Protein AF-0000000073192841 (afdb_homodimer)

InterPro domains:
  IPR003347 JmjC domain [PF08007] (230-333)
  IPR003347 JmjC domain [PS51184] (197-349)
  IPR003347 JmjC domain [SM00558] (204-342)
  IPR039994 Histone lysine demethylase/ribosomal histidine hydroxylase NO66-like [PTHR13096] (235-542)
  IPR049043 RIOX1/NO66-like, C-terminal winged helix domain [PF21233] (424-544)

Radius of gyration: 38.67 Å; Cα contacts (8 Å, |Δi|>4): 1884; chains: 2; bounding box: 78×130×109 Å

Sequence (1148 aa):
MTSDSSDMTTLDSEDWKSEDLEKEKKRKAIAMLKEPKDFKPEDYRVVLKCDKQMAKGQLKGGTVVNFDELPFSKHADSVQNAIDAWQWIIAPMKVDEFFELVVCNLVNLDFVSYGLGVSVSCTEGRLCISLILRMNLLSENKCHRCVPISLVISNIFENKTLVVHRKNPQYYGNLYSTKKFVKILQEHYLEYGTHVNAAVYIDGERYTPNGIGKVYPNEIRAHLNVAIRVVHRYIYLTPAGTAGFAPHWDEIDAFLMQVEGRKHWKVFAPVGEGDALPRDSSGNFSDSDLAGRTPVFDGWIEQGDLIYIPRGFIHQGYTDASTHSLHLTVSVCRRDAFVDLLEKFLPVAISSLADETLSMRRSMPTRYMDMCGVLPLKYALEKKAKPKILSVLEKQLDALKQGVSDAYESAIDMMAREYLKTAIPPLLTKEERELSVTGGEGFDILNKKETKFTTKTKVKFIRRHAQRLIFESEDRCYVVHRMTNSRIYEGRPEVTFGLDADLSDGFASLLETYPDWCSVGSIECETDEQRIQLAKVLYGNGIMLLVLKVILSANAVVLWKCRNLLVLFGEGLKMTSDSSDMTTLDSEDWKSEDLEKEKKRKAIAMLKEPKDFKPEDYRVVLKCDKQMAKGQLKGGTVVNFDELPFSKHADSVQNAIDAWQWIIAPMKVDEFFELVVCNLVNLDFVSYGLGVSVSCTEGRLCISLILRMNLLSENKCHRCVPISLVISNIFENKTLVVHRKNPQYYGNLYSTKKFVKILQEHYLEYGTHVNAAVYIDGERYTPNGIGKVYPNEIRAHLNVAIRVVHRYIYLTPAGTAGFAPHWDEIDAFLMQVEGRKHWKVFAPVGEGDALPRDSSGNFSDSDLAGRTPVFDGWIEQGDLIYIPRGFIHQGYTDASTHSLHLTVSVCRRDAFVDLLEKFLPVAISSLADETLSMRRSMPTRYMDMCGVLPLKYALEKKAKPKILSVLEKQLDALKQGVSDAYESAIDMMAREYLKTAIPPLLTKEERELSVTGGEGFDILNKKETKFTTKTKVKFIRRHAQRLIFESEDRCYVVHRMTNSRIYEGRPEVTFGLDADLSDGFASLLETYPDWCSVGSIECETDEQRIQLAKVLYGNGIMLLVLKVILSANAVVLWKCRNLLVLFGEGLK

Secondary structure (DSSP, 8-state):
------------HHHHHHHHHHHHHHHHHHHT----TT--GGGGEEEEE--TTGGGTSSTTS----GGG-TT--SS-HHHHHHHHHHHHHTTS-HHHHHS--B---------SS--------SS---------------S-----------B----TTT-EEEEE---TTTTTTS--HHHHHHHHHHS--BBTTTEEEEEEETTEEE----SSB--HHHHHHHHHTT-EEEETTEEEE-TTSEEEEEE--SSEEEEEEEEEEEEEEEE--SSTTTSS-SS------TGGGTT---SEEEEEETT-EEEE-TT-EEEEEE-SS--EEEEEEEE-TT-BHHHHHHHHHHHHHHHHHHH-HHHHSBPPTTGGGT--SS----TTHHHHIIIIIHHHHHHHHHHHHHHHHTHHHHHHHHHHHHHHHSPPPPPPHHHHHHSTT--TT--TT--------TT-EEEES-TTSEEEEESSSSEEEEEE-TT--SSTT-S---EEEEEGGGHHHHHHHHHHTTS-EEGGGS--SSHHHHHHHHHHHHHTT-EEEE-S----SHHHHHHHHHHHHHHHGGG--/------------HHHHHHHHHHHHHHHHHHHT----TT--GGGGEEEEE--TTGGGTSSTTS----GGG-TT--SS-HHHHHHHHHHHHHTTS-HHHHHS--EE--------SSS-------SSS-------------S--S--------EE----TTTSEEEEE---TTTTTTS--HHHHHHHHHHS--BBTTTEEEEEEETTEEE----SSB--HHHHHHHHHTT-EEEETTEEEE-TTSEEEEEE--SSEEEEEEEEEEEEEEEE--SSTTTSS-SS------TGGGTT---SEEEEEETT-EEEE-TT-EEEEEE-SS--EEEEEEEE-TT-BHHHHHHHHHHHHHHHHHHH-HHHHSBPPTTGGGT--SS----TTHHHHIIIIIHHHHHHHHHHHHHHHHTHHHHHHHHHHHHHHHSPPPPPPHHHHHHSTT--TT--TT--------TT-EEEES-TTSEEEEESSSSEEEEEE-TT--SSTT-S---EEEEEGGGHHHHHHHHHHTTS-EEGGGS--SSHHHHHHHHHHHHHTT-EEEE-S----SHHHHHHHHHHHHHHHT----

Nearest PDB structures (foldseek):
  4ccm-assembly1_B-2  TM=8.471E-01  e=1.277E-36  Homo sapiens
  4cck-assembly1_B  TM=8.377E-01  e=1.020E-36  Homo sapiens
  4diq-assembly1_B  TM=8.396E-01  e=1.020E-36  Homo sapiens
  4cco-assembly1_A-2  TM=8.386E-01  e=3.925E-36  Homo sapiens
  4diq-assembly1_A  TM=8.370E-01  e=3.508E-36  Homo sapiens

Organism: Anisakis simplex (NCBI:txid6269)

Foldseek 3Di:
DDPPPPPPPPPDCVVVVVVVVVLLVVLLVQLQDFADPPDDLQQFADEAEQPPVRLQDDPDPSDQDDCVVVVLPPDLANVSSVLVVVVLLQPPDHPCLQADFDFDFDDDDDDDPDPDPPPPPPVPDPDDDDDDPPPDDDDPDDDPDDPGDGPGDRHNALRHKYKYHSVDLSSNPVVDDPVVVLVCLVPDFDFEPFFKWKWAADPQDIDTPGDGGGDHPVVVVVCQVVQIWMDGPFKIKTHAPGFGDAKWFALWKKKKAWNAAKKWKFKFDRNDPVQGNDLHINPGDHPVSNVNTDTSDTGMAGNGMMMIHHGRIIMTMHHHRHTITMIGMDTDCRCPDPVSLCVVCLVVLLVVVVVVDVLSVDDQDPPLVLQDDPPDDNRPNVVVCCVRPVVSVVVVVVVSVVSCVVCVVLSVLVSLLVCQFFDAADDDDQVLCCQAPNHHDPDDPPPPDDDDADQQKKKAFSHLSQKDWHDPDQFWIKMWGNNPPDPGGNPDGTDMGTDTNQCVQQVVQRSVCPSDIDGLNPRPHDDSVSSRVVRCVCRVVGGMGIDGDPPPPVPPVCVVVVVVVVVVPPPPDD/DDPPPPPPPPPDCVVVVVVVVVLLVVLLVQLQDFADPPDDLQQFADEAEQPPVRLQDDPDPSDQDDCVVVVLPPDLANVSSVLVVVVLLQPPDHPCLQADFPFDFDDDPPPDPDPDDPPVCPVPPPPDPDDDPPPPPDDDDDDDDDDGDGDRPRHNALRHKYKYHSVDLSSNPVVDDPVVVLVCLVPDFDAEPFFKWKWAADPQDIDTPGDGGGDHPVVVVVCQVVQIWMDGPFKIKTHAPGFGDAKWFALWKKKKAWNAAKKWKFKFDRNDPVQGNDLHINPGDHPVSNVNTDTSDTGMAGNGIMMIHHGRIIMTMHHHRHTITMIGMDTDCRCPDPVSLCVVCLVVLLVVVVVVDVLSVDDQDPPLVLQDDPPDDNRPNVVVCCVRPVVSVVVVVVVSVVSCVVCVVLSVLVSLLVCQFFDAADDDDQVLCCQAPNHHDPDDPPPPDDDDADQQKKKAFSHLSQKDWHDPDQFWIKMWGNNPPDPGGNPDGTDMDTDTNQCVQQVVQRSVCPSDIDGLNPRPHDDSVSSRVVRCVCRVVGGMGIDGDPPPPVPPVCVVVVVVVVVVPPPDDD

pLDDT: mean 77.89, std 24.48, range [16.86, 98.06]

Solvent-accessible surface area (backbone atoms only — not comparable to full-atom values): 64522 Å² total; per-residue (Å²): 136,81,81,76,76,75,77,76,76,75,70,73,61,61,60,61,44,44,55,52,46,51,51,48,52,52,44,51,51,59,51,53,48,62,62,60,92,84,65,55,43,70,79,37,37,46,79,45,74,47,52,82,71,56,55,50,49,78,60,92,75,68,63,66,50,50,59,92,67,43,75,56,63,79,52,71,38,48,65,56,18,49,50,51,46,50,31,62,68,49,48,91,49,51,57,64,47,38,69,39,73,58,78,60,83,80,79,88,80,81,84,73,85,70,86,68,72,76,72,72,76,58,68,79,78,82,55,86,89,77,89,73,83,76,77,78,79,84,89,85,87,86,89,82,83,80,75,83,77,71,65,74,73,42,58,30,64,73,59,26,29,40,36,36,43,35,90,32,59,54,57,56,42,65,70,63,49,74,68,55,49,49,48,47,39,70,75,41,93,38,30,40,78,80,41,31,39,34,41,34,62,57,96,74,37,82,42,66,76,52,69,76,54,71,49,47,63,67,58,54,52,54,36,34,73,69,47,24,24,41,33,42,86,49,32,42,39,32,32,40,56,23,72,58,43,67,33,28,27,42,33,31,31,36,37,37,36,24,58,36,47,31,38,34,37,37,32,28,68,55,76,46,64,68,52,41,40,37,83,57,56,60,56,74,43,46,72,76,46,39,69,75,51,70,59,40,40,79,48,75,42,40,27,32,14,36,40,34,43,28,28,26,32,31,34,29,35,33,33,36,72,82,37,36,24,32,33,39,48,52,74,44,64,62,82,38,18,44,46,45,47,45,68,63,34,45,62,54,49,49,53,54,48,38,55,73,30,50,76,32,42,36,60,55,60,85,66,50,78,35,16,52,41,72,63,79,60,88,42,88,38,39,85,50,30,51,71,67,42,52,51,51,48,50,53,51,45,51,51,47,48,50,51,44,66,74,41,44,34,52,39,46,45,50,50,50,49,54,48,34,50,55,35,66,37,80,84,72,50,71,65,52,26,48,31,24,68,78,38,32,92,80,64,60,84,80,55,79,77,69,90,77,81,49,54,75,29,32,34,32,61,70,46,78,81,44,51,48,73,43,70,81,47,93,72,37,29,31,35,39,40,15,70,80,41,35,88,43,80,71,64,44,76,76,52,69,48,81,42,62,47,79,47,47,54,22,54,33,44,49,60,66,47,47,67,44,77,40,37,35,60,70,39,50,43,94,44,72,65,52,24,48,46,50,52,50,53,40,26,73,69,54,50,23,33,51,47,66,79,75,70,79,58,75,65,70,63,44,52,68,56,45,60,64,55,59,72,64,67,63,84,62,80,128,136,80,79,76,74,76,76,75,78,74,71,73,61,63,60,62,45,44,55,52,46,51,50,48,51,52,43,52,53,59,52,53,48,62,62,60,92,84,64,53,44,69,81,37,37,46,79,45,73,46,51,82,72,57,56,51,49,76,61,92,74,69,64,65,50,49,57,92,68,44,74,55,64,77,51,71,38,48,64,57,19,49,52,50,46,50,30,61,69,50,48,89,50,53,58,65,47,39,68,38,74,54,74,54,80,61,78,85,80,78,83,70,88,70,90,68,74,78,72,71,77,45,69,76,92,53,81,74,84,79,83,82,83,86,78,82,84,77,90,87,86,85,86,81,79,82,74,75,69,68,59,73,74,37,60,31,66,73,57,26,30,38,36,35,44,34,90,33,60,53,59,57,42,66,68,62,49,73,67,55,50,48,49,45,38,71,74,42,94,38,31,40,78,79,40,31,38,34,41,34,62,56,95,76,38,82,42,65,76,53,68,77,54,70,50,49,62,67,56,52,51,54,37,33,72,69,48,24,24,41,33,44,85,50,30,44,38,33,32,40,56,22,72,57,42,64,34,29,27,42,33,32,30,37,38,37,37,25,56,36,47,31,38,35,38,38,31,29,69,56,76,47,63,69,52,41,41,37,82,57,58,57,58,74,41,46,73,72,46,43,68,68,53,70,58,41,40,77,47,76,42,40,27,31,14,36,40,33,43,29,27,26,30,31,35,30,36,34,33,36,73,84,36,38,24,31,34,38,48,52,73,43,65,64,82,38,18,46,46,47,47,48,68,63,33,45,62,55,49,49,52,56,48,38,55,72,30,49,76,34,44,35,61,54,62,85,67,50,79,36,16,52,41,72,64,77,60,85,42,88,39,39,86,48,29,50,71,67,42,51,50,51,50,50,54,51,43,52,51,48,48,51,49,44,66,74,43,45,34,54,38,46,45,50,52,50,48,55,47,35,50,54,35,67,37,81,84,71,52,72,65,50,24,49,31,24,68,79,39,33,94,80,63,59,84,79,55,81,76,68,93,77,82,49,54,75,28,31,34,32,61,68,47,79,83,43,53,47,73,45,69,81,47,94,72,36,29,31,35,41,39,13,72,79,42,36,87,44,80,70,63,44,79,75,51,69,49,80,42,63,46,79,48,46,54,23,53,34,44,48,60,64,46,46,65,45,78,40,37,35,61,70,38,48,43,95,44,70,66,54,26,48,47,51,53,48,53,42,26,72,69,54,49,24,34,50,46,67,79,76,70,80,58,76,65,71,62,45,54,66,56,43,60,65,54,57,68,63,69,70,79,72,80,132

Structure (mmCIF, N/CA/C/O backbone):
data_AF-0000000073192841-model_v1
#
loop_
_entity.id
_entity.type
_entity.pdbx_description
1 polymer 'Bifunctional lysine-specific demethylase and histidyl-hydroxylase'
#
loop_
_atom_site.group_PDB
_atom_site.id
_atom_site.type_symbol
_atom_site.label_atom_id
_atom_site.label_alt_id
_atom_site.label_comp_id
_atom_site.label_asym_id
_atom_site.label_entity_id
_atom_site.label_seq_id
_atom_site.pdbx_PDB_ins_code
_atom_site.Cartn_x
_atom_site.Cartn_y
_atom_site.Cartn_z
_atom_site.occupancy
_atom_site.B_iso_or_equiv
_atom_site.auth_seq_id
_atom_site.auth_comp_id
_atom_site.auth_asym_id
_atom_site.auth_atom_id
_atom_site.pdbx_PDB_model_num
ATOM 1 N N . MET A 1 1 ? -6.777 13.75 -41.719 1 21.44 1 MET A N 1
ATOM 2 C CA . MET A 1 1 ? -6.062 13.93 -40.469 1 21.44 1 MET A CA 1
ATOM 3 C C . MET A 1 1 ? -6.887 13.406 -39.281 1 21.44 1 MET A C 1
ATOM 5 O O . MET A 1 1 ? -7.727 14.125 -38.75 1 21.44 1 MET A O 1
ATOM 9 N N . THR A 1 2 ? -7.438 12.219 -39.25 1 23.03 2 THR A N 1
ATOM 10 C CA . THR A 1 2 ? -8.57 11.523 -38.656 1 23.03 2 THR A CA 1
ATOM 11 C C . THR A 1 2 ? -8.32 11.273 -37.156 1 23.03 2 THR A C 1
ATOM 13 O O . THR A 1 2 ? -7.262 10.766 -36.781 1 23.03 2 THR A O 1
ATOM 16 N N . SER A 1 3 ? -8.867 12.211 -36.281 1 23.06 3 SER A N 1
ATOM 17 C CA . SER A 1 3 ? -8.812 12.5 -34.844 1 23.06 3 SER A CA 1
ATOM 18 C C . SER A 1 3 ? -9.078 11.242 -34.031 1 23.06 3 SER A C 1
ATOM 20 O O . SER A 1 3 ? -10.172 10.68 -34.094 1 23.06 3 SER A O 1
ATOM 22 N N . ASP A 1 4 ? -8.141 10.312 -34.031 1 24.2 4 ASP A N 1
ATOM 23 C CA . ASP A 1 4 ? -8.25 8.977 -33.469 1 24.2 4 ASP A CA 1
ATOM 24 C C . ASP A 1 4 ? -8.602 9.039 -31.984 1 24.2 4 ASP A C 1
ATOM 26 O O . ASP A 1 4 ? -7.852 9.617 -31.188 1 24.2 4 ASP A O 1
ATOM 30 N N . SER A 1 5 ? -9.914 9.164 -31.688 1 25.34 5 SER A N 1
ATOM 31 C CA . SER A 1 5 ? -10.695 9.258 -30.453 1 25.34 5 SER A CA 1
ATOM 32 C C . SER A 1 5 ? -10.281 8.18 -29.453 1 25.34 5 SER A C 1
ATOM 34 O O . SER A 1 5 ? -10.477 6.988 -29.703 1 25.34 5 SER A O 1
ATOM 36 N N . SER A 1 6 ? -9.055 8.305 -28.938 1 26.42 6 SER A N 1
ATOM 37 C CA . SER A 1 6 ? -8.453 7.41 -27.953 1 26.42 6 SER A CA 1
ATOM 38 C C . SER A 1 6 ? -9.461 7.012 -26.875 1 26.42 6 SER A C 1
ATOM 40 O O . SER A 1 6 ? -10.133 7.867 -26.297 1 26.42 6 SER A O 1
ATOM 42 N N . ASP A 1 7 ? -10.078 5.836 -27.016 1 24.22 7 ASP A N 1
ATOM 43 C CA . ASP A 1 7 ? -11.062 5.078 -26.25 1 24.22 7 ASP A CA 1
ATOM 44 C C . ASP A 1 7 ? -10.664 5.012 -24.766 1 24.22 7 ASP A C 1
ATOM 46 O O . ASP A 1 7 ? -9.672 4.375 -24.422 1 24.22 7 ASP A O 1
ATOM 50 N N . MET A 1 8 ? -10.727 6.168 -24.047 1 27.17 8 MET A N 1
ATOM 51 C CA . MET A 1 8 ? -10.727 6.277 -22.578 1 27.17 8 MET A CA 1
ATOM 52 C C . MET A 1 8 ? -11.508 5.133 -21.953 1 27.17 8 MET A C 1
ATOM 54 O O . MET A 1 8 ? -12.734 5.066 -22.078 1 27.17 8 MET A O 1
ATOM 58 N N . THR A 1 9 ? -11.023 3.936 -21.953 1 28.72 9 THR A N 1
ATOM 59 C CA . THR A 1 9 ? -11.609 2.756 -21.328 1 28.72 9 THR A CA 1
ATOM 60 C C . THR A 1 9 ? -12.211 3.109 -19.969 1 28.72 9 THR A C 1
ATOM 62 O O . THR A 1 9 ? -11.562 3.742 -19.141 1 28.72 9 THR A O 1
ATOM 65 N N . THR A 1 10 ? -13.547 3.328 -19.891 1 28.11 10 THR A N 1
ATOM 66 C CA . THR A 1 10 ? -14.555 3.41 -18.844 1 28.11 10 THR A CA 1
ATOM 67 C C . THR A 1 10 ? -14.25 2.418 -17.719 1 28.11 10 THR A C 1
ATOM 69 O O . THR A 1 10 ? -14.492 1.218 -17.875 1 28.11 10 THR A O 1
ATOM 72 N N . LEU A 1 11 ? -13.148 2.289 -17.188 1 31.53 11 LEU A N 1
ATOM 73 C CA . LEU A 1 11 ? -13.062 1.689 -15.859 1 31.53 11 LEU A CA 1
ATOM 74 C C . LEU A 1 11 ? -14.383 1.837 -15.109 1 31.53 11 LEU A C 1
ATOM 76 O O . LEU A 1 11 ? -14.906 2.945 -14.977 1 31.53 11 LEU A O 1
ATOM 80 N N . ASP A 1 12 ? -15.227 0.849 -15.039 1 33.84 12 ASP A N 1
ATOM 81 C CA . ASP A 1 12 ? -16.641 0.79 -14.68 1 33.84 12 ASP A CA 1
ATOM 82 C C . ASP A 1 12 ? -16.906 1.597 -13.406 1 33.84 12 ASP A C 1
ATOM 84 O O . ASP A 1 12 ? -16.297 1.349 -12.367 1 33.84 12 ASP A O 1
ATOM 88 N N . SER A 1 13 ? -17.422 2.82 -13.289 1 38.41 13 SER A N 1
ATOM 89 C CA . SER A 1 13 ? -18.125 3.904 -12.609 1 38.41 13 SER A CA 1
ATOM 90 C C . SER A 1 13 ? -19.031 3.369 -11.5 1 38.41 13 SER A C 1
ATOM 92 O O . SER A 1 13 ? -19.219 4.035 -10.484 1 38.41 13 SER A O 1
ATOM 94 N N . GLU A 1 14 ? -19.531 2.17 -11.656 1 38.25 14 GLU A N 1
ATOM 95 C CA . GLU A 1 14 ? -20.547 1.723 -10.719 1 38.25 14 GLU A CA 1
ATOM 96 C C . GLU A 1 14 ? -19.938 1.281 -9.398 1 38.25 14 GLU A C 1
ATOM 98 O O . GLU A 1 14 ? -20.484 1.551 -8.32 1 38.25 14 GLU A O 1
ATOM 103 N N . ASP A 1 15 ? -18.828 0.526 -9.414 1 40.59 15 ASP A N 1
ATOM 104 C CA . ASP A 1 15 ? -18.234 0.021 -8.18 1 40.59 15 ASP A CA 1
ATOM 105 C C . ASP A 1 15 ? -17.578 1.148 -7.383 1 40.59 15 ASP A C 1
ATOM 107 O O . ASP A 1 15 ? -17.672 1.187 -6.156 1 40.59 15 ASP A O 1
ATOM 111 N N . TRP A 1 16 ? -16.766 1.945 -8.07 1 45.91 16 TRP A N 1
ATOM 112 C CA . TRP A 1 16 ? -16.266 3.148 -7.418 1 45.91 16 TRP A CA 1
ATOM 113 C C . TRP A 1 16 ? -17.422 4.008 -6.906 1 45.91 16 TRP A C 1
ATOM 115 O O . TRP A 1 16 ? -17.328 4.602 -5.828 1 45.91 16 TRP A O 1
ATOM 125 N N . LYS A 1 17 ? -18.375 3.879 -7.699 1 48.75 17 LYS A N 1
ATOM 126 C CA . LYS A 1 17 ? -19.609 4.594 -7.352 1 48.75 17 LYS A CA 1
ATOM 127 C C . LYS A 1 17 ? -20.266 3.988 -6.117 1 48.75 17 LYS A C 1
ATOM 129 O O . LYS A 1 17 ? -20.75 4.711 -5.25 1 48.75 17 LYS A O 1
ATOM 134 N N . SER A 1 18 ? -19.938 2.625 -6.027 1 58.5 18 SER A N 1
ATOM 135 C CA . SER A 1 18 ? -20.641 1.987 -4.918 1 58.5 18 SER A CA 1
ATOM 136 C C . SER A 1 18 ? -19.906 2.236 -3.596 1 58.5 18 SER A C 1
ATOM 138 O O . SER A 1 18 ? -20.547 2.555 -2.588 1 58.5 18 SER A O 1
ATOM 140 N N . GLU A 1 19 ? -18.484 2.221 -3.654 1 60.75 19 GLU A N 1
ATOM 141 C CA . GLU A 1 19 ? -17.766 2.473 -2.412 1 60.75 19 GLU A CA 1
ATOM 142 C C . GLU A 1 19 ? -17.938 3.918 -1.955 1 60.75 19 GLU A C 1
ATOM 144 O O . GLU A 1 19 ? -18.109 4.18 -0.764 1 60.75 19 GLU A O 1
ATOM 149 N N . ASP A 1 20 ? -17.969 4.738 -2.912 1 66.94 20 ASP A N 1
ATOM 150 C CA . ASP A 1 20 ? -18.125 6.152 -2.598 1 66.94 20 ASP A CA 1
ATOM 151 C C . ASP A 1 20 ? -19.531 6.438 -2.08 1 66.94 20 ASP A C 1
ATOM 153 O O . ASP A 1 20 ? -19.719 7.25 -1.167 1 66.94 20 ASP A O 1
ATOM 157 N N . LEU A 1 21 ? -20.375 5.625 -2.633 1 68.81 21 LEU A N 1
ATOM 158 C CA . LEU A 1 21 ? -21.766 5.812 -2.203 1 68.81 21 LEU A CA 1
ATOM 159 C C . LEU A 1 21 ? -21.969 5.289 -0.784 1 68.81 21 LEU A C 1
ATOM 161 O O . LEU A 1 21 ? -22.672 5.902 0.013 1 68.81 21 LEU A O 1
ATOM 165 N N . GLU A 1 22 ? -21.328 4.223 -0.544 1 71.69 22 GLU A N 1
ATOM 166 C CA . GLU A 1 22 ? -21.453 3.668 0.801 1 71.69 22 GLU A CA 1
ATOM 167 C C . GLU A 1 22 ? -20.797 4.582 1.836 1 71.69 22 GLU A C 1
ATOM 169 O O . GLU A 1 22 ? -21.328 4.762 2.934 1 71.69 22 GLU A O 1
ATOM 174 N N . LYS A 1 23 ? -19.812 5.152 1.464 1 76.38 23 LYS A N 1
ATOM 175 C CA . LYS A 1 23 ? -19.125 6.086 2.355 1 76.38 23 LYS A CA 1
ATOM 176 C C . LYS A 1 23 ? -19.984 7.336 2.596 1 76.38 23 LYS A C 1
ATOM 178 O O . LYS A 1 23 ? -20.047 7.844 3.717 1 76.38 23 LYS A O 1
ATOM 183 N N . GLU A 1 24 ? -20.547 7.68 1.595 1 77.81 24 GLU A N 1
ATOM 184 C CA . GLU A 1 24 ? -21.422 8.844 1.712 1 77.81 24 GLU A CA 1
ATOM 185 C C . GLU A 1 24 ? -22.609 8.562 2.631 1 77.81 24 GLU A C 1
ATOM 187 O O . GLU A 1 24 ? -22.969 9.398 3.457 1 77.81 24 GLU A O 1
ATOM 192 N N . LYS A 1 25 ? -23.125 7.391 2.506 1 77.5 25 LYS A N 1
ATOM 193 C CA . LYS A 1 25 ? -24.25 6.996 3.355 1 77.5 25 LYS A CA 1
ATOM 194 C C . LYS A 1 25 ? -23.828 6.93 4.82 1 77.5 25 LYS A C 1
ATOM 196 O O . LYS A 1 25 ? -24.562 7.359 5.707 1 77.5 25 LYS A O 1
ATOM 201 N N . LYS A 1 26 ? -22.75 6.508 5 1 80.38 26 LYS A N 1
ATOM 202 C CA . LYS A 1 26 ? -22.25 6.402 6.363 1 80.38 26 LYS A CA 1
ATOM 203 C C . LYS A 1 26 ? -22.031 7.781 6.98 1 80.38 26 LYS A C 1
ATOM 205 O O . LYS A 1 26 ? -22.375 8.008 8.148 1 80.38 26 LYS A O 1
ATOM 210 N N . ARG A 1 27 ? -21.578 8.648 6.219 1 83.94 27 ARG A N 1
ATOM 211 C CA . ARG A 1 27 ? -21.344 10 6.703 1 83.94 27 ARG A CA 1
ATOM 212 C C . ARG A 1 27 ? -22.641 10.711 7.031 1 83.94 27 ARG A C 1
ATOM 214 O O . ARG A 1 27 ? -22.75 11.398 8.047 1 83.94 27 ARG A O 1
ATOM 221 N N . LYS A 1 28 ? -23.547 10.445 6.203 1 82.81 28 LYS A N 1
ATOM 222 C CA . LYS A 1 28 ? -24.859 11.047 6.457 1 82.81 28 LYS A CA 1
ATOM 223 C C . LYS A 1 28 ? -25.484 10.469 7.719 1 82.81 28 LYS A C 1
ATOM 225 O O . LYS A 1 28 ? -26.109 11.195 8.5 1 82.81 28 LYS A O 1
ATOM 230 N N . ALA A 1 29 ? -25.266 9.227 7.871 1 83.38 29 ALA A N 1
ATOM 231 C CA . ALA A 1 29 ? -25.781 8.57 9.07 1 83.38 29 ALA A CA 1
ATOM 232 C C . ALA A 1 29 ? -25.156 9.164 10.328 1 83.38 29 ALA A C 1
ATOM 234 O O . ALA A 1 29 ? -25.828 9.344 11.344 1 83.38 29 ALA A O 1
ATOM 235 N N . ILE A 1 30 ? -23.969 9.5 10.234 1 82.56 30 ILE A N 1
ATOM 236 C CA . ILE A 1 30 ? -23.266 10.086 11.359 1 82.56 30 ILE A CA 1
ATOM 237 C C . ILE A 1 30 ? -23.828 11.477 11.664 1 82.56 30 ILE A C 1
ATOM 239 O O . ILE A 1 30 ? -24.031 11.828 12.828 1 82.56 30 ILE A O 1
ATOM 243 N N . ALA A 1 31 ? -24.109 12.164 10.617 1 85.81 31 ALA A N 1
ATOM 244 C CA . ALA A 1 31 ? -24.625 13.523 10.773 1 85.81 31 ALA A CA 1
ATOM 245 C C . ALA A 1 31 ? -26 13.508 11.438 1 85.81 31 ALA A C 1
ATOM 247 O O . ALA A 1 31 ? -26.375 14.445 12.148 1 85.81 31 ALA A O 1
ATOM 248 N N . MET A 1 32 ? -26.672 12.414 11.258 1 85.88 32 MET A N 1
ATOM 249 C CA . MET A 1 32 ? -28.047 12.344 11.727 1 85.88 32 MET A CA 1
ATOM 250 C C . MET A 1 32 ? -28.109 11.766 13.141 1 85.88 32 MET A C 1
ATOM 252 O O . MET A 1 32 ? -29.188 11.688 13.734 1 85.88 32 MET A O 1
ATOM 256 N N . LEU A 1 33 ? -27.016 11.438 13.617 1 85.44 33 LEU A N 1
ATOM 257 C CA . LEU A 1 33 ? -26.984 10.883 14.961 1 85.44 33 LEU A CA 1
ATOM 258 C C . LEU A 1 33 ? -27.453 11.922 15.984 1 85.44 33 LEU A C 1
ATOM 260 O O . LEU A 1 33 ? -27.141 13.102 15.859 1 85.44 33 LEU A O 1
ATOM 264 N N . LYS A 1 34 ? -28.141 11.359 16.906 1 86.44 34 LYS A N 1
ATOM 265 C CA . LYS A 1 34 ? -28.625 12.25 17.969 1 86.44 34 LYS A CA 1
ATOM 266 C C . LYS A 1 34 ? -27.797 12.07 19.234 1 86.44 34 LYS A C 1
ATOM 268 O O . LYS A 1 34 ? -27.406 10.953 19.578 1 86.44 34 LYS A O 1
ATOM 273 N N . GLU A 1 35 ? -27.562 13.227 19.875 1 89.94 35 GLU A N 1
ATOM 274 C CA . GLU A 1 35 ? -26.797 13.203 21.125 1 89.94 35 GLU A CA 1
ATOM 275 C C . GLU A 1 35 ? -27.594 12.492 22.234 1 89.94 35 GLU A C 1
ATOM 277 O O . GLU A 1 35 ? -28.812 12.469 22.203 1 89.94 35 GLU A O 1
ATOM 282 N N . PRO A 1 36 ? -26.828 11.914 23.156 1 86.56 36 PRO A N 1
ATOM 283 C CA . PRO A 1 36 ? -27.516 11.297 24.297 1 86.56 36 PRO A CA 1
ATOM 284 C C . PRO A 1 36 ? -28.25 12.312 25.172 1 86.56 36 PRO A C 1
ATOM 286 O O . PRO A 1 36 ? -28 13.516 25.062 1 86.56 36 PRO A O 1
ATOM 289 N N . LYS A 1 37 ? -29.125 11.828 26.016 1 87 37 LYS A N 1
ATOM 290 C CA . LYS A 1 37 ? -29.984 12.672 26.844 1 87 37 LYS A CA 1
ATOM 291 C C . LYS A 1 37 ? -29.156 13.508 27.812 1 87 37 LYS A C 1
ATOM 293 O O . LYS A 1 37 ? -29.516 14.641 28.141 1 87 37 LYS A O 1
ATOM 298 N N . ASP A 1 38 ? -27.984 13.016 28.188 1 88.75 38 ASP A N 1
ATOM 299 C CA . ASP A 1 38 ? -27.172 13.711 29.188 1 88.75 38 ASP A CA 1
ATOM 300 C C . ASP A 1 38 ? -26.109 14.578 28.5 1 88.75 38 ASP A C 1
ATOM 302 O O . ASP A 1 38 ? -25.172 15.039 29.156 1 88.75 38 ASP A O 1
ATOM 306 N N . PHE A 1 39 ? -26.344 14.859 27.234 1 90.81 39 PHE A N 1
ATOM 307 C CA . PHE A 1 39 ? -25.375 15.648 26.469 1 90.81 39 PHE A CA 1
ATOM 308 C C . PHE A 1 39 ? -25.406 17.109 26.922 1 90.81 39 PHE A C 1
ATOM 310 O O . PHE A 1 39 ? -26.469 17.719 26.984 1 90.81 39 PHE A O 1
ATOM 317 N N . LYS A 1 40 ? -24.234 17.609 27.281 1 90.69 40 LYS A N 1
ATOM 318 C CA . LYS A 1 40 ? -24.078 19.016 27.625 1 90.69 40 LYS A CA 1
ATOM 319 C C . LYS A 1 40 ? -23.094 19.703 26.672 1 90.69 40 LYS A C 1
ATOM 321 O O . LYS A 1 40 ? -21.906 19.406 26.688 1 90.69 40 LYS A O 1
ATOM 326 N N . PRO A 1 41 ? -23.562 20.672 25.906 1 92.38 41 PRO A N 1
ATOM 327 C CA . PRO A 1 41 ? -22.688 21.375 24.969 1 92.38 41 PRO A CA 1
ATOM 328 C C . PRO A 1 41 ? -21.453 21.953 25.641 1 92.38 41 PRO A C 1
ATOM 330 O O . PRO A 1 41 ? -20.391 22.031 25.031 1 92.38 41 PRO A O 1
ATOM 333 N N . GLU A 1 42 ? -21.5 22.328 26.891 1 90.06 42 GLU A N 1
ATOM 334 C CA . GLU A 1 42 ? -20.422 22.969 27.625 1 90.06 42 GLU A CA 1
ATOM 335 C C . GLU A 1 42 ? -19.234 22.031 27.812 1 90.06 42 GLU A C 1
ATOM 337 O O . GLU A 1 42 ? -18.109 22.469 28.016 1 90.06 42 GLU A O 1
ATOM 342 N N . ASP A 1 43 ? -19.516 20.797 27.734 1 88.31 43 ASP A N 1
ATOM 343 C CA . ASP A 1 43 ? -18.469 19.797 27.891 1 88.31 43 ASP A CA 1
ATOM 344 C C . ASP A 1 43 ? -17.562 19.75 26.656 1 88.31 43 ASP A C 1
ATOM 346 O O . ASP A 1 43 ? -16.469 19.188 26.703 1 88.31 43 ASP A O 1
ATOM 350 N N . TYR A 1 44 ? -18.016 20.391 25.562 1 92.88 44 TYR A N 1
ATOM 351 C CA . TYR A 1 44 ? -17.312 20.25 24.297 1 92.88 44 TYR A CA 1
ATOM 352 C C . TYR A 1 44 ? -16.859 21.609 23.781 1 92.88 44 TYR A C 1
ATOM 354 O O . TYR A 1 44 ? -16.5 21.75 22.609 1 92.88 44 TYR A O 1
ATOM 362 N N . ARG A 1 45 ? -16.906 22.594 24.656 1 93.44 45 ARG A N 1
ATOM 363 C CA . ARG A 1 45 ? -16.469 23.922 24.234 1 93.44 45 ARG A CA 1
ATOM 364 C C . ARG A 1 45 ? -15.828 24.688 25.375 1 93.44 45 ARG A C 1
ATOM 366 O O . ARG A 1 45 ? -16.109 24.422 26.547 1 93.44 45 ARG A O 1
ATOM 373 N N . VAL A 1 46 ? -14.93 25.484 25.094 1 91.25 46 VAL A N 1
ATOM 374 C CA . VAL A 1 46 ? -14.344 26.484 26 1 91.25 46 VAL A CA 1
ATOM 375 C C . VAL A 1 46 ? -14.477 27.859 25.375 1 91.25 46 VAL A C 1
ATOM 377 O O . VAL A 1 46 ? -14.07 28.078 24.219 1 91.25 46 VAL A O 1
ATOM 380 N N . VAL A 1 47 ? -15.156 28.781 26 1 93.12 47 VAL A N 1
ATOM 381 C CA . VAL A 1 47 ? -15.312 30.156 25.516 1 93.12 47 VAL A CA 1
ATOM 382 C C . VAL A 1 47 ? -14.57 31.125 26.438 1 93.12 47 VAL A C 1
ATOM 384 O O . VAL A 1 47 ? -14.844 31.172 27.641 1 93.12 47 VAL A O 1
ATOM 387 N N . LEU A 1 48 ? -13.617 31.781 25.906 1 90.75 48 LEU A N 1
ATOM 388 C CA . LEU A 1 48 ? -12.852 32.781 26.656 1 90.75 48 LEU A CA 1
ATOM 389 C C . LEU A 1 48 ? -13.242 34.188 26.219 1 90.75 48 LEU A C 1
ATOM 391 O O . LEU A 1 48 ? -13.195 34.5 25.031 1 90.75 48 LEU A O 1
ATOM 395 N N . LYS A 1 49 ? -13.695 35.031 27.109 1 88 49 LYS A N 1
ATOM 396 C CA . LYS A 1 49 ? -14.023 36.438 26.844 1 88 49 LYS A CA 1
ATOM 397 C C . LYS A 1 49 ? -13.023 37.344 27.516 1 88 49 LYS A C 1
ATOM 399 O O . LYS A 1 49 ? -12.828 37.312 28.734 1 88 49 LYS A O 1
ATOM 404 N N . CYS A 1 50 ? -12.266 38.031 26.766 1 80.12 50 CYS A N 1
ATOM 405 C CA . CYS A 1 50 ? -11.266 38.969 27.297 1 80.12 50 CYS A CA 1
ATOM 406 C C . CYS A 1 50 ? -11.891 40.312 27.672 1 80.12 50 CYS A C 1
ATOM 408 O O . CYS A 1 50 ? -12.812 40.781 27 1 80.12 50 CYS A O 1
ATOM 410 N N . ASP A 1 51 ? -11.898 40.75 28.984 1 61.53 51 ASP A N 1
ATOM 411 C CA . ASP A 1 51 ? -12.383 42.062 29.406 1 61.53 51 ASP A CA 1
ATOM 412 C C . ASP A 1 51 ? -11.555 43.156 28.781 1 61.53 51 ASP A C 1
ATOM 414 O O . ASP A 1 51 ? -10.422 42.938 28.344 1 61.53 51 ASP A O 1
ATOM 418 N N . LYS A 1 52 ? -12.148 44.406 28.547 1 53.44 52 LYS A N 1
ATOM 419 C CA . LYS A 1 52 ? -11.523 45.562 27.922 1 53.44 52 LYS A CA 1
ATOM 420 C C . LYS A 1 52 ? -10.094 45.75 28.422 1 53.44 52 LYS A C 1
ATOM 422 O O . LYS A 1 52 ? -9.219 46.188 27.672 1 53.44 52 LYS A O 1
ATOM 427 N N . GLN A 1 53 ? -9.852 45.469 29.578 1 46.47 53 GLN A N 1
ATOM 428 C CA . GLN A 1 53 ? -8.539 45.719 30.188 1 46.47 53 GLN A CA 1
ATOM 429 C C . GLN A 1 53 ? -7.539 44.625 29.766 1 46.47 53 GLN A C 1
ATOM 431 O O . GLN A 1 53 ? -6.352 44.906 29.594 1 46.47 53 GLN A O 1
ATOM 436 N N . MET A 1 54 ? -7.961 43.406 29.625 1 47.56 54 MET A N 1
ATOM 437 C CA . MET A 1 54 ? -7.102 42.281 29.25 1 47.56 54 MET A CA 1
ATOM 438 C C . MET A 1 54 ? -6.723 42.375 27.766 1 47.56 54 MET A C 1
ATOM 440 O O . MET A 1 54 ? -5.727 41.781 27.344 1 47.56 54 MET A O 1
ATOM 444 N N . ALA A 1 55 ? -7.555 42.844 27.047 1 47.31 55 ALA A N 1
ATOM 445 C CA . ALA A 1 55 ? -7.332 43.031 25.609 1 47.31 55 ALA A CA 1
ATOM 446 C C . ALA A 1 55 ? -6.102 43.875 25.359 1 47.31 55 ALA A C 1
ATOM 448 O O . ALA A 1 55 ? -5.57 43.906 24.234 1 47.31 55 ALA A O 1
ATOM 449 N N . LYS A 1 56 ? -5.789 44.75 26.297 1 43.09 56 LYS A N 1
ATOM 450 C CA . LYS A 1 56 ? -4.621 45.625 26.156 1 43.09 56 LYS A CA 1
ATOM 451 C C . LYS A 1 56 ? -3.328 44.812 26.297 1 43.09 56 LYS A C 1
ATOM 453 O O . LYS A 1 56 ? -2.238 45.344 26.078 1 43.09 56 LYS A O 1
ATOM 458 N N . GLY A 1 57 ? -3.223 43.781 27.203 1 39.12 57 GLY A N 1
ATOM 459 C CA . GLY A 1 57 ? -2.035 43.219 27.828 1 39.12 57 GLY A CA 1
ATOM 460 C C . GLY A 1 57 ? -1.208 42.344 26.875 1 39.12 57 GLY A C 1
ATOM 461 O O . GLY A 1 57 ? -0.041 42.062 27.156 1 39.12 57 GLY A O 1
ATOM 462 N N . GLN A 1 58 ? -1.751 41.281 26.219 1 43.19 58 GLN A N 1
ATOM 463 C CA . GLN A 1 58 ? -0.803 40.156 26.172 1 43.19 58 GLN A CA 1
ATOM 464 C C . GLN A 1 58 ? 0.487 40.562 25.469 1 43.19 58 GLN A C 1
ATOM 466 O O . GLN A 1 58 ? 1.439 39.781 25.391 1 43.19 58 GLN A O 1
ATOM 471 N N . LEU A 1 59 ? 0.651 41.031 24.172 1 44.91 59 LEU A N 1
ATOM 472 C CA . LEU A 1 59 ? 2.053 41.281 23.844 1 44.91 59 LEU A CA 1
ATOM 473 C C . LEU A 1 59 ? 2.627 42.406 24.703 1 44.91 59 LEU A C 1
ATOM 475 O O . LEU A 1 59 ? 1.922 43.344 25.031 1 44.91 59 LEU A O 1
ATOM 479 N N . LYS A 1 60 ? 3.475 42.188 25.516 1 40.44 60 LYS A N 1
ATOM 480 C CA . LYS A 1 60 ? 4.348 43.156 26.156 1 40.44 60 LYS A CA 1
ATOM 481 C C . LYS A 1 60 ? 4.594 44.344 25.234 1 40.44 60 LYS A C 1
ATOM 483 O O . LYS A 1 60 ? 5.156 44.219 24.156 1 40.44 60 LYS A O 1
ATOM 488 N N . GLY A 1 61 ? 3.746 45.562 25.469 1 43.03 61 GLY A N 1
ATOM 489 C CA . GLY A 1 61 ? 3.861 46.938 25.031 1 43.03 61 GLY A CA 1
ATOM 490 C C . GLY A 1 61 ? 2.762 47.375 24.078 1 43.03 61 GLY A C 1
ATOM 491 O O . GLY A 1 61 ? 2.881 48.375 23.391 1 43.03 61 GLY A O 1
ATOM 492 N N . GLY A 1 62 ? 1.403 46.875 24.281 1 49.69 62 GLY A N 1
ATOM 493 C CA . GLY A 1 62 ? 0.245 47.469 23.641 1 49.69 62 GLY A CA 1
ATOM 494 C C . GLY A 1 62 ? 0.34 47.469 22.125 1 49.69 62 GLY A C 1
ATOM 495 O O . GLY A 1 62 ? -0.464 48.094 21.438 1 49.69 62 GLY A O 1
ATOM 496 N N . THR A 1 63 ? 1.39 47.062 21.531 1 61.59 63 THR A N 1
ATOM 497 C CA . THR A 1 63 ? 1.683 47.375 20.141 1 61.59 63 THR A CA 1
ATOM 498 C C . THR A 1 63 ? 1.079 46.312 19.219 1 61.59 63 THR A C 1
ATOM 500 O O . THR A 1 63 ? 1.134 45.125 19.5 1 61.59 63 THR A O 1
ATOM 503 N N . VAL A 1 64 ? 0.181 46.688 18.281 1 78.94 64 VAL A N 1
ATOM 504 C CA . VAL A 1 64 ? -0.358 45.938 17.156 1 78.94 64 VAL A CA 1
ATOM 505 C C . VAL A 1 64 ? 0.769 45.188 16.453 1 78.94 64 VAL A C 1
ATOM 507 O O . VAL A 1 64 ? 1.84 45.75 16.203 1 78.94 64 VAL A O 1
ATOM 510 N N . VAL A 1 65 ? 0.552 43.844 16.406 1 85.81 65 VAL A N 1
ATOM 511 C CA . VAL A 1 65 ? 1.553 43 15.766 1 85.81 65 VAL A CA 1
ATOM 512 C C . VAL A 1 65 ? 1.805 43.469 14.336 1 85.81 65 VAL A C 1
ATOM 514 O O . VAL A 1 65 ? 0.865 43.812 13.617 1 85.81 65 VAL A O 1
ATOM 517 N N . ASN A 1 66 ? 3.041 43.688 14.023 1 89.25 66 ASN A N 1
ATOM 518 C CA . ASN A 1 66 ? 3.479 44.031 12.68 1 89.25 66 ASN A CA 1
ATOM 519 C C . ASN A 1 66 ? 4.25 42.875 12.023 1 89.25 66 ASN A C 1
ATOM 521 O O . ASN A 1 66 ? 5.414 42.656 12.344 1 89.25 66 ASN A O 1
ATOM 525 N N . PHE A 1 67 ? 3.684 42.281 11.039 1 90.62 67 PHE A N 1
ATOM 526 C CA . PHE A 1 67 ? 4.242 41.062 10.453 1 90.62 67 PHE A CA 1
ATOM 527 C C . PHE A 1 67 ? 5.391 41.406 9.508 1 90.62 67 PHE A C 1
ATOM 529 O O . PHE A 1 67 ? 6.18 40.531 9.141 1 90.62 67 PHE A O 1
ATOM 536 N N . ASP A 1 68 ? 5.473 42.594 9.094 1 86.94 68 ASP A N 1
ATOM 537 C CA . ASP A 1 68 ? 6.621 43 8.289 1 86.94 68 ASP A CA 1
ATOM 538 C C . ASP A 1 68 ? 7.914 42.938 9.102 1 86.94 68 ASP A C 1
ATOM 540 O O . ASP A 1 68 ? 9 42.844 8.531 1 86.94 68 ASP A O 1
ATOM 544 N N . GLU A 1 69 ? 7.73 42.906 10.375 1 88.5 69 GLU A N 1
ATOM 545 C CA . GLU A 1 69 ? 8.891 42.875 11.266 1 88.5 69 GLU A CA 1
ATOM 546 C C . GLU A 1 69 ? 9.18 41.438 11.703 1 88.5 69 GLU A C 1
ATOM 548 O O . GLU A 1 69 ? 10.047 41.188 12.547 1 88.5 69 GLU A O 1
ATOM 553 N N . LEU A 1 70 ? 8.508 40.562 11.289 1 89.88 70 LEU A N 1
ATOM 554 C CA . LEU A 1 70 ? 8.688 39.156 11.602 1 89.88 70 LEU A CA 1
ATOM 555 C C . LEU A 1 70 ? 8.672 38.938 13.109 1 89.88 70 LEU A C 1
ATOM 557 O O . LEU A 1 70 ? 9.656 38.438 13.672 1 89.88 70 LEU A O 1
ATOM 561 N N . PRO A 1 71 ? 7.621 39.188 13.695 1 89.19 71 PRO A N 1
ATOM 562 C CA . PRO A 1 71 ? 7.527 39.219 15.156 1 89.19 71 PRO A CA 1
ATOM 563 C C . PRO A 1 71 ? 7.828 37.844 15.781 1 89.19 71 PRO A C 1
ATOM 565 O O . PRO A 1 71 ? 8.141 37.781 16.969 1 89.19 71 PRO A O 1
ATOM 568 N N . PHE A 1 72 ? 7.797 36.844 15.062 1 90.69 72 PHE A N 1
ATOM 569 C CA . PHE A 1 72 ? 8.023 35.531 15.617 1 90.69 72 PHE A CA 1
ATOM 570 C C . PHE A 1 72 ? 9.336 34.938 15.109 1 90.69 72 PHE A C 1
ATOM 572 O O . PHE A 1 72 ? 9.406 33.75 14.789 1 90.69 72 PHE A O 1
ATOM 579 N N . SER A 1 73 ? 10.234 35.75 14.891 1 90.69 73 SER A N 1
ATOM 580 C CA . SER A 1 73 ? 11.594 35.344 14.539 1 90.69 73 SER A CA 1
ATOM 581 C C . SER A 1 73 ? 12.609 36.031 15.461 1 90.69 73 SER A C 1
ATOM 583 O O . SER A 1 73 ? 13.695 36.406 15.023 1 90.69 73 SER A O 1
ATOM 585 N N . LYS A 1 74 ? 12.266 36.094 16.672 1 88.62 74 LYS A N 1
ATOM 586 C CA . LYS A 1 74 ? 13.078 36.875 17.609 1 88.62 74 LYS A CA 1
ATOM 587 C C . LYS A 1 74 ? 14.047 35.969 18.359 1 88.62 74 LYS A C 1
ATOM 589 O O . LYS A 1 74 ? 15.055 36.438 18.891 1 88.62 74 LYS A O 1
ATOM 594 N N . HIS A 1 75 ? 13.766 34.75 18.453 1 90.12 75 HIS A N 1
ATOM 595 C CA . HIS A 1 75 ? 14.625 33.812 19.156 1 90.12 75 HIS A CA 1
ATOM 596 C C . HIS A 1 75 ? 15.5 33.031 18.172 1 90.12 75 HIS A C 1
ATOM 598 O O . HIS A 1 75 ? 15.141 32.844 17.016 1 90.12 75 HIS A O 1
ATOM 604 N N . ALA A 1 76 ? 16.594 32.594 18.734 1 91.19 76 ALA A N 1
ATOM 605 C CA . ALA A 1 76 ? 17.484 31.766 17.938 1 91.19 76 ALA A CA 1
ATOM 606 C C . ALA A 1 76 ? 16.859 30.391 17.688 1 91.19 76 ALA A C 1
ATOM 608 O O . ALA A 1 76 ? 17.031 29.812 16.609 1 91.19 76 ALA A O 1
ATOM 609 N N . ASP A 1 77 ? 16.156 29.953 18.641 1 92.88 77 ASP A N 1
ATOM 610 C CA . ASP A 1 77 ? 15.516 28.641 18.547 1 92.88 77 ASP A CA 1
ATOM 611 C C . ASP A 1 77 ? 14.195 28.719 17.781 1 92.88 77 ASP A C 1
ATOM 613 O O . ASP A 1 77 ? 13.258 29.375 18.234 1 92.88 77 ASP A O 1
ATOM 617 N N . SER A 1 78 ? 14.188 28.062 16.688 1 93.19 78 SER A N 1
ATOM 618 C CA . SER A 1 78 ? 13.008 28.094 15.828 1 93.19 78 SER A CA 1
ATOM 619 C C . SER A 1 78 ? 11.797 27.484 16.531 1 93.19 78 SER A C 1
ATOM 621 O O . SER A 1 78 ? 10.656 27.859 16.25 1 93.19 78 SER A O 1
ATOM 623 N N . VAL A 1 79 ? 11.984 26.531 17.406 1 91.88 79 VAL A N 1
ATOM 624 C CA . VAL A 1 79 ? 10.891 25.906 18.156 1 91.88 79 VAL A CA 1
ATOM 625 C C . VAL A 1 79 ? 10.266 26.922 19.109 1 91.88 79 VAL A C 1
ATOM 627 O O . VAL A 1 79 ? 9.039 27 19.234 1 91.88 79 VAL A O 1
ATOM 630 N N . GLN A 1 80 ? 11.133 27.688 19.734 1 91.69 80 GLN A N 1
ATOM 631 C CA . GLN A 1 80 ? 10.617 28.734 20.609 1 91.69 80 GLN A CA 1
ATOM 632 C C . GLN A 1 80 ? 9.812 29.766 19.828 1 91.69 80 GLN A C 1
ATOM 634 O O . GLN A 1 80 ? 8.766 30.234 20.281 1 91.69 80 GLN A O 1
ATOM 639 N N . ASN A 1 81 ? 10.305 30.141 18.672 1 92.62 81 ASN A N 1
ATOM 640 C CA . ASN A 1 81 ? 9.562 31.047 17.812 1 92.62 81 ASN A CA 1
ATOM 641 C C . ASN A 1 81 ? 8.18 30.5 17.484 1 92.62 81 ASN A C 1
ATOM 643 O O . ASN A 1 81 ? 7.188 31.234 17.516 1 92.62 81 ASN A O 1
ATOM 647 N N . ALA A 1 82 ? 8.141 29.234 17.203 1 91.88 82 ALA A N 1
ATOM 648 C CA . ALA A 1 82 ? 6.871 28.578 16.891 1 91.88 82 ALA A CA 1
ATOM 649 C C . ALA A 1 82 ? 5.941 28.578 18.094 1 91.88 82 ALA A C 1
ATOM 651 O O . ALA A 1 82 ? 4.738 28.828 17.969 1 91.88 82 ALA A O 1
ATOM 652 N N . ILE A 1 83 ? 6.48 28.234 19.25 1 90.31 83 ILE A N 1
ATOM 653 C CA . ILE A 1 83 ? 5.695 28.234 20.484 1 90.31 83 ILE A CA 1
ATOM 654 C C . ILE A 1 83 ? 5.117 29.625 20.734 1 90.31 83 ILE A C 1
ATOM 656 O O . ILE A 1 83 ? 3.939 29.75 21.078 1 90.31 83 ILE A O 1
ATOM 660 N N . ASP A 1 84 ? 5.918 30.625 20.484 1 91 84 ASP A N 1
ATOM 661 C CA . ASP A 1 84 ? 5.461 32 20.656 1 91 84 ASP A CA 1
ATOM 662 C C . ASP A 1 84 ? 4.336 32.344 19.688 1 91 84 ASP A C 1
ATOM 664 O O . ASP A 1 84 ? 3.377 33.031 20.047 1 91 84 ASP A O 1
ATOM 668 N N . ALA A 1 85 ? 4.492 31.906 18.484 1 92.5 85 ALA A N 1
ATOM 669 C CA . ALA A 1 85 ? 3.457 32.156 17.484 1 92.5 85 ALA A CA 1
ATOM 670 C C . ALA A 1 85 ? 2.148 31.469 17.875 1 92.5 85 ALA A C 1
ATOM 672 O O . ALA A 1 85 ? 1.077 32.062 17.781 1 92.5 85 ALA A O 1
ATOM 673 N N . TRP A 1 86 ? 2.268 30.25 18.344 1 91.62 86 TRP A N 1
ATOM 674 C CA . TRP A 1 86 ? 1.079 29.516 18.766 1 91.62 86 TRP A CA 1
ATOM 675 C C . TRP A 1 86 ? 0.429 30.188 19.969 1 91.62 86 TRP A C 1
ATOM 677 O O . TRP A 1 86 ? -0.797 30.297 20.047 1 91.62 86 TRP A O 1
ATOM 687 N N . GLN A 1 87 ? 1.289 30.562 20.891 1 90.19 87 GLN A N 1
ATOM 688 C CA . GLN A 1 87 ? 0.771 31.281 22.047 1 90.19 87 GLN A CA 1
ATOM 689 C C . GLN A 1 87 ? -0.008 32.531 21.641 1 90.19 87 GLN A C 1
ATOM 691 O O . GLN A 1 87 ? -1.078 32.812 22.172 1 90.19 87 GLN A O 1
ATOM 696 N N . TRP A 1 88 ? 0.551 33.219 20.625 1 91 88 TRP A N 1
ATOM 697 C CA . TRP A 1 88 ? -0.112 34.406 20.125 1 91 88 TRP A CA 1
ATOM 698 C C . TRP A 1 88 ? -1.447 34.062 19.469 1 91 88 TRP A C 1
ATOM 700 O O . TRP A 1 88 ? -2.447 34.75 19.672 1 91 88 TRP A O 1
ATOM 710 N N . ILE A 1 89 ? -1.555 33 18.75 1 92.62 89 ILE A N 1
ATOM 711 C CA . ILE A 1 89 ? -2.748 32.594 18.016 1 92.62 89 ILE A CA 1
ATOM 712 C C . ILE A 1 89 ? -3.873 32.281 18.984 1 92.62 89 ILE A C 1
ATOM 714 O O . ILE A 1 89 ? -5.008 32.719 18.812 1 92.62 89 ILE A O 1
ATOM 718 N N . ILE A 1 90 ? -3.531 31.578 20.094 1 92.06 90 ILE A N 1
ATOM 719 C CA . ILE A 1 90 ? -4.613 31.047 20.906 1 92.06 90 ILE A CA 1
ATOM 720 C C . ILE A 1 90 ? -4.738 31.859 22.188 1 92.06 90 ILE A C 1
ATOM 722 O O . ILE A 1 90 ? -5.574 31.562 23.047 1 92.06 90 ILE A O 1
ATOM 726 N N . ALA A 1 91 ? -3.93 32.875 22.312 1 89.19 91 ALA A N 1
ATOM 727 C CA . ALA A 1 91 ? -4.027 33.719 23.516 1 89.19 91 ALA A CA 1
ATOM 728 C C . ALA A 1 91 ? -5.465 34.156 23.75 1 89.19 91 ALA A C 1
ATOM 730 O O . ALA A 1 91 ? -6.195 34.469 22.812 1 89.19 91 ALA A O 1
ATOM 731 N N . PRO A 1 92 ? -5.992 34.156 25.031 1 90 92 PRO A N 1
ATOM 732 C CA . PRO A 1 92 ? -5.195 34.062 26.25 1 90 92 PRO A CA 1
ATOM 733 C C . PRO A 1 92 ? -5.031 32.594 26.734 1 90 92 PRO A C 1
ATOM 735 O O . PRO A 1 92 ? -4.465 32.375 27.797 1 90 92 PRO A O 1
ATOM 738 N N . MET A 1 93 ? -5.473 31.734 25.984 1 88.12 93 MET A N 1
ATOM 739 C CA . MET A 1 93 ? -5.25 30.328 26.312 1 88.12 93 MET A CA 1
ATOM 740 C C . MET A 1 93 ? -3.764 30 26.281 1 88.12 93 MET A C 1
ATOM 742 O O . MET A 1 93 ? -3.043 30.422 25.391 1 88.12 93 MET A O 1
ATOM 746 N N . LYS A 1 94 ? -3.324 29.266 27.281 1 86.62 94 LYS A N 1
ATOM 747 C CA . LYS A 1 94 ? -1.927 28.844 27.297 1 86.62 94 LYS A CA 1
ATOM 748 C C . LYS A 1 94 ? -1.713 27.625 26.406 1 86.62 94 LYS A C 1
ATOM 750 O O . LYS A 1 94 ? -2.543 26.703 26.391 1 86.62 94 LYS A O 1
ATOM 755 N N . VAL A 1 95 ? -0.613 27.625 25.734 1 88.19 95 VAL A N 1
ATOM 756 C CA . VAL A 1 95 ? -0.3 26.562 24.766 1 88.19 95 VAL A CA 1
ATOM 757 C C . VAL A 1 95 ? -0.226 25.219 25.484 1 88.19 95 VAL A C 1
ATOM 759 O O . VAL A 1 95 ? -0.735 24.219 24.984 1 88.19 95 VAL A O 1
ATOM 762 N N . ASP A 1 96 ? 0.368 25.141 26.641 1 82 96 ASP A N 1
ATOM 763 C CA . ASP A 1 96 ? 0.523 23.891 27.375 1 82 96 ASP A CA 1
ATOM 764 C C . ASP A 1 96 ? -0.829 23.344 27.844 1 82 96 ASP A C 1
ATOM 766 O O . ASP A 1 96 ? -1.036 22.141 27.891 1 82 96 ASP A O 1
ATOM 770 N N . GLU A 1 97 ? -1.715 24.25 28.125 1 80.75 97 GLU A N 1
ATOM 771 C CA . GLU A 1 97 ? -3.059 23.859 28.547 1 80.75 97 GLU A CA 1
ATOM 772 C C . GLU A 1 97 ? -3.889 23.391 27.359 1 80.75 97 GLU A C 1
ATOM 774 O O . GLU A 1 97 ? -4.734 22.5 27.5 1 80.75 97 GLU A O 1
ATOM 779 N N . PHE A 1 98 ? -3.623 23.984 26.312 1 87.81 98 PHE A N 1
ATOM 780 C CA . PHE A 1 98 ? -4.395 23.641 25.125 1 87.81 98 PHE A CA 1
ATOM 781 C C . PHE A 1 98 ? -4.016 22.25 24.625 1 87.81 98 PHE A C 1
ATOM 783 O O . PHE A 1 98 ? -4.887 21.422 24.344 1 87.81 98 PHE A O 1
ATOM 790 N N . PHE A 1 99 ? -2.723 21.875 24.578 1 79.94 99 PHE A N 1
ATOM 791 C CA . PHE A 1 99 ? -2.271 20.641 23.953 1 79.94 99 PHE A CA 1
ATOM 792 C C . PHE A 1 99 ? -2.078 19.547 25 1 79.94 99 PHE A C 1
ATOM 794 O O . PHE A 1 99 ? -2.035 18.359 24.672 1 79.94 99 PHE A O 1
ATOM 801 N N . GLU A 1 100 ? -1.6 19.594 26.234 1 64.75 100 GLU A N 1
ATOM 802 C CA . GLU A 1 100 ? -1.248 18.531 27.172 1 64.75 100 GLU A CA 1
ATOM 803 C C . GLU A 1 100 ? -2.35 18.312 28.203 1 64.75 100 GLU A C 1
ATOM 805 O O . GLU A 1 100 ? -3.043 19.266 28.578 1 64.75 100 GLU A O 1
ATOM 810 N N . LEU A 1 101 ? -2.545 16.922 28.469 1 49.28 101 LEU A N 1
ATOM 811 C CA . LEU A 1 101 ? -3.398 16.5 29.562 1 49.28 101 LEU A CA 1
ATOM 812 C C . LEU A 1 101 ? -2.75 16.828 30.906 1 49.28 101 LEU A C 1
ATOM 814 O O . LEU A 1 101 ? -1.599 16.453 31.156 1 49.28 101 LEU A O 1
ATOM 818 N N . VAL A 1 102 ? -2.863 17.781 31.656 1 37.97 102 VAL A N 1
ATOM 819 C CA . VAL A 1 102 ? -2.301 18.047 33 1 37.97 102 VAL A CA 1
ATOM 820 C C . VAL A 1 102 ? -3.061 17.234 34.031 1 37.97 102 VAL A C 1
ATOM 822 O O . VAL A 1 102 ? -4.281 17.359 34.156 1 37.97 102 VAL A O 1
ATOM 825 N N . VAL A 1 103 ? -2.451 15.938 34.438 1 33.59 103 VAL A N 1
ATOM 826 C CA . VAL A 1 103 ? -2.998 15.156 35.531 1 33.59 103 VAL A CA 1
ATOM 827 C C . VAL A 1 103 ? -2.539 15.75 36.875 1 33.59 103 VAL A C 1
ATOM 829 O O . VAL A 1 103 ? -1.34 15.922 37.094 1 33.59 103 VAL A O 1
ATOM 832 N N . CYS A 1 104 ? -3.156 16.531 37.719 1 29.31 104 CYS A N 1
ATOM 833 C CA . CYS A 1 104 ? -2.805 17.016 39.031 1 29.31 104 CYS A CA 1
ATOM 834 C C . CYS A 1 104 ? -2.979 15.922 40.094 1 29.31 104 CYS A C 1
ATOM 836 O O . CYS A 1 104 ? -4.062 15.359 40.219 1 29.31 104 CYS A O 1
ATOM 838 N N . ASN A 1 105 ? -1.895 15.156 40.531 1 28.55 105 ASN A N 1
ATOM 839 C CA . ASN A 1 105 ? -1.85 14.203 41.625 1 28.55 105 ASN A CA 1
ATOM 840 C C . ASN A 1 105 ? -1.97 14.898 42.969 1 28.55 105 ASN A C 1
ATOM 842 O O . ASN A 1 105 ? -1.181 15.797 43.281 1 28.55 105 ASN A O 1
ATOM 846 N N . LEU A 1 106 ? -3.059 15.055 43.688 1 28.81 106 LEU A N 1
ATOM 847 C CA . LEU A 1 106 ? -3.264 15.586 45.031 1 28.81 106 LEU A CA 1
ATOM 848 C C . LEU A 1 106 ? -2.697 14.633 46.094 1 28.81 106 LEU A C 1
ATOM 850 O O . LEU A 1 106 ? -2.971 13.438 46.062 1 28.81 106 LEU A O 1
ATOM 854 N N . VAL A 1 107 ? -1.478 14.961 46.75 1 26.97 107 VAL A N 1
ATOM 855 C CA . VAL A 1 107 ? -0.77 14.305 47.844 1 26.97 107 VAL A CA 1
ATOM 856 C C . VAL A 1 107 ? -1.696 14.172 49.062 1 26.97 107 VAL A C 1
ATOM 858 O O . VAL A 1 107 ? -2.684 14.898 49.188 1 26.97 107 VAL A O 1
ATOM 861 N N . ASN A 1 108 ? -1.242 13.406 50.062 1 26.72 108 ASN A N 1
ATOM 862 C CA . ASN A 1 108 ? -1.7 12.867 51.344 1 26.72 108 ASN A CA 1
ATOM 863 C C . ASN A 1 108 ? -1.893 13.969 52.375 1 26.72 108 ASN A C 1
ATOM 865 O O . ASN A 1 108 ? -0.977 14.75 52.625 1 26.72 108 ASN A O 1
ATOM 869 N N . LEU A 1 109 ? -3.158 14.523 52.594 1 26.23 109 LEU A N 1
ATOM 870 C CA . LEU A 1 109 ? -3.459 15.469 53.688 1 26.23 109 LEU A CA 1
ATOM 871 C C . LEU A 1 109 ? -3.469 14.773 55.031 1 26.23 109 LEU A C 1
ATOM 873 O O . LEU A 1 109 ? -4.113 13.734 55.188 1 26.23 109 LEU A O 1
ATOM 877 N N . ASP A 1 110 ? -2.414 14.883 55.844 1 26.66 110 ASP A N 1
ATOM 878 C CA . ASP A 1 110 ? -2.355 14.516 57.25 1 26.66 110 ASP A CA 1
ATOM 879 C C . ASP A 1 110 ? -3.404 15.273 58.062 1 26.66 110 ASP A C 1
ATOM 881 O O . ASP A 1 110 ? -3.479 16.5 58 1 26.66 110 ASP A O 1
ATOM 885 N N . PHE A 1 111 ? -4.469 14.625 58.531 1 26.88 111 PHE A N 1
ATOM 886 C CA . PHE A 1 111 ? -5.602 15.086 59.312 1 26.88 111 PHE A CA 1
ATOM 887 C C . PHE A 1 111 ? -5.172 15.398 60.75 1 26.88 111 PHE A C 1
ATOM 889 O O . PHE A 1 111 ? -4.906 14.484 61.531 1 26.88 111 PHE A O 1
ATOM 896 N N . VAL A 1 112 ? -4.352 16.453 61.125 1 24.27 112 VAL A N 1
ATOM 897 C CA . VAL A 1 112 ? -4.215 16.891 62.5 1 24.27 112 VAL A CA 1
ATOM 898 C C . VAL A 1 112 ? -5.57 17.312 63.062 1 24.27 112 VAL A C 1
ATOM 900 O O . VAL A 1 112 ? -6.438 17.766 62.281 1 24.27 112 VAL A O 1
ATOM 903 N N . SER A 1 113 ? -5.965 17.188 64.562 1 24.28 113 SER A N 1
ATOM 904 C CA . SER A 1 113 ? -7.051 17.453 65.5 1 24.28 113 SER A CA 1
ATOM 905 C C . SER A 1 113 ? -7.52 18.906 65.375 1 24.28 113 SER A C 1
ATOM 907 O O . SER A 1 113 ? -8.555 19.266 65.938 1 24.28 113 SER A O 1
ATOM 909 N N . TYR A 1 114 ? -6.602 20 65.562 1 23.78 114 TYR A N 1
ATOM 910 C CA . TYR A 1 114 ? -7.18 21.312 65.812 1 23.78 114 TYR A CA 1
ATOM 911 C C . TYR A 1 114 ? -8.188 21.688 64.75 1 23.78 114 TYR A C 1
ATOM 913 O O . TYR A 1 114 ? -8.141 21.141 63.625 1 23.78 114 TYR A O 1
ATOM 921 N N . GLY A 1 115 ? -9.367 22.5 65.125 1 25.05 115 GLY A N 1
ATOM 922 C CA . GLY A 1 115 ? -10.461 23.047 64.312 1 25.05 115 GLY A CA 1
ATOM 923 C C . GLY A 1 115 ? -10.047 23.5 62.938 1 25.05 115 GLY A C 1
ATOM 924 O O . GLY A 1 115 ? -10.867 24.016 62.156 1 25.05 115 GLY A O 1
ATOM 925 N N . LEU A 1 116 ? -8.836 24.125 62.938 1 23.64 116 LEU A N 1
ATOM 926 C CA . LEU A 1 116 ? -8.484 25.062 61.875 1 23.64 116 LEU A CA 1
ATOM 927 C C . LEU A 1 116 ? -8.648 24.406 60.5 1 23.64 116 LEU A C 1
ATOM 929 O O . LEU A 1 116 ? -8.312 23.234 60.312 1 23.64 116 LEU A O 1
ATOM 933 N N . GLY A 1 117 ? -9.656 25.031 59.75 1 24.36 117 GLY A N 1
ATOM 934 C CA . GLY A 1 117 ? -10.008 24.891 58.344 1 24.36 117 GLY A CA 1
ATOM 935 C C . GLY A 1 117 ? -8.805 24.781 57.438 1 24.36 117 GLY A C 1
ATOM 936 O O . GLY A 1 117 ? -7.859 25.562 57.531 1 24.36 117 GLY A O 1
ATOM 937 N N . VAL A 1 118 ? -8.219 23.672 57.469 1 25.88 118 VAL A N 1
ATOM 938 C CA . VAL A 1 118 ? -6.988 23.578 56.688 1 25.88 118 VAL A CA 1
ATOM 939 C C . VAL A 1 118 ? -7.219 24.156 55.281 1 25.88 118 VAL A C 1
ATOM 941 O O . VAL A 1 118 ? -8.156 23.75 54.594 1 25.88 118 VAL A O 1
ATOM 944 N N . SER A 1 119 ? -6.934 25.422 55.219 1 23.58 119 SER A N 1
ATOM 945 C CA . SER A 1 119 ? -6.879 26.156 53.969 1 23.58 119 SER A CA 1
ATOM 946 C C . SER A 1 119 ? -5.91 25.5 53 1 23.58 119 SER A C 1
ATOM 948 O O . SER A 1 119 ? -4.766 25.203 53.344 1 23.58 119 SER A O 1
ATOM 950 N N . VAL A 1 120 ? -6.395 24.547 52.375 1 25.69 120 VAL A N 1
ATOM 951 C CA . VAL A 1 120 ? -5.582 23.938 51.344 1 25.69 120 VAL A CA 1
ATOM 952 C C . VAL A 1 120 ? -5.223 24.969 50.281 1 25.69 120 VAL A C 1
ATOM 954 O O . VAL A 1 120 ? -6.102 25.625 49.719 1 25.69 120 VAL A O 1
ATOM 957 N N . SER A 1 121 ? -4.301 25.672 50.625 1 21.94 121 SER A N 1
ATOM 958 C CA . SER A 1 121 ? -3.836 26.625 49.625 1 21.94 121 SER A CA 1
ATOM 959 C C . SER A 1 121 ? -3.496 25.906 48.312 1 21.94 121 SER A C 1
ATOM 961 O O . SER A 1 121 ? -2.805 24.891 48.312 1 21.94 121 SER A O 1
ATOM 963 N N . CYS A 1 122 ? -4.488 25.984 47.344 1 22.3 122 CYS A N 1
ATOM 964 C CA . CYS A 1 122 ? -4.348 25.672 45.906 1 22.3 122 CYS A CA 1
ATOM 965 C C . CYS A 1 122 ? -3.113 26.344 45.344 1 22.3 122 CYS A C 1
ATOM 967 O O . CYS A 1 122 ? -2.963 27.562 45.438 1 22.3 122 CYS A O 1
ATOM 969 N N . THR A 1 123 ? -2.053 26.234 45.531 1 21.61 123 THR A N 1
ATOM 970 C CA . THR A 1 123 ? -1.397 27.125 44.594 1 21.61 123 THR A CA 1
ATOM 971 C C . THR A 1 123 ? -2.004 26.953 43.188 1 21.61 123 THR A C 1
ATOM 973 O O . THR A 1 123 ? -2.326 27.938 42.531 1 21.61 123 THR A O 1
ATOM 976 N N . GLU A 1 124 ? -1.764 26.625 41.906 1 21.91 124 GLU A N 1
ATOM 977 C CA . GLU A 1 124 ? -2.633 27.359 41 1 21.91 124 GLU A CA 1
ATOM 978 C C . GLU A 1 124 ? -4.074 26.859 41.094 1 21.91 124 GLU A C 1
ATOM 980 O O . GLU A 1 124 ? -4.316 25.703 41.438 1 21.91 124 GLU A O 1
ATOM 985 N N . GLY A 1 125 ? -5.137 27.516 40.656 1 20.67 125 GLY A N 1
ATOM 986 C CA . GLY A 1 125 ? -6.488 27.797 41.125 1 20.67 125 GLY A CA 1
ATOM 987 C C . GLY A 1 125 ? -7.465 26.672 40.812 1 20.67 125 GLY A C 1
ATOM 988 O O . GLY A 1 125 ? -8.234 26.75 39.875 1 20.67 125 GLY A O 1
ATOM 989 N N . ARG A 1 126 ? -7.008 25.375 40.719 1 23.39 126 ARG A N 1
ATOM 990 C CA . ARG A 1 126 ? -8.156 24.5 40.531 1 23.39 126 ARG A CA 1
ATOM 991 C C . ARG A 1 126 ? -9.195 24.688 41.625 1 23.39 126 ARG A C 1
ATOM 993 O O . ARG A 1 126 ? -9.031 24.156 42.719 1 23.39 126 ARG A O 1
ATOM 1000 N N . LEU A 1 127 ? -9.812 25.844 41.781 1 21.05 127 LEU A N 1
ATOM 1001 C CA . LEU A 1 127 ? -10.984 26.047 42.625 1 21.05 127 LEU A CA 1
ATOM 1002 C C . LEU A 1 127 ? -12.094 25.062 42.281 1 21.05 127 LEU A C 1
ATOM 1004 O O . LEU A 1 127 ? -12.664 24.422 43.156 1 21.05 127 LEU A O 1
ATOM 1008 N N . CYS A 1 128 ? -13.172 24.938 41.5 1 23.75 128 CYS A N 1
ATOM 1009 C CA . CYS A 1 128 ? -14.164 25.578 42.344 1 23.75 128 CYS A CA 1
ATOM 1010 C C . CYS A 1 128 ? -14.734 24.594 43.344 1 23.75 128 CYS A C 1
ATOM 1012 O O . CYS A 1 128 ? -14.906 24.922 44.531 1 23.75 128 CYS A O 1
ATOM 1014 N N . ILE A 1 129 ? -15.18 23.281 42.875 1 23.72 129 ILE A N 1
ATOM 1015 C CA . ILE A 1 129 ? -16.453 22.797 43.406 1 23.72 129 ILE A CA 1
ATOM 1016 C C . ILE A 1 129 ? -16.281 22.328 44.844 1 23.72 129 ILE A C 1
ATOM 1018 O O . ILE A 1 129 ? -15.32 21.625 45.188 1 23.72 129 ILE A O 1
ATOM 1022 N N . SER A 1 130 ? -17.172 22.797 45.812 1 24.14 130 SER A N 1
ATOM 1023 C CA . SER A 1 130 ? -17.562 22.75 47.219 1 24.14 130 SER A CA 1
ATOM 1024 C C . SER A 1 130 ? -18.094 21.375 47.625 1 24.14 130 SER A C 1
ATOM 1026 O O . SER A 1 130 ? -17.828 20.875 48.719 1 24.14 130 SER A O 1
ATOM 1028 N N . LEU A 1 131 ? -19.062 20.625 46.844 1 24.03 131 LEU A N 1
ATOM 1029 C CA . LEU A 1 131 ? -20.188 20.078 47.594 1 24.03 131 LEU A CA 1
ATOM 1030 C C . LEU A 1 131 ? -19.719 19.062 48.625 1 24.03 131 LEU A C 1
ATOM 1032 O O . LEU A 1 131 ? -18.656 18.453 48.469 1 24.03 131 LEU A O 1
ATOM 1036 N N . ILE A 1 132 ? -20.75 18.781 49.625 1 24.06 132 ILE A N 1
ATOM 1037 C CA . ILE A 1 132 ? -21.266 18.578 50.969 1 24.06 132 ILE A CA 1
ATOM 1038 C C . ILE A 1 132 ? -21.453 17.094 51.219 1 24.06 132 ILE A C 1
ATOM 1040 O O . ILE A 1 132 ? -22.453 16.5 50.844 1 24.06 132 ILE A O 1
ATOM 1044 N N . LEU A 1 133 ? -21.047 16.031 50.531 1 23.38 133 LEU A N 1
ATOM 1045 C CA . LEU A 1 133 ? -21.625 14.82 51.094 1 23.38 133 LEU A CA 1
ATOM 1046 C C . LEU A 1 133 ? -21.453 14.797 52.594 1 23.38 133 LEU A C 1
ATOM 1048 O O . LEU A 1 133 ? -20.359 15.008 53.125 1 23.38 133 LEU A O 1
ATOM 1052 N N . ARG A 1 134 ? -22.719 14.969 53.25 1 22.17 134 ARG A N 1
ATOM 1053 C CA . ARG A 1 134 ? -23.125 14.688 54.625 1 22.17 134 ARG A CA 1
ATOM 1054 C C . ARG A 1 134 ? -22.781 13.258 55.031 1 22.17 134 ARG A C 1
ATOM 1056 O O . ARG A 1 134 ? -23.484 12.312 54.625 1 22.17 134 ARG A O 1
ATOM 1063 N N . MET A 1 135 ? -21.578 12.648 54.75 1 22.52 135 MET A N 1
ATOM 1064 C CA . MET A 1 135 ? -21.344 11.555 55.688 1 22.52 135 MET A CA 1
ATOM 1065 C C . MET A 1 135 ? -21.859 11.898 57.062 1 22.52 135 MET A C 1
ATOM 1067 O O . MET A 1 135 ? -21.422 12.891 57.656 1 22.52 135 MET A O 1
ATOM 1071 N N . ASN A 1 136 ? -23.156 11.594 57.188 1 22.47 136 ASN A N 1
ATOM 1072 C CA . ASN A 1 136 ? -23.734 11.336 58.5 1 22.47 136 ASN A CA 1
ATOM 1073 C C . ASN A 1 136 ? -22.703 10.781 59.469 1 22.47 136 ASN A C 1
ATOM 1075 O O . ASN A 1 136 ? -21.672 10.25 59.062 1 22.47 136 ASN A O 1
ATOM 1079 N N . LEU A 1 137 ? -23.125 10.516 60.781 1 23.02 137 LEU A N 1
ATOM 1080 C CA . LEU A 1 137 ? -23.016 10.648 62.219 1 23.02 137 LEU A CA 1
ATOM 1081 C C . LEU A 1 137 ? -22.141 9.539 62.812 1 23.02 137 LEU A C 1
ATOM 1083 O O . LEU A 1 137 ? -21.312 9.797 63.688 1 23.02 137 LEU A O 1
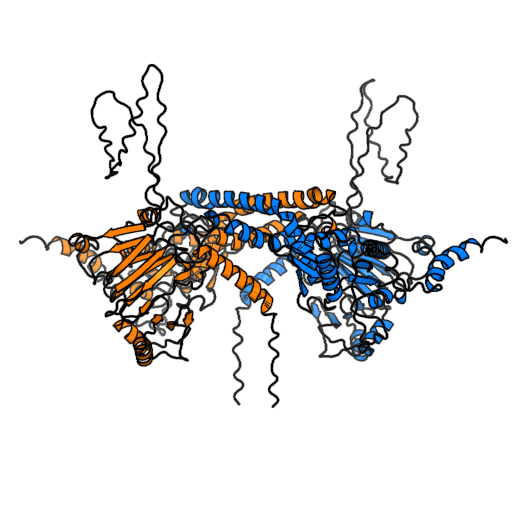ATOM 1087 N N . LEU A 1 138 ? -22.422 8.094 62.781 1 23.31 138 LEU A N 1
ATOM 1088 C CA . LEU A 1 138 ? -22.391 7.363 64.062 1 23.31 138 LEU A CA 1
ATOM 1089 C C . LEU A 1 138 ? -20.984 6.855 64.375 1 23.31 138 LEU A C 1
ATOM 1091 O O . LEU A 1 138 ? -20.234 6.492 63.438 1 23.31 138 LEU A O 1
ATOM 1095 N N . SER A 1 139 ? -20.281 5.984 65.062 1 24.48 139 SER A N 1
ATOM 1096 C CA . SER A 1 139 ? -20.281 6.422 66.5 1 24.48 139 SER A CA 1
ATOM 1097 C C . SER A 1 139 ? -19.562 7.754 66.625 1 24.48 139 SER A C 1
ATOM 1099 O O . SER A 1 139 ? -20.125 8.703 67.188 1 24.48 139 SER A O 1
ATOM 1101 N N . GLU A 1 140 ? -18.562 8.078 67.5 1 26.44 140 GLU A N 1
ATOM 1102 C CA . GLU A 1 140 ? -17.219 8.156 68.062 1 26.44 140 GLU A CA 1
ATOM 1103 C C . GLU A 1 140 ? -16.141 8.18 67 1 26.44 140 GLU A C 1
ATOM 1105 O O . GLU A 1 140 ? -15.391 9.148 66.875 1 26.44 140 GLU A O 1
ATOM 1110 N N . ASN A 1 141 ? -15.117 7.074 66.75 1 25.48 141 ASN A N 1
ATOM 1111 C CA . ASN A 1 141 ? -13.664 7.039 66.688 1 25.48 141 ASN A CA 1
ATOM 1112 C C . ASN A 1 141 ? -13.195 7.16 65.25 1 25.48 141 ASN A C 1
ATOM 1114 O O . ASN A 1 141 ? -12.25 7.891 64.938 1 25.48 141 ASN A O 1
ATOM 1118 N N . LYS A 1 142 ? -13.188 6.012 64.188 1 28.31 142 LYS A N 1
ATOM 1119 C CA . LYS A 1 142 ? -12.055 5.551 63.406 1 28.31 142 LYS A CA 1
ATOM 1120 C C . LYS A 1 142 ? -11.938 6.332 62.125 1 28.31 142 LYS A C 1
ATOM 1122 O O . LYS A 1 142 ? -12.93 6.84 61.594 1 28.31 142 LYS A O 1
ATOM 1127 N N . CYS A 1 143 ? -10.617 6.418 61.406 1 26.58 143 CYS A N 1
ATOM 1128 C CA . CYS A 1 143 ? -9.82 7.188 60.469 1 26.58 143 CYS A CA 1
ATOM 1129 C C . CYS A 1 143 ? -10.328 6.98 59.031 1 26.58 143 CYS A C 1
ATOM 1131 O O . CYS A 1 143 ? -10.383 5.852 58.562 1 26.58 143 CYS A O 1
ATOM 1133 N N . HIS A 1 144 ? -11.289 7.77 58.469 1 27.11 144 HIS A N 1
ATOM 1134 C CA . HIS A 1 144 ? -11.984 7.871 57.188 1 27.11 144 HIS A CA 1
ATOM 1135 C C . HIS A 1 144 ? -10.992 8.023 56.031 1 27.11 144 HIS A C 1
ATOM 1137 O O . HIS A 1 144 ? -10.125 8.898 56.062 1 27.11 144 HIS A O 1
ATOM 1143 N N . ARG A 1 145 ? -10.664 6.848 55.281 1 27.98 145 ARG A N 1
ATOM 1144 C CA . ARG A 1 145 ? -9.758 6.598 54.156 1 27.98 145 ARG A CA 1
ATOM 1145 C C . ARG A 1 145 ? -10.055 7.543 53 1 27.98 145 ARG A C 1
ATOM 1147 O O . ARG A 1 145 ? -11.219 7.727 52.594 1 27.98 145 ARG A O 1
ATOM 1154 N N . CYS A 1 146 ? -9.156 8.539 52.594 1 25.77 146 CYS A N 1
ATOM 1155 C CA . CYS A 1 146 ? -9.031 9.602 51.594 1 25.77 146 CYS A CA 1
ATOM 1156 C C . CYS A 1 146 ? -9.078 9.031 50.188 1 25.77 146 CYS A C 1
ATOM 1158 O O . CYS A 1 146 ? -8.289 8.148 49.844 1 25.77 146 CYS A O 1
ATOM 1160 N N . VAL A 1 147 ? -10.195 8.781 49.594 1 27.59 147 VAL A N 1
ATOM 1161 C CA . VAL A 1 147 ? -10.242 8.297 48.219 1 27.59 147 VAL A CA 1
ATOM 1162 C C . VAL A 1 147 ? -9.742 9.391 47.281 1 27.59 147 VAL A C 1
ATOM 1164 O O . VAL A 1 147 ? -10.258 10.508 47.281 1 27.59 147 VAL A O 1
ATOM 1167 N N . PRO A 1 148 ? -8.508 9.438 46.719 1 29.42 148 PRO A N 1
ATOM 1168 C CA . PRO A 1 148 ? -7.906 10.398 45.781 1 29.42 148 PRO A CA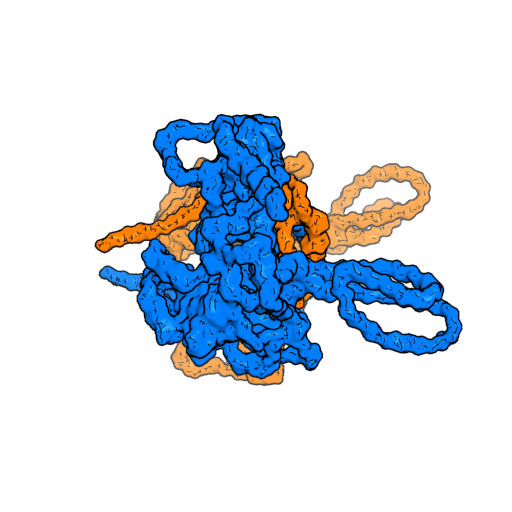 1
ATOM 1169 C C . PRO A 1 148 ? -8.766 10.633 44.531 1 29.42 148 PRO A C 1
ATOM 1171 O O . PRO A 1 148 ? -9.281 9.68 43.938 1 29.42 148 PRO A O 1
ATOM 1174 N N . ILE A 1 149 ? -9.641 11.641 44.5 1 31.41 149 ILE A N 1
ATOM 1175 C CA . ILE A 1 149 ? -10.422 12 43.312 1 31.41 149 ILE A CA 1
ATOM 1176 C C . ILE A 1 149 ? -9.547 12.773 42.344 1 31.41 149 ILE A C 1
ATOM 1178 O O . ILE A 1 149 ? -8.953 13.789 42.688 1 31.41 149 ILE A O 1
ATOM 1182 N N . SER A 1 150 ? -8.82 12.344 41.344 1 31.8 150 SER A N 1
ATOM 1183 C CA . SER A 1 150 ? -8.07 12.93 40.219 1 31.8 150 SER A CA 1
ATOM 1184 C C . SER A 1 150 ? -8.977 13.727 39.312 1 31.8 150 SER A C 1
ATOM 1186 O O . SER A 1 150 ? -9.984 13.211 38.812 1 31.8 150 SER A O 1
ATOM 1188 N N . LEU A 1 151 ? -9.25 15.039 39.562 1 33.66 151 LEU A N 1
ATOM 1189 C CA . LEU A 1 151 ? -9.961 15.906 38.625 1 33.66 151 LEU A CA 1
ATOM 1190 C C . LEU A 1 151 ? -9.172 16.062 37.312 1 33.66 151 LEU A C 1
ATOM 1192 O O . LEU A 1 151 ? -7.973 16.344 37.344 1 33.66 151 LEU A O 1
ATOM 1196 N N . VAL A 1 152 ? -9.414 15.445 36.219 1 37.5 152 VAL A N 1
ATOM 1197 C CA . VAL A 1 152 ? -8.969 15.469 34.844 1 37.5 152 VAL A CA 1
ATOM 1198 C C . VAL A 1 152 ? -9.312 16.812 34.219 1 37.5 152 VAL A C 1
ATOM 1200 O O . VAL A 1 152 ? -10.484 17.172 34.094 1 37.5 152 VAL A O 1
ATOM 1203 N N . ILE A 1 153 ? -8.711 17.906 34.531 1 41.66 153 ILE A N 1
ATOM 1204 C CA . ILE A 1 153 ? -8.906 19.062 33.656 1 41.66 153 ILE A CA 1
ATOM 1205 C C . ILE A 1 153 ? -8.789 18.641 32.188 1 41.66 153 ILE A C 1
ATOM 1207 O O . ILE A 1 153 ? -9.75 18.75 31.422 1 41.66 153 ILE A O 1
ATOM 1211 N N . SER A 1 154 ? -7.648 19.734 31.219 1 52.16 154 SER A N 1
ATOM 1212 C CA . SER A 1 154 ? -7.496 20.594 30.047 1 52.16 154 SER A CA 1
ATOM 1213 C C . SER A 1 154 ? -7.215 19.766 28.797 1 52.16 154 SER A C 1
ATOM 1215 O O . SER A 1 154 ? -6.055 19.531 28.453 1 52.16 154 SER A O 1
ATOM 1217 N N . ASN A 1 155 ? -7.922 18.969 28.312 1 71.31 155 ASN A N 1
ATOM 1218 C CA . ASN A 1 155 ? -7.789 18.203 27.078 1 71.31 155 ASN A CA 1
ATOM 1219 C C . ASN A 1 155 ? -8.586 18.828 25.938 1 71.31 155 ASN A C 1
ATOM 1221 O O . ASN A 1 155 ? -9.633 18.312 25.531 1 71.31 155 ASN A O 1
ATOM 1225 N N . ILE A 1 156 ? -8.18 20.125 25.469 1 87.69 156 ILE A N 1
ATOM 1226 C CA . ILE A 1 156 ? -8.977 20.828 24.469 1 87.69 156 ILE A CA 1
ATOM 1227 C C . ILE A 1 156 ? -8.656 20.281 23.078 1 87.69 156 ILE A C 1
ATOM 1229 O O . ILE A 1 156 ? -9.57 19.984 22.297 1 87.69 156 ILE A O 1
ATOM 1233 N N . PHE A 1 157 ? -7.414 20.156 22.906 1 91 157 PHE A N 1
ATOM 1234 C CA . PHE A 1 157 ? -6.969 19.766 21.578 1 91 157 PHE A CA 1
ATOM 1235 C C . PHE A 1 157 ? -7.629 18.453 21.156 1 91 157 PHE A C 1
ATOM 1237 O O . PHE A 1 157 ? -7.539 17.453 21.875 1 91 157 PHE A O 1
ATOM 1244 N N . GLU A 1 158 ? -8.359 18.469 20.062 1 92.44 158 GLU A N 1
ATOM 1245 C CA . GLU A 1 158 ? -9.055 17.375 19.406 1 92.44 158 GLU A CA 1
ATOM 1246 C C . GLU A 1 158 ? -10.297 16.953 20.188 1 92.44 158 GLU A C 1
ATOM 1248 O O . GLU A 1 158 ? -10.992 16.016 19.797 1 92.44 158 GLU A O 1
ATOM 1253 N N . ASN A 1 159 ? -10.602 17.688 21.297 1 91.12 159 ASN A N 1
ATOM 1254 C CA . ASN A 1 159 ? -11.711 17.25 22.141 1 91.12 159 ASN A CA 1
ATOM 1255 C C . ASN A 1 159 ? -12.789 18.328 22.266 1 91.12 159 ASN A C 1
ATOM 1257 O O . ASN A 1 159 ? -13.977 18.016 22.312 1 91.12 159 ASN A O 1
ATOM 1261 N N . LYS A 1 160 ? -12.297 19.625 22.297 1 93.69 160 LYS A N 1
ATOM 1262 C CA . LYS A 1 160 ? -13.242 20.719 22.531 1 93.69 160 LYS A CA 1
ATOM 1263 C C . LYS A 1 160 ? -12.984 21.875 21.562 1 93.69 160 LYS A C 1
ATOM 1265 O O . LYS A 1 160 ? -11.844 22.156 21.203 1 93.69 160 LYS A O 1
ATOM 1270 N N . THR A 1 161 ? -14.055 22.516 21.188 1 96.5 161 THR A N 1
ATOM 1271 C CA . THR A 1 161 ? -13.938 23.75 20.438 1 96.5 161 THR A CA 1
ATOM 1272 C C . THR A 1 161 ? -13.5 24.891 21.359 1 96.5 161 THR A C 1
ATOM 1274 O O . THR A 1 161 ? -13.969 25 22.5 1 96.5 161 THR A O 1
ATOM 1277 N N . LEU A 1 162 ? -12.602 25.703 20.953 1 95.44 162 LEU A N 1
ATOM 1278 C CA . LEU A 1 162 ? -12.148 26.891 21.688 1 95.44 162 LEU A CA 1
ATOM 1279 C C . LEU A 1 162 ? -12.586 28.172 20.984 1 95.44 162 LEU A C 1
ATOM 1281 O O . LEU A 1 162 ? -12.336 28.344 19.781 1 95.44 162 LEU A O 1
ATOM 1285 N N . VAL A 1 163 ? -13.312 29 21.656 1 96.44 163 VAL A N 1
ATOM 1286 C CA . VAL A 1 163 ? -13.727 30.297 21.141 1 96.44 163 VAL A CA 1
ATOM 1287 C C . VAL A 1 163 ? -13.109 31.406 22 1 96.44 163 VAL A C 1
ATOM 1289 O O . VAL A 1 163 ? -13.281 31.438 23.219 1 96.44 163 VAL A O 1
ATOM 1292 N N . VAL A 1 164 ? -12.398 32.281 21.375 1 94.62 164 VAL A N 1
ATOM 1293 C CA . VAL A 1 164 ? -11.766 33.406 22.078 1 94.62 164 VAL A CA 1
ATOM 1294 C C . VAL A 1 164 ? -12.359 34.719 21.562 1 94.62 164 VAL A C 1
ATOM 1296 O O . VAL A 1 164 ? -12.156 35.094 20.406 1 94.62 164 VAL A O 1
ATOM 1299 N N . HIS A 1 165 ? -13.102 35.375 22.375 1 94.44 165 HIS A N 1
ATOM 1300 C CA . HIS A 1 165 ? -13.578 36.75 22.094 1 94.44 165 HIS A CA 1
ATOM 1301 C C . HIS A 1 165 ? -12.641 37.781 22.703 1 94.44 165 HIS A C 1
ATOM 1303 O O . HIS A 1 165 ? -12.578 37.938 23.922 1 94.44 165 HIS A O 1
ATOM 1309 N N . ARG A 1 166 ? -11.969 38.5 21.781 1 91.06 166 ARG A N 1
ATOM 1310 C CA . ARG A 1 166 ? -10.914 39.375 22.266 1 91.06 166 ARG A CA 1
ATOM 1311 C C . ARG A 1 166 ? -11.391 40.844 22.328 1 91.06 166 ARG A C 1
ATOM 1313 O O . ARG A 1 166 ? -10.766 41.656 22.969 1 91.06 166 ARG A O 1
ATOM 1320 N N . LYS A 1 167 ? -12.414 41.219 21.672 1 89.06 167 LYS A N 1
ATOM 1321 C CA . LYS A 1 167 ? -12.898 42.594 21.547 1 89.06 167 LYS A CA 1
ATOM 1322 C C . LYS A 1 167 ? -11.781 43.531 21.109 1 89.06 167 LYS A C 1
ATOM 1324 O O . LYS A 1 167 ? -11.648 44.625 21.656 1 89.06 167 LYS A O 1
ATOM 1329 N N . ASN A 1 168 ? -10.859 43.062 20.281 1 90.94 168 ASN A N 1
ATOM 1330 C CA . ASN A 1 168 ? -9.75 43.812 19.703 1 90.94 168 ASN A CA 1
ATOM 1331 C C . ASN A 1 168 ? -9.641 43.594 18.203 1 90.94 168 ASN A C 1
ATOM 1333 O O . ASN A 1 168 ? -8.906 42.688 17.766 1 90.94 168 ASN A O 1
ATOM 1337 N N . PRO A 1 169 ? -10.305 44.438 17.484 1 91.81 169 PRO A N 1
ATOM 1338 C CA . PRO A 1 169 ? -10.305 44.25 16.031 1 91.81 169 PRO A CA 1
ATOM 1339 C C . PRO A 1 169 ? -8.906 44.375 15.414 1 91.81 169 PRO A C 1
ATOM 1341 O O . PRO A 1 169 ? -8.688 43.906 14.289 1 91.81 169 PRO A O 1
ATOM 1344 N N . GLN A 1 170 ? -7.949 44.938 16.094 1 90.88 170 GLN A N 1
ATOM 1345 C CA . GLN A 1 170 ? -6.609 45.156 15.562 1 90.88 170 GLN A CA 1
ATOM 1346 C C . GLN A 1 170 ? -5.664 44.031 16.016 1 90.88 170 GLN A C 1
ATOM 1348 O O . GLN A 1 170 ? -4.461 44.094 15.766 1 90.88 170 GLN A O 1
ATOM 1353 N N . TYR A 1 171 ? -6.211 43.031 16.641 1 92.19 171 TYR A N 1
ATOM 1354 C CA . TYR A 1 171 ? -5.383 42 17.234 1 92.19 171 TYR A CA 1
ATOM 1355 C C . TYR A 1 171 ? -4.453 41.375 16.188 1 92.19 171 TYR A C 1
ATOM 1357 O O . TYR A 1 171 ? -3.268 41.188 16.453 1 92.19 171 TYR A O 1
ATOM 1365 N N . TYR A 1 172 ? -4.926 41.156 14.977 1 93.62 172 TYR A N 1
ATOM 1366 C CA . TYR A 1 172 ? -4.148 40.438 13.969 1 93.62 172 TYR A CA 1
ATOM 1367 C C . TYR A 1 172 ? -3.316 41.406 13.141 1 93.62 172 TYR A C 1
ATOM 1369 O O . TYR A 1 172 ? -2.602 41 12.227 1 93.62 172 TYR A O 1
ATOM 1377 N N . GLY A 1 173 ? -3.416 42.625 13.398 1 91.31 173 GLY A N 1
ATOM 1378 C CA . GLY A 1 173 ? -2.588 43.625 12.75 1 91.31 173 GLY A CA 1
ATOM 1379 C C . GLY A 1 173 ? -2.656 43.562 11.234 1 91.31 173 GLY A C 1
ATOM 1380 O O . GLY A 1 173 ? -3.746 43.562 10.656 1 91.31 173 GLY A O 1
ATOM 1381 N N . ASN A 1 174 ? -1.418 43.5 10.672 1 91.38 174 ASN A N 1
ATOM 1382 C CA . ASN A 1 174 ? -1.352 43.5 9.219 1 91.38 174 ASN A CA 1
ATOM 1383 C C . ASN A 1 174 ? -1.108 42.125 8.648 1 91.38 174 ASN A C 1
ATOM 1385 O O . ASN A 1 174 ? -0.475 41.969 7.602 1 91.38 174 ASN A O 1
ATOM 1389 N N . LEU A 1 175 ? -1.521 41.156 9.391 1 90.75 175 LEU A N 1
ATOM 1390 C CA . LEU A 1 175 ? -1.361 39.781 8.938 1 90.75 175 LEU A CA 1
ATOM 1391 C C . LEU A 1 175 ? -1.932 39.594 7.531 1 90.75 175 LEU A C 1
ATOM 1393 O O . LEU A 1 175 ? -1.256 39.062 6.648 1 90.75 175 LEU A O 1
ATOM 1397 N N . TYR A 1 176 ? -3.158 40 7.355 1 90.31 176 TYR A N 1
ATOM 1398 C CA . TYR A 1 176 ? -3.811 39.906 6.055 1 90.31 176 TYR A CA 1
ATOM 1399 C C . TYR A 1 176 ? -5.016 40.812 5.977 1 90.31 176 TYR A C 1
ATOM 1401 O O . TYR A 1 176 ? -5.484 41.312 6.996 1 90.31 176 TYR A O 1
ATOM 1409 N N . SER A 1 177 ? -5.445 41.125 4.789 1 91 177 SER A N 1
ATOM 1410 C CA . SER A 1 177 ? -6.598 41.969 4.543 1 91 177 SER A CA 1
ATOM 1411 C C . SER A 1 177 ? -7.074 41.875 3.098 1 91 177 SER A C 1
ATOM 1413 O O . SER A 1 177 ? -6.367 41.312 2.246 1 91 177 SER A O 1
ATOM 1415 N N . THR A 1 178 ? -8.297 42.312 2.9 1 91.06 178 THR A N 1
ATOM 1416 C CA . THR A 1 178 ? -8.812 42.344 1.535 1 91.06 178 THR A CA 1
ATOM 1417 C C . THR A 1 178 ? -7.938 43.25 0.658 1 91.06 178 THR A C 1
ATOM 1419 O O . THR A 1 178 ? -7.75 42.969 -0.529 1 91.06 178 THR A O 1
ATOM 1422 N N . LYS A 1 179 ? -7.43 44.281 1.241 1 91 179 LYS A N 1
ATOM 1423 C CA . LYS A 1 179 ? -6.527 45.156 0.508 1 91 179 LYS A CA 1
ATOM 1424 C C . LYS A 1 179 ? -5.273 44.406 0.06 1 91 179 LYS A C 1
ATOM 1426 O O . LYS A 1 179 ? -4.832 44.531 -1.082 1 91 179 LYS A O 1
ATOM 1431 N N . LYS A 1 180 ? -4.738 43.719 0.965 1 89.31 180 LYS A N 1
ATOM 1432 C CA . LYS A 1 180 ? -3.562 42.938 0.632 1 89.31 180 LYS A CA 1
ATOM 1433 C C . LYS A 1 180 ? -3.887 41.875 -0.44 1 89.31 180 LYS A C 1
ATOM 1435 O O . LYS A 1 180 ? -3.068 41.625 -1.322 1 89.31 180 LYS A O 1
ATOM 1440 N N . PHE A 1 181 ? -5.051 41.312 -0.362 1 88.88 181 PHE A N 1
ATOM 1441 C CA . PHE A 1 181 ? -5.477 40.312 -1.343 1 88.88 181 PHE A CA 1
ATOM 1442 C C . PHE A 1 181 ? -5.523 40.938 -2.74 1 88.88 181 PHE A C 1
ATOM 1444 O O . PHE A 1 181 ? -5.027 40.312 -3.697 1 88.88 181 PHE A O 1
ATOM 1451 N N . VAL A 1 182 ? -6.043 42.031 -2.807 1 88.5 182 VAL A N 1
ATOM 1452 C CA . VAL A 1 182 ? -6.133 42.719 -4.094 1 88.5 182 VAL A CA 1
ATOM 1453 C C . VAL A 1 182 ? -4.734 43 -4.633 1 88.5 182 VAL A C 1
ATOM 1455 O O . VAL A 1 182 ? -4.469 42.812 -5.82 1 88.5 182 VAL A O 1
ATOM 1458 N N . LYS A 1 183 ? -3.902 43.438 -3.75 1 89.69 183 LYS A N 1
ATOM 1459 C CA . LYS A 1 183 ? -2.527 43.688 -4.156 1 89.69 183 LYS A CA 1
ATOM 1460 C C . LYS A 1 183 ? -1.852 42.438 -4.691 1 89.69 183 LYS A C 1
ATOM 1462 O O . LYS A 1 183 ? -1.129 42.5 -5.688 1 89.69 183 LYS A O 1
ATOM 1467 N N . ILE A 1 184 ? -2.066 41.375 -4.055 1 86.88 184 ILE A N 1
ATOM 1468 C CA . ILE A 1 184 ? -1.487 40.094 -4.465 1 86.88 184 ILE A CA 1
ATOM 1469 C C . ILE A 1 184 ? -2.021 39.719 -5.84 1 86.88 184 ILE A C 1
ATOM 1471 O O . ILE A 1 184 ? -1.264 39.25 -6.703 1 86.88 184 ILE A O 1
ATOM 1475 N N . LEU A 1 185 ? -3.275 39.906 -6.078 1 83.81 185 LEU A N 1
ATOM 1476 C CA . LEU A 1 185 ? -3.889 39.562 -7.363 1 83.81 185 LEU A CA 1
ATOM 1477 C C . LEU A 1 185 ? -3.283 40.406 -8.477 1 83.81 185 LEU A C 1
ATOM 1479 O O . LEU A 1 185 ? -3.152 39.969 -9.617 1 83.81 185 LEU A O 1
ATOM 1483 N N . GLN A 1 186 ? -2.943 41.594 -8.008 1 87.06 186 GLN A N 1
ATOM 1484 C CA . GLN A 1 186 ? -2.432 42.531 -9 1 87.06 186 GLN A CA 1
ATOM 1485 C C . GLN A 1 186 ? -0.96 42.281 -9.297 1 87.06 186 GLN A C 1
ATOM 1487 O O . GLN A 1 186 ? -0.516 42.438 -10.438 1 87.06 186 GLN A O 1
ATOM 1492 N N . GLU A 1 187 ? -0.244 41.844 -8.336 1 85.94 187 GLU A N 1
ATOM 1493 C CA . GLU A 1 187 ? 1.21 41.781 -8.445 1 85.94 187 GLU A CA 1
ATOM 1494 C C . GLU A 1 187 ? 1.682 40.375 -8.797 1 85.94 187 GLU A C 1
ATOM 1496 O O . GLU A 1 187 ? 2.814 40.188 -9.242 1 85.94 187 GLU A O 1
ATOM 1501 N N . HIS A 1 188 ? 0.849 39.438 -8.562 1 84.88 188 HIS A N 1
ATOM 1502 C CA . HIS A 1 188 ? 1.272 38.062 -8.766 1 84.88 188 HIS A CA 1
ATOM 1503 C C . HIS A 1 188 ? 0.319 37.312 -9.703 1 84.88 188 HIS A C 1
ATOM 1505 O O . HIS A 1 188 ? -0.804 37.781 -9.93 1 84.88 188 HIS A O 1
ATOM 1511 N N . TYR A 1 189 ? 0.833 36.281 -10.281 1 82.19 189 TYR A N 1
ATOM 1512 C CA . TYR A 1 189 ? 0.01 35.406 -11.133 1 82.19 189 TYR A CA 1
ATOM 1513 C C . TYR A 1 189 ? -0.711 34.344 -10.312 1 82.19 189 TYR A C 1
ATOM 1515 O O . TYR A 1 189 ? -0.112 33.344 -9.922 1 82.19 189 TYR A O 1
ATOM 1523 N N . LEU A 1 190 ? -1.902 34.594 -10.023 1 85.62 190 LEU A N 1
ATOM 1524 C CA . LEU A 1 190 ? -2.764 33.625 -9.367 1 85.62 190 LEU A CA 1
ATOM 1525 C C . LEU A 1 190 ? -3.766 33.031 -10.352 1 85.62 190 LEU A C 1
ATOM 1527 O O . LEU A 1 190 ? -4.309 33.75 -11.195 1 85.62 190 LEU A O 1
ATOM 1531 N N . GLU A 1 191 ? -3.92 31.766 -10.258 1 86.38 191 GLU A N 1
ATOM 1532 C CA . GLU A 1 191 ? -4.824 31.094 -11.188 1 86.38 191 GLU A CA 1
ATOM 1533 C C . GLU A 1 191 ? -5.965 30.391 -10.453 1 86.38 191 GLU A C 1
ATOM 1535 O O . GLU A 1 191 ? -5.789 29.938 -9.328 1 86.38 191 GLU A O 1
ATOM 1540 N N . TYR A 1 192 ? -7.117 30.344 -11.172 1 86.12 192 TYR A N 1
ATOM 1541 C CA . TYR A 1 192 ? -8.242 29.578 -10.633 1 86.12 192 TYR A CA 1
ATOM 1542 C C . TYR A 1 192 ? -7.883 28.109 -10.461 1 86.12 192 TYR A C 1
ATOM 1544 O O . TYR A 1 192 ? -7.195 27.531 -11.312 1 86.12 192 TYR A O 1
ATOM 1552 N N . GLY A 1 193 ? -8.305 27.5 -9.43 1 82.88 193 GLY A N 1
ATOM 1553 C CA . GLY A 1 193 ? -8.07 26.078 -9.219 1 82.88 193 GLY A CA 1
ATOM 1554 C C . GLY A 1 193 ? -6.855 25.812 -8.352 1 82.88 193 GLY A C 1
ATOM 1555 O O . GLY A 1 193 ? -6.926 25.031 -7.402 1 82.88 193 GLY A O 1
ATOM 1556 N N . THR A 1 194 ? -5.816 26.547 -8.711 1 81.69 194 THR A N 1
ATOM 1557 C CA . THR A 1 194 ? -4.562 26.297 -8 1 81.69 194 THR A CA 1
ATOM 1558 C C . THR A 1 194 ? -4.438 27.219 -6.789 1 81.69 194 THR A C 1
ATOM 1560 O O . THR A 1 194 ? -4.082 26.766 -5.695 1 81.69 194 THR A O 1
ATOM 1563 N N . HIS A 1 195 ? -4.773 28.516 -7.023 1 84.62 195 HIS A N 1
ATOM 1564 C CA . HIS A 1 195 ? -4.535 29.5 -5.969 1 84.62 195 HIS A CA 1
ATOM 1565 C C . HIS A 1 195 ? -5.852 30.016 -5.402 1 84.62 195 HIS A C 1
ATOM 1567 O O . HIS A 1 195 ? -5.934 30.344 -4.215 1 84.62 195 HIS A O 1
ATOM 1573 N N . VAL A 1 196 ? -6.797 30.125 -6.289 1 86.69 196 VAL A N 1
ATOM 1574 C CA . VAL A 1 196 ? -8.062 30.75 -5.906 1 86.69 196 VAL A CA 1
ATOM 1575 C C . VAL A 1 196 ? -9.227 29.891 -6.387 1 86.69 196 VAL A C 1
ATOM 1577 O O . VAL A 1 196 ? -9.195 29.344 -7.488 1 86.69 196 VAL A O 1
ATOM 1580 N N . ASN A 1 197 ? -10.148 29.781 -5.527 1 86.56 197 ASN A N 1
ATOM 1581 C CA . ASN A 1 197 ? -11.383 29.094 -5.902 1 86.56 197 ASN A CA 1
ATOM 1582 C C . ASN A 1 197 ? -12.617 29.922 -5.516 1 86.56 197 ASN A C 1
ATOM 1584 O O . ASN A 1 197 ? -12.641 30.547 -4.457 1 86.56 197 ASN A O 1
ATOM 1588 N N . ALA A 1 198 ? -13.523 29.859 -6.434 1 84.5 198 ALA A N 1
ATOM 1589 C CA . ALA A 1 198 ? -14.844 30.406 -6.121 1 84.5 198 ALA A CA 1
ATOM 1590 C C . ALA A 1 198 ? -15.789 29.312 -5.625 1 84.5 198 ALA A C 1
ATOM 1592 O O . ALA A 1 198 ? -15.695 28.156 -6.062 1 84.5 198 ALA A O 1
ATOM 1593 N N . ALA A 1 199 ? -16.562 29.641 -4.645 1 81.19 199 ALA A N 1
ATOM 1594 C CA . ALA A 1 199 ? -17.5 28.656 -4.109 1 81.19 199 ALA A CA 1
ATOM 1595 C C . ALA A 1 199 ? -18.844 29.297 -3.775 1 81.19 199 ALA A C 1
ATOM 1597 O O . ALA A 1 199 ? -18.891 30.406 -3.24 1 81.19 199 ALA A O 1
ATOM 1598 N N . VAL A 1 200 ? -19.906 28.609 -4.219 1 76.88 200 VAL A N 1
ATOM 1599 C CA . VAL A 1 200 ? -21.25 29.094 -3.91 1 76.88 200 VAL A CA 1
ATOM 1600 C C . VAL A 1 200 ? -22.125 27.938 -3.436 1 76.88 200 VAL A C 1
ATOM 1602 O O . VAL A 1 200 ? -22 26.812 -3.926 1 76.88 200 VAL A O 1
ATOM 1605 N N . TYR A 1 201 ? -22.828 28.219 -2.398 1 71.69 201 TYR A N 1
ATOM 1606 C CA . TYR A 1 201 ? -23.766 27.234 -1.871 1 71.69 201 TYR A CA 1
ATOM 1607 C C . TYR A 1 201 ? -25.203 27.594 -2.219 1 71.69 201 TYR A C 1
ATOM 1609 O O . TYR A 1 201 ? -25.719 28.609 -1.751 1 71.69 201 TYR A O 1
ATOM 1617 N N . ILE A 1 202 ? -25.75 26.844 -3.166 1 65.12 202 ILE A N 1
ATOM 1618 C CA . ILE A 1 202 ? -27.125 27.062 -3.596 1 65.12 202 ILE A CA 1
ATOM 1619 C C . ILE A 1 202 ? -27.953 25.797 -3.346 1 65.12 202 ILE A C 1
ATOM 1621 O O . ILE A 1 202 ? -27.609 24.719 -3.834 1 65.12 202 ILE A O 1
ATOM 1625 N N . ASP A 1 203 ? -29.062 25.953 -2.598 1 63.59 203 ASP A N 1
ATOM 1626 C CA . ASP A 1 203 ? -30.016 24.891 -2.346 1 63.59 203 ASP A CA 1
ATOM 1627 C C . ASP A 1 203 ? -29.312 23.656 -1.767 1 63.59 203 ASP A C 1
ATOM 1629 O O . ASP A 1 203 ? -29.562 22.531 -2.199 1 63.59 203 ASP A O 1
ATOM 1633 N N . GLY A 1 204 ? -28.359 23.891 -0.956 1 62.09 204 GLY A N 1
ATOM 1634 C CA . GLY A 1 204 ? -27.75 22.797 -0.23 1 62.09 204 GLY A CA 1
ATOM 1635 C C . GLY A 1 204 ? -26.578 22.172 -0.966 1 62.09 204 GLY A C 1
ATOM 1636 O O . GLY A 1 204 ? -25.984 21.203 -0.496 1 62.09 204 GLY A O 1
ATOM 1637 N N . GLU A 1 205 ? -26.297 22.641 -2.131 1 67.75 205 GLU A N 1
ATOM 1638 C CA . GLU A 1 205 ? -25.188 22.078 -2.91 1 67.75 205 GLU A CA 1
ATOM 1639 C C . GLU A 1 205 ? -24.094 23.125 -3.141 1 67.75 205 GLU A C 1
ATOM 1641 O O . GLU A 1 205 ? -24.391 24.312 -3.316 1 67.75 205 GLU A O 1
ATOM 1646 N N . ARG A 1 206 ? -22.844 22.578 -3.08 1 72.31 206 ARG A N 1
ATOM 1647 C CA . ARG A 1 206 ? -21.703 23.469 -3.322 1 72.31 206 ARG A CA 1
ATOM 1648 C C . ARG A 1 206 ? -21.344 23.484 -4.805 1 72.31 206 ARG A C 1
ATOM 1650 O O . ARG A 1 206 ? -21.328 22.453 -5.465 1 72.31 206 ARG A O 1
ATOM 1657 N N . TYR A 1 207 ? -21.266 24.656 -5.391 1 74.75 207 TYR A N 1
ATOM 1658 C CA . TYR A 1 207 ? -20.797 24.859 -6.754 1 74.75 207 TYR A CA 1
ATOM 1659 C C . TYR A 1 207 ? -19.5 25.672 -6.777 1 74.75 207 TYR A C 1
ATOM 1661 O O . TYR A 1 207 ? -19.312 26.562 -5.941 1 74.75 207 TYR A O 1
ATOM 1669 N N . THR A 1 208 ? -18.594 25.297 -7.668 1 80.38 208 THR A N 1
ATOM 1670 C CA . THR A 1 208 ? -17.312 26 -7.809 1 80.38 208 THR A CA 1
ATOM 1671 C C . THR A 1 208 ? -17.219 26.672 -9.172 1 80.38 208 THR A C 1
ATOM 1673 O O . THR A 1 208 ? -16.609 26.125 -10.102 1 80.38 208 THR A O 1
ATOM 1676 N N . PRO A 1 209 ? -17.719 27.828 -9.258 1 82.31 209 PRO A N 1
ATOM 1677 C CA . PRO A 1 209 ? -17.703 28.547 -10.539 1 82.31 209 PRO A CA 1
ATOM 1678 C C . PRO A 1 209 ? -16.375 29.234 -10.812 1 82.31 209 PRO A C 1
ATOM 1680 O O . PRO A 1 209 ? -16.328 30.453 -10.992 1 82.31 209 PRO A O 1
ATOM 1683 N N . ASN A 1 210 ? -15.367 28.438 -10.984 1 86.12 210 ASN A N 1
ATOM 1684 C CA . ASN A 1 210 ? -14.047 28.969 -11.297 1 86.12 210 ASN A CA 1
ATOM 1685 C C . ASN A 1 210 ? -13.961 29.438 -12.742 1 86.12 210 ASN A C 1
ATOM 1687 O O . ASN A 1 210 ? -14.57 28.859 -13.633 1 86.12 210 ASN A O 1
ATOM 1691 N N . GLY A 1 211 ? -13.328 30.547 -12.875 1 79.19 211 GLY A N 1
ATOM 1692 C CA . GLY A 1 211 ? -12.938 30.906 -14.234 1 79.19 211 GLY A CA 1
ATOM 1693 C C . GLY A 1 211 ? -11.758 30.109 -14.75 1 79.19 211 GLY A C 1
ATOM 1694 O O . GLY A 1 211 ? -11.422 29.062 -14.195 1 79.19 211 GLY A O 1
ATOM 1695 N N . ILE A 1 212 ? -11.312 30.594 -15.93 1 81.56 212 ILE A N 1
ATOM 1696 C CA . ILE A 1 212 ? -10.188 29.906 -16.547 1 81.56 212 ILE A CA 1
ATOM 1697 C C . ILE A 1 212 ? -8.938 30.781 -16.484 1 81.56 212 ILE A C 1
ATOM 1699 O O . ILE A 1 212 ? -9 31.984 -16.781 1 81.56 212 ILE A O 1
ATOM 1703 N N . GLY A 1 213 ? -7.852 30.25 -16.078 1 82.12 213 GLY A N 1
ATOM 1704 C CA . GLY A 1 213 ? -6.562 30.922 -16.125 1 82.12 213 GLY A CA 1
ATOM 1705 C C . GLY A 1 213 ? -6.348 31.891 -14.969 1 82.12 213 GLY A C 1
ATOM 1706 O O . GLY A 1 213 ? -6.711 31.578 -13.828 1 82.12 213 GLY A O 1
ATOM 1707 N N . LYS A 1 214 ? -5.742 33.031 -15.305 1 84.88 214 LYS A N 1
ATOM 1708 C CA . LYS A 1 214 ? -5.352 34 -14.297 1 84.88 214 LYS A CA 1
ATOM 1709 C C . LYS A 1 214 ? -6.578 34.688 -13.68 1 84.88 214 LYS A C 1
ATOM 1711 O O . LYS A 1 214 ? -7.547 34.969 -14.383 1 84.88 214 LYS A O 1
ATOM 1716 N N . VAL A 1 215 ? -6.488 34.969 -12.391 1 87.06 215 VAL A N 1
ATOM 1717 C CA . VAL A 1 215 ? -7.57 35.625 -11.664 1 87.06 215 VAL A CA 1
ATOM 1718 C C . VAL A 1 215 ? -7.312 37.125 -11.609 1 87.06 215 VAL A C 1
ATOM 1720 O O . VAL A 1 215 ? -6.246 37.562 -11.164 1 87.06 215 VAL A O 1
ATOM 1723 N N . TYR A 1 216 ? -8.297 37.875 -12.016 1 85.69 216 TYR A N 1
ATOM 1724 C CA . TYR A 1 216 ? -8.188 39.312 -11.961 1 85.69 216 TYR A CA 1
ATOM 1725 C C . TYR A 1 216 ? -9.102 39.906 -10.891 1 85.69 216 TYR A C 1
ATOM 1727 O O . TYR A 1 216 ? -10.164 39.344 -10.609 1 85.69 216 TYR A O 1
ATOM 1735 N N . PRO A 1 217 ? -8.688 41 -10.281 1 87.5 217 PRO A N 1
ATOM 1736 C CA . PRO A 1 217 ? -9.477 41.594 -9.203 1 87.5 217 PRO A CA 1
ATOM 1737 C C . PRO A 1 217 ? -10.922 41.875 -9.617 1 87.5 217 PRO A C 1
ATOM 1739 O O . PRO A 1 217 ? -11.844 41.719 -8.812 1 87.5 217 PRO A O 1
ATOM 1742 N N . ASN A 1 218 ? -11.094 42.281 -10.734 1 83.5 218 ASN A N 1
ATOM 1743 C CA . ASN A 1 218 ? -12.438 42.594 -11.203 1 83.5 218 ASN A CA 1
ATOM 1744 C C . ASN A 1 218 ? -13.328 41.375 -11.219 1 83.5 218 ASN A C 1
ATOM 1746 O O . ASN A 1 218 ? -14.539 41.469 -10.984 1 83.5 218 ASN A O 1
ATOM 1750 N N . GLU A 1 219 ? -12.789 40.312 -11.547 1 82.31 219 GLU A N 1
ATOM 1751 C CA . GLU A 1 219 ? -13.539 39.062 -11.539 1 82.31 219 GLU A CA 1
ATOM 1752 C C . GLU A 1 219 ? -13.953 38.656 -10.117 1 82.31 219 GLU A C 1
ATOM 1754 O O . GLU A 1 219 ? -15.062 38.156 -9.906 1 82.31 219 GLU A O 1
ATOM 1759 N N . ILE A 1 220 ? -13.039 38.875 -9.25 1 83.88 220 ILE A N 1
ATOM 1760 C CA . ILE A 1 220 ? -13.336 38.594 -7.852 1 83.88 220 ILE A CA 1
ATOM 1761 C C . ILE A 1 220 ? -14.484 39.5 -7.383 1 83.88 220 ILE A C 1
ATOM 1763 O O . ILE A 1 220 ? -15.406 39.031 -6.707 1 83.88 220 ILE A O 1
ATOM 1767 N N . ARG A 1 221 ? -14.43 40.719 -7.738 1 81.19 221 ARG A N 1
ATOM 1768 C CA . ARG A 1 221 ? -15.5 41.656 -7.414 1 81.19 221 ARG A CA 1
ATOM 1769 C C . ARG A 1 221 ? -16.844 41.156 -7.961 1 81.19 221 ARG A C 1
ATOM 1771 O O . ARG A 1 221 ? -17.859 41.219 -7.273 1 81.19 221 ARG A O 1
ATOM 1778 N N . ALA A 1 222 ? -16.781 40.688 -9.141 1 77.94 222 ALA A N 1
ATOM 1779 C CA . ALA A 1 222 ? -18 40.188 -9.773 1 77.94 222 ALA A CA 1
ATOM 1780 C C . ALA A 1 222 ? -18.562 39 -9.008 1 77.94 222 ALA A C 1
ATOM 1782 O O . ALA A 1 222 ? -19.766 38.875 -8.812 1 77.94 222 ALA A O 1
ATOM 1783 N N . HIS A 1 223 ? -17.625 38.125 -8.664 1 80.38 223 HIS A N 1
ATOM 1784 C CA . HIS A 1 223 ? -18.047 36.969 -7.879 1 80.38 223 HIS A CA 1
ATOM 1785 C C . HIS A 1 223 ? -18.703 37.406 -6.574 1 80.38 223 HIS A C 1
ATOM 1787 O O . HIS A 1 223 ? -19.781 36.938 -6.227 1 80.38 223 HIS A O 1
ATOM 1793 N N . LEU A 1 224 ? -18.109 38.312 -5.902 1 77.38 224 LEU A N 1
ATOM 1794 C CA . LEU A 1 224 ? -18.594 38.75 -4.598 1 77.38 224 LEU A CA 1
ATOM 1795 C C . LEU A 1 224 ? -19.938 39.438 -4.727 1 77.38 224 LEU A C 1
ATOM 1797 O O . LEU A 1 224 ? -20.797 39.312 -3.854 1 77.38 224 LEU A O 1
ATOM 1801 N N . ASN A 1 225 ? -20.094 40.062 -5.75 1 72 225 ASN A N 1
ATOM 1802 C CA . ASN A 1 225 ? -21.328 40.812 -5.98 1 72 225 ASN A CA 1
ATOM 1803 C C . ASN A 1 225 ? -22.516 39.875 -6.176 1 72 225 ASN A C 1
ATOM 1805 O O . ASN A 1 225 ? -23.672 40.25 -5.961 1 72 225 ASN A O 1
ATOM 1809 N N . VAL A 1 226 ? -22.203 38.75 -6.613 1 66.19 226 VAL A N 1
ATOM 1810 C CA . VAL A 1 226 ? -23.281 37.781 -6.809 1 66.19 226 VAL A CA 1
ATOM 1811 C C . VAL A 1 226 ? -23.266 36.75 -5.695 1 66.19 226 VAL A C 1
ATOM 1813 O O . VAL A 1 226 ? -23.594 35.562 -5.922 1 66.19 226 VAL A O 1
ATOM 1816 N N . ALA A 1 227 ? -22.641 37.094 -4.613 1 67.56 227 ALA A N 1
ATOM 1817 C CA . ALA A 1 227 ? -22.672 36.344 -3.365 1 67.56 227 ALA A CA 1
ATOM 1818 C C . ALA A 1 227 ? -21.859 35.062 -3.482 1 67.56 227 ALA A C 1
ATOM 1820 O O . ALA A 1 227 ? -22.25 34.031 -2.951 1 67.56 227 ALA A O 1
ATOM 1821 N N . ILE A 1 228 ? -20.812 35.188 -4.262 1 67.88 228 ILE A N 1
ATOM 1822 C CA . ILE A 1 228 ? -19.891 34.062 -4.383 1 67.88 228 ILE A CA 1
ATOM 1823 C C . ILE A 1 228 ? -18.672 34.281 -3.492 1 67.88 228 ILE A C 1
ATOM 1825 O O . ILE A 1 228 ? -18.047 35.344 -3.537 1 67.88 228 ILE A O 1
ATOM 1829 N N . ARG A 1 229 ? -18.422 33.219 -2.707 1 74.88 229 ARG A N 1
ATOM 1830 C CA . ARG A 1 229 ? -17.25 33.281 -1.846 1 74.88 229 ARG A CA 1
ATOM 1831 C C . ARG A 1 229 ? -15.984 32.938 -2.633 1 74.88 229 ARG A C 1
ATOM 1833 O O . ARG A 1 229 ? -16.031 32.188 -3.615 1 74.88 229 ARG A O 1
ATOM 1840 N N . VAL A 1 230 ? -14.898 33.594 -2.166 1 72.44 230 VAL A N 1
ATOM 1841 C CA . VAL A 1 230 ? -13.602 33.375 -2.795 1 72.44 230 VAL A CA 1
ATOM 1842 C C . VAL A 1 230 ? -12.641 32.75 -1.779 1 72.44 230 VAL A C 1
ATOM 1844 O O . VAL A 1 230 ? -12.523 33.219 -0.652 1 72.44 230 VAL A O 1
ATOM 1847 N N . VAL A 1 231 ? -12.078 31.656 -2.229 1 74.06 231 VAL A N 1
ATOM 1848 C CA . VAL A 1 231 ? -11.125 30.953 -1.377 1 74.06 231 VAL A CA 1
ATOM 1849 C C . VAL A 1 231 ? -9.727 31.031 -1.987 1 74.06 231 VAL A C 1
ATOM 1851 O O . VAL A 1 231 ? -9.547 30.719 -3.166 1 74.06 231 VAL A O 1
ATOM 1854 N N . HIS A 1 232 ? -8.875 31.594 -1.214 1 69.19 232 HIS A N 1
ATOM 1855 C CA . HIS A 1 232 ? -7.465 31.609 -1.583 1 69.19 232 HIS A CA 1
ATOM 1856 C C . HIS A 1 232 ? -6.625 30.812 -0.593 1 69.19 232 HIS A C 1
ATOM 1858 O O . HIS A 1 232 ? -6.211 31.344 0.444 1 69.19 232 HIS A O 1
ATOM 1864 N N . ARG A 1 233 ? -6.273 29.484 -0.978 1 66.31 233 ARG A N 1
ATOM 1865 C CA . ARG A 1 233 ? -5.484 28.578 -0.148 1 66.31 233 ARG A CA 1
ATOM 1866 C C . ARG A 1 233 ? -6.125 28.406 1.226 1 66.31 233 ARG A C 1
ATOM 1868 O O . ARG A 1 233 ? -7.16 27.75 1.353 1 66.31 233 ARG A O 1
ATOM 1875 N N . TYR A 1 234 ? -5.766 29.297 2.197 1 78.5 234 TYR A N 1
ATOM 1876 C CA . TYR A 1 234 ? -6.238 29.172 3.572 1 78.5 234 TYR A CA 1
ATOM 1877 C C . TYR A 1 234 ? -6.98 30.438 4.004 1 78.5 234 TYR A C 1
ATOM 1879 O O . TYR A 1 234 ? -7.219 30.641 5.195 1 78.5 234 TYR A O 1
ATOM 1887 N N . ILE A 1 235 ? -7.359 31.203 2.984 1 84.56 235 ILE A N 1
ATOM 1888 C CA . ILE A 1 235 ? -8.078 32.438 3.221 1 84.56 235 ILE A CA 1
ATOM 1889 C C . ILE A 1 235 ? -9.477 32.344 2.623 1 84.56 235 ILE A C 1
ATOM 1891 O O . ILE A 1 235 ? -9.641 31.969 1.466 1 84.56 235 ILE A O 1
ATOM 1895 N N . TYR A 1 236 ? -10.422 32.75 3.389 1 85.31 236 TYR A N 1
ATOM 1896 C CA . TYR A 1 236 ? -11.82 32.656 2.971 1 85.31 236 TYR A CA 1
ATOM 1897 C C . TYR A 1 236 ? -12.484 34.031 3.008 1 85.31 236 TYR A C 1
ATOM 1899 O O . TYR A 1 236 ? -12.633 34.625 4.078 1 85.31 236 TYR A O 1
ATOM 1907 N N . LEU A 1 237 ? -12.828 34.5 1.854 1 84.5 237 LEU A N 1
ATOM 1908 C CA . LEU A 1 237 ? -13.531 35.75 1.716 1 84.5 237 LEU A CA 1
ATOM 1909 C C . LEU A 1 237 ? -14.984 35.531 1.321 1 84.5 237 LEU A C 1
ATOM 1911 O O . LEU A 1 237 ? -15.266 35 0.24 1 84.5 237 LEU A O 1
ATOM 1915 N N . THR A 1 238 ? -15.852 35.875 2.201 1 85 238 THR A N 1
ATOM 1916 C CA . THR A 1 238 ? -17.281 35.688 1.988 1 85 238 THR A CA 1
ATOM 1917 C C . THR A 1 238 ? -18.016 37.031 2.01 1 85 238 THR A C 1
ATOM 1919 O O . THR A 1 238 ? -17.906 37.781 2.967 1 85 238 THR A O 1
ATOM 1922 N N . PRO A 1 239 ? -18.75 37.281 0.934 1 83.69 239 PRO A N 1
ATOM 1923 C CA . PRO A 1 239 ? -19.5 38.531 0.911 1 83.69 239 PRO A CA 1
ATOM 1924 C C . PRO A 1 239 ? -20.641 38.562 1.924 1 83.69 239 PRO A C 1
ATOM 1926 O O . PRO A 1 239 ? -21.016 37.531 2.463 1 83.69 239 PRO A O 1
ATOM 1929 N N . ALA A 1 240 ? -21.156 39.75 2.125 1 84.06 240 ALA A N 1
ATOM 1930 C CA . ALA A 1 240 ? -22.234 39.938 3.082 1 84.06 240 ALA A CA 1
ATOM 1931 C C . ALA A 1 240 ? -23.516 39.219 2.623 1 84.06 240 ALA A C 1
ATOM 1933 O O . ALA A 1 240 ? -23.797 39.156 1.424 1 84.06 240 ALA A O 1
ATOM 1934 N N . GLY A 1 241 ? -24.266 38.719 3.58 1 77.75 241 GLY A N 1
ATOM 1935 C CA . GLY A 1 241 ? -25.609 38.188 3.342 1 77.75 241 GLY A CA 1
ATOM 1936 C C . GLY A 1 241 ? -25.594 36.812 2.68 1 77.75 241 GLY A C 1
ATOM 1937 O O . GLY A 1 241 ? -26.547 36.438 1.999 1 77.75 241 GLY A O 1
ATOM 1938 N N . THR A 1 242 ? -24.609 36.188 2.617 1 75.12 242 THR A N 1
ATOM 1939 C CA . THR A 1 242 ? -24.531 34.875 1.935 1 75.12 242 THR A CA 1
ATOM 1940 C C . THR A 1 242 ? -24.344 33.75 2.938 1 75.12 242 THR A C 1
ATOM 1942 O O . THR A 1 242 ? -23.781 33.969 4.02 1 75.12 242 THR A O 1
ATOM 1945 N N . ALA A 1 243 ? -25.062 32.625 2.482 1 64.44 243 ALA A N 1
ATOM 1946 C CA . ALA A 1 243 ? -24.844 31.422 3.273 1 64.44 243 ALA A CA 1
ATOM 1947 C C . ALA A 1 243 ? -23.453 30.844 3.029 1 64.44 243 ALA A C 1
ATOM 1949 O O . ALA A 1 243 ? -23.016 30.75 1.884 1 64.44 243 ALA A O 1
ATOM 1950 N N . GLY A 1 244 ? -22.516 31.109 3.781 1 64.56 244 GLY A N 1
ATOM 1951 C CA . GLY A 1 244 ? -21.078 30.859 3.701 1 64.56 244 GLY A CA 1
ATOM 1952 C C . GLY A 1 244 ? -20.75 29.391 3.504 1 64.56 244 GLY A C 1
ATOM 1953 O O . GLY A 1 244 ? -20.312 28.984 2.424 1 64.56 244 GLY A O 1
ATOM 1954 N N . PHE A 1 245 ? -20.781 28.469 4.418 1 72.69 245 PHE A N 1
ATOM 1955 C CA . PHE A 1 245 ? -20.297 27.094 4.395 1 72.69 245 PHE A CA 1
ATOM 1956 C C . PHE A 1 245 ? -21.422 26.125 4.746 1 72.69 245 PHE A C 1
ATOM 1958 O O . PHE A 1 245 ? -22.078 26.266 5.785 1 72.69 245 PHE A O 1
ATOM 1965 N N . ALA A 1 246 ? -21.797 25.156 3.797 1 81.56 246 ALA A N 1
ATOM 1966 C CA . ALA A 1 246 ? -22.641 24.031 4.188 1 81.56 246 ALA A CA 1
ATOM 1967 C C . ALA A 1 246 ? -22.031 23.266 5.352 1 81.56 246 ALA A C 1
ATOM 1969 O O . ALA A 1 246 ? -20.812 23.219 5.5 1 81.56 246 ALA A O 1
ATOM 1970 N N . PRO A 1 247 ? -22.922 22.734 6.16 1 89.69 247 PRO A N 1
ATOM 1971 C CA . PRO A 1 247 ? -22.359 21.984 7.277 1 89.69 247 PRO A CA 1
ATOM 1972 C C . PRO A 1 247 ? -21.5 20.797 6.824 1 89.69 247 PRO A C 1
ATOM 1974 O O . PRO A 1 247 ? -21.844 20.125 5.855 1 89.69 247 PRO A O 1
ATOM 1977 N N . HIS A 1 248 ? -20.391 20.625 7.41 1 91.56 248 HIS A N 1
ATOM 1978 C CA . HIS A 1 248 ? -19.469 19.531 7.133 1 91.56 248 HIS A CA 1
ATOM 1979 C C . HIS A 1 248 ? -18.438 19.391 8.234 1 91.56 248 HIS A C 1
ATOM 1981 O O . HIS A 1 248 ? -18.328 20.25 9.109 1 91.56 248 HIS A O 1
ATOM 1987 N N . TRP A 1 249 ? -17.766 18.297 8.266 1 93.69 249 TRP A N 1
ATOM 1988 C CA . TRP A 1 249 ? -16.562 18.203 9.078 1 93.69 249 TRP A CA 1
ATOM 1989 C C . TRP A 1 249 ? -15.32 18.094 8.195 1 93.69 249 TRP A C 1
ATOM 1991 O O . TRP A 1 249 ? -15.414 17.703 7.023 1 93.69 249 TRP A O 1
ATOM 2001 N N . ASP A 1 250 ? -14.211 18.531 8.695 1 91.06 250 ASP A N 1
ATOM 2002 C CA . ASP A 1 250 ? -12.93 18.422 8 1 91.06 250 ASP A CA 1
ATOM 2003 C C . ASP A 1 250 ? -12.07 17.312 8.602 1 91.06 250 ASP A C 1
ATOM 2005 O O . ASP A 1 250 ? -12.328 16.844 9.711 1 91.06 250 ASP A O 1
ATOM 2009 N N . GLU A 1 251 ? -11.109 16.922 7.848 1 92.31 251 GLU A N 1
ATOM 2010 C CA . GLU A 1 251 ? -10.156 15.906 8.281 1 92.31 251 GLU A CA 1
ATOM 2011 C C . GLU A 1 251 ? -8.953 16.547 8.977 1 92.31 251 GLU A C 1
ATOM 2013 O O . GLU A 1 251 ? -7.922 15.883 9.164 1 92.31 251 GLU A O 1
ATOM 2018 N N . ILE A 1 252 ? -9.023 17.766 9.312 1 92.31 252 ILE A N 1
ATOM 2019 C CA . ILE A 1 252 ? -7.957 18.516 9.969 1 92.31 252 ILE A CA 1
ATOM 2020 C C . ILE A 1 252 ? -8.516 19.266 11.172 1 92.31 252 ILE A C 1
ATOM 2022 O O . ILE A 1 252 ? -9.734 19.375 11.328 1 92.31 252 ILE A O 1
ATOM 2026 N N . ASP A 1 253 ? -7.555 19.656 12.023 1 93.38 253 ASP A N 1
ATOM 2027 C CA . ASP A 1 253 ? -7.871 20.641 13.047 1 93.38 253 ASP A CA 1
ATOM 2028 C C . ASP A 1 253 ? -7.727 22.062 12.5 1 93.38 253 ASP A C 1
ATOM 2030 O O . ASP A 1 253 ? -6.691 22.406 11.922 1 93.38 253 ASP A O 1
ATOM 2034 N N . ALA A 1 254 ? -8.742 22.859 12.766 1 94.75 254 ALA A N 1
ATOM 2035 C CA . ALA A 1 254 ? -8.75 24.156 12.117 1 94.75 254 ALA A CA 1
ATOM 2036 C C . ALA A 1 254 ? -8.773 25.297 13.141 1 94.75 254 ALA A C 1
ATOM 2038 O O . ALA A 1 254 ? -9.594 25.281 14.062 1 94.75 254 ALA A O 1
ATOM 2039 N N . PHE A 1 255 ? -7.871 26.203 13.031 1 95.19 255 PHE A N 1
ATOM 2040 C CA . PHE A 1 255 ? -7.855 27.469 13.773 1 95.19 255 PHE A CA 1
ATOM 2041 C C . PHE A 1 255 ? -8.25 28.625 12.867 1 95.19 255 PHE A C 1
ATOM 2043 O O . PHE A 1 255 ? -7.5 29 11.977 1 95.19 255 PHE A O 1
ATOM 2050 N N . LEU A 1 256 ? -9.414 29.125 13.102 1 96.38 256 LEU A N 1
ATOM 2051 C CA . LEU A 1 256 ? -9.93 30.203 12.258 1 96.38 256 LEU A CA 1
ATOM 2052 C C . LEU A 1 256 ? -9.703 31.562 12.922 1 96.38 256 LEU A C 1
ATOM 2054 O O . LEU A 1 256 ? -10.25 31.828 13.992 1 96.38 256 LEU A O 1
ATOM 2058 N N . MET A 1 257 ? -8.961 32.375 12.289 1 95.94 257 MET A N 1
ATOM 2059 C CA . MET A 1 257 ? -8.672 33.75 12.734 1 95.94 257 MET A CA 1
ATOM 2060 C C . MET A 1 257 ? -9.484 34.75 11.945 1 95.94 257 MET A C 1
ATOM 2062 O O . MET A 1 257 ? -9.281 34.906 10.742 1 95.94 257 MET A O 1
ATOM 2066 N N . GLN A 1 258 ? -10.391 35.406 12.609 1 96.56 258 GLN A N 1
ATOM 2067 C CA . GLN A 1 258 ? -11.219 36.406 11.938 1 96.56 258 GLN A CA 1
ATOM 2068 C C . GLN A 1 258 ? -10.469 37.719 11.766 1 96.56 258 GLN A C 1
ATOM 2070 O O . GLN A 1 258 ? -10.32 38.469 12.711 1 96.56 258 GLN A O 1
ATOM 2075 N N . VAL A 1 259 ? -10.094 38.031 10.531 1 95.06 259 VAL A N 1
ATOM 2076 C CA . VAL A 1 259 ? -9.211 39.156 10.297 1 95.06 259 VAL A CA 1
ATOM 2077 C C . VAL A 1 259 ? -10.031 40.375 9.875 1 95.06 259 VAL A C 1
ATOM 2079 O O . VAL A 1 259 ? -9.648 41.531 10.148 1 95.06 259 VAL A O 1
ATOM 2082 N N . GLU A 1 260 ? -11.164 40.188 9.18 1 94.75 260 GLU A N 1
ATOM 2083 C CA . GLU A 1 260 ? -12.078 41.25 8.828 1 94.75 260 GLU A CA 1
ATOM 2084 C C . GLU A 1 260 ? -13.531 40.844 9.016 1 94.75 260 GLU A C 1
ATOM 2086 O O . GLU A 1 260 ? -13.875 39.688 8.789 1 94.75 260 GLU A O 1
ATOM 2091 N N . GLY A 1 261 ? -14.328 41.781 9.406 1 93.81 261 GLY A N 1
ATOM 2092 C CA . GLY A 1 261 ? -15.758 41.531 9.508 1 93.81 261 GLY A CA 1
ATOM 2093 C C . GLY A 1 261 ? -16.109 40.531 10.578 1 93.81 261 GLY A C 1
ATOM 2094 O O . GLY A 1 261 ? -15.547 40.531 11.672 1 93.81 261 GLY A O 1
ATOM 2095 N N . ARG A 1 262 ? -17.203 39.812 10.359 1 94.06 262 ARG A N 1
ATOM 2096 C CA . ARG A 1 262 ? -17.656 38.812 11.312 1 94.06 262 ARG A CA 1
ATOM 2097 C C . ARG A 1 262 ? -18.406 37.688 10.602 1 94.06 262 ARG A C 1
ATOM 2099 O O . ARG A 1 262 ? -18.875 37.844 9.477 1 94.06 262 ARG A O 1
ATOM 2106 N N . LYS A 1 263 ? -18.453 36.5 11.188 1 93.44 263 LYS A N 1
ATOM 2107 C CA . LYS A 1 263 ? -19.141 35.344 10.68 1 93.44 263 LYS A CA 1
ATOM 2108 C C . LYS A 1 263 ? -19.812 34.562 11.82 1 93.44 263 LYS A C 1
ATOM 2110 O O . LYS A 1 263 ? -19.266 34.469 12.922 1 93.44 263 LYS A O 1
ATOM 2115 N N . HIS A 1 264 ? -20.969 34.188 11.562 1 94.94 264 HIS A N 1
ATOM 2116 C CA . HIS A 1 264 ? -21.703 33.375 12.523 1 94.94 264 HIS A CA 1
ATOM 2117 C C . HIS A 1 264 ? -21.406 31.891 12.32 1 94.94 264 HIS A C 1
ATOM 2119 O O . HIS A 1 264 ? -21.547 31.375 11.203 1 94.94 264 HIS A O 1
ATOM 2125 N N . TRP A 1 265 ? -21 31.203 13.406 1 95.38 265 TRP A N 1
ATOM 2126 C CA . TRP A 1 265 ? -20.625 29.797 13.305 1 95.38 265 TRP A CA 1
ATOM 2127 C C . TRP A 1 265 ? -21.516 28.938 14.188 1 95.38 265 TRP A C 1
ATOM 2129 O O . TRP A 1 265 ? -21.859 29.312 15.305 1 95.38 265 TRP A O 1
ATOM 2139 N N . LYS A 1 266 ? -21.891 27.844 13.625 1 95.25 266 LYS A N 1
ATOM 2140 C CA . LYS A 1 266 ? -22.453 26.734 14.383 1 95.25 266 LYS A CA 1
ATOM 2141 C C . LYS A 1 266 ? -21.5 25.531 14.375 1 95.25 266 LYS A C 1
ATOM 2143 O O . LYS A 1 266 ? -21.016 25.141 13.312 1 95.25 266 LYS A O 1
ATOM 2148 N N . VAL A 1 267 ? -21.266 25 15.547 1 97.31 267 VAL A N 1
ATOM 2149 C CA . VAL A 1 267 ? -20.359 23.859 15.656 1 97.31 267 VAL A CA 1
ATOM 2150 C C . VAL A 1 267 ? -21.047 22.734 16.406 1 97.31 267 VAL A C 1
ATOM 2152 O O . VAL A 1 267 ? -21.719 22.969 17.422 1 97.31 267 VAL A O 1
ATOM 2155 N N . PHE A 1 268 ? -20.984 21.516 15.891 1 96.44 268 PHE A N 1
ATOM 2156 C CA . PHE A 1 268 ? -21.562 20.328 16.484 1 96.44 268 PHE A CA 1
ATOM 2157 C C . PHE A 1 268 ? -20.484 19.312 16.828 1 96.44 268 PHE A C 1
ATOM 2159 O O . PHE A 1 268 ? -19.641 18.984 16 1 96.44 268 PHE A O 1
ATOM 2166 N N . ALA A 1 269 ? -20.531 18.812 18.062 1 95.19 269 ALA A N 1
ATOM 2167 C CA . ALA A 1 269 ? -19.562 17.797 18.5 1 95.19 269 ALA A CA 1
ATOM 2168 C C . ALA A 1 269 ? -19.953 16.406 17.984 1 95.19 269 ALA A C 1
ATOM 2170 O O . ALA A 1 269 ? -21.109 16.156 17.672 1 95.19 269 ALA A O 1
ATOM 2171 N N . PRO A 1 270 ? -18.938 15.555 17.875 1 93.25 270 PRO A N 1
ATOM 2172 C CA . PRO A 1 270 ? -19.266 14.164 17.562 1 93.25 270 PRO A CA 1
ATOM 2173 C C . PRO A 1 270 ? -20.094 13.492 18.656 1 93.25 270 PRO A C 1
ATOM 2175 O O . PRO A 1 270 ? -19.969 13.836 19.844 1 93.25 270 PRO A O 1
ATOM 2178 N N . VAL A 1 271 ? -20.938 12.57 18.297 1 88.44 271 VAL A N 1
ATOM 2179 C CA . VAL A 1 271 ? -21.859 11.938 19.234 1 88.44 271 VAL A CA 1
ATOM 2180 C C . VAL A 1 271 ? -21.172 10.758 19.922 1 88.44 271 VAL A C 1
ATOM 2182 O O . VAL A 1 271 ? -21.422 10.484 21.109 1 88.44 271 VAL A O 1
ATOM 2185 N N . GLY A 1 272 ? -20.25 10.055 19.203 1 83.94 272 GLY A N 1
ATOM 2186 C CA . GLY A 1 272 ? -19.578 8.906 19.781 1 83.94 272 GLY A CA 1
ATOM 2187 C C . GLY A 1 272 ? -18.172 8.711 19.281 1 83.94 272 GLY A C 1
ATOM 2188 O O . GLY A 1 272 ? -17.688 9.492 18.453 1 83.94 272 GLY A O 1
ATOM 2189 N N . GLU A 1 273 ? -17.562 7.676 19.844 1 82.38 273 GLU A N 1
ATOM 2190 C CA . GLU A 1 273 ? -16.188 7.367 19.5 1 82.38 273 GLU A CA 1
ATOM 2191 C C . GLU A 1 273 ? -16.062 6.957 18.031 1 82.38 273 GLU A C 1
ATOM 2193 O O . GLU A 1 273 ? -15.023 7.18 17.406 1 82.38 273 GLU A O 1
ATOM 2198 N N . GLY A 1 274 ? -17.109 6.383 17.562 1 82.75 274 GLY A N 1
ATOM 2199 C CA . GLY A 1 274 ? -17.078 5.902 16.188 1 82.75 274 GLY A CA 1
ATOM 2200 C C . GLY A 1 274 ? -17.031 7.02 15.172 1 82.75 274 GLY A C 1
ATOM 2201 O O . GLY A 1 274 ? -16.516 6.836 14.07 1 82.75 274 GLY A O 1
ATOM 2202 N N . ASP A 1 275 ? -17.453 8.18 15.57 1 85 275 ASP A N 1
ATOM 2203 C CA . ASP A 1 275 ? -17.547 9.266 14.602 1 85 275 ASP A CA 1
ATOM 2204 C C . ASP A 1 275 ? -16.531 10.359 14.906 1 85 275 ASP A C 1
ATOM 2206 O O . ASP A 1 275 ? -16.406 11.328 14.164 1 85 275 ASP A O 1
ATOM 2210 N N . ALA A 1 276 ? -15.805 10.172 15.906 1 91.94 276 ALA A N 1
ATOM 2211 C CA . ALA A 1 276 ? -14.812 11.18 16.281 1 91.94 276 ALA A CA 1
ATOM 2212 C C . ALA A 1 276 ? -13.531 11.023 15.469 1 91.94 276 ALA A C 1
ATOM 2214 O O . ALA A 1 276 ? -13.172 9.914 15.07 1 91.94 276 ALA A O 1
ATOM 2215 N N . LEU A 1 277 ? -12.93 12.148 15.148 1 94.56 277 LEU A N 1
ATOM 2216 C CA . LEU A 1 277 ? -11.625 12.258 14.508 1 94.56 277 LEU A CA 1
ATOM 2217 C C . LEU A 1 277 ? -11.594 11.461 13.203 1 94.56 277 LEU A C 1
ATOM 2219 O O . LEU A 1 277 ? -10.711 10.633 13 1 94.56 277 LEU A O 1
ATOM 2223 N N . PRO A 1 278 ? -12.523 11.797 12.336 1 93.19 278 PRO A N 1
ATOM 2224 C CA . PRO A 1 278 ? -12.523 11.109 11.047 1 93.19 278 PRO A CA 1
ATOM 2225 C C . PRO A 1 278 ? -11.258 11.367 10.234 1 93.19 278 PRO A C 1
ATOM 2227 O O . PRO A 1 278 ? -10.617 12.414 10.398 1 93.19 278 PRO A O 1
ATOM 2230 N N . ARG A 1 279 ? -10.945 10.461 9.398 1 89.94 279 ARG A N 1
ATOM 2231 C CA . ARG A 1 279 ? -9.734 10.57 8.594 1 89.94 279 ARG A CA 1
ATOM 2232 C C . ARG A 1 279 ? -10 11.344 7.305 1 89.94 279 ARG A C 1
ATOM 2234 O O . ARG A 1 279 ? -9.07 11.906 6.715 1 89.94 279 ARG A O 1
ATOM 2241 N N . ASP A 1 280 ? -11.242 11.258 6.906 1 90.19 280 ASP A N 1
ATOM 2242 C CA . ASP A 1 280 ? -11.617 11.938 5.668 1 90.19 280 ASP A CA 1
ATOM 2243 C C . ASP A 1 280 ? -12.68 13 5.926 1 90.19 280 ASP A C 1
ATOM 2245 O O . ASP A 1 280 ? -13.438 12.914 6.895 1 90.19 280 ASP A O 1
ATOM 2249 N N . SER A 1 281 ? -12.688 13.969 5.055 1 90.69 281 SER A N 1
ATOM 2250 C CA . SER A 1 281 ? -13.727 14.984 5.141 1 90.69 281 SER A CA 1
ATOM 2251 C C . SER A 1 281 ? -15.102 14.398 4.836 1 90.69 281 SER A C 1
ATOM 2253 O O . SER A 1 281 ? -15.211 13.344 4.203 1 90.69 281 SER A O 1
ATOM 2255 N N . SER A 1 282 ? -16.156 14.969 5.266 1 89.38 282 SER A N 1
ATOM 2256 C CA . SER A 1 282 ? -17.484 14.383 5.211 1 89.38 282 SER A CA 1
ATOM 2257 C C . SER A 1 282 ? -18.188 14.742 3.91 1 89.38 282 SER A C 1
ATOM 2259 O O . SER A 1 282 ? -19.188 14.117 3.551 1 89.38 282 SER A O 1
ATOM 2261 N N . GLY A 1 283 ? -17.766 15.633 3.191 1 84.38 283 GLY A N 1
ATOM 2262 C CA . GLY A 1 283 ? -18.641 16.281 2.23 1 84.38 283 GLY A CA 1
ATOM 2263 C C . GLY A 1 283 ? -19.609 17.25 2.873 1 84.38 283 GLY A C 1
ATOM 2264 O O . GLY A 1 283 ? -19.391 17.719 3.986 1 84.38 283 GLY A O 1
ATOM 2265 N N . ASN A 1 284 ? -20.703 17.594 2.15 1 84.81 284 ASN A N 1
ATOM 2266 C CA . ASN A 1 284 ? -21.625 18.609 2.65 1 84.81 284 ASN A CA 1
ATOM 2267 C C . ASN A 1 284 ? -22.938 17.984 3.143 1 84.81 284 ASN A C 1
ATOM 2269 O O . ASN A 1 284 ? -23.5 17.109 2.475 1 84.81 284 ASN A O 1
ATOM 2273 N N . PHE A 1 285 ? -23.344 18.375 4.312 1 88.56 285 PHE A N 1
ATOM 2274 C CA . PHE A 1 285 ? -24.641 17.984 4.855 1 88.56 285 PHE A CA 1
ATOM 2275 C C . PHE A 1 285 ? -25.672 19.094 4.625 1 88.56 285 PHE A C 1
ATOM 2277 O O . PHE A 1 285 ? -25.312 20.203 4.258 1 88.56 285 PHE A O 1
ATOM 2284 N N . SER A 1 286 ? -26.891 18.688 4.785 1 83.94 286 SER A N 1
ATOM 2285 C CA . SER A 1 286 ? -27.969 19.672 4.742 1 83.94 286 SER A CA 1
ATOM 2286 C C . SER A 1 286 ? -28.422 20.047 6.145 1 83.94 286 SER A C 1
ATOM 2288 O O . SER A 1 286 ? -28.078 19.375 7.121 1 83.94 286 SER A O 1
ATOM 2290 N N . ASP A 1 287 ? -29.109 21.172 6.145 1 83.56 287 ASP A N 1
ATOM 2291 C CA . ASP A 1 287 ? -29.672 21.578 7.43 1 83.56 287 ASP A CA 1
ATOM 2292 C C . ASP A 1 287 ? -30.609 20.5 7.992 1 83.56 287 ASP A C 1
ATOM 2294 O O . ASP A 1 287 ? -30.688 20.328 9.211 1 83.56 287 ASP A O 1
ATOM 2298 N N . SER A 1 288 ? -31.312 19.844 7.125 1 85 288 SER A N 1
ATOM 2299 C CA . SER A 1 288 ? -32.25 18.797 7.547 1 85 288 SER A CA 1
ATOM 2300 C C . SER A 1 288 ? -31.484 17.625 8.18 1 85 288 SER A C 1
ATOM 2302 O O . SER A 1 288 ? -32 16.969 9.086 1 85 288 SER A O 1
ATOM 2304 N N . ASP A 1 289 ? -30.312 17.469 7.75 1 86.88 289 ASP A N 1
ATOM 2305 C CA . ASP A 1 289 ? -29.484 16.391 8.289 1 86.88 289 ASP A CA 1
ATOM 2306 C C . ASP A 1 289 ? -29.109 16.656 9.742 1 86.88 289 ASP A C 1
ATOM 2308 O O . ASP A 1 289 ? -28.906 15.711 10.516 1 86.88 289 ASP A O 1
ATOM 2312 N N . LEU A 1 290 ? -29.172 17.922 10.094 1 89.25 290 LEU A N 1
ATOM 2313 C CA . LEU A 1 290 ? -28.719 18.297 11.43 1 89.25 290 LEU A CA 1
ATOM 2314 C C . LEU A 1 290 ? -29.906 18.688 12.312 1 89.25 290 LEU A C 1
ATOM 2316 O O . LEU A 1 290 ? -29.719 19.156 13.438 1 89.25 290 LEU A O 1
ATOM 2320 N N . ALA A 1 291 ? -31.172 18.703 11.867 1 85.81 291 ALA A N 1
ATOM 2321 C CA . ALA A 1 291 ? -32.375 19.203 12.539 1 85.81 291 ALA A CA 1
ATOM 2322 C C . ALA A 1 291 ? -32.469 18.672 13.961 1 85.81 291 ALA A C 1
ATOM 2324 O O . ALA A 1 291 ? -32.875 19.391 14.875 1 85.81 291 ALA A O 1
ATOM 2325 N N . GLY A 1 292 ? -31.875 17.578 14.344 1 85.88 292 GLY A N 1
ATOM 2326 C CA . GLY A 1 292 ? -31.953 17 15.68 1 85.88 292 GLY A CA 1
ATOM 2327 C C . GLY A 1 292 ? -30.672 17.125 16.469 1 85.88 292 GLY A C 1
ATOM 2328 O O . GLY A 1 292 ? -30.594 16.688 17.609 1 85.88 292 GLY A O 1
ATOM 2329 N N . ARG A 1 293 ? -29.875 17.953 16.031 1 92.25 293 ARG A N 1
ATOM 2330 C CA . ARG A 1 293 ? -28.578 18.078 16.703 1 92.25 293 ARG A CA 1
ATOM 2331 C C . ARG A 1 293 ? -28.516 19.375 17.5 1 92.25 293 ARG A C 1
ATOM 2333 O O . ARG A 1 293 ? -29.156 20.375 17.156 1 92.25 293 ARG A O 1
ATOM 2340 N N . THR A 1 294 ? -27.781 19.344 18.578 1 93.38 294 THR A N 1
ATOM 2341 C CA . THR A 1 294 ? -27.547 20.516 19.406 1 93.38 294 THR A CA 1
ATOM 2342 C C . THR A 1 294 ? -26.141 21.062 19.188 1 93.38 294 THR A C 1
ATOM 2344 O O . THR A 1 294 ? -25.156 20.359 19.453 1 93.38 294 THR A O 1
ATOM 2347 N N . PRO A 1 295 ? -26.078 22.281 18.75 1 95.56 295 PRO A N 1
ATOM 2348 C CA . PRO A 1 295 ? -24.734 22.844 18.547 1 95.56 295 PRO A CA 1
ATOM 2349 C C . PRO A 1 295 ? -24 23.094 19.859 1 95.56 295 PRO A C 1
ATOM 2351 O O . PRO A 1 295 ? -24.625 23.484 20.859 1 95.56 295 PRO A O 1
ATOM 2354 N N . VAL A 1 296 ? -22.734 22.906 19.875 1 96.25 296 VAL A N 1
ATOM 2355 C CA . VAL A 1 296 ? -21.922 23.188 21.062 1 96.25 296 VAL A CA 1
ATOM 2356 C C . VAL A 1 296 ? -21.531 24.672 21.078 1 96.25 296 VAL A C 1
ATOM 2358 O O . VAL A 1 296 ? -21.188 25.219 22.125 1 96.25 296 VAL A O 1
ATOM 2361 N N . PHE A 1 297 ? -21.531 25.234 19.984 1 96.75 297 PHE A N 1
ATOM 2362 C CA . PHE A 1 297 ? -21.328 26.672 19.844 1 96.75 297 PHE A CA 1
ATOM 2363 C C . PHE A 1 297 ? -22.266 27.25 18.781 1 96.75 297 PHE A C 1
ATOM 2365 O O . PHE A 1 297 ? -22.453 26.625 17.734 1 96.75 297 PHE A O 1
ATOM 2372 N N . ASP A 1 298 ? -22.844 28.266 18.984 1 96.62 298 ASP A N 1
ATOM 2373 C CA . ASP A 1 298 ? -23.719 29.016 18.094 1 96.62 298 ASP A CA 1
ATOM 2374 C C . ASP A 1 298 ? -23.609 30.516 18.359 1 96.62 298 ASP A C 1
ATOM 2376 O O . ASP A 1 298 ? -24.312 31.078 19.203 1 96.62 298 ASP A O 1
ATOM 2380 N N . GLY A 1 299 ? -22.672 31.109 17.562 1 96.19 299 GLY A N 1
ATOM 2381 C CA . GLY A 1 299 ? -22.406 32.5 17.859 1 96.19 299 GLY A CA 1
ATOM 2382 C C . GLY A 1 299 ? -21.547 33.188 16.812 1 96.19 299 GLY A C 1
ATOM 2383 O O . GLY A 1 299 ? -21.125 32.562 15.844 1 96.19 299 GLY A O 1
ATOM 2384 N N . TRP A 1 300 ? -21.344 34.5 17.047 1 95.88 300 TRP A N 1
ATOM 2385 C CA . TRP A 1 300 ? -20.578 35.312 16.125 1 95.88 300 TRP A CA 1
ATOM 2386 C C . TRP A 1 300 ? -19.109 35.344 16.5 1 95.88 300 TRP A C 1
ATOM 2388 O O . TRP A 1 300 ? -18.75 35.406 17.672 1 95.88 300 TRP A O 1
ATOM 2398 N N . ILE A 1 301 ? -18.328 35.219 15.586 1 96.5 301 ILE A N 1
ATOM 2399 C CA . ILE A 1 301 ? -16.891 35.469 15.688 1 96.5 301 ILE A CA 1
ATOM 2400 C C . ILE A 1 301 ? -16.547 36.781 14.977 1 96.5 301 ILE A C 1
ATOM 2402 O O . ILE A 1 301 ? -16.734 36.906 13.766 1 96.5 301 ILE A O 1
ATOM 2406 N N . GLU A 1 302 ? -16 37.688 15.766 1 95.88 302 GLU A N 1
ATOM 2407 C CA . GLU A 1 302 ? -15.758 39.031 15.258 1 95.88 302 GLU A CA 1
ATOM 2408 C C . GLU A 1 302 ? -14.281 39.25 14.914 1 95.88 302 GLU A C 1
ATOM 2410 O O . GLU A 1 302 ? -13.438 38.438 15.289 1 95.88 302 GLU A O 1
ATOM 2415 N N . GLN A 1 303 ? -14.086 40.375 14.133 1 95.62 303 GLN A N 1
ATOM 2416 C CA . GLN A 1 303 ? -12.711 40.719 13.781 1 95.62 303 GLN A CA 1
ATOM 2417 C C . GLN A 1 303 ? -11.812 40.719 15.016 1 95.62 303 GLN A C 1
ATOM 2419 O O . GLN A 1 303 ? -12.133 41.375 16.016 1 95.62 303 GLN A O 1
ATOM 2424 N N . GLY A 1 304 ? -10.727 39.938 14.953 1 94.75 304 GLY A N 1
ATOM 2425 C CA . GLY A 1 304 ? -9.812 39.812 16.078 1 94.75 304 GLY A CA 1
ATOM 2426 C C . GLY A 1 304 ? -10.016 38.562 16.891 1 94.75 304 GLY A C 1
ATOM 2427 O O . GLY A 1 304 ? -9.133 38.156 17.641 1 94.75 304 GLY A O 1
ATOM 2428 N N . ASP A 1 305 ? -11.148 37.969 16.75 1 96.56 305 ASP A N 1
ATOM 2429 C CA . ASP A 1 305 ? -11.492 36.75 17.5 1 96.56 305 ASP A CA 1
ATOM 2430 C C . ASP A 1 305 ? -10.898 35.5 16.844 1 96.56 305 ASP A C 1
ATOM 2432 O O . ASP A 1 305 ? -10.352 35.562 15.742 1 96.56 305 ASP A O 1
ATOM 2436 N N . LEU A 1 306 ? -10.953 34.375 17.641 1 96.88 306 LEU A N 1
ATOM 2437 C CA . LEU A 1 306 ? -10.484 33.062 17.188 1 96.88 306 LEU A CA 1
ATOM 2438 C C . LEU A 1 306 ? -11.508 31.969 17.516 1 96.88 306 LEU A C 1
ATOM 2440 O O . LEU A 1 306 ? -12.102 31.984 18.594 1 96.88 306 LEU A O 1
ATOM 2444 N N . ILE A 1 307 ? -11.688 31.062 16.578 1 97.75 307 ILE A N 1
ATOM 2445 C CA . ILE A 1 307 ? -12.406 29.828 16.891 1 97.75 307 ILE A CA 1
ATOM 2446 C C . ILE A 1 307 ? -11.578 28.625 16.453 1 97.75 307 ILE A C 1
ATOM 2448 O O . ILE A 1 307 ? -11.078 28.594 15.32 1 97.75 307 ILE A O 1
ATOM 2452 N N . TYR A 1 308 ? -11.344 27.719 17.359 1 96.94 308 TYR A N 1
ATOM 2453 C CA . TYR A 1 308 ? -10.734 26.422 17.062 1 96.94 308 TYR A CA 1
ATOM 2454 C C . TYR A 1 308 ? -11.797 25.344 16.922 1 96.94 308 TYR A C 1
ATOM 2456 O O . TYR A 1 308 ? -12.625 25.141 17.812 1 96.94 308 TYR A O 1
ATOM 2464 N N . ILE A 1 309 ? -11.773 24.688 15.742 1 97.31 309 ILE A N 1
ATOM 2465 C CA . ILE A 1 309 ? -12.695 23.594 15.453 1 97.31 309 ILE A CA 1
ATOM 2466 C C . ILE A 1 309 ? -11.922 22.281 15.32 1 97.31 309 ILE A C 1
ATOM 2468 O O . ILE A 1 309 ? -11.164 22.094 14.359 1 97.31 309 ILE A O 1
ATOM 2472 N N . PRO A 1 310 ? -12.18 21.359 16.266 1 96.06 310 PRO A N 1
ATOM 2473 C CA . PRO A 1 310 ? -11.453 20.094 16.188 1 96.06 310 PRO A CA 1
ATOM 2474 C C . PRO A 1 310 ? -11.836 19.25 14.977 1 96.06 310 PRO A C 1
ATOM 2476 O O . PRO A 1 310 ? -12.961 19.375 14.469 1 96.06 310 PRO A O 1
ATOM 2479 N N . ARG A 1 311 ? -10.898 18.422 14.547 1 95.62 311 ARG A N 1
ATOM 2480 C CA . ARG A 1 311 ? -11.172 17.453 13.5 1 95.62 311 ARG A CA 1
ATOM 2481 C C . ARG A 1 311 ? -12.414 16.625 13.82 1 95.62 311 ARG A C 1
ATOM 2483 O O . ARG A 1 311 ? -12.547 16.109 14.93 1 95.62 311 ARG A O 1
ATOM 2490 N N . GLY A 1 312 ? -13.336 16.594 12.875 1 94.94 312 GLY A N 1
ATOM 2491 C CA . GLY A 1 312 ? -14.516 15.766 13.039 1 94.94 312 GLY A CA 1
ATOM 2492 C C . GLY A 1 312 ? -15.727 16.547 13.523 1 94.94 312 GLY A C 1
ATOM 2493 O O . GLY A 1 312 ? -16.859 16.047 13.453 1 94.94 312 GLY A O 1
ATOM 2494 N N . PHE A 1 313 ? -15.523 17.688 14.125 1 96.81 313 PHE A N 1
ATOM 2495 C CA . PHE A 1 313 ? -16.656 18.516 14.5 1 96.81 313 PHE A CA 1
ATOM 2496 C C . PHE A 1 313 ? -17.344 19.094 13.266 1 96.81 313 PHE A C 1
ATOM 2498 O O . PHE A 1 313 ? -16.688 19.609 12.367 1 96.81 313 PHE A O 1
ATOM 2505 N N . ILE A 1 314 ? -18.594 18.953 13.234 1 95.94 314 ILE A N 1
ATOM 2506 C CA . ILE A 1 314 ? -19.359 19.531 12.133 1 95.94 314 ILE A CA 1
ATOM 2507 C C . ILE A 1 314 ? -19.484 21.047 12.344 1 95.94 314 ILE A C 1
ATOM 2509 O O . ILE A 1 314 ? -19.719 21.5 13.461 1 95.94 314 ILE A O 1
ATOM 2513 N N . HIS A 1 315 ? -19.328 21.781 11.305 1 94.81 315 HIS A N 1
ATOM 2514 C CA . HIS A 1 315 ? -19.438 23.234 11.422 1 94.81 315 HIS A CA 1
ATOM 2515 C C . HIS A 1 315 ? -20.109 23.844 10.203 1 94.81 315 HIS A C 1
ATOM 2517 O O . HIS A 1 315 ? -20.047 23.281 9.109 1 94.81 315 HIS A O 1
ATOM 2523 N N . GLN A 1 316 ? -20.766 24.875 10.562 1 90.94 316 GLN A N 1
ATOM 2524 C CA . GLN A 1 316 ? -21.516 25.656 9.578 1 90.94 316 GLN A CA 1
ATOM 2525 C C . GLN A 1 316 ? -21.328 27.156 9.805 1 90.94 316 GLN A C 1
ATOM 2527 O O . GLN A 1 316 ? -21.219 27.594 10.953 1 90.94 316 GLN A O 1
ATOM 2532 N N . GLY A 1 317 ? -21.188 27.906 8.695 1 88.62 317 GLY A N 1
ATOM 2533 C CA . GLY A 1 317 ? -20.969 29.344 8.828 1 88.62 317 GLY A CA 1
ATOM 2534 C C . GLY A 1 317 ? -21.906 30.172 7.98 1 88.62 317 GLY A C 1
ATOM 2535 O O . GLY A 1 317 ? -22.25 29.797 6.863 1 88.62 317 GLY A O 1
ATOM 2536 N N . TYR A 1 318 ? -22.297 31.375 8.547 1 86.44 318 TYR A N 1
ATOM 2537 C CA . TYR A 1 318 ? -23.109 32.344 7.84 1 86.44 318 TYR A CA 1
ATOM 2538 C C . TYR A 1 318 ? -22.547 33.75 8.023 1 86.44 318 TYR A C 1
ATOM 2540 O O . TYR A 1 318 ? -22.062 34.094 9.109 1 86.44 318 TYR A O 1
ATOM 2548 N N . THR A 1 319 ? -22.641 34.469 6.93 1 85.5 319 THR A N 1
ATOM 2549 C CA . THR A 1 319 ? -22.141 35.844 7.039 1 85.5 319 THR A CA 1
ATOM 2550 C C . THR A 1 319 ? -23.266 36.781 7.461 1 85.5 319 THR A C 1
ATOM 2552 O O . THR A 1 319 ? -24.453 36.469 7.297 1 85.5 319 THR A O 1
ATOM 2555 N N . ASP A 1 320 ? -22.781 37.844 7.973 1 84.62 320 ASP A N 1
ATOM 2556 C CA . ASP A 1 320 ? -23.703 38.938 8.359 1 84.62 320 ASP A CA 1
ATOM 2557 C C . ASP A 1 320 ? -24.344 39.562 7.133 1 84.62 320 ASP A C 1
ATOM 2559 O O . ASP A 1 320 ? -23.797 39.531 6.035 1 84.62 320 ASP A O 1
ATOM 2563 N N . ALA A 1 321 ? -25.516 40.188 7.344 1 82.62 321 ALA A N 1
ATOM 2564 C CA . ALA A 1 321 ? -26.281 40.781 6.246 1 82.62 321 ALA A CA 1
ATOM 2565 C C . ALA A 1 321 ? -25.547 42 5.676 1 82.62 321 ALA A C 1
ATOM 2567 O O . ALA A 1 321 ? -25.672 42.281 4.484 1 82.62 321 ALA A O 1
ATOM 2568 N N . SER A 1 322 ? -24.812 42.656 6.438 1 87.5 322 SER A N 1
ATOM 2569 C CA . SER A 1 322 ? -24.297 43.938 6.016 1 87.5 322 SER A CA 1
ATOM 2570 C C . SER A 1 322 ? -22.781 43.938 5.926 1 87.5 322 SER A C 1
ATOM 2572 O O . SER A 1 322 ? -22.188 44.844 5.328 1 87.5 322 SER A O 1
ATOM 2574 N N . THR A 1 323 ? -22.203 43 6.488 1 88.81 323 THR A N 1
ATOM 2575 C CA . THR A 1 323 ? -20.734 43.031 6.555 1 88.81 323 THR A CA 1
ATOM 2576 C C . THR A 1 323 ? -20.156 41.75 5.984 1 88.81 323 THR A C 1
ATOM 2578 O O . THR A 1 323 ? -20.703 40.656 6.191 1 88.81 323 THR A O 1
ATOM 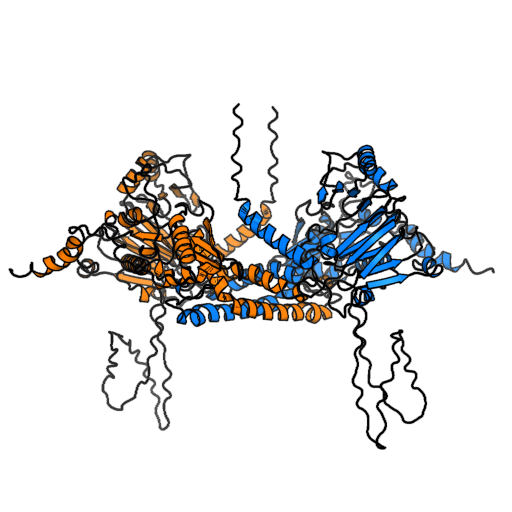2581 N N . HIS A 1 324 ? -19.062 41.906 5.211 1 89.06 324 HIS A N 1
ATOM 2582 C CA . HIS A 1 324 ? -18.359 40.75 4.676 1 89.06 324 HIS A CA 1
ATOM 2583 C C . HIS A 1 324 ? -17.547 40.062 5.762 1 89.06 324 HIS A C 1
ATOM 2585 O O . HIS A 1 324 ? -17.469 40.531 6.891 1 89.06 324 HIS A O 1
ATOM 2591 N N . SER A 1 325 ? -17.062 38.906 5.422 1 92.06 325 SER A N 1
ATOM 2592 C CA . SER A 1 325 ? -16.219 38.156 6.34 1 92.06 325 SER A CA 1
ATOM 2593 C C . SER A 1 325 ? -14.93 37.719 5.648 1 92.06 325 SER A C 1
ATOM 2595 O O . SER A 1 325 ? -14.977 37.188 4.531 1 92.06 325 SER A O 1
ATOM 2597 N N . LEU A 1 326 ? -13.805 38.031 6.234 1 92.44 326 LEU A N 1
ATOM 2598 C CA . LEU A 1 326 ? -12.5 37.5 5.832 1 92.44 326 LEU A CA 1
ATOM 2599 C C . LEU A 1 326 ? -11.812 36.812 6.992 1 92.44 326 LEU A C 1
ATOM 2601 O O . LEU A 1 326 ? -11.562 37.406 8.039 1 92.44 326 LEU A O 1
ATOM 2605 N N . HIS A 1 327 ? -11.578 35.531 6.84 1 92.69 327 HIS A N 1
ATOM 2606 C CA . HIS A 1 327 ? -10.836 34.844 7.883 1 92.69 327 HIS A CA 1
ATOM 2607 C C . HIS A 1 327 ? -9.734 33.969 7.289 1 92.69 327 HIS A C 1
ATOM 2609 O O . HIS A 1 327 ? -9.805 33.562 6.121 1 92.69 327 HIS A O 1
ATOM 2615 N N . LEU A 1 328 ? -8.688 33.75 8.102 1 93.5 328 LEU A N 1
ATOM 2616 C CA . LEU A 1 328 ? -7.57 32.844 7.797 1 93.5 328 LEU A CA 1
ATOM 2617 C C . LEU A 1 328 ? -7.656 31.562 8.609 1 93.5 328 LEU A C 1
ATOM 2619 O O . LEU A 1 328 ? -7.98 31.594 9.797 1 93.5 328 LEU A O 1
ATOM 2623 N N . THR A 1 329 ? -7.406 30.453 7.938 1 92.19 329 THR A N 1
ATOM 2624 C CA . THR A 1 329 ? -7.453 29.172 8.625 1 92.19 329 THR A CA 1
ATOM 2625 C C . THR A 1 329 ? -6.062 28.531 8.68 1 92.19 329 THR A C 1
ATOM 2627 O O . THR A 1 329 ? -5.391 28.406 7.656 1 92.19 329 THR A O 1
ATOM 2630 N N . VAL A 1 330 ? -5.629 28.25 9.898 1 91 330 VAL A N 1
ATOM 2631 C CA . VAL A 1 330 ? -4.445 27.422 10.102 1 91 330 VAL A CA 1
ATOM 2632 C C . VAL A 1 330 ? -4.867 25.984 10.398 1 91 330 VAL A C 1
ATOM 2634 O O . VAL A 1 330 ? -5.57 25.719 11.375 1 91 330 VAL A O 1
ATOM 2637 N N . SER A 1 331 ? -4.484 25.109 9.5 1 89.19 331 SER A N 1
ATOM 2638 C CA . SER A 1 331 ? -4.852 23.703 9.633 1 89.19 331 SER A CA 1
ATOM 2639 C C . SER A 1 331 ? -3.674 22.859 10.117 1 89.19 331 SER A C 1
ATOM 2641 O O . SER A 1 331 ? -2.535 23.078 9.695 1 89.19 331 SER A O 1
ATOM 2643 N N . VAL A 1 332 ? -4.008 21.938 11.07 1 87.69 332 VAL A N 1
ATOM 2644 C CA . VAL A 1 332 ? -2.941 21.078 11.57 1 87.69 332 VAL A CA 1
ATOM 2645 C C . VAL A 1 332 ? -3.428 19.625 11.617 1 87.69 332 VAL A C 1
ATOM 2647 O O . VAL A 1 332 ? -4.633 19.375 11.555 1 87.69 332 VAL A O 1
ATOM 2650 N N . CYS A 1 333 ? -2.457 18.703 11.594 1 87.06 333 CYS A N 1
ATOM 2651 C CA . CYS A 1 333 ? -2.621 17.281 11.898 1 87.06 333 CYS A CA 1
ATOM 2652 C C . CYS A 1 333 ? -3.381 16.578 10.781 1 87.06 333 CYS A C 1
ATOM 2654 O O . CYS A 1 333 ? -4.262 15.75 11.047 1 87.06 333 CYS A O 1
ATOM 2656 N N . ARG A 1 334 ? -3.098 16.953 9.594 1 86 334 ARG A N 1
ATOM 2657 C CA . ARG A 1 334 ? -3.631 16.172 8.484 1 86 334 ARG A CA 1
ATOM 2658 C C . ARG A 1 334 ? -2.893 14.836 8.352 1 86 334 ARG A C 1
ATOM 2660 O O . ARG A 1 334 ? -1.673 14.812 8.172 1 86 334 ARG A O 1
ATOM 2667 N N . ARG A 1 335 ? -3.566 13.797 8.383 1 90.5 335 ARG A N 1
ATOM 2668 C CA . ARG A 1 335 ? -2.99 12.469 8.227 1 90.5 335 ARG A CA 1
ATOM 2669 C C . ARG A 1 335 ? -1.774 12.289 9.133 1 90.5 335 ARG A C 1
ATOM 2671 O O . ARG A 1 335 ? -0.713 11.859 8.68 1 90.5 335 ARG A O 1
ATOM 2678 N N . ASP A 1 336 ? -1.882 12.68 10.305 1 92.88 336 ASP A N 1
ATOM 2679 C CA . ASP A 1 336 ? -0.828 12.609 11.312 1 92.88 336 ASP A CA 1
ATOM 2680 C C . ASP A 1 336 ? -1.311 11.867 12.555 1 92.88 336 ASP A C 1
ATOM 2682 O O . ASP A 1 336 ? -1.061 12.297 13.68 1 92.88 336 ASP A O 1
ATOM 2686 N N . ALA A 1 337 ? -2.051 10.805 12.344 1 94.81 337 ALA A N 1
ATOM 2687 C CA . ALA A 1 337 ? -2.562 9.969 13.43 1 94.81 337 ALA A CA 1
ATOM 2688 C C . ALA A 1 337 ? -1.76 8.68 13.555 1 94.81 337 ALA A C 1
ATOM 2690 O O . ALA A 1 337 ? -0.953 8.352 12.68 1 94.81 337 ALA A O 1
ATOM 2691 N N . PHE A 1 338 ? -1.988 7.996 14.641 1 95.62 338 PHE A N 1
ATOM 2692 C CA . PHE A 1 338 ? -1.3 6.73 14.852 1 95.62 338 PHE A CA 1
ATOM 2693 C C . PHE A 1 338 ? -1.608 5.75 13.727 1 95.62 338 PHE A C 1
ATOM 2695 O O . PHE A 1 338 ? -0.745 4.969 13.328 1 95.62 338 PHE A O 1
ATOM 2702 N N . VAL A 1 339 ? -2.787 5.801 13.258 1 96.31 339 VAL A N 1
ATOM 2703 C CA . VAL A 1 339 ? -3.164 4.914 12.156 1 96.31 339 VAL A CA 1
ATOM 2704 C C . VAL A 1 339 ? -2.33 5.234 10.922 1 96.31 339 VAL A C 1
ATOM 2706 O O . VAL A 1 339 ? -1.965 4.336 10.164 1 96.31 339 VAL A O 1
ATOM 2709 N N . ASP A 1 340 ? -2.078 6.496 10.711 1 95.5 340 ASP A N 1
ATOM 2710 C CA . ASP A 1 340 ? -1.243 6.891 9.578 1 95.5 340 ASP A CA 1
ATOM 2711 C C . ASP A 1 340 ? 0.179 6.355 9.734 1 95.5 340 ASP A C 1
ATOM 2713 O O . ASP A 1 340 ? 0.799 5.934 8.758 1 95.5 340 ASP A O 1
ATOM 2717 N N . LEU A 1 341 ? 0.702 6.422 10.914 1 96.25 341 LEU A N 1
ATOM 2718 C CA . LEU A 1 341 ? 2.012 5.852 11.219 1 96.25 341 LEU A CA 1
ATOM 2719 C C . LEU A 1 341 ? 2.045 4.363 10.883 1 96.25 341 LEU A C 1
ATOM 2721 O O . LEU A 1 341 ? 2.961 3.895 10.203 1 96.25 341 LEU A O 1
ATOM 2725 N N . LEU A 1 342 ? 1.046 3.646 11.312 1 95.75 342 LEU A N 1
ATOM 2726 C CA . LEU A 1 342 ? 0.998 2.203 11.102 1 95.75 342 LEU A CA 1
ATOM 2727 C C . LEU A 1 342 ? 0.872 1.872 9.617 1 95.75 342 LEU A C 1
ATOM 2729 O O . LEU A 1 342 ? 1.538 0.961 9.125 1 95.75 342 LEU A O 1
ATOM 2733 N N . GLU A 1 343 ? 0.019 2.582 8.953 1 94.81 343 GLU A N 1
ATOM 2734 C CA . GLU A 1 343 ? -0.19 2.34 7.531 1 94.81 343 GLU A CA 1
ATOM 2735 C C . GLU A 1 343 ? 1.099 2.551 6.742 1 94.81 343 GLU A C 1
ATOM 2737 O O . GLU A 1 343 ? 1.344 1.861 5.75 1 94.81 343 GLU A O 1
ATOM 2742 N N . LYS A 1 344 ? 1.876 3.451 7.164 1 93.06 344 LYS A N 1
ATOM 2743 C CA . LYS A 1 344 ? 3.111 3.766 6.453 1 93.06 344 LYS A CA 1
ATOM 2744 C C . LYS A 1 344 ? 4.23 2.807 6.848 1 93.06 344 LYS A C 1
ATOM 2746 O O . LYS A 1 344 ? 5.02 2.383 5.996 1 93.06 344 LYS A O 1
ATOM 2751 N N . PHE A 1 345 ? 4.289 2.422 8.062 1 95.81 345 PHE A N 1
ATOM 2752 C CA . PHE A 1 345 ? 5.457 1.715 8.578 1 95.81 345 PHE A CA 1
ATOM 2753 C C . PHE A 1 345 ? 5.277 0.208 8.445 1 95.81 345 PHE A C 1
ATOM 2755 O O . PHE A 1 345 ? 6.25 -0.524 8.25 1 95.81 345 PHE A O 1
ATOM 2762 N N . LEU A 1 346 ? 4.148 -0.3 8.547 1 95.06 346 LEU A N 1
ATOM 2763 C CA . LEU A 1 346 ? 3.936 -1.742 8.609 1 95.06 346 LEU A CA 1
ATOM 2764 C C . LEU A 1 346 ? 4.406 -2.418 7.328 1 95.06 346 LEU A C 1
ATOM 2766 O O . LEU A 1 346 ? 5.039 -3.475 7.371 1 95.06 346 LEU A O 1
ATOM 2770 N N . PRO A 1 347 ? 4.059 -1.872 6.199 1 93.44 347 PRO A N 1
ATOM 2771 C CA . PRO A 1 347 ? 4.57 -2.508 4.984 1 93.44 347 PRO A CA 1
ATOM 2772 C C . PRO A 1 347 ? 6.09 -2.65 4.988 1 93.44 347 PRO A C 1
ATOM 2774 O O . PRO A 1 347 ? 6.617 -3.674 4.547 1 93.44 347 PRO A O 1
ATOM 2777 N N . VAL A 1 348 ? 6.742 -1.653 5.461 1 92 348 VAL A N 1
ATOM 2778 C CA . VAL A 1 348 ? 8.203 -1.685 5.535 1 92 348 VAL A CA 1
ATOM 2779 C C . VAL A 1 348 ? 8.641 -2.738 6.547 1 92 348 VAL A C 1
ATOM 2781 O O . VAL A 1 348 ? 9.578 -3.504 6.293 1 92 348 VAL A O 1
ATOM 2784 N N . ALA A 1 349 ? 8.008 -2.766 7.625 1 93.88 349 ALA A N 1
ATOM 2785 C CA . ALA A 1 349 ? 8.328 -3.727 8.68 1 93.88 349 ALA A CA 1
ATOM 2786 C C . ALA A 1 349 ? 8.117 -5.16 8.195 1 93.88 349 ALA A C 1
ATOM 2788 O O . ALA A 1 349 ? 8.938 -6.039 8.461 1 93.88 349 ALA A O 1
ATOM 2789 N N . ILE A 1 350 ? 7.043 -5.402 7.504 1 95.25 350 ILE A N 1
ATOM 2790 C CA . ILE A 1 350 ? 6.73 -6.73 6.984 1 95.25 350 ILE A CA 1
ATOM 2791 C C . ILE A 1 350 ? 7.812 -7.168 6 1 95.25 350 ILE A C 1
ATOM 2793 O O . ILE A 1 350 ? 8.297 -8.297 6.062 1 95.25 350 ILE A O 1
ATOM 2797 N N . SER A 1 351 ? 8.117 -6.277 5.125 1 91.56 351 SER A N 1
ATOM 2798 C CA . SER A 1 351 ? 9.141 -6.582 4.125 1 91.56 351 SER A CA 1
ATOM 2799 C C . SER A 1 351 ? 10.469 -6.93 4.785 1 91.56 351 SER A C 1
ATOM 2801 O O . SER A 1 351 ? 11.117 -7.91 4.41 1 91.56 351 SER A O 1
ATOM 2803 N N . SER A 1 352 ? 10.852 -6.117 5.734 1 89.94 352 SER A N 1
ATOM 2804 C CA . SER A 1 352 ? 12.102 -6.359 6.449 1 89.94 352 SER A CA 1
ATOM 2805 C C . SER A 1 352 ? 12.062 -7.691 7.191 1 89.94 352 SER A C 1
ATOM 2807 O O . SER A 1 352 ? 13.023 -8.461 7.148 1 89.94 352 SER A O 1
ATOM 2809 N N . LEU A 1 353 ? 10.992 -7.977 7.863 1 91.69 353 LEU A N 1
ATOM 2810 C CA . LEU A 1 353 ? 10.844 -9.227 8.602 1 91.69 353 LEU A CA 1
ATOM 2811 C C . LEU A 1 353 ? 10.859 -10.422 7.648 1 91.69 353 LEU A C 1
ATOM 2813 O O . LEU A 1 353 ? 11.469 -11.453 7.953 1 91.69 353 LEU A O 1
ATOM 2817 N N . ALA A 1 354 ? 10.172 -10.305 6.535 1 93.12 354 ALA A N 1
ATOM 2818 C CA . ALA A 1 354 ? 10.117 -11.375 5.547 1 93.12 354 ALA A CA 1
ATOM 2819 C C . ALA A 1 354 ? 11.508 -11.703 5.012 1 93.12 354 ALA A C 1
ATOM 2821 O O . ALA A 1 354 ? 11.812 -12.867 4.738 1 93.12 354 ALA A O 1
ATOM 2822 N N . ASP A 1 355 ? 12.297 -10.703 4.844 1 88.19 355 ASP A N 1
ATOM 2823 C CA . ASP A 1 355 ? 13.664 -10.906 4.355 1 88.19 355 ASP A CA 1
ATOM 2824 C C . ASP A 1 355 ? 14.469 -11.766 5.32 1 88.19 355 ASP A C 1
ATOM 2826 O O . ASP A 1 355 ? 15.336 -12.531 4.902 1 88.19 355 ASP A O 1
ATOM 2830 N N . GLU A 1 356 ? 14.109 -11.68 6.566 1 87.44 356 GLU A N 1
ATOM 2831 C CA . GLU A 1 356 ? 14.906 -12.359 7.586 1 87.44 356 GLU A CA 1
ATOM 2832 C C . GLU A 1 356 ? 14.242 -13.664 8.023 1 87.44 356 GLU A C 1
ATOM 2834 O O . GLU A 1 356 ? 14.883 -14.508 8.664 1 87.44 356 GLU A O 1
ATOM 2839 N N . THR A 1 357 ? 13.016 -13.828 7.691 1 90.5 357 THR A N 1
ATOM 2840 C CA . THR A 1 357 ? 12.25 -14.961 8.211 1 90.5 357 THR A CA 1
ATOM 2841 C C . THR A 1 357 ? 11.75 -15.836 7.07 1 90.5 357 THR A C 1
ATOM 2843 O O . THR A 1 357 ? 10.797 -15.477 6.379 1 90.5 357 THR A O 1
ATOM 2846 N N . LEU A 1 358 ? 12.281 -17 6.977 1 91.81 358 LEU A N 1
ATOM 2847 C CA . LEU A 1 358 ? 11.945 -17.922 5.895 1 91.81 358 LEU A CA 1
ATOM 2848 C C . LEU A 1 358 ? 10.477 -18.328 5.957 1 91.81 358 LEU A C 1
ATOM 2850 O O . LEU A 1 358 ? 9.828 -18.484 4.918 1 91.81 358 LEU A O 1
ATOM 2854 N N . SER A 1 359 ? 9.969 -18.531 7.125 1 90.19 359 SER A N 1
ATOM 2855 C CA . SER A 1 359 ? 8.594 -19 7.289 1 90.19 359 SER A CA 1
ATOM 2856 C C . SER A 1 359 ? 7.602 -18.047 6.641 1 90.19 359 SER A C 1
ATOM 2858 O O . SER A 1 359 ? 6.535 -18.453 6.188 1 90.19 359 SER A O 1
ATOM 2860 N N . MET A 1 360 ? 7.926 -16.766 6.566 1 93.69 360 MET A N 1
ATOM 2861 C CA . MET A 1 360 ? 7.039 -15.781 5.957 1 93.69 360 MET A CA 1
ATOM 2862 C C . MET A 1 360 ? 7.059 -15.891 4.438 1 93.69 360 MET A C 1
ATOM 2864 O O . MET A 1 360 ? 6.098 -15.508 3.771 1 93.69 360 MET A O 1
ATOM 2868 N N . ARG A 1 361 ? 8.133 -16.406 3.922 1 94.62 361 ARG A N 1
ATOM 2869 C CA . ARG A 1 361 ? 8.281 -16.516 2.473 1 94.62 361 ARG A CA 1
ATOM 2870 C C . ARG A 1 361 ? 7.785 -17.859 1.971 1 94.62 361 ARG A C 1
ATOM 2872 O O . ARG A 1 361 ? 7.719 -18.094 0.761 1 94.62 361 ARG A O 1
ATOM 2879 N N . ARG A 1 362 ? 7.426 -18.688 2.846 1 93 362 ARG A N 1
ATOM 2880 C CA . ARG A 1 362 ? 6.855 -19.969 2.449 1 93 362 ARG A CA 1
ATOM 2881 C C . ARG A 1 362 ? 5.48 -19.781 1.812 1 93 362 ARG A C 1
ATOM 2883 O O . ARG A 1 362 ? 4.703 -18.922 2.236 1 93 362 ARG A O 1
ATOM 2890 N N . SER A 1 363 ? 5.23 -20.625 0.841 1 93.25 363 SER A N 1
ATOM 2891 C CA . SER A 1 363 ? 3.953 -20.578 0.137 1 93.25 363 SER A CA 1
ATOM 2892 C C . SER A 1 363 ? 2.799 -20.969 1.056 1 93.25 363 SER A C 1
ATOM 2894 O O . SER A 1 363 ? 2.994 -21.703 2.031 1 93.25 363 SER A O 1
ATOM 2896 N N . MET A 1 364 ? 1.652 -20.438 0.738 1 93.25 364 MET A N 1
ATOM 2897 C CA . MET A 1 364 ? 0.432 -20.859 1.413 1 93.25 364 MET A CA 1
ATOM 2898 C C . MET A 1 364 ? 0.241 -22.375 1.279 1 93.25 364 MET A C 1
ATOM 2900 O O . MET A 1 364 ? 0.682 -22.969 0.298 1 93.25 364 MET A O 1
ATOM 2904 N N . PRO A 1 365 ? -0.404 -22.938 2.285 1 91.5 365 PRO A N 1
ATOM 2905 C CA . PRO A 1 365 ? -0.64 -24.391 2.184 1 91.5 365 PRO A CA 1
ATOM 2906 C C . PRO A 1 365 ? -1.449 -24.766 0.944 1 91.5 365 PRO A C 1
ATOM 2908 O O . PRO A 1 365 ? -2.324 -24 0.518 1 91.5 365 PRO A O 1
ATOM 2911 N N . THR A 1 366 ? -1.1 -25.938 0.395 1 89.62 366 THR A N 1
ATOM 2912 C CA . THR A 1 366 ? -1.854 -26.438 -0.747 1 89.62 366 THR A CA 1
ATOM 2913 C C . THR A 1 366 ? -3.332 -26.578 -0.398 1 89.62 366 THR A C 1
ATOM 2915 O O . THR A 1 366 ? -3.678 -27.047 0.69 1 89.62 366 THR A O 1
ATOM 2918 N N . ARG A 1 367 ? -4.254 -26.141 -1.256 1 91.81 367 ARG A N 1
ATOM 2919 C CA . ARG A 1 367 ? -5.703 -26.25 -1.133 1 91.81 367 ARG A CA 1
ATOM 2920 C C . ARG A 1 367 ? -6.219 -25.406 0.03 1 91.81 367 ARG A C 1
ATOM 2922 O O . ARG A 1 367 ? -7.145 -25.812 0.735 1 91.81 367 ARG A O 1
ATOM 2929 N N . TYR A 1 368 ? -5.539 -24.297 0.307 1 93.88 368 TYR A N 1
ATOM 2930 C CA . TYR A 1 368 ? -5.961 -23.453 1.415 1 93.88 368 TYR A CA 1
ATOM 2931 C C . TYR A 1 368 ? -7.371 -22.922 1.191 1 93.88 368 TYR A C 1
ATOM 2933 O O . TYR A 1 368 ? -8.07 -22.562 2.146 1 93.88 368 TYR A O 1
ATOM 2941 N N . MET A 1 369 ? -7.883 -22.906 -0.052 1 94.06 369 MET A N 1
ATOM 2942 C CA . MET A 1 369 ? -9.242 -22.453 -0.329 1 94.06 369 MET A CA 1
ATOM 2943 C C . MET A 1 369 ? -10.266 -23.438 0.213 1 94.06 369 MET A C 1
ATOM 2945 O O . MET A 1 369 ? -11.438 -23.109 0.38 1 94.06 369 MET A O 1
ATOM 2949 N N . ASP A 1 370 ? -9.828 -24.672 0.418 1 95 370 ASP A N 1
ATOM 2950 C CA . ASP A 1 370 ? -10.695 -25.703 0.966 1 95 370 ASP A CA 1
ATOM 2951 C C . ASP A 1 370 ? -10.625 -25.734 2.49 1 95 370 ASP A C 1
ATOM 2953 O O . ASP A 1 370 ? -11.258 -26.578 3.133 1 95 370 ASP A O 1
ATOM 2957 N N . MET A 1 371 ? -9.883 -24.891 3.082 1 95.25 371 MET A N 1
ATOM 2958 C CA . MET A 1 371 ? -9.641 -24.938 4.52 1 95.25 371 MET A CA 1
ATOM 2959 C C . MET A 1 371 ? -10.578 -24 5.262 1 95.25 371 MET A C 1
ATOM 2961 O O . MET A 1 371 ? -11.055 -24.312 6.352 1 95.25 371 MET A O 1
ATOM 2965 N N . CYS A 1 372 ? -10.727 -22.812 4.676 1 94.62 372 CYS A N 1
ATOM 2966 C CA . CYS A 1 372 ? -11.609 -21.891 5.387 1 94.62 372 CYS A CA 1
ATOM 2967 C C . CYS A 1 372 ? -11.969 -20.703 4.508 1 94.62 372 CYS A C 1
ATOM 2969 O O . CYS A 1 372 ? -11.438 -20.547 3.402 1 94.62 372 CYS A O 1
ATOM 2971 N N . GLY A 1 373 ? -12.93 -19.859 4.938 1 95.19 373 GLY A N 1
ATOM 2972 C CA . GLY A 1 373 ? -13.492 -18.641 4.383 1 95.19 373 GLY A CA 1
ATOM 2973 C C . GLY A 1 373 ? -14.594 -18.047 5.242 1 95.19 373 GLY A C 1
ATOM 2974 O O . GLY A 1 373 ? -15.031 -18.672 6.211 1 95.19 373 GLY A O 1
ATOM 2975 N N . VAL A 1 374 ? -14.945 -16.875 4.883 1 95.94 374 VAL A N 1
ATOM 2976 C CA . VAL A 1 374 ? -15.961 -16.203 5.684 1 95.94 374 VAL A CA 1
ATOM 2977 C C . VAL A 1 374 ? -17.312 -16.875 5.484 1 95.94 374 VAL A C 1
ATOM 2979 O O . VAL A 1 374 ? -18.109 -16.969 6.418 1 95.94 374 VAL A O 1
ATOM 2982 N N . LEU A 1 375 ? -17.562 -17.266 4.211 1 96.06 375 LEU A N 1
ATOM 2983 C CA . LEU A 1 375 ? -18.812 -17.984 3.928 1 96.06 375 LEU A CA 1
ATOM 2984 C C . LEU A 1 375 ? -18.906 -19.266 4.758 1 96.06 375 LEU A C 1
ATOM 2986 O O . LEU A 1 375 ? -18.016 -20.125 4.684 1 96.06 375 LEU A O 1
ATOM 2990 N N . PRO A 1 376 ? -19.938 -19.359 5.535 1 93.19 376 PRO A N 1
ATOM 2991 C CA . PRO A 1 376 ? -20.062 -20.578 6.336 1 93.19 376 PRO A CA 1
ATOM 2992 C C . PRO A 1 376 ? -20.406 -21.812 5.488 1 93.19 376 PRO A C 1
ATOM 2994 O O . PRO A 1 376 ? -21.438 -21.828 4.812 1 93.19 376 PRO A O 1
ATOM 2997 N N . LEU A 1 377 ? -19.562 -22.656 5.398 1 92.19 377 LEU A N 1
ATOM 2998 C CA . LEU A 1 377 ? -19.812 -23.938 4.75 1 92.19 377 LEU A CA 1
ATOM 2999 C C . LEU A 1 377 ? -18.844 -25 5.242 1 92.19 377 LEU A C 1
ATOM 3001 O O . LEU A 1 377 ? -17.891 -24.703 5.957 1 92.19 377 LEU A O 1
ATOM 3005 N N . LYS A 1 378 ? -19.219 -26.219 4.965 1 92.5 378 LYS A N 1
ATOM 3006 C CA . LYS A 1 378 ? -18.359 -27.344 5.367 1 92.5 378 LYS A CA 1
ATOM 3007 C C . LYS A 1 378 ? -17.172 -27.5 4.426 1 92.5 378 LYS A C 1
ATOM 3009 O O . LYS A 1 378 ? -17.25 -28.234 3.447 1 92.5 378 LYS A O 1
ATOM 3014 N N . TYR A 1 379 ? -16.094 -26.922 4.797 1 94.12 379 TYR A N 1
ATOM 3015 C CA . TYR A 1 379 ? -14.883 -27.016 3.982 1 94.12 379 TYR A CA 1
ATOM 3016 C C . TYR A 1 379 ? -14.234 -28.375 4.125 1 94.12 379 TYR A C 1
ATOM 3018 O O . TYR A 1 379 ? -14.141 -28.922 5.227 1 94.12 379 TYR A O 1
ATOM 3026 N N . ALA A 1 380 ? -13.742 -28.938 3.061 1 91.56 380 ALA A N 1
ATOM 3027 C CA . ALA A 1 380 ? -13.195 -30.297 3.012 1 91.56 380 ALA A CA 1
ATOM 3028 C C . ALA A 1 380 ? -11.992 -30.438 3.943 1 91.56 380 ALA A C 1
ATOM 3030 O O . ALA A 1 380 ? -11.789 -31.484 4.547 1 91.56 380 ALA A O 1
ATOM 3031 N N . LEU A 1 381 ? -11.227 -29.359 4.141 1 94.06 381 LEU A N 1
ATOM 3032 C CA . LEU A 1 381 ? -10 -29.406 4.941 1 94.06 381 LEU A CA 1
ATOM 3033 C C . LEU A 1 381 ? -10.078 -28.422 6.102 1 94.06 381 LEU A C 1
ATOM 3035 O O . LEU A 1 381 ? -9.07 -27.812 6.457 1 94.06 381 LEU A O 1
ATOM 3039 N N . GLU A 1 382 ? -11.219 -28.266 6.656 1 95 382 GLU A N 1
ATOM 3040 C CA . GLU A 1 382 ? -11.469 -27.281 7.699 1 95 382 GLU A CA 1
ATOM 3041 C C . GLU A 1 382 ? -10.562 -27.516 8.906 1 95 382 GLU A C 1
ATOM 3043 O O . GLU A 1 382 ? -10.086 -26.562 9.523 1 95 382 GLU A O 1
ATOM 3048 N N . LYS A 1 383 ? -10.258 -28.75 9.234 1 93.62 383 LYS A N 1
ATOM 3049 C CA . LYS A 1 383 ? -9.477 -29.109 10.422 1 93.62 383 LYS A CA 1
ATOM 3050 C C . LYS A 1 383 ? -8.023 -28.672 10.273 1 93.62 383 LYS A C 1
ATOM 3052 O O . LYS A 1 383 ? -7.32 -28.5 11.273 1 93.62 383 LYS A O 1
ATOM 3057 N N . LYS A 1 384 ? -7.605 -28.438 9.055 1 93.25 384 LYS A N 1
ATOM 3058 C CA . LYS A 1 384 ? -6.219 -28.062 8.805 1 93.25 384 LYS A CA 1
ATOM 3059 C C . LYS A 1 384 ? -6.035 -26.562 8.852 1 93.25 384 LYS A C 1
ATOM 3061 O O . LYS A 1 384 ? -4.906 -26.062 8.891 1 93.25 384 LYS A O 1
ATOM 3066 N N . ALA A 1 385 ? -7.109 -25.828 8.883 1 95 385 ALA A N 1
ATOM 3067 C CA . ALA A 1 385 ? -7.043 -24.375 8.805 1 95 385 ALA A CA 1
ATOM 3068 C C . ALA A 1 385 ? -6.293 -23.797 9.992 1 95 385 ALA A C 1
ATOM 3070 O O . ALA A 1 385 ? -5.41 -22.953 9.828 1 95 385 ALA A O 1
ATOM 3071 N N . LYS A 1 386 ? -6.582 -24.188 11.188 1 94.62 386 LYS A N 1
ATOM 3072 C CA . LYS A 1 386 ? -5.984 -23.625 12.391 1 94.62 386 LYS A CA 1
ATOM 3073 C C . LYS A 1 386 ? -4.5 -23.969 12.484 1 94.62 386 LYS A C 1
ATOM 3075 O O . LYS A 1 386 ? -3.658 -23.078 12.562 1 94.62 386 LYS A O 1
ATOM 3080 N N . PRO A 1 387 ? -4.105 -25.188 12.312 1 93.81 387 PRO A N 1
ATOM 3081 C CA . PRO A 1 387 ? -2.684 -25.5 12.469 1 93.81 387 PRO A CA 1
ATOM 3082 C C . PRO A 1 387 ? -1.835 -25.016 11.305 1 93.81 387 PRO A C 1
ATOM 3084 O O . PRO A 1 387 ? -0.681 -24.625 11.492 1 93.81 387 PRO A O 1
ATOM 3087 N N . LYS A 1 388 ? -2.385 -24.969 10.062 1 93 388 LYS A N 1
ATOM 3088 C CA . LYS A 1 388 ? -1.557 -24.688 8.898 1 93 388 LYS A CA 1
ATOM 3089 C C . LYS A 1 388 ? -1.586 -23.203 8.562 1 93 388 LYS A C 1
ATOM 3091 O O . LYS A 1 388 ? -0.695 -22.688 7.871 1 93 388 LYS A O 1
ATOM 3096 N N . ILE A 1 389 ? -2.615 -22.531 9.047 1 95.56 389 ILE A N 1
ATOM 3097 C CA . ILE A 1 389 ? -2.73 -21.141 8.633 1 95.56 389 ILE A CA 1
ATOM 3098 C C . ILE A 1 389 ? -2.74 -20.234 9.859 1 95.56 389 ILE A C 1
ATOM 3100 O O . ILE A 1 389 ? -1.811 -19.453 10.07 1 95.56 389 ILE A O 1
ATOM 3104 N N . LEU A 1 390 ? -3.73 -20.438 10.781 1 96.12 390 LEU A N 1
ATOM 3105 C CA . LEU A 1 390 ? -3.934 -19.516 11.891 1 96.12 390 LEU A CA 1
ATOM 3106 C C . LEU A 1 390 ? -2.729 -19.516 12.828 1 96.12 390 LEU A C 1
ATOM 3108 O O . LEU A 1 390 ? -2.24 -18.438 13.219 1 96.12 390 LEU A O 1
ATOM 3112 N N . SER A 1 391 ? -2.234 -20.672 13.148 1 94.88 391 SER A N 1
ATOM 3113 C CA . SER A 1 391 ? -1.104 -20.766 14.07 1 94.88 391 SER A CA 1
ATOM 3114 C C . SER A 1 391 ? 0.149 -20.141 13.469 1 94.88 391 SER A C 1
ATOM 3116 O O . SER A 1 391 ? 0.908 -19.469 14.172 1 94.88 391 SER A O 1
ATOM 3118 N N . VAL A 1 392 ? 0.333 -20.359 12.219 1 93.69 392 VAL A N 1
ATOM 3119 C CA . VAL A 1 392 ? 1.483 -19.797 11.531 1 93.69 392 VAL A CA 1
ATOM 3120 C C . VAL A 1 392 ? 1.35 -18.266 11.477 1 93.69 392 VAL A C 1
ATOM 3122 O O . VAL A 1 392 ? 2.305 -17.547 11.773 1 93.69 392 VAL A O 1
ATOM 3125 N N . LEU A 1 393 ? 0.202 -17.797 11.188 1 94.75 393 LEU A N 1
ATOM 3126 C CA . LEU A 1 393 ? -0.064 -16.375 11.109 1 94.75 393 LEU A CA 1
ATOM 3127 C C . LEU A 1 393 ? 0.159 -15.695 12.461 1 94.75 393 LEU A C 1
ATOM 3129 O O . LEU A 1 393 ? 0.754 -14.617 12.531 1 94.75 393 LEU A O 1
ATOM 3133 N N . GLU A 1 394 ? -0.315 -16.328 13.484 1 95.19 394 GLU A N 1
ATOM 3134 C CA . GLU A 1 394 ? -0.176 -15.773 14.828 1 95.19 394 GLU A CA 1
ATOM 3135 C C . GLU A 1 394 ? 1.293 -15.633 15.219 1 95.19 394 GLU A C 1
ATOM 3137 O O . GLU A 1 394 ? 1.69 -14.625 15.812 1 95.19 394 GLU A O 1
ATOM 3142 N N . LYS A 1 395 ? 2.049 -16.625 14.867 1 94.69 395 LYS A N 1
ATOM 3143 C CA . LYS A 1 395 ? 3.482 -16.547 15.133 1 94.69 395 LYS A CA 1
ATOM 3144 C C . LYS A 1 395 ? 4.129 -15.398 14.359 1 94.69 395 LYS A C 1
ATOM 3146 O O . LYS A 1 395 ? 4.973 -14.68 14.898 1 94.69 395 LYS A O 1
ATOM 3151 N N . GLN A 1 396 ? 3.758 -15.281 13.211 1 95.12 396 GLN A N 1
ATOM 3152 C CA . GLN A 1 396 ? 4.305 -14.219 12.375 1 95.12 396 GLN A CA 1
ATOM 3153 C C . GLN A 1 396 ? 3.871 -12.844 12.875 1 95.12 396 GLN A C 1
ATOM 3155 O O . GLN A 1 396 ? 4.648 -11.891 12.828 1 95.12 396 GLN A O 1
ATOM 3160 N N . LEU A 1 397 ? 2.648 -12.766 13.352 1 95.81 397 LEU A N 1
ATOM 3161 C CA . LEU A 1 397 ? 2.15 -11.508 13.898 1 95.81 397 LEU A CA 1
ATOM 3162 C C . LEU A 1 397 ? 2.879 -11.141 15.188 1 95.81 397 LEU A C 1
ATOM 3164 O O . LEU A 1 397 ? 3.123 -9.969 15.461 1 95.81 397 LEU A O 1
ATOM 3168 N N . ASP A 1 398 ? 3.215 -12.156 15.945 1 95.44 398 ASP A N 1
ATOM 3169 C CA . ASP A 1 398 ? 4.023 -11.914 17.125 1 95.44 398 ASP A CA 1
ATOM 3170 C C . ASP A 1 398 ? 5.398 -11.367 16.766 1 95.44 398 ASP A C 1
ATOM 3172 O O . ASP A 1 398 ? 5.879 -10.414 17.375 1 95.44 398 ASP A O 1
ATOM 3176 N N . ALA A 1 399 ? 5.957 -11.992 15.773 1 94.38 399 ALA A N 1
ATOM 3177 C CA . ALA A 1 399 ? 7.254 -11.516 15.297 1 94.38 399 ALA A CA 1
ATOM 3178 C C . ALA A 1 399 ? 7.16 -10.094 14.758 1 94.38 399 ALA A C 1
ATOM 3180 O O . ALA A 1 399 ? 8.062 -9.281 14.969 1 94.38 399 ALA A O 1
ATOM 3181 N N . LEU A 1 400 ? 6.148 -9.812 14.055 1 94.94 400 LEU A N 1
ATOM 3182 C CA . LEU A 1 400 ? 5.934 -8.484 13.492 1 94.94 400 LEU A CA 1
ATOM 3183 C C . LEU A 1 400 ? 5.789 -7.449 14.602 1 94.94 400 LEU A C 1
ATOM 3185 O O . LEU A 1 400 ? 6.375 -6.363 14.523 1 94.94 400 LEU A O 1
ATOM 3189 N N . LYS A 1 401 ? 4.98 -7.758 15.625 1 95.44 401 LYS A N 1
ATOM 3190 C CA . LYS A 1 401 ? 4.816 -6.859 16.766 1 95.44 401 LYS A CA 1
ATOM 3191 C C . LYS A 1 401 ? 6.164 -6.523 17.391 1 95.44 401 LYS A C 1
ATOM 3193 O O . LYS A 1 401 ? 6.461 -5.355 17.656 1 95.44 401 LYS A O 1
ATOM 3198 N N . GLN A 1 402 ? 6.906 -7.543 17.562 1 94.31 402 GLN A N 1
ATOM 3199 C CA . GLN A 1 402 ? 8.227 -7.344 18.156 1 94.31 402 GLN A CA 1
ATOM 3200 C C . GLN A 1 402 ? 9.109 -6.5 17.25 1 94.31 402 GLN A C 1
ATOM 3202 O O . GLN A 1 402 ? 9.805 -5.59 17.719 1 94.31 402 GLN A O 1
ATOM 3207 N N . GLY A 1 403 ? 9.07 -6.867 15.984 1 93.06 403 GLY A N 1
ATOM 3208 C CA . GLY A 1 403 ? 9.859 -6.109 15.031 1 93.06 403 GLY A CA 1
ATOM 3209 C C . GLY A 1 403 ? 9.492 -4.637 14.984 1 93.06 403 GLY A C 1
ATOM 3210 O O . GLY A 1 403 ? 10.375 -3.775 14.938 1 93.06 403 GLY A O 1
ATOM 3211 N N . VAL A 1 404 ? 8.281 -4.324 15 1 93.56 404 VAL A N 1
ATOM 3212 C CA . VAL A 1 404 ? 7.797 -2.949 14.961 1 93.56 404 VAL A CA 1
ATOM 3213 C C . VAL A 1 404 ? 8.188 -2.225 16.25 1 93.56 404 VAL A C 1
ATOM 3215 O O . VAL A 1 404 ? 8.633 -1.076 16.203 1 93.56 404 VAL A O 1
ATOM 3218 N N . SER A 1 405 ? 7.98 -2.893 17.375 1 94 405 SER A N 1
ATOM 3219 C CA . SER A 1 405 ? 8.344 -2.303 18.672 1 94 405 SER A CA 1
ATOM 3220 C C . SER A 1 405 ? 9.828 -1.969 18.719 1 94 405 SER A C 1
ATOM 3222 O O . SER A 1 405 ? 10.219 -0.906 19.203 1 94 405 SER A O 1
ATOM 3224 N N . ASP A 1 406 ? 10.594 -2.852 18.156 1 93 406 ASP A N 1
ATOM 3225 C CA . ASP A 1 406 ? 12.039 -2.674 18.172 1 93 406 ASP A CA 1
ATOM 3226 C C . ASP A 1 406 ? 12.469 -1.548 17.234 1 93 406 ASP A C 1
ATOM 3228 O O . ASP A 1 406 ? 13.5 -0.914 17.438 1 93 406 ASP A O 1
ATOM 3232 N N . ALA A 1 407 ? 11.672 -1.303 16.25 1 93.94 407 ALA A N 1
ATOM 3233 C CA . ALA A 1 407 ? 12.086 -0.349 15.219 1 93.94 407 ALA A CA 1
ATOM 3234 C C . ALA A 1 407 ? 11.156 0.858 15.188 1 93.94 407 ALA A C 1
ATOM 3236 O O . ALA A 1 407 ? 11.008 1.512 14.148 1 93.94 407 ALA A O 1
ATOM 3237 N N . TYR A 1 408 ? 10.484 1.196 16.281 1 95.06 408 TYR A N 1
ATOM 3238 C CA . TYR A 1 408 ? 9.477 2.248 16.266 1 95.06 408 TYR A CA 1
ATOM 3239 C C . TYR A 1 408 ? 10.109 3.609 16.016 1 95.06 408 TYR A C 1
ATOM 3241 O O . TYR A 1 408 ? 9.445 4.531 15.539 1 95.06 408 TYR A O 1
ATOM 3249 N N . GLU A 1 409 ? 11.414 3.762 16.297 1 96 409 GLU A N 1
ATOM 3250 C CA . GLU A 1 409 ? 12.117 5 15.992 1 96 409 GLU A CA 1
ATOM 3251 C C . GLU A 1 409 ? 12.125 5.27 14.484 1 96 409 GLU A C 1
ATOM 3253 O O . GLU A 1 409 ? 12.016 6.418 14.055 1 96 409 GLU A O 1
ATOM 3258 N N . SER A 1 410 ? 12.297 4.164 13.734 1 95.75 410 SER A N 1
ATOM 3259 C CA . SER A 1 410 ? 12.234 4.285 12.281 1 95.75 410 SER A CA 1
ATOM 3260 C C . SER A 1 410 ? 10.859 4.77 11.82 1 95.75 410 SER A C 1
ATOM 3262 O O . SER A 1 410 ? 10.758 5.52 10.852 1 95.75 410 SER A O 1
ATOM 3264 N N . ALA A 1 411 ? 9.867 4.328 12.523 1 95.94 411 ALA A N 1
ATOM 3265 C CA . ALA A 1 411 ? 8.516 4.762 12.195 1 95.94 411 ALA A CA 1
ATOM 3266 C C . ALA A 1 411 ? 8.359 6.266 12.383 1 95.94 411 ALA A C 1
ATOM 3268 O O . ALA A 1 411 ? 7.723 6.938 11.57 1 95.94 411 ALA A O 1
ATOM 3269 N N . ILE A 1 412 ? 8.914 6.82 13.398 1 96.75 412 ILE A N 1
ATOM 3270 C CA . ILE A 1 412 ? 8.852 8.25 13.68 1 96.75 412 ILE A CA 1
ATOM 3271 C C . ILE A 1 412 ? 9.594 9.023 12.594 1 96.75 412 ILE A C 1
ATOM 3273 O O . ILE A 1 412 ? 9.117 10.062 12.125 1 96.75 412 ILE A O 1
ATOM 3277 N N . ASP A 1 413 ? 10.734 8.5 12.211 1 96.94 413 ASP A N 1
ATOM 3278 C CA . ASP A 1 413 ? 11.484 9.141 11.141 1 96.94 413 ASP A CA 1
ATOM 3279 C C . ASP A 1 413 ? 10.68 9.156 9.836 1 96.94 413 ASP A C 1
ATOM 3281 O O . ASP A 1 413 ? 10.758 10.117 9.07 1 96.94 413 ASP A O 1
ATOM 3285 N N . MET A 1 414 ? 9.953 8.109 9.664 1 95.12 414 MET A N 1
ATOM 3286 C CA . MET A 1 414 ? 9.125 8.055 8.461 1 95.12 414 MET A CA 1
ATOM 3287 C C . MET A 1 414 ? 8.023 9.109 8.516 1 95.12 414 MET A C 1
ATOM 3289 O O . MET A 1 414 ? 7.719 9.75 7.508 1 95.12 414 MET A O 1
ATOM 3293 N N . MET A 1 415 ? 7.438 9.266 9.664 1 95.62 415 MET A N 1
ATOM 3294 C CA . MET A 1 415 ? 6.426 10.305 9.836 1 95.62 415 MET A CA 1
ATOM 3295 C C . MET A 1 415 ? 7.035 11.688 9.656 1 95.62 415 MET A C 1
ATOM 3297 O O . MET A 1 415 ? 6.418 12.57 9.055 1 95.62 415 MET A O 1
ATOM 3301 N N . ALA A 1 416 ? 8.188 11.852 10.18 1 95.44 416 ALA A N 1
ATOM 3302 C CA . ALA A 1 416 ? 8.898 13.117 10.016 1 95.44 416 ALA A CA 1
ATOM 3303 C C . ALA A 1 416 ? 9.148 13.414 8.539 1 95.44 416 ALA A C 1
ATOM 3305 O O . ALA A 1 416 ? 8.984 14.547 8.094 1 95.44 416 ALA A O 1
ATOM 3306 N N . ARG A 1 417 ? 9.531 12.391 7.855 1 95.62 417 ARG A N 1
ATOM 3307 C CA . ARG A 1 417 ? 9.773 12.547 6.422 1 95.62 417 ARG A CA 1
ATOM 3308 C C . ARG A 1 417 ? 8.508 13.008 5.703 1 95.62 417 ARG A C 1
ATOM 3310 O O . ARG A 1 417 ? 8.562 13.914 4.871 1 95.62 417 ARG A O 1
ATOM 3317 N N . GLU A 1 418 ? 7.469 12.383 6.055 1 92.5 418 GLU A N 1
ATOM 3318 C CA . GLU A 1 418 ? 6.203 12.75 5.43 1 92.5 418 GLU A CA 1
ATOM 3319 C C . GLU A 1 418 ? 5.84 14.203 5.727 1 92.5 418 GLU A C 1
ATOM 3321 O O . GLU A 1 418 ? 5.355 14.914 4.852 1 92.5 418 GLU A O 1
ATOM 3326 N N . TYR A 1 419 ? 6.012 14.609 6.883 1 91.31 419 TYR A N 1
ATOM 3327 C CA . TYR A 1 419 ? 5.75 15.992 7.273 1 91.31 419 TYR A CA 1
ATOM 3328 C C . TYR A 1 419 ? 6.617 16.953 6.477 1 91.31 419 TYR A C 1
ATOM 3330 O O . TYR A 1 419 ? 6.121 17.953 5.938 1 91.31 419 TYR A O 1
ATOM 3338 N N . LEU A 1 420 ? 7.898 16.656 6.367 1 93.44 420 LEU A N 1
ATOM 3339 C CA . LEU A 1 420 ? 8.844 17.547 5.723 1 93.44 420 LEU A CA 1
ATOM 3340 C C . LEU A 1 420 ? 8.602 17.625 4.219 1 93.44 420 LEU A C 1
ATOM 3342 O O . LEU A 1 420 ? 8.875 18.641 3.586 1 93.44 420 LEU A O 1
ATOM 3346 N N . LYS A 1 421 ? 8.078 16.562 3.715 1 91.5 421 LYS A N 1
ATOM 3347 C CA . LYS A 1 421 ? 7.766 16.516 2.289 1 91.5 421 LYS A CA 1
ATOM 3348 C C . LYS A 1 421 ? 6.648 17.5 1.938 1 91.5 421 LYS A C 1
ATOM 3350 O O . LYS A 1 421 ? 6.629 18.047 0.839 1 91.5 421 LYS A O 1
ATOM 3355 N N . THR A 1 422 ? 5.773 17.75 2.906 1 87.06 422 THR A N 1
ATOM 3356 C CA . THR A 1 422 ? 4.559 18.484 2.564 1 87.06 422 THR A CA 1
ATOM 3357 C C . THR A 1 422 ? 4.527 19.828 3.266 1 87.06 422 THR A C 1
ATOM 3359 O O . THR A 1 422 ? 3.717 20.703 2.928 1 87.06 422 THR A O 1
ATOM 3362 N N . ALA A 1 423 ? 5.43 20.109 4.113 1 88.38 423 ALA A N 1
ATOM 3363 C CA . ALA A 1 423 ? 5.43 21.328 4.898 1 88.38 423 ALA A CA 1
ATOM 3364 C C . ALA A 1 423 ? 5.848 22.531 4.047 1 88.38 423 ALA A C 1
ATOM 3366 O O . ALA A 1 423 ? 6.629 22.391 3.104 1 88.38 423 ALA A O 1
ATOM 3367 N N . ILE A 1 424 ? 5.348 23.703 4.395 1 87.44 424 ILE A N 1
ATOM 3368 C CA . ILE A 1 424 ? 5.73 24.938 3.732 1 87.44 424 ILE A CA 1
ATOM 3369 C C . ILE A 1 424 ? 7.18 25.281 4.062 1 87.44 424 ILE A C 1
ATOM 3371 O O . ILE A 1 424 ? 7.621 25.109 5.199 1 87.44 424 ILE A O 1
ATOM 3375 N N . PRO A 1 425 ? 7.898 25.719 3.121 1 90.25 425 PRO A N 1
ATOM 3376 C CA . PRO A 1 425 ? 9.281 26.109 3.414 1 90.25 425 PRO A CA 1
ATOM 3377 C C . PRO A 1 425 ? 9.367 27.312 4.352 1 90.25 425 PRO A C 1
ATOM 3379 O O . PRO A 1 425 ? 8.5 28.188 4.324 1 90.25 425 PRO A O 1
ATOM 3382 N N . PRO A 1 426 ? 10.406 27.344 5.16 1 90.88 426 PRO A N 1
ATOM 3383 C CA . PRO A 1 426 ? 10.547 28.484 6.078 1 90.88 426 PRO A CA 1
ATOM 3384 C C . PRO A 1 426 ? 10.836 29.797 5.352 1 90.88 426 PRO A C 1
ATOM 3386 O O . PRO A 1 426 ? 11.492 29.797 4.309 1 90.88 426 PRO A O 1
ATOM 3389 N N . LEU A 1 427 ? 10.32 30.844 5.879 1 90 427 LEU A N 1
ATOM 3390 C CA . LEU A 1 427 ? 10.68 32.188 5.43 1 90 427 LEU A CA 1
ATOM 3391 C C . LEU A 1 427 ? 11.953 32.688 6.117 1 90 427 LEU A C 1
ATOM 3393 O O . LEU A 1 427 ? 12 32.781 7.344 1 90 427 LEU A O 1
ATOM 3397 N N . LEU A 1 428 ? 12.961 32.969 5.34 1 90.88 428 LEU A N 1
ATOM 3398 C CA . LEU A 1 428 ? 14.234 33.406 5.902 1 90.88 428 LEU A CA 1
ATOM 3399 C C . LEU A 1 428 ? 14.234 34.906 6.184 1 90.88 428 LEU A C 1
ATOM 3401 O O . LEU A 1 428 ? 13.703 35.688 5.398 1 90.88 428 LEU A O 1
ATOM 3405 N N . THR A 1 429 ? 14.797 35.25 7.305 1 90.25 429 THR A N 1
ATOM 3406 C CA . THR A 1 429 ? 15.031 36.688 7.578 1 90.25 429 THR A CA 1
ATOM 3407 C C . THR A 1 429 ? 16.109 37.219 6.648 1 90.25 429 THR A C 1
ATOM 3409 O O . THR A 1 429 ? 16.781 36.469 5.953 1 90.25 429 THR A O 1
ATOM 3412 N N . LYS A 1 430 ? 16.219 38.531 6.688 1 88.81 430 LYS A N 1
ATOM 3413 C CA . LYS A 1 430 ? 17.25 39.156 5.883 1 88.81 430 LYS A CA 1
ATOM 3414 C C . LYS A 1 430 ? 18.641 38.656 6.281 1 88.81 430 LYS A C 1
ATOM 3416 O O . LYS A 1 430 ? 19.469 38.344 5.418 1 88.81 430 LYS A O 1
ATOM 3421 N N . GLU A 1 431 ? 18.812 38.562 7.504 1 88.56 431 GLU A N 1
ATOM 3422 C CA . GLU A 1 431 ? 20.109 38.062 8.016 1 88.56 431 GLU A CA 1
ATOM 3423 C C . GLU A 1 431 ? 20.359 36.625 7.613 1 88.56 431 GLU A C 1
ATOM 3425 O O . GLU A 1 431 ? 21.469 36.281 7.199 1 88.56 431 GLU A O 1
ATOM 3430 N N . GLU A 1 432 ? 19.375 35.875 7.734 1 90.88 432 GLU A N 1
ATOM 3431 C CA . GLU A 1 432 ? 19.516 34.438 7.383 1 90.88 432 GLU A CA 1
ATOM 3432 C C . GLU A 1 432 ? 19.844 34.281 5.902 1 90.88 432 GLU A C 1
ATOM 3434 O O . GLU A 1 432 ? 20.625 33.406 5.527 1 90.88 432 GLU A O 1
ATOM 3439 N N . ARG A 1 433 ? 19.281 35.062 5.105 1 90 433 ARG A N 1
ATOM 3440 C CA . ARG A 1 433 ? 19.562 35 3.674 1 90 433 ARG A CA 1
ATOM 3441 C C . ARG A 1 433 ? 21.016 35.375 3.385 1 90 433 ARG A C 1
ATOM 3443 O O . ARG A 1 433 ? 21.672 34.688 2.574 1 90 433 ARG A O 1
ATOM 3450 N N . GLU A 1 434 ? 21.453 36.312 4.086 1 87 434 GLU A N 1
ATOM 3451 C CA . GLU A 1 434 ? 22.812 36.781 3.879 1 87 434 GLU A CA 1
ATOM 3452 C C . GLU A 1 434 ? 23.828 35.719 4.309 1 87 434 GLU A C 1
ATOM 3454 O O . GLU A 1 434 ? 24.906 35.594 3.729 1 87 434 GLU A O 1
ATOM 3459 N N . LEU A 1 435 ? 23.422 35 5.262 1 90.81 435 LEU A N 1
ATOM 3460 C CA . LEU A 1 435 ? 24.359 34.031 5.844 1 90.81 435 LEU A CA 1
ATOM 3461 C C . LEU A 1 435 ? 24.172 32.656 5.238 1 90.81 435 LEU A C 1
ATOM 3463 O O . LEU A 1 435 ? 24.891 31.719 5.578 1 90.81 435 LEU A O 1
ATOM 3467 N N . SER A 1 436 ? 23.203 32.5 4.418 1 91.56 436 SER A N 1
ATOM 3468 C CA . SER A 1 436 ? 22.938 31.219 3.797 1 91.56 436 SER A CA 1
ATOM 3469 C C . SER A 1 436 ? 23.359 31.219 2.332 1 91.56 436 SER A C 1
ATOM 3471 O O . SER A 1 436 ? 23.797 32.25 1.805 1 91.56 436 SER A O 1
ATOM 3473 N N . VAL A 1 437 ? 23.172 30.031 1.727 1 88.88 437 VAL A N 1
ATOM 3474 C CA . VAL A 1 437 ? 23.594 29.859 0.341 1 88.88 437 VAL A CA 1
ATOM 3475 C C . VAL A 1 437 ? 22.703 30.688 -0.58 1 88.88 437 VAL A C 1
ATOM 3477 O O . VAL A 1 437 ? 23.078 31 -1.708 1 88.88 437 VAL A O 1
ATOM 3480 N N . THR A 1 438 ? 21.562 31.062 -0.118 1 85.19 438 THR A N 1
ATOM 3481 C CA . THR A 1 438 ? 20.625 31.859 -0.9 1 85.19 438 THR A CA 1
ATOM 3482 C C . THR A 1 438 ? 21.203 33.25 -1.196 1 85.19 438 THR A C 1
ATOM 3484 O O . THR A 1 438 ? 20.969 33.812 -2.266 1 85.19 438 THR A O 1
ATOM 3487 N N . GLY A 1 439 ? 21.938 33.719 -0.347 1 80.56 439 GLY A N 1
ATOM 3488 C CA . GLY A 1 439 ? 22.562 35.031 -0.546 1 80.56 439 GLY A CA 1
ATOM 3489 C C . GLY A 1 439 ? 21.609 36.188 -0.271 1 80.56 439 GLY A C 1
ATOM 3490 O O . GLY A 1 439 ? 20.406 36.062 -0.471 1 80.56 439 GLY A O 1
ATOM 3491 N N . GLY A 1 440 ? 22.219 37.25 0.216 1 77.75 440 GLY A N 1
ATOM 3492 C CA . GLY A 1 440 ? 21.453 38.438 0.488 1 77.75 440 GLY A CA 1
ATOM 3493 C C . GLY A 1 440 ? 21.312 39.344 -0.717 1 77.75 440 GLY A C 1
ATOM 3494 O O . GLY A 1 440 ? 21.719 39 -1.823 1 77.75 440 GLY A O 1
ATOM 3495 N N . GLU A 1 441 ? 20.547 40.375 -0.453 1 75.31 441 GLU A N 1
ATOM 3496 C CA . GLU A 1 441 ? 20.406 41.375 -1.494 1 75.31 441 GLU A CA 1
ATOM 3497 C C . GLU A 1 441 ? 21.781 41.906 -1.953 1 75.31 441 GLU A C 1
ATOM 3499 O O . GLU A 1 441 ? 22.656 42.156 -1.13 1 75.31 441 GLU A O 1
ATOM 3504 N N . GLY A 1 442 ? 22.125 41.906 -3.246 1 69.38 442 GLY A N 1
ATOM 3505 C CA . GLY A 1 442 ? 23.359 42.438 -3.793 1 69.38 442 GLY A CA 1
ATOM 3506 C C . GLY A 1 442 ? 24.422 41.344 -3.949 1 69.38 442 GLY A C 1
ATOM 3507 O O . GLY A 1 442 ? 25.609 41.656 -4.098 1 69.38 442 GLY A O 1
ATOM 3508 N N . PHE A 1 443 ? 23.984 40.219 -3.785 1 69.88 443 PHE A N 1
ATOM 3509 C CA . PHE A 1 443 ? 24.906 39.125 -3.977 1 69.88 443 PHE A CA 1
ATOM 3510 C C . PHE A 1 443 ? 25.625 39.219 -5.324 1 69.88 443 PHE A C 1
ATOM 3512 O O . PHE A 1 443 ? 24.969 39.375 -6.363 1 69.88 443 PHE A O 1
ATOM 3519 N N . ASP A 1 444 ? 26.938 39.281 -5.285 1 72.12 444 ASP A N 1
ATOM 3520 C CA . ASP A 1 444 ? 27.75 39.438 -6.484 1 72.12 444 ASP A CA 1
ATOM 3521 C C . ASP A 1 444 ? 28.172 38.094 -7.043 1 72.12 444 ASP A C 1
ATOM 3523 O O . ASP A 1 444 ? 29.141 37.5 -6.566 1 72.12 444 ASP A O 1
ATOM 3527 N N . ILE A 1 445 ? 27.594 37.719 -8.055 1 75.19 445 ILE A N 1
ATOM 3528 C CA . ILE A 1 445 ? 27.844 36.406 -8.641 1 75.19 445 ILE A CA 1
ATOM 3529 C C . ILE A 1 445 ? 29.219 36.406 -9.312 1 75.19 445 ILE A C 1
ATOM 3531 O O . ILE A 1 445 ? 29.781 35.344 -9.555 1 75.19 445 ILE A O 1
ATOM 3535 N N . LEU A 1 446 ? 29.641 37.5 -9.594 1 74.62 446 LEU A N 1
ATOM 3536 C CA . LEU A 1 446 ? 30.906 37.594 -10.336 1 74.62 446 LEU A CA 1
ATOM 3537 C C . LEU A 1 446 ? 32.094 37.656 -9.383 1 74.62 446 LEU A C 1
ATOM 3539 O O . LEU A 1 446 ? 33.25 37.562 -9.812 1 74.62 446 LEU A O 1
ATOM 3543 N N . ASN A 1 447 ? 31.719 37.812 -8.148 1 70.25 447 ASN A N 1
ATOM 3544 C CA . ASN A 1 447 ? 32.781 37.812 -7.16 1 70.25 447 ASN A CA 1
ATOM 3545 C C . ASN A 1 447 ? 33.5 36.469 -7.078 1 70.25 447 ASN A C 1
ATOM 3547 O O . ASN A 1 447 ? 32.844 35.438 -6.918 1 70.25 447 ASN A O 1
ATOM 3551 N N . LYS A 1 448 ? 34.75 36.375 -7.344 1 64.25 448 LYS A N 1
ATOM 3552 C CA . LYS A 1 448 ? 35.531 35.156 -7.438 1 64.25 448 LYS A CA 1
ATOM 3553 C C . LYS A 1 448 ? 35.844 34.594 -6.055 1 64.25 448 LYS A C 1
ATOM 3555 O O . LYS A 1 448 ? 36.406 33.531 -5.934 1 64.25 448 LYS A O 1
ATOM 3560 N N . LYS A 1 449 ? 35.5 35.312 -5.078 1 66.81 449 LYS A N 1
ATOM 3561 C CA . LYS A 1 449 ? 35.844 34.812 -3.75 1 66.81 449 LYS A CA 1
ATOM 3562 C C . LYS A 1 449 ? 34.906 33.656 -3.35 1 66.81 449 LYS A C 1
ATOM 3564 O O . LYS A 1 449 ? 33.688 33.781 -3.328 1 66.81 449 LYS A O 1
ATOM 3569 N N . GLU A 1 450 ? 35.469 32.5 -3.301 1 70.94 450 GLU A N 1
ATOM 3570 C CA . GLU A 1 450 ? 34.75 31.281 -2.906 1 70.94 450 GLU A CA 1
ATOM 3571 C C . GLU A 1 450 ? 34.625 31.188 -1.39 1 70.94 450 GLU A C 1
ATOM 3573 O O . GLU A 1 450 ? 35.469 31.688 -0.653 1 70.94 450 GLU A O 1
ATOM 3578 N N . THR A 1 451 ? 33.5 30.781 -0.984 1 77.19 451 THR A N 1
ATOM 3579 C CA . THR A 1 451 ? 33.281 30.516 0.437 1 77.19 451 THR A CA 1
ATOM 3580 C C . THR A 1 451 ? 34.25 29.438 0.926 1 77.19 451 THR A C 1
ATOM 3582 O O . THR A 1 451 ? 34.25 28.312 0.433 1 77.19 451 THR A O 1
ATOM 3585 N N . LYS A 1 452 ? 35.25 29.875 1.718 1 82.88 452 LYS A N 1
ATOM 3586 C CA . LYS A 1 452 ? 36.25 28.922 2.236 1 82.88 452 LYS A CA 1
ATOM 3587 C C . LYS A 1 452 ? 35.875 28.469 3.646 1 82.88 452 LYS A C 1
ATOM 3589 O O . LYS A 1 452 ? 35.656 29.297 4.535 1 82.88 452 LYS A O 1
ATOM 3594 N N . PHE A 1 453 ? 35.75 27.219 3.799 1 90.62 453 PHE A N 1
ATOM 3595 C CA . PHE A 1 453 ? 35.438 26.609 5.094 1 90.62 453 PHE A CA 1
ATOM 3596 C C . PHE A 1 453 ? 36.75 26.25 5.828 1 90.62 453 PHE A C 1
ATOM 3598 O O . PHE A 1 453 ? 37.656 25.672 5.238 1 90.62 453 PHE A O 1
ATOM 3605 N N . THR A 1 454 ? 36.844 26.719 7.016 1 91.56 454 THR A N 1
ATOM 3606 C CA . THR A 1 454 ? 37.938 26.328 7.895 1 91.56 454 THR A CA 1
ATOM 3607 C C . THR A 1 454 ? 37.406 25.812 9.227 1 91.56 454 THR A C 1
ATOM 3609 O O . THR A 1 454 ? 36.188 25.828 9.469 1 91.56 454 THR A O 1
ATOM 3612 N N . THR A 1 455 ? 38.25 25.297 10.07 1 93.81 455 THR A N 1
ATOM 3613 C CA . THR A 1 455 ? 37.844 24.766 11.367 1 93.81 455 THR A CA 1
ATOM 3614 C C . THR A 1 455 ? 37.344 25.891 12.281 1 93.81 455 THR A C 1
ATOM 3616 O O . THR A 1 455 ? 36.688 25.625 13.273 1 93.81 455 THR A O 1
ATOM 3619 N N . LYS A 1 456 ? 37.562 27.109 11.906 1 92.12 456 LYS A N 1
ATOM 3620 C CA . LYS A 1 456 ? 37.188 28.25 12.734 1 92.12 456 LYS A CA 1
ATOM 3621 C C . LYS A 1 456 ? 35.844 28.828 12.273 1 92.12 456 LYS A C 1
ATOM 3623 O O . LYS A 1 456 ? 35.219 29.625 12.984 1 92.12 456 LYS A O 1
ATOM 3628 N N . THR A 1 457 ? 35.469 28.422 11.125 1 93.31 457 THR A N 1
ATOM 3629 C CA . THR A 1 457 ? 34.188 28.891 10.586 1 93.31 457 THR A CA 1
ATOM 3630 C C . THR A 1 457 ? 33.062 28.5 11.516 1 93.31 457 THR A C 1
ATOM 3632 O O . THR A 1 457 ? 33 27.391 12.039 1 93.31 457 THR A O 1
ATOM 3635 N N . LYS A 1 458 ? 32.188 29.484 11.773 1 95.5 458 LYS A N 1
ATOM 3636 C CA . LYS A 1 458 ? 31.016 29.203 12.617 1 95.5 458 LYS A CA 1
ATOM 3637 C C . LYS A 1 458 ? 29.797 28.844 11.773 1 95.5 458 LYS A C 1
ATOM 3639 O O . LYS A 1 458 ? 29.531 29.469 10.742 1 95.5 458 LYS A O 1
ATOM 3644 N N . VAL A 1 459 ? 29.156 27.797 12.242 1 96.31 459 VAL A N 1
ATOM 3645 C CA . VAL A 1 459 ? 28 27.328 11.484 1 96.31 459 VAL A CA 1
ATOM 3646 C C . VAL A 1 459 ? 26.844 27.016 12.438 1 96.31 459 VAL A C 1
ATOM 3648 O O . VAL A 1 459 ? 27.062 26.828 13.641 1 96.31 459 VAL A O 1
ATOM 3651 N N . LYS A 1 460 ? 25.656 27.016 11.836 1 95.81 460 LYS A N 1
ATOM 3652 C CA . LYS A 1 460 ? 24.438 26.656 12.57 1 95.81 460 LYS A CA 1
ATOM 3653 C C . LYS A 1 460 ? 23.312 26.281 11.609 1 95.81 460 LYS A C 1
ATOM 3655 O O . LYS A 1 460 ? 23.203 26.844 10.523 1 95.81 460 LYS A O 1
ATOM 3660 N N . PHE A 1 461 ? 22.5 25.312 12.031 1 97.19 461 PHE A N 1
ATOM 3661 C CA . PHE A 1 461 ? 21.328 25 11.227 1 97.19 461 PHE A CA 1
ATOM 3662 C C . PHE A 1 461 ? 20.391 26.203 11.164 1 97.19 461 PHE A C 1
ATOM 3664 O O . PHE A 1 461 ? 20.359 27.031 12.086 1 97.19 461 PHE A O 1
ATOM 3671 N N . ILE A 1 462 ? 19.609 26.281 10.117 1 95.5 462 ILE A N 1
ATOM 3672 C CA . ILE A 1 462 ? 18.672 27.375 9.953 1 95.5 462 ILE A CA 1
ATOM 3673 C C . ILE A 1 462 ? 17.469 27.172 10.875 1 95.5 462 ILE A C 1
ATOM 3675 O O . ILE A 1 462 ? 17.016 28.109 11.531 1 95.5 462 ILE A O 1
ATOM 3679 N N . ARG A 1 463 ? 16.891 25.984 10.859 1 95.75 463 ARG A N 1
ATOM 3680 C CA . ARG A 1 463 ? 15.781 25.578 11.719 1 95.75 463 ARG A CA 1
ATOM 3681 C C . ARG A 1 463 ? 16.047 24.219 12.367 1 95.75 463 ARG A C 1
ATOM 3683 O O . ARG A 1 463 ? 16.75 23.375 11.789 1 95.75 463 ARG A O 1
ATOM 3690 N N . ARG A 1 464 ? 15.461 24.016 13.523 1 94.5 464 ARG A N 1
ATOM 3691 C CA . ARG A 1 464 ? 15.586 22.734 14.203 1 94.5 464 ARG A CA 1
ATOM 3692 C C . ARG A 1 464 ? 14.93 21.625 13.383 1 94.5 464 ARG A C 1
ATOM 3694 O O . ARG A 1 464 ? 15.484 20.531 13.258 1 94.5 464 ARG A O 1
ATOM 3701 N N . HIS A 1 465 ? 13.742 21.891 12.82 1 94.12 465 HIS A N 1
ATOM 3702 C CA . HIS A 1 465 ? 12.961 20.859 12.148 1 94.12 465 HIS A CA 1
ATOM 3703 C C . HIS A 1 465 ? 12.789 21.172 10.664 1 94.12 465 HIS A C 1
ATOM 3705 O O . HIS A 1 465 ? 11.695 21 10.117 1 94.12 465 HIS A O 1
ATOM 3711 N N . ALA A 1 466 ? 13.797 21.625 10.031 1 95.69 466 ALA A N 1
ATOM 3712 C CA . ALA A 1 466 ? 13.766 21.812 8.578 1 95.69 466 ALA A CA 1
ATOM 3713 C C . ALA A 1 466 ? 14.375 20.625 7.855 1 95.69 466 ALA A C 1
ATOM 3715 O O . ALA A 1 466 ? 14.234 20.484 6.641 1 95.69 466 ALA A O 1
ATOM 3716 N N . GLN A 1 467 ? 15.039 19.797 8.656 1 97 467 GLN A N 1
ATOM 3717 C CA . GLN A 1 467 ? 15.703 18.641 8.078 1 97 467 GLN A CA 1
ATOM 3718 C C . GLN A 1 467 ? 15.625 17.438 9.008 1 97 467 GLN A C 1
ATOM 3720 O O . GLN A 1 467 ? 15.375 17.578 10.211 1 97 467 GLN A O 1
ATOM 3725 N N . ARG A 1 468 ? 15.812 16.297 8.453 1 97.31 468 ARG A N 1
ATOM 3726 C CA . ARG A 1 468 ? 15.875 15.039 9.188 1 97.31 468 ARG A CA 1
ATOM 3727 C C . ARG A 1 468 ? 16.797 14.047 8.492 1 97.31 468 ARG A C 1
ATOM 3729 O O . ARG A 1 468 ? 16.797 13.938 7.266 1 97.31 468 ARG A O 1
ATOM 3736 N N . LEU A 1 469 ? 17.719 13.508 9.266 1 97.88 469 LEU A N 1
ATOM 3737 C CA . LEU A 1 469 ? 18.578 12.453 8.727 1 97.88 469 LEU A CA 1
ATOM 3738 C C . LEU A 1 469 ? 17.922 11.086 8.898 1 97.88 469 LEU A C 1
ATOM 3740 O O . LEU A 1 469 ? 17.531 10.711 10.008 1 97.88 469 LEU A O 1
ATOM 3744 N N . ILE A 1 470 ? 17.812 10.328 7.844 1 96.31 470 ILE A N 1
ATOM 3745 C CA . ILE A 1 470 ? 17.125 9.039 7.832 1 96.31 470 ILE A CA 1
ATOM 3746 C C . ILE A 1 470 ? 18.078 7.949 7.363 1 96.31 470 ILE A C 1
ATOM 3748 O O . ILE A 1 470 ? 18.781 8.117 6.367 1 96.31 470 ILE A O 1
ATOM 3752 N N . PHE A 1 471 ? 18.062 6.898 8.125 1 94.06 471 PHE A N 1
ATOM 3753 C CA . PHE A 1 471 ? 18.875 5.754 7.754 1 94.06 471 PHE A CA 1
ATOM 3754 C C . PHE A 1 471 ? 18.094 4.781 6.887 1 94.06 471 PHE A C 1
ATOM 3756 O O . PHE A 1 471 ? 17 4.352 7.262 1 94.06 471 PHE A O 1
ATOM 3763 N N . GLU A 1 472 ? 18.578 4.48 5.746 1 86.56 472 GLU A N 1
ATOM 3764 C CA . GLU A 1 472 ? 18.031 3.418 4.914 1 86.56 472 GLU A CA 1
ATOM 3765 C C . GLU A 1 472 ? 18.547 2.049 5.332 1 86.56 472 GLU A C 1
ATOM 3767 O O . GLU A 1 472 ? 17.828 1.059 5.305 1 86.56 472 GLU A O 1
ATOM 3772 N N . SER A 1 473 ? 19.75 2.027 5.586 1 84.88 473 SER A N 1
ATOM 3773 C CA . SER A 1 473 ? 20.469 0.883 6.148 1 84.88 473 SER A CA 1
ATOM 3774 C C . SER A 1 473 ? 21.516 1.327 7.156 1 84.88 473 SER A C 1
ATOM 3776 O O . SER A 1 473 ? 21.625 2.514 7.477 1 84.88 473 SER A O 1
ATOM 3778 N N . GLU A 1 474 ? 22.203 0.392 7.664 1 83.06 474 GLU A N 1
ATOM 3779 C CA . GLU A 1 474 ? 23.234 0.721 8.648 1 83.06 474 GLU A CA 1
ATOM 3780 C C . GLU A 1 474 ? 24.344 1.559 8.031 1 83.06 474 GLU A C 1
ATOM 3782 O O . GLU A 1 474 ? 24.953 2.393 8.711 1 83.06 474 GLU A O 1
ATOM 3787 N N . ASP A 1 475 ? 24.5 1.397 6.695 1 86.94 475 ASP A N 1
ATOM 3788 C CA . ASP A 1 475 ? 25.656 2.039 6.074 1 86.94 475 ASP A CA 1
ATOM 3789 C C . ASP A 1 475 ? 25.219 3.154 5.125 1 86.94 475 ASP A C 1
ATOM 3791 O O . ASP A 1 475 ? 26.062 3.801 4.496 1 86.94 475 ASP A O 1
ATOM 3795 N N . ARG A 1 476 ? 23.984 3.326 5.098 1 90.31 476 ARG A N 1
ATOM 3796 C CA . ARG A 1 476 ? 23.484 4.332 4.164 1 90.31 476 ARG A CA 1
ATOM 3797 C C . ARG A 1 476 ? 22.438 5.223 4.82 1 90.31 476 ARG A C 1
ATOM 3799 O O . ARG A 1 476 ? 21.516 4.727 5.473 1 90.31 476 ARG A O 1
ATOM 3806 N N . CYS A 1 477 ? 22.672 6.52 4.703 1 94.56 477 CYS A N 1
ATOM 3807 C CA . CYS A 1 477 ? 21.688 7.465 5.219 1 94.56 477 CYS A CA 1
ATOM 3808 C C . CYS A 1 477 ? 21.531 8.648 4.273 1 94.56 477 CYS A C 1
ATOM 3810 O O . CYS A 1 477 ? 22.328 8.82 3.346 1 94.56 477 CYS A O 1
ATOM 3812 N N . TYR A 1 478 ? 20.453 9.32 4.344 1 95.69 478 TYR A N 1
ATOM 3813 C CA . TYR A 1 478 ? 20.172 10.516 3.555 1 95.69 478 TYR A CA 1
ATOM 3814 C C . TYR A 1 478 ? 19.438 11.555 4.391 1 95.69 478 TYR A C 1
ATOM 3816 O O . TYR A 1 478 ? 18.938 11.25 5.473 1 95.69 478 TYR A O 1
ATOM 3824 N N . VAL A 1 479 ? 19.453 12.766 3.906 1 97.06 479 VAL A N 1
ATOM 3825 C CA . VAL A 1 479 ? 18.812 13.867 4.609 1 97.06 479 VAL A CA 1
ATOM 3826 C C . VAL A 1 479 ? 17.625 14.367 3.799 1 97.06 479 VAL A C 1
ATOM 3828 O O . VAL A 1 479 ? 17.719 14.562 2.586 1 97.06 479 VAL A O 1
ATOM 3831 N N . VAL A 1 480 ? 16.531 14.43 4.488 1 96.75 480 VAL A N 1
ATOM 3832 C CA . VAL A 1 480 ? 15.344 15.055 3.904 1 96.75 480 VAL A CA 1
ATOM 3833 C C . VAL A 1 480 ? 15.164 16.453 4.473 1 96.75 480 VAL A C 1
ATOM 3835 O O . VAL A 1 480 ? 15.477 16.703 5.641 1 96.75 480 VAL A O 1
ATOM 3838 N N . HIS A 1 481 ? 14.711 17.406 3.652 1 95.56 481 HIS A N 1
ATOM 3839 C CA . HIS A 1 481 ? 14.508 18.75 4.164 1 95.56 481 HIS A CA 1
ATOM 3840 C C . HIS A 1 481 ? 13.391 19.469 3.41 1 95.56 481 HIS A C 1
ATOM 3842 O O . HIS A 1 481 ? 12.977 19.016 2.336 1 95.56 481 HIS A O 1
ATOM 3848 N N . ARG A 1 482 ? 12.898 20.547 3.951 1 94.12 482 ARG A N 1
ATOM 3849 C CA . ARG A 1 482 ? 11.742 21.25 3.387 1 94.12 482 ARG A CA 1
ATOM 3850 C C . ARG A 1 482 ? 12.133 22.625 2.861 1 94.12 482 ARG A C 1
ATOM 3852 O O . ARG A 1 482 ? 11.266 23.453 2.584 1 94.12 482 ARG A O 1
ATOM 3859 N N . MET A 1 483 ? 13.422 22.922 2.691 1 92.62 483 MET A N 1
ATOM 3860 C CA . MET A 1 483 ? 13.906 24.266 2.371 1 92.62 483 MET A CA 1
ATOM 3861 C C . MET A 1 483 ? 13.484 24.672 0.966 1 92.62 483 MET A C 1
ATOM 3863 O O . MET A 1 483 ? 13.305 25.859 0.69 1 92.62 483 MET A O 1
ATOM 3867 N N . THR A 1 484 ? 13.289 23.734 0.167 1 89.5 484 THR A N 1
ATOM 3868 C CA . THR A 1 484 ? 13 24.062 -1.224 1 89.5 484 THR A CA 1
ATOM 3869 C C . THR A 1 484 ? 11.609 23.578 -1.619 1 89.5 484 THR A C 1
ATOM 3871 O O . THR A 1 484 ? 11.32 23.406 -2.805 1 89.5 484 THR A O 1
ATOM 3874 N N . ASN A 1 485 ? 10.812 23.266 -0.652 1 89.25 485 ASN A N 1
ATOM 3875 C CA . ASN A 1 485 ? 9.438 22.859 -0.947 1 89.25 485 ASN A CA 1
ATOM 3876 C C . ASN A 1 485 ? 8.672 23.969 -1.681 1 89.25 485 ASN A C 1
ATOM 3878 O O . ASN A 1 485 ? 9.039 25.141 -1.6 1 89.25 485 ASN A O 1
ATOM 3882 N N . SER A 1 486 ? 7.672 23.5 -2.338 1 86.12 486 SER A N 1
ATOM 3883 C CA . SER A 1 486 ? 6.75 24.438 -2.963 1 86.12 486 SER A CA 1
ATOM 3884 C C . SER A 1 486 ? 5.75 24.984 -1.95 1 86.12 486 SER A C 1
ATOM 3886 O O . SER A 1 486 ? 5.473 24.344 -0.933 1 86.12 486 SER A O 1
ATOM 3888 N N . ARG A 1 487 ? 5.266 26.172 -2.189 1 83.81 487 ARG A N 1
ATOM 3889 C CA . ARG A 1 487 ? 4.191 26.719 -1.364 1 83.81 487 ARG A CA 1
ATOM 3890 C C . ARG A 1 487 ? 2.848 26.094 -1.743 1 83.81 487 ARG A C 1
ATOM 3892 O O . ARG A 1 487 ? 1.855 26.266 -1.032 1 83.81 487 ARG A O 1
ATOM 3899 N N . ILE A 1 488 ? 2.918 25.453 -2.861 1 78.56 488 ILE A N 1
ATOM 3900 C CA . ILE A 1 488 ? 1.761 24.656 -3.258 1 78.56 488 ILE A CA 1
ATOM 3901 C C . ILE A 1 488 ? 1.908 23.234 -2.73 1 78.56 488 ILE A C 1
ATOM 3903 O O . ILE A 1 488 ? 2.969 22.609 -2.869 1 78.56 488 ILE A O 1
ATOM 3907 N N . TYR A 1 489 ? 0.831 22.859 -2.145 1 79.44 489 TYR A N 1
ATOM 3908 C CA . TYR A 1 489 ? 0.852 21.516 -1.569 1 79.44 489 TYR A CA 1
ATOM 3909 C C . TYR A 1 489 ? 1.266 20.484 -2.609 1 79.44 489 TYR A C 1
ATOM 3911 O O . TYR A 1 489 ? 0.629 20.359 -3.658 1 79.44 489 TYR A O 1
ATOM 3919 N N . GLU A 1 490 ? 2.361 19.75 -2.363 1 77.94 490 GLU A N 1
ATOM 3920 C CA . GLU A 1 490 ? 2.939 18.719 -3.217 1 77.94 490 GLU A CA 1
ATOM 3921 C C . GLU A 1 490 ? 3.229 19.25 -4.617 1 77.94 490 GLU A C 1
ATOM 3923 O O . GLU A 1 490 ? 3.025 18.547 -5.609 1 77.94 490 GLU A O 1
ATOM 3928 N N . GLY A 1 491 ? 3.59 20.438 -4.582 1 77.25 491 GLY A N 1
ATOM 3929 C CA . GLY A 1 491 ? 3.85 21.078 -5.859 1 77.25 491 GLY A CA 1
ATOM 3930 C C . GLY A 1 491 ? 5.203 20.719 -6.445 1 77.25 491 GLY A C 1
ATOM 3931 O O . GLY A 1 491 ? 5.449 20.938 -7.633 1 77.25 491 GLY A O 1
ATOM 3932 N N . ARG A 1 492 ? 6.059 20.266 -5.629 1 85.19 492 ARG A N 1
ATOM 3933 C CA . ARG A 1 492 ? 7.375 19.797 -6.051 1 85.19 492 ARG A CA 1
ATOM 3934 C C . ARG A 1 492 ? 7.699 18.453 -5.43 1 85.19 492 ARG A C 1
ATOM 3936 O O . ARG A 1 492 ? 7.203 18.125 -4.352 1 85.19 492 ARG A O 1
ATOM 3943 N N . PRO A 1 493 ? 8.477 17.719 -6.094 1 86.88 493 PRO A N 1
ATOM 3944 C CA . PRO A 1 493 ? 8.883 16.453 -5.504 1 86.88 493 PRO A CA 1
ATOM 3945 C C . PRO A 1 493 ? 9.742 16.625 -4.25 1 86.88 493 PRO A C 1
ATOM 3947 O O . PRO A 1 493 ? 10.328 17.688 -4.043 1 86.88 493 PRO A O 1
ATOM 3950 N N . GLU A 1 494 ? 9.758 15.578 -3.496 1 90.44 494 GLU A N 1
ATOM 3951 C CA . GLU A 1 494 ? 10.586 15.555 -2.291 1 90.44 494 GLU A CA 1
ATOM 3952 C C . GLU A 1 494 ? 12.055 15.789 -2.623 1 90.44 494 GLU A C 1
ATOM 3954 O O . GLU A 1 494 ? 12.562 15.266 -3.621 1 90.44 494 GLU A O 1
ATOM 3959 N N . VAL A 1 495 ? 12.688 16.562 -1.839 1 86.31 495 VAL A N 1
ATOM 3960 C CA . VAL A 1 495 ? 14.109 16.844 -2.043 1 86.31 495 VAL A CA 1
ATOM 3961 C C . VAL A 1 495 ? 14.93 16.141 -0.963 1 86.31 495 VAL A C 1
ATOM 3963 O O . VAL A 1 495 ? 14.656 16.297 0.23 1 86.31 495 VAL A O 1
ATOM 3966 N N . THR A 1 496 ? 15.812 15.344 -1.392 1 93.25 496 THR A N 1
ATOM 3967 C CA . THR A 1 496 ? 16.703 14.617 -0.493 1 93.25 496 THR A CA 1
ATOM 3968 C C . THR A 1 496 ? 18.141 14.648 -1.019 1 93.25 496 THR A C 1
ATOM 3970 O O . THR A 1 496 ? 18.375 15 -2.176 1 93.25 496 THR A O 1
ATOM 3973 N N . PHE A 1 497 ? 19.109 14.492 -0.139 1 93.06 497 PHE A N 1
ATOM 3974 C CA . PHE A 1 497 ? 20.484 14.289 -0.577 1 93.06 497 PHE A CA 1
ATOM 3975 C C . PHE A 1 497 ? 21.172 13.25 0.29 1 93.06 497 PHE A C 1
ATOM 3977 O O . PHE A 1 497 ? 20.906 13.141 1.486 1 93.06 497 PHE A O 1
ATOM 3984 N N . GLY A 1 498 ? 22.078 12.547 -0.329 1 92.88 498 GLY A N 1
ATOM 3985 C CA . GLY A 1 498 ? 22.797 11.492 0.359 1 92.88 498 GLY A CA 1
ATOM 3986 C C . GLY A 1 498 ? 23.891 12.016 1.271 1 92.88 498 GLY A C 1
ATOM 3987 O O . GLY A 1 498 ? 24.484 13.062 1.004 1 92.88 498 GLY A O 1
ATOM 3988 N N . LEU A 1 499 ? 24.078 11.297 2.344 1 93.75 499 LEU A N 1
ATOM 3989 C CA . LEU A 1 499 ? 25.156 11.586 3.287 1 93.75 499 LEU A CA 1
ATOM 3990 C C . LEU A 1 499 ? 25.875 10.312 3.703 1 93.75 499 LEU A C 1
ATOM 3992 O O . LEU A 1 499 ? 25.234 9.281 3.926 1 93.75 499 LEU A O 1
ATOM 3996 N N . ASP A 1 500 ? 27.203 10.414 3.707 1 92.75 500 ASP A N 1
ATOM 3997 C CA . ASP A 1 500 ? 27.953 9.273 4.207 1 92.75 500 ASP A CA 1
ATOM 3998 C C . ASP A 1 500 ? 27.609 8.977 5.664 1 92.75 500 ASP A C 1
ATOM 4000 O O . ASP A 1 500 ? 27.547 9.898 6.488 1 92.75 500 ASP A O 1
ATOM 4004 N N . ALA A 1 501 ? 27.469 7.699 5.922 1 93.62 501 ALA A N 1
ATOM 4005 C CA . ALA A 1 501 ? 27.062 7.277 7.258 1 93.62 501 ALA A CA 1
ATOM 4006 C C . ALA A 1 501 ? 28.078 7.703 8.305 1 93.62 501 ALA A C 1
ATOM 4008 O O . ALA A 1 501 ? 27.734 7.957 9.461 1 93.62 501 ALA A O 1
ATOM 4009 N N . ASP A 1 502 ? 29.312 7.922 7.887 1 94.31 502 ASP A N 1
ATOM 4010 C CA . ASP A 1 502 ? 30.391 8.312 8.789 1 94.31 502 ASP A CA 1
ATOM 4011 C C . ASP A 1 502 ? 30.203 9.75 9.273 1 94.31 502 ASP A C 1
ATOM 4013 O O . ASP A 1 502 ? 30.781 10.148 10.281 1 94.31 502 ASP A O 1
ATOM 4017 N N . LEU A 1 503 ? 29.422 10.461 8.57 1 96.62 503 LEU A N 1
ATOM 4018 C CA . LEU A 1 503 ? 29.203 11.867 8.906 1 96.62 503 LEU A CA 1
ATOM 4019 C C . LEU A 1 503 ? 27.984 12.039 9.797 1 96.62 503 LEU A C 1
ATOM 4021 O O . LEU A 1 503 ? 27.672 13.156 10.219 1 96.62 503 LEU A O 1
ATOM 4025 N N . SER A 1 504 ? 27.297 10.93 10.102 1 96.62 504 SER A N 1
ATOM 4026 C CA . SER A 1 504 ? 26.047 11 10.836 1 96.62 504 SER A CA 1
ATOM 4027 C C . SER A 1 504 ? 26.266 11.516 12.258 1 96.62 504 SER A C 1
ATOM 4029 O O . SER A 1 504 ? 25.422 12.242 12.797 1 96.62 504 SER A O 1
ATOM 4031 N N . ASP A 1 505 ? 27.375 11.188 12.891 1 96.25 505 ASP A N 1
ATOM 4032 C CA . ASP A 1 505 ? 27.688 11.695 14.227 1 96.25 505 ASP A CA 1
ATOM 4033 C C . ASP A 1 505 ? 27.859 13.211 14.219 1 96.25 505 ASP A C 1
ATOM 4035 O O . ASP A 1 505 ? 27.453 13.891 15.164 1 96.25 505 ASP A O 1
ATOM 4039 N N . GLY A 1 506 ? 28.531 13.672 13.188 1 97.62 506 GLY A N 1
ATOM 4040 C CA . GLY A 1 506 ? 28.672 15.109 13.031 1 97.62 506 GLY A CA 1
ATOM 4041 C C . GLY A 1 506 ? 27.328 15.812 12.867 1 97.62 506 GLY A C 1
ATOM 4042 O O . GLY A 1 506 ? 27.109 16.875 13.461 1 97.62 506 GLY A O 1
ATOM 4043 N N . PHE A 1 507 ? 26.531 15.266 12.055 1 98 507 PHE A N 1
ATOM 4044 C CA . PHE A 1 507 ? 25.172 15.797 11.867 1 98 507 PHE A CA 1
ATOM 4045 C C . PHE A 1 507 ? 24.438 15.875 13.203 1 98 507 PHE A C 1
ATOM 4047 O O . PHE A 1 507 ? 23.797 16.891 13.5 1 98 507 PHE A O 1
ATOM 4054 N N . ALA A 1 508 ? 24.531 14.797 13.984 1 97.12 508 ALA A N 1
ATOM 4055 C CA . ALA A 1 508 ? 23.891 14.734 15.297 1 97.12 508 ALA A CA 1
ATOM 4056 C C . ALA A 1 508 ? 24.438 15.828 16.219 1 97.12 508 ALA A C 1
ATOM 4058 O O . ALA A 1 508 ? 23.672 16.484 16.938 1 97.12 508 ALA A O 1
ATOM 4059 N N . SER A 1 509 ? 25.719 16.016 16.188 1 96.94 509 SER A N 1
ATOM 4060 C CA . SER A 1 509 ? 26.328 17.016 17.047 1 96.94 509 SER A CA 1
ATOM 4061 C C . SER A 1 509 ? 25.844 18.422 16.688 1 96.94 509 SER A C 1
ATOM 4063 O O . SER A 1 509 ? 25.672 19.266 17.578 1 96.94 509 SER A O 1
ATOM 4065 N N . LEU A 1 510 ? 25.641 18.688 15.445 1 97.12 510 LEU A N 1
ATOM 4066 C CA . LEU A 1 510 ? 25.141 19.984 14.992 1 97.12 510 LEU A CA 1
ATOM 4067 C C . LEU A 1 510 ? 23.703 20.203 15.484 1 97.12 510 LEU A C 1
ATOM 4069 O O . LEU A 1 510 ? 23.359 21.312 15.891 1 97.12 510 LEU A O 1
ATOM 4073 N N . LEU A 1 511 ? 22.922 19.156 15.469 1 96.38 511 LEU A N 1
ATOM 4074 C CA . LEU A 1 511 ? 21.547 19.25 15.953 1 96.38 511 LEU A CA 1
ATOM 4075 C C . LEU A 1 511 ? 21.516 19.516 17.453 1 96.38 511 LEU A C 1
ATOM 4077 O O . LEU A 1 511 ? 20.672 20.266 17.953 1 96.38 511 LEU A O 1
ATOM 4081 N N . GLU A 1 512 ? 22.422 18.938 18.141 1 95.25 512 GLU A N 1
ATOM 4082 C CA . GLU A 1 512 ? 22.469 19.094 19.594 1 95.25 512 GLU A CA 1
ATOM 4083 C C . GLU A 1 512 ? 22.938 20.5 19.969 1 95.25 512 GLU A C 1
ATOM 4085 O O . GLU A 1 512 ? 22.516 21.031 21 1 95.25 512 GLU A O 1
ATOM 4090 N N . THR A 1 513 ? 23.766 21.047 19.125 1 95.38 513 THR A N 1
ATOM 4091 C CA . THR A 1 513 ? 24.297 22.375 19.391 1 95.38 513 THR A CA 1
ATOM 4092 C C . THR A 1 513 ? 23.266 23.453 19.047 1 95.38 513 THR A C 1
ATOM 4094 O O . THR A 1 513 ? 23.25 24.516 19.656 1 95.38 513 THR A O 1
ATOM 4097 N N . TYR A 1 514 ? 22.453 23.172 18.125 1 95.69 514 TYR A N 1
ATOM 4098 C CA . TYR A 1 514 ? 21.422 24.125 17.766 1 95.69 514 TYR A CA 1
ATOM 4099 C C . TYR A 1 514 ? 20.594 24.516 18.984 1 95.69 514 TYR A C 1
ATOM 4101 O O . TYR A 1 514 ? 20.234 23.672 19.797 1 95.69 514 TYR A O 1
ATOM 4109 N N . PRO A 1 515 ? 20.312 25.828 19.188 1 95.56 515 PRO A N 1
ATOM 4110 C CA . PRO A 1 515 ? 20.328 26.922 18.203 1 95.56 515 PRO A CA 1
ATOM 4111 C C . PRO A 1 515 ? 21.594 27.781 18.312 1 95.56 515 PRO A C 1
ATOM 4113 O O . PRO A 1 515 ? 21.625 28.891 17.75 1 95.56 515 PRO A O 1
ATOM 4116 N N . ASP A 1 516 ? 22.625 27.297 18.984 1 95.19 516 ASP A N 1
ATOM 4117 C CA . ASP A 1 516 ? 23.859 28.047 19.156 1 95.19 516 ASP A CA 1
ATOM 4118 C C . ASP A 1 516 ? 24.781 27.875 17.953 1 95.19 516 ASP A C 1
ATOM 4120 O O . ASP A 1 516 ? 24.688 26.875 17.234 1 95.19 516 ASP A O 1
ATOM 4124 N N . TRP A 1 517 ? 25.625 28.875 17.766 1 95.81 517 TRP A N 1
ATOM 4125 C CA . TRP A 1 517 ? 26.672 28.766 16.766 1 95.81 517 TRP A CA 1
ATOM 4126 C C . TRP A 1 517 ? 27.781 27.828 17.234 1 95.81 517 TRP A C 1
ATOM 4128 O O . TRP A 1 517 ? 28.078 27.75 18.422 1 95.81 517 TRP A O 1
ATOM 4138 N N . CYS A 1 518 ? 28.328 27.078 16.312 1 94.44 518 CYS A N 1
ATOM 4139 C CA . CYS A 1 518 ? 29.469 26.25 16.656 1 94.44 518 CYS A CA 1
ATOM 4140 C C . CYS A 1 518 ? 30.531 26.328 15.562 1 94.44 518 CYS A C 1
ATOM 4142 O O . CYS A 1 518 ? 30.234 26.609 14.406 1 94.44 518 CYS A O 1
ATOM 4144 N N . SER A 1 519 ? 31.75 26.078 16.016 1 95.94 519 SER A N 1
ATOM 4145 C CA . SER A 1 519 ? 32.844 26.062 15.047 1 95.94 519 SER A CA 1
ATOM 4146 C C . SER A 1 519 ? 32.875 24.734 14.289 1 95.94 519 SER A C 1
ATOM 4148 O O . SER A 1 519 ? 32.531 23.688 14.852 1 95.94 519 SER A O 1
ATOM 4150 N N . VAL A 1 520 ? 33.25 24.812 13.102 1 96.69 520 VAL A N 1
ATOM 4151 C CA . VAL A 1 520 ? 33.375 23.594 12.289 1 96.69 520 VAL A CA 1
ATOM 4152 C C . VAL A 1 520 ? 34.312 22.609 12.969 1 96.69 520 VAL A C 1
ATOM 4154 O O . VAL A 1 520 ? 34.094 21.391 12.922 1 96.69 520 VAL A O 1
ATOM 4157 N N . GLY A 1 521 ? 35.25 23.094 13.602 1 95.62 521 GLY A N 1
ATOM 4158 C CA . GLY A 1 521 ? 36.219 22.266 14.289 1 95.62 521 GLY A CA 1
ATOM 4159 C C . GLY A 1 521 ? 35.625 21.5 15.461 1 95.62 521 GLY A C 1
ATOM 4160 O O . GLY A 1 521 ? 36.188 20.5 15.906 1 95.62 521 GLY A O 1
ATOM 4161 N N . SER A 1 522 ? 34.531 21.922 15.938 1 95.69 522 SER A N 1
ATOM 4162 C CA . SER A 1 522 ? 33.906 21.312 17.125 1 95.69 522 SER A CA 1
ATOM 4163 C C . SER A 1 522 ? 32.906 20.234 16.734 1 95.69 522 SER A C 1
ATOM 4165 O O . SER A 1 522 ? 32.375 19.531 17.594 1 95.69 522 SER A O 1
ATOM 4167 N N . ILE A 1 523 ? 32.719 20.062 15.453 1 97.06 523 ILE A N 1
ATOM 4168 C CA . ILE A 1 523 ? 31.766 19.062 14.984 1 97.06 523 ILE A CA 1
ATOM 4169 C C . ILE A 1 523 ? 32.312 17.656 15.258 1 97.06 523 ILE A C 1
ATOM 4171 O O . ILE A 1 523 ? 33.5 17.422 15.055 1 97.06 523 ILE A O 1
ATOM 4175 N N . GLU A 1 524 ? 31.5 16.75 15.656 1 96 524 GLU A N 1
ATOM 4176 C CA . GLU A 1 524 ? 31.953 15.422 16.062 1 96 524 GLU A CA 1
ATOM 4177 C C . GLU A 1 524 ? 32.125 14.508 14.852 1 96 524 GLU A C 1
ATOM 4179 O O . GLU A 1 524 ? 31.281 13.648 14.586 1 96 524 GLU A O 1
ATOM 4184 N N . CYS A 1 525 ? 33.188 14.656 14.25 1 96 525 CYS A N 1
ATOM 4185 C CA . CYS A 1 525 ? 33.656 13.773 13.18 1 96 525 CYS A CA 1
ATOM 4186 C C . CYS A 1 525 ? 35.062 13.242 13.469 1 96 525 CYS A C 1
ATOM 4188 O O . CYS A 1 525 ? 35.719 13.711 14.391 1 96 525 CYS A O 1
ATOM 4190 N N . GLU A 1 526 ? 35.469 12.312 12.727 1 95.06 526 GLU A N 1
ATOM 4191 C CA . GLU A 1 526 ? 36.781 11.68 12.969 1 95.06 526 GLU A CA 1
ATOM 4192 C C . GLU A 1 526 ? 37.906 12.578 12.516 1 95.06 526 GLU A C 1
ATOM 4194 O O . GLU A 1 526 ? 38.969 12.625 13.172 1 95.06 526 GLU A O 1
ATOM 4199 N N . THR A 1 527 ? 37.719 13.266 11.328 1 96.38 527 THR A N 1
ATOM 4200 C CA . THR A 1 527 ? 38.812 14.078 10.781 1 96.38 527 THR A CA 1
ATOM 4201 C C . THR A 1 527 ? 38.312 15.484 10.445 1 96.38 527 THR A C 1
ATOM 4203 O O . THR A 1 527 ? 37.125 15.711 10.328 1 96.38 527 THR A O 1
ATOM 4206 N N . ASP A 1 528 ? 39.25 16.406 10.352 1 95.69 528 ASP A N 1
ATOM 4207 C CA . ASP A 1 528 ? 38.938 17.766 9.961 1 95.69 528 ASP A CA 1
ATOM 4208 C C . ASP A 1 528 ? 38.375 17.812 8.547 1 95.69 528 ASP A C 1
ATOM 4210 O O . ASP A 1 528 ? 37.5 18.641 8.242 1 95.69 528 ASP A O 1
ATOM 4214 N N . GLU A 1 529 ? 38.844 16.922 7.816 1 95.5 529 GLU A N 1
ATOM 4215 C CA . GLU A 1 529 ? 38.344 16.844 6.449 1 95.5 529 GLU A CA 1
ATOM 4216 C C . GLU A 1 529 ? 36.844 16.484 6.422 1 95.5 529 GLU A C 1
ATOM 4218 O O . GLU A 1 529 ? 36.094 17.062 5.652 1 95.5 529 GLU A O 1
ATOM 4223 N N . GLN A 1 530 ? 36.5 15.602 7.254 1 96.69 530 GLN A N 1
ATOM 4224 C CA . GLN A 1 530 ? 35.125 15.188 7.352 1 96.69 530 GLN A CA 1
ATOM 4225 C C . GLN A 1 530 ? 34.25 16.312 7.883 1 96.69 530 GLN A C 1
ATOM 4227 O O . GLN A 1 530 ? 33.125 16.531 7.398 1 96.69 530 GLN A O 1
ATOM 4232 N N . ARG A 1 531 ? 34.812 17.016 8.805 1 97.31 531 ARG A N 1
ATOM 4233 C CA . ARG A 1 531 ? 34.062 18.141 9.391 1 97.31 531 ARG A CA 1
ATOM 4234 C C . ARG A 1 531 ? 33.781 19.203 8.352 1 97.31 531 ARG A C 1
ATOM 4236 O O . ARG A 1 531 ? 32.656 19.688 8.25 1 97.31 531 ARG A O 1
ATOM 4243 N N . ILE A 1 532 ? 34.781 19.516 7.664 1 96 532 ILE A N 1
ATOM 4244 C CA . ILE A 1 532 ? 34.625 20.531 6.637 1 96 532 ILE A CA 1
ATOM 4245 C C . ILE A 1 532 ? 33.719 20.047 5.527 1 96 532 ILE A C 1
ATOM 4247 O O . ILE A 1 532 ? 32.875 20.812 5.035 1 96 532 ILE A O 1
ATOM 4251 N N . GLN A 1 533 ? 33.844 18.844 5.211 1 95.38 533 GLN A N 1
ATOM 4252 C CA . GLN A 1 533 ? 32.969 18.266 4.188 1 95.38 533 GLN A CA 1
ATOM 4253 C C . GLN A 1 533 ? 31.516 18.328 4.602 1 95.38 533 GLN A C 1
ATOM 4255 O O . GLN A 1 533 ? 30.656 18.703 3.799 1 95.38 533 GLN A O 1
ATOM 4260 N N . LEU A 1 534 ? 31.266 17.922 5.77 1 97.31 534 LEU A N 1
ATOM 4261 C CA . LEU A 1 534 ? 29.891 17.953 6.277 1 97.31 534 LEU A CA 1
ATOM 4262 C C . LEU A 1 534 ? 29.328 19.359 6.238 1 97.31 534 LEU A C 1
ATOM 4264 O O . LEU A 1 534 ? 28.219 19.578 5.754 1 97.31 534 LEU A O 1
ATOM 4268 N N . ALA A 1 535 ? 30.062 20.297 6.68 1 96.19 535 ALA A N 1
ATOM 4269 C CA . ALA A 1 535 ? 29.625 21.688 6.691 1 96.19 535 ALA A CA 1
ATOM 4270 C C . ALA A 1 535 ? 29.344 22.172 5.277 1 96.19 535 ALA A C 1
ATOM 4272 O O . ALA A 1 535 ? 28.328 22.859 5.043 1 96.19 535 ALA A O 1
ATOM 4273 N N . LYS A 1 536 ? 30.188 21.812 4.402 1 93.25 536 LYS A N 1
ATOM 4274 C CA . LYS A 1 536 ? 30.031 22.234 3.012 1 93.25 536 LYS A CA 1
ATOM 4275 C C . LYS A 1 536 ? 28.766 21.656 2.398 1 93.25 536 LYS A C 1
ATOM 4277 O O . LYS A 1 536 ? 28.016 22.359 1.71 1 93.25 536 LYS A O 1
ATOM 4282 N N . VAL A 1 537 ? 28.547 20.406 2.648 1 94.81 537 VAL A N 1
ATOM 4283 C CA . VAL A 1 537 ? 27.391 19.734 2.068 1 94.81 537 VAL A CA 1
ATOM 4284 C C . VAL A 1 537 ? 26.109 20.328 2.629 1 94.81 537 VAL A C 1
ATOM 4286 O O . VAL A 1 537 ? 25.156 20.578 1.881 1 94.81 537 VAL A O 1
ATOM 4289 N N . LEU A 1 538 ? 26.062 20.531 3.902 1 96.62 538 LEU A N 1
ATOM 4290 C CA . LEU A 1 538 ? 24.859 21.062 4.543 1 96.62 538 LEU A CA 1
ATOM 4291 C C . LEU A 1 538 ? 24.594 22.5 4.098 1 96.62 538 LEU A C 1
ATOM 4293 O O . LEU A 1 538 ? 23.453 22.875 3.836 1 96.62 538 LEU A O 1
ATOM 4297 N N . TYR A 1 539 ? 25.672 23.266 4.008 1 94.19 539 TYR A N 1
ATOM 4298 C CA . TYR A 1 539 ? 25.547 24.641 3.525 1 94.19 539 TYR A CA 1
ATOM 4299 C C . TYR A 1 539 ? 25.109 24.672 2.066 1 94.19 539 TYR A C 1
ATOM 4301 O O . TYR A 1 539 ? 24.219 25.438 1.693 1 94.19 539 TYR A O 1
ATOM 4309 N N . GLY A 1 540 ? 25.656 23.875 1.347 1 91.44 540 GLY A N 1
ATOM 4310 C CA . GLY A 1 540 ? 25.344 23.812 -0.074 1 91.44 540 GLY A CA 1
ATOM 4311 C C . GLY A 1 540 ? 23.906 23.406 -0.36 1 91.44 540 GLY A C 1
ATOM 4312 O O . GLY A 1 540 ? 23.344 23.812 -1.376 1 91.44 540 GLY A O 1
ATOM 4313 N N . ASN A 1 541 ? 23.375 22.688 0.555 1 93.19 541 ASN A N 1
ATOM 4314 C CA . ASN A 1 541 ? 22 22.234 0.367 1 93.19 541 ASN A CA 1
ATOM 4315 C C . ASN A 1 541 ? 21 23.188 1.024 1 93.19 541 ASN A C 1
ATOM 4317 O O . ASN A 1 541 ? 19.797 22.906 1.06 1 93.19 541 ASN A O 1
ATOM 4321 N N . GLY A 1 542 ? 21.438 24.266 1.602 1 93.19 542 GLY A N 1
ATOM 4322 C CA . GLY A 1 542 ? 20.594 25.375 2.031 1 93.19 542 GLY A CA 1
ATOM 4323 C C . GLY A 1 542 ? 20.016 25.172 3.418 1 93.19 542 GLY A C 1
ATOM 4324 O O . GLY A 1 542 ? 19 25.781 3.762 1 93.19 542 GLY A O 1
ATOM 4325 N N . ILE A 1 543 ? 20.594 24.297 4.25 1 95.88 543 ILE A N 1
ATOM 4326 C CA . ILE A 1 543 ? 19.984 24.047 5.551 1 95.88 543 ILE A CA 1
ATOM 4327 C C . ILE A 1 543 ? 20.891 24.594 6.656 1 95.88 543 ILE A C 1
ATOM 4329 O O . ILE A 1 543 ? 20.609 24.422 7.84 1 95.88 543 ILE A O 1
ATOM 4333 N N . MET A 1 544 ? 21.922 25.344 6.262 1 95.56 544 MET A N 1
ATOM 4334 C CA . MET A 1 544 ? 22.906 25.797 7.242 1 95.56 544 MET A CA 1
ATOM 4335 C C . MET A 1 544 ? 23.297 27.25 7 1 95.56 544 MET A C 1
ATOM 4337 O O . MET A 1 544 ? 23.312 27.703 5.859 1 95.56 544 MET A O 1
ATOM 4341 N N . LEU A 1 545 ? 23.578 27.969 8.117 1 94.62 545 LEU A N 1
ATOM 4342 C CA . LEU A 1 545 ? 24.109 29.328 8.086 1 94.62 545 LEU A CA 1
ATOM 4343 C C . LEU A 1 545 ? 25.609 29.312 8.352 1 94.62 545 LEU A C 1
ATOM 4345 O O . LEU A 1 545 ? 26.125 28.422 9.008 1 94.62 545 LEU A O 1
ATOM 4349 N N . LEU A 1 546 ? 26.281 30.25 7.77 1 91.81 546 LEU A N 1
ATOM 4350 C CA . LEU A 1 546 ? 27.719 30.344 7.891 1 91.81 546 LEU A CA 1
ATOM 4351 C C . LEU A 1 546 ? 28.156 31.766 8.219 1 91.81 546 LEU A C 1
ATOM 4353 O O . LEU A 1 546 ? 27.625 32.719 7.664 1 91.81 546 LEU A O 1
ATOM 4357 N N . VAL A 1 547 ? 28.922 31.938 9.266 1 85.94 547 VAL A N 1
ATOM 4358 C CA . VAL A 1 547 ? 29.578 33.188 9.562 1 85.94 547 VAL A CA 1
ATOM 4359 C C . VAL A 1 547 ? 31.094 33.031 9.414 1 85.94 547 VAL A C 1
ATOM 4361 O O . VAL A 1 547 ? 31.688 32.156 10.031 1 85.94 547 VAL A O 1
ATOM 4364 N N . LEU A 1 548 ? 31.641 33.625 8.367 1 66.5 548 LEU A N 1
ATOM 4365 C CA . LEU A 1 548 ? 33.094 33.531 8.172 1 66.5 548 LEU A CA 1
ATOM 4366 C C . LEU A 1 548 ? 33.812 34.312 9.258 1 66.5 548 LEU A C 1
ATOM 4368 O O . LEU A 1 548 ? 33.188 35.062 10.023 1 66.5 548 LEU A O 1
ATOM 4372 N N . LYS A 1 549 ? 34.938 34.812 9.203 1 53.03 549 LYS A N 1
ATOM 4373 C CA . LYS A 1 549 ? 35.75 35.562 10.164 1 53.03 549 LYS A CA 1
ATOM 4374 C C . LYS A 1 549 ? 35.031 36.844 10.586 1 53.03 549 LYS A C 1
ATOM 4376 O O . LYS A 1 549 ? 34.312 37.469 9.789 1 53.03 549 LYS A O 1
ATOM 4381 N N . VAL A 1 550 ? 34.906 36.938 11.875 1 42.19 550 VAL A N 1
ATOM 4382 C CA . VAL A 1 550 ? 34.562 38.156 12.578 1 42.19 550 VAL A CA 1
ATOM 4383 C C . VAL A 1 550 ? 35.156 39.344 11.836 1 42.19 550 VAL A C 1
ATOM 4385 O O . VAL A 1 550 ? 36.375 39.5 11.727 1 42.19 550 VAL A O 1
ATOM 4388 N N . ILE A 1 551 ? 34.75 39.688 10.812 1 35.53 551 ILE A N 1
ATOM 4389 C CA . ILE A 1 551 ? 35.188 41.062 10.602 1 35.53 551 ILE A CA 1
ATOM 4390 C C . ILE A 1 551 ? 35 41.875 11.891 1 35.53 551 ILE A C 1
ATOM 4392 O O . ILE A 1 551 ? 33.875 41.969 12.391 1 35.53 551 ILE A O 1
ATOM 4396 N N . LEU A 1 552 ? 36.031 41.969 12.805 1 31.36 552 LEU A N 1
ATOM 4397 C CA . LEU A 1 552 ? 36.156 43 13.805 1 31.36 552 LEU A CA 1
ATOM 4398 C C . LEU A 1 552 ? 35.656 44.344 13.266 1 31.36 552 LEU A C 1
ATOM 4400 O O . LEU A 1 552 ? 36.438 45.156 12.773 1 31.36 552 LEU A O 1
ATOM 4404 N N . SER A 1 553 ? 34.906 44.5 12.406 1 28.56 553 SER A N 1
ATOM 4405 C CA . SER A 1 553 ? 34.5 45.906 12.422 1 28.56 553 SER A CA 1
ATOM 4406 C C . SER A 1 553 ? 33.844 46.281 13.75 1 28.56 553 SER A C 1
ATOM 4408 O O . SER A 1 553 ? 33.062 45.469 14.312 1 28.56 553 SER A O 1
ATOM 4410 N N . ALA A 1 554 ? 34.406 47.219 14.586 1 29.72 554 ALA A N 1
ATOM 4411 C CA . ALA A 1 554 ? 34.062 48.031 15.742 1 29.72 554 ALA A CA 1
ATOM 4412 C C . ALA A 1 554 ? 32.562 48.344 15.789 1 29.72 554 ALA A C 1
ATOM 4414 O O . ALA A 1 554 ? 31.969 48.375 16.859 1 29.72 554 ALA A O 1
ATOM 4415 N N . ASN A 1 555 ? 31.953 48.75 14.742 1 28.97 555 ASN A N 1
ATOM 4416 C CA . ASN A 1 555 ? 30.656 49.406 14.906 1 28.97 555 ASN A CA 1
ATOM 4417 C C . ASN A 1 555 ? 29.547 48.406 15.156 1 28.97 555 ASN A C 1
ATOM 4419 O O . ASN A 1 555 ? 28.562 48.719 15.828 1 28.97 555 ASN A O 1
ATOM 4423 N N . ALA A 1 556 ? 29.484 47.281 14.57 1 28.56 556 ALA A N 1
ATOM 4424 C CA . ALA A 1 556 ? 28.203 46.625 14.703 1 28.56 556 ALA A CA 1
ATOM 4425 C C . ALA A 1 556 ? 28.156 45.75 15.953 1 28.56 556 ALA A C 1
ATOM 4427 O O . ALA A 1 556 ? 27.125 45.156 16.266 1 28.56 556 ALA A O 1
ATOM 4428 N N . VAL A 1 557 ? 29.234 45.469 16.688 1 29.22 557 VAL A N 1
ATOM 4429 C CA . VAL A 1 557 ? 29.172 44.938 18.047 1 29.22 557 VAL A CA 1
ATOM 4430 C C . VAL A 1 557 ? 28.516 45.969 18.953 1 29.22 557 VAL A C 1
ATOM 4432 O O . VAL A 1 557 ? 27.891 45.625 19.969 1 29.22 557 VAL A O 1
ATOM 4435 N N . VAL A 1 558 ? 28.703 47.312 18.688 1 28.31 558 VAL A N 1
ATOM 4436 C CA . VAL A 1 558 ? 28.156 48.406 19.469 1 28.31 558 VAL A CA 1
ATOM 4437 C C . VAL A 1 558 ? 26.625 48.406 19.406 1 28.31 558 VAL A C 1
ATOM 4439 O O . VAL A 1 558 ? 25.969 48.688 20.406 1 28.31 558 VAL A O 1
ATOM 4442 N N . LEU A 1 559 ? 26.047 48 18.328 1 27.52 559 LEU A N 1
ATOM 4443 C CA . LEU A 1 559 ? 24.594 48.219 18.375 1 27.52 559 LEU A CA 1
ATOM 4444 C C . LEU A 1 559 ? 23.922 47.188 19.25 1 27.52 559 LEU A C 1
ATOM 4446 O O . LEU A 1 559 ? 22.984 47.5 19.984 1 27.52 559 LEU A O 1
ATOM 4450 N N . TRP A 1 560 ? 24.406 45.969 19.234 1 28.53 560 TRP A N 1
ATOM 4451 C CA . TRP A 1 560 ? 23.578 45.125 20.094 1 28.53 560 TRP A CA 1
ATOM 4452 C C . TRP A 1 560 ? 23.922 45.344 21.562 1 28.53 560 TRP A C 1
ATOM 4454 O O . TRP A 1 560 ? 23.031 45.375 22.406 1 28.53 560 TRP A O 1
ATOM 4464 N N . LYS A 1 561 ? 25.125 45.719 21.984 1 28.16 561 LYS A N 1
ATOM 4465 C CA . LYS A 1 561 ? 25.359 46.125 23.375 1 28.16 561 LYS A CA 1
ATOM 4466 C C . LYS A 1 561 ? 24.703 47.469 23.688 1 28.16 561 LYS A C 1
ATOM 4468 O O . LYS A 1 561 ? 24.172 47.656 24.781 1 28.16 561 LYS A O 1
ATOM 4473 N N . CYS A 1 562 ? 24.781 48.438 22.781 1 26.59 562 CYS A N 1
ATOM 4474 C CA . CYS A 1 562 ? 24.25 49.75 23.141 1 26.59 562 CYS A CA 1
ATOM 4475 C C . CYS A 1 562 ? 22.734 49.719 23.266 1 26.59 562 CYS A C 1
ATOM 4477 O O . CYS A 1 562 ? 22.156 50.469 24.047 1 26.59 562 CYS A O 1
ATOM 4479 N N . ARG A 1 563 ? 21.984 49.031 22.562 1 27.55 563 ARG A N 1
ATOM 4480 C CA . ARG A 1 563 ? 20.562 49.219 22.844 1 27.55 563 ARG A CA 1
ATOM 4481 C C . ARG A 1 563 ? 20.203 48.656 24.203 1 27.55 563 ARG A C 1
ATOM 4483 O O . ARG A 1 563 ? 19.266 49.125 24.859 1 27.55 563 ARG A O 1
ATOM 4490 N N . ASN A 1 564 ? 20.906 47.719 24.766 1 26.31 564 ASN A N 1
ATOM 4491 C CA . ASN A 1 564 ? 20.516 47.469 26.156 1 26.31 564 ASN A CA 1
ATOM 4492 C C . ASN A 1 564 ? 21.016 48.562 27.094 1 26.31 564 ASN A C 1
ATOM 4494 O O . ASN A 1 564 ? 20.547 48.656 28.219 1 26.31 564 ASN A O 1
ATOM 4498 N N . LEU A 1 565 ? 22.141 49.25 26.812 1 24.19 565 LEU A N 1
ATOM 4499 C CA . LEU A 1 565 ? 22.531 50.25 27.781 1 24.19 565 LEU A CA 1
ATOM 4500 C C . LEU A 1 565 ? 21.578 51.438 27.734 1 24.19 565 LEU A C 1
ATOM 4502 O O . LEU A 1 565 ? 21.328 52.094 28.75 1 24.19 565 LEU A O 1
ATOM 4506 N N . LEU A 1 566 ? 21.078 51.906 26.625 1 23.84 566 LEU A N 1
ATOM 4507 C CA . LEU A 1 566 ? 20.328 53.156 26.703 1 23.84 566 LEU A CA 1
ATOM 4508 C C . LEU A 1 566 ? 19.031 52.938 27.5 1 23.84 566 LEU A C 1
ATOM 4510 O O . LEU A 1 566 ? 18.5 53.906 28.078 1 23.84 566 LEU A O 1
ATOM 4514 N N . VAL A 1 567 ? 18.359 51.844 27.5 1 23.28 567 VAL A N 1
ATOM 4515 C CA . VAL A 1 567 ? 17.109 51.906 28.25 1 23.28 567 VAL A CA 1
ATOM 4516 C C . VAL A 1 567 ? 17.391 51.938 29.75 1 23.28 567 VAL A C 1
ATOM 4518 O O . VAL A 1 567 ? 16.484 52.094 30.562 1 23.28 567 VAL A O 1
ATOM 4521 N N . LEU A 1 568 ? 18.656 51.688 30.234 1 22.5 568 LEU A N 1
ATOM 4522 C CA . LEU A 1 568 ? 18.75 51.875 31.672 1 22.5 568 LEU A CA 1
ATOM 4523 C C . LEU A 1 568 ? 18.578 53.375 32.031 1 22.5 568 LEU A C 1
ATOM 4525 O O . LEU A 1 568 ? 17.984 53.688 33.031 1 22.5 568 LEU A O 1
ATOM 4529 N N . PHE A 1 569 ? 19.312 54.406 31.406 1 23.05 569 PHE A N 1
ATOM 4530 C CA . PHE A 1 569 ? 19.422 55.719 32.031 1 23.05 569 PHE A CA 1
ATOM 4531 C C . PHE A 1 569 ? 18.125 56.5 31.844 1 23.05 569 PHE A C 1
ATOM 4533 O O . PHE A 1 569 ? 18.047 57.688 32.219 1 23.05 569 PHE A O 1
ATOM 4540 N N . GLY A 1 570 ? 17.172 56.156 31.031 1 20.53 570 GLY A N 1
ATOM 4541 C CA . GLY A 1 570 ? 16.172 57.219 30.984 1 20.53 570 GLY A CA 1
ATOM 4542 C C . GLY A 1 570 ? 15.453 57.406 32.312 1 20.53 570 GLY A C 1
ATOM 4543 O O . GLY A 1 570 ? 15 58.531 32.625 1 20.53 570 GLY A O 1
ATOM 4544 N N . GLU A 1 571 ? 14.984 56.5 33.188 1 20.61 571 GLU A N 1
ATOM 4545 C CA . GLU A 1 571 ? 14.102 56.969 34.25 1 20.61 571 GLU A CA 1
ATOM 4546 C C . GLU A 1 571 ? 14.898 57.5 35.438 1 20.61 571 GLU A C 1
ATOM 4548 O O . GLU A 1 571 ? 15.016 56.812 36.469 1 20.61 571 GLU A O 1
ATOM 4553 N N . GLY A 1 572 ? 16.141 58.125 35.406 1 17.83 572 GLY A N 1
ATOM 4554 C CA . GLY A 1 572 ? 16.5 59.031 36.5 1 17.83 572 GLY A CA 1
ATOM 4555 C C . GLY A 1 572 ? 15.461 60.094 36.781 1 17.83 572 GLY A C 1
ATOM 4556 O O . GLY A 1 572 ? 15.07 60.312 37.906 1 17.83 572 GLY A O 1
ATOM 4557 N N . LEU A 1 573 ? 15.281 61.281 36.062 1 19.72 573 LEU A N 1
ATOM 4558 C CA . LEU A 1 573 ? 14.891 62.562 36.656 1 19.72 573 LEU A CA 1
ATOM 4559 C C . LEU A 1 573 ? 13.461 62.469 37.188 1 19.72 573 LEU A C 1
ATOM 4561 O O . LEU A 1 573 ? 13.156 63.031 38.25 1 19.72 573 LEU A O 1
ATOM 4565 N N . LYS A 1 574 ? 12.188 62.156 36.812 1 19.48 574 LYS A N 1
ATOM 4566 C CA . LYS A 1 574 ? 11.227 62.5 37.875 1 19.48 574 LYS A CA 1
ATOM 4567 C C . LYS A 1 574 ? 11.18 61.438 38.969 1 19.48 574 LYS A C 1
ATOM 4569 O O . LYS A 1 574 ? 11.328 60.25 38.688 1 19.48 574 LYS A O 1
ATOM 4574 N N . MET B 1 1 ? 1.976 24.203 -36.906 1 21.3 1 MET B N 1
ATOM 4575 C CA . MET B 1 1 ? 1.396 23.047 -36.25 1 21.3 1 MET B CA 1
ATOM 4576 C C . MET B 1 1 ? 2.35 22.5 -35.188 1 21.3 1 MET B C 1
ATOM 4578 O O . MET B 1 1 ? 3.254 21.719 -35.5 1 21.3 1 MET B O 1
ATOM 4582 N N . THR B 1 2 ? 2.873 23.219 -34.25 1 23.31 2 THR B N 1
ATOM 4583 C CA . THR B 1 2 ? 4.074 23.281 -33.406 1 23.31 2 THR B CA 1
ATOM 4584 C C . THR B 1 2 ? 4.039 22.203 -32.344 1 23.31 2 THR B C 1
ATOM 4586 O O . THR B 1 2 ? 3.023 22.031 -31.656 1 23.31 2 THR B O 1
ATOM 4589 N N . SER B 1 3 ? 4.789 21.062 -32.562 1 23.28 3 SER B N 1
ATOM 4590 C CA . SER B 1 3 ? 4.953 19.734 -31.969 1 23.28 3 SER B CA 1
ATOM 4591 C C . SER B 1 3 ? 5.25 19.828 -30.469 1 23.28 3 SER B C 1
ATOM 4593 O O . SER B 1 3 ? 6.285 20.344 -30.078 1 23.28 3 SER B O 1
ATOM 4595 N N . ASP B 1 4 ? 4.293 20.266 -29.688 1 24.45 4 ASP B N 1
ATOM 4596 C CA . ASP B 1 4 ? 4.41 20.594 -28.266 1 24.45 4 ASP B CA 1
ATOM 4597 C C . ASP B 1 4 ? 4.949 19.406 -27.469 1 24.45 4 ASP B C 1
ATOM 4599 O O . ASP B 1 4 ? 4.328 18.344 -27.453 1 24.45 4 ASP B O 1
ATOM 4603 N N . SER B 1 5 ? 6.277 19.25 -27.469 1 25.47 5 SER B N 1
ATOM 4604 C CA . SER B 1 5 ? 7.219 18.312 -26.875 1 25.47 5 SER B CA 1
ATOM 4605 C C . SER B 1 5 ? 6.934 18.109 -25.391 1 25.47 5 SER B C 1
ATOM 4607 O O . SER B 1 5 ? 7.059 19.047 -24.594 1 25.47 5 SER B O 1
ATOM 4609 N N . SER B 1 6 ? 5.805 17.438 -25.109 1 26.97 6 SER B N 1
ATOM 4610 C CA . SER B 1 6 ? 5.332 17.094 -23.766 1 26.97 6 SER B CA 1
ATOM 4611 C C . SER B 1 6 ? 6.473 16.594 -22.891 1 26.97 6 SER B C 1
ATOM 4613 O O . SER B 1 6 ? 7.203 15.68 -23.266 1 26.97 6 SER B O 1
ATOM 4615 N N . ASP B 1 7 ? 7.105 17.469 -22.125 1 24.47 7 ASP B N 1
ATOM 4616 C CA . ASP B 1 7 ? 8.195 17.391 -21.172 1 24.47 7 ASP B CA 1
ATOM 4617 C C . ASP B 1 7 ? 7.957 16.266 -20.156 1 24.47 7 ASP B C 1
ATOM 4619 O O . ASP B 1 7 ? 7.043 16.359 -19.328 1 24.47 7 ASP B O 1
ATOM 4623 N N . MET B 1 8 ? 8.031 14.984 -20.609 1 28.17 8 MET B N 1
ATOM 4624 C CA . MET B 1 8 ? 8.164 13.789 -19.781 1 28.17 8 MET B CA 1
ATOM 4625 C C . MET B 1 8 ? 9.062 14.055 -18.578 1 28.17 8 MET B C 1
ATOM 4627 O O . MET B 1 8 ? 10.266 14.25 -18.734 1 28.17 8 MET B O 1
ATOM 4631 N N . THR B 1 9 ? 8.664 14.789 -17.594 1 28.8 9 THR B N 1
ATOM 4632 C CA . THR B 1 9 ? 9.375 15.062 -16.359 1 28.8 9 THR B CA 1
ATOM 4633 C C . THR B 1 9 ? 10.094 13.82 -15.852 1 28.8 9 THR B C 1
ATOM 4635 O O . THR B 1 9 ? 9.492 12.75 -15.734 1 28.8 9 THR B O 1
ATOM 4638 N N . THR B 1 10 ? 11.406 13.656 -16.141 1 27.86 10 THR B N 1
ATOM 4639 C CA . THR B 1 10 ? 12.516 12.844 -15.648 1 27.86 10 THR B CA 1
ATOM 4640 C C . THR B 1 10 ? 12.414 12.633 -14.141 1 27.86 10 THR B C 1
ATOM 4642 O O . THR B 1 10 ? 12.727 13.531 -13.367 1 27.86 10 THR B O 1
ATOM 4645 N N . LEU B 1 11 ? 11.422 12.188 -13.586 1 32.59 11 LEU B N 1
ATOM 4646 C CA . LEU B 1 11 ? 11.547 11.547 -12.281 1 32.59 11 LEU B CA 1
ATOM 4647 C C . LEU B 1 11 ? 12.953 10.992 -12.086 1 32.59 11 LEU B C 1
ATOM 4649 O O . LEU B 1 11 ? 13.461 10.258 -12.938 1 32.59 11 LEU B O 1
ATOM 4653 N N . ASP B 1 12 ? 13.812 11.617 -11.32 1 34.38 12 ASP B N 1
ATOM 4654 C CA . ASP B 1 12 ? 15.258 11.469 -11.188 1 34.38 12 ASP B CA 1
ATOM 4655 C C . ASP B 1 12 ? 15.648 9.992 -11.109 1 34.38 12 ASP B C 1
ATOM 4657 O O . ASP B 1 12 ? 15.188 9.266 -10.227 1 34.38 12 ASP B O 1
ATOM 4661 N N . SER B 1 13 ? 16.062 9.211 -12.078 1 39.03 13 SER B N 1
ATOM 4662 C CA . SER B 1 13 ? 16.781 8.055 -12.602 1 39.03 13 SER B CA 1
ATOM 4663 C C . SER B 1 13 ? 17.828 7.555 -11.617 1 39.03 13 SER B C 1
ATOM 4665 O O . SER B 1 13 ? 18.109 6.355 -11.555 1 39.03 13 SER B O 1
ATOM 4667 N N . GLU B 1 14 ? 18.391 8.422 -10.805 1 38.88 14 GLU B N 1
ATOM 4668 C CA . GLU B 1 14 ? 19.516 8.031 -9.977 1 38.88 14 GLU B CA 1
ATOM 4669 C C . GLU B 1 14 ? 19.062 7.238 -8.758 1 38.88 14 GLU B C 1
ATOM 4671 O O . GLU B 1 14 ? 19.719 6.266 -8.359 1 38.88 14 GLU B O 1
ATOM 4676 N N . ASP B 1 15 ? 17.969 7.645 -8.062 1 41.25 15 ASP B N 1
ATOM 4677 C CA . ASP B 1 15 ? 17.531 6.957 -6.855 1 41.25 15 ASP B CA 1
ATOM 4678 C C . ASP B 1 15 ? 16.906 5.602 -7.188 1 41.25 15 ASP B C 1
ATOM 4680 O O . ASP B 1 15 ? 17.125 4.621 -6.477 1 41.25 15 ASP B O 1
ATOM 4684 N N . TRP B 1 16 ? 16.016 5.602 -8.164 1 46.5 16 TRP B N 1
ATOM 4685 C CA . TRP B 1 16 ? 15.516 4.312 -8.641 1 46.5 16 TRP B CA 1
ATOM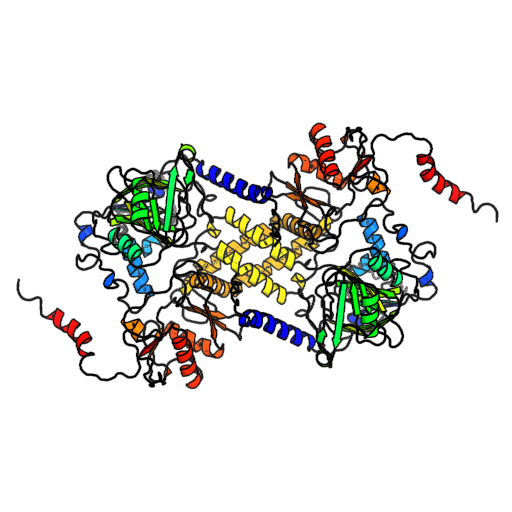 4686 C C . TRP B 1 16 ? 16.672 3.428 -9.102 1 46.5 16 TRP B C 1
ATOM 4688 O O . TRP B 1 16 ? 16.672 2.217 -8.867 1 46.5 16 TRP B O 1
ATOM 4698 N N . LYS B 1 17 ? 17.547 4.148 -9.617 1 49.19 17 LYS B N 1
ATOM 4699 C CA . LYS B 1 17 ? 18.75 3.479 -10.07 1 49.19 17 LYS B CA 1
ATOM 4700 C C . LYS B 1 17 ? 19.562 2.934 -8.891 1 49.19 17 LYS B C 1
ATOM 4702 O O . LYS B 1 17 ? 20.094 1.825 -8.961 1 49.19 17 LYS B O 1
ATOM 4707 N N . SER B 1 18 ? 19.297 3.701 -7.754 1 59.03 18 SER B N 1
ATOM 4708 C CA . SER B 1 18 ? 20.125 3.273 -6.625 1 59.03 18 SER B CA 1
ATOM 4709 C C . SER B 1 18 ? 19.516 2.062 -5.926 1 59.03 18 SER B C 1
ATOM 4711 O O . SER B 1 18 ? 20.219 1.111 -5.594 1 59.03 18 SER B O 1
ATOM 4713 N N . GLU B 1 19 ? 18.078 2.041 -5.836 1 61.25 19 GLU B N 1
ATOM 4714 C CA . GLU B 1 19 ? 17.469 0.891 -5.188 1 61.25 19 GLU B CA 1
ATOM 4715 C C . GLU B 1 19 ? 17.625 -0.37 -6.031 1 61.25 19 GLU B C 1
ATOM 4717 O O . GLU B 1 19 ? 17.891 -1.449 -5.504 1 61.25 19 GLU B O 1
ATOM 4722 N N . ASP B 1 20 ? 17.516 -0.158 -7.266 1 67 20 ASP B N 1
ATOM 4723 C CA . ASP B 1 20 ? 17.656 -1.29 -8.172 1 67 20 ASP B CA 1
ATOM 4724 C C . ASP B 1 20 ? 19.078 -1.812 -8.195 1 67 20 ASP B C 1
ATOM 4726 O O . ASP B 1 20 ? 19.312 -3.023 -8.266 1 67 20 ASP B O 1
ATOM 4730 N N . LEU B 1 21 ? 19.906 -0.83 -8 1 69 21 LEU B N 1
ATOM 4731 C CA . LEU B 1 21 ? 21.312 -1.223 -7.996 1 69 21 LEU B CA 1
ATOM 4732 C C . LEU B 1 21 ? 21.672 -1.982 -6.719 1 69 21 LEU B C 1
ATOM 4734 O O . LEU B 1 21 ? 22.422 -2.955 -6.758 1 69 21 LEU B O 1
ATOM 4738 N N . GLU B 1 22 ? 21.078 -1.547 -5.699 1 72 22 GLU B N 1
ATOM 4739 C CA . GLU B 1 22 ? 21.328 -2.23 -4.438 1 72 22 GLU B CA 1
ATOM 4740 C C . GLU B 1 22 ? 20.734 -3.637 -4.434 1 72 22 GLU B C 1
ATOM 4742 O O . GLU B 1 22 ? 21.359 -4.578 -3.934 1 72 22 GLU B O 1
ATOM 4747 N N . LYS B 1 23 ? 19.703 -3.752 -5.012 1 76 23 LYS B N 1
ATOM 4748 C CA . LYS B 1 23 ? 19.062 -5.062 -5.113 1 76 23 LYS B CA 1
ATOM 4749 C C . LYS B 1 23 ? 19.875 -6 -5.996 1 76 23 LYS B C 1
ATOM 4751 O O . LYS B 1 23 ? 20.016 -7.188 -5.688 1 76 23 LYS B O 1
ATOM 4756 N N . GLU B 1 24 ? 20.359 -5.414 -6.941 1 78.44 24 GLU B N 1
ATOM 4757 C CA . GLU B 1 24 ? 21.188 -6.203 -7.844 1 78.44 24 GLU B CA 1
ATOM 4758 C C . GLU B 1 24 ? 22.469 -6.688 -7.145 1 78.44 24 GLU B C 1
ATOM 4760 O O . GLU B 1 24 ? 22.859 -7.84 -7.305 1 78.44 24 GLU B O 1
ATOM 4765 N N . LYS B 1 25 ? 23 -5.824 -6.375 1 77.88 25 LYS B N 1
ATOM 4766 C CA . LYS B 1 25 ? 24.203 -6.188 -5.633 1 77.88 25 LYS B CA 1
ATOM 4767 C C . LYS B 1 25 ? 23.906 -7.293 -4.621 1 77.88 25 LYS B C 1
ATOM 4769 O O . LYS B 1 25 ? 24.703 -8.219 -4.465 1 77.88 25 LYS B O 1
ATOM 4774 N N . LYS B 1 26 ? 22.875 -7.207 -4.086 1 80.81 26 LYS B N 1
ATOM 4775 C CA . LYS B 1 26 ? 22.5 -8.219 -3.102 1 80.81 26 LYS B CA 1
ATOM 4776 C C . LYS B 1 26 ? 22.281 -9.578 -3.764 1 80.81 26 LYS B C 1
ATOM 4778 O O . LYS B 1 26 ? 22.719 -10.602 -3.234 1 80.81 26 LYS B O 1
ATOM 4783 N N . ARG B 1 27 ? 21.734 -9.547 -4.863 1 84.44 27 ARG B N 1
ATOM 4784 C CA . ARG B 1 27 ? 21.469 -10.789 -5.586 1 84.44 27 ARG B CA 1
ATOM 4785 C C . ARG B 1 27 ? 22.766 -11.445 -6.043 1 84.44 27 ARG B C 1
ATOM 4787 O O . ARG B 1 27 ? 22.922 -12.664 -5.945 1 84.44 27 ARG B O 1
ATOM 4794 N N . LYS B 1 28 ? 23.609 -10.602 -6.445 1 83.44 28 LYS B N 1
ATOM 4795 C CA . LYS B 1 28 ? 24.906 -11.125 -6.863 1 83.44 28 LYS B CA 1
ATOM 4796 C C . LYS B 1 28 ? 25.672 -11.719 -5.68 1 83.44 28 LYS B C 1
ATOM 4798 O O . LYS B 1 28 ? 26.328 -12.75 -5.809 1 83.44 28 LYS B O 1
ATOM 4803 N N . ALA B 1 29 ? 25.516 -11.047 -4.605 1 83.94 29 ALA B N 1
ATOM 4804 C CA . ALA B 1 29 ? 26.172 -11.539 -3.391 1 83.94 29 ALA B CA 1
ATOM 4805 C C . ALA B 1 29 ? 25.625 -12.914 -3 1 83.94 29 ALA B C 1
ATOM 4807 O O . ALA B 1 29 ? 26.375 -13.781 -2.566 1 83.94 29 ALA B O 1
ATOM 4808 N N . ILE B 1 30 ? 24.438 -13.109 -3.217 1 83.12 30 ILE B N 1
ATOM 4809 C CA . ILE B 1 30 ? 23.797 -14.383 -2.895 1 83.12 30 ILE B CA 1
ATOM 4810 C C . ILE B 1 30 ? 24.312 -15.469 -3.828 1 83.12 30 ILE B C 1
ATOM 4812 O O . ILE B 1 30 ? 24.609 -16.594 -3.391 1 83.12 30 ILE B O 1
ATOM 4816 N N . ALA B 1 31 ? 24.484 -15.086 -5.047 1 86.44 31 ALA B N 1
ATOM 4817 C CA . ALA B 1 31 ? 24.953 -16.047 -6.043 1 86.44 31 ALA B CA 1
ATOM 4818 C C . ALA B 1 31 ? 26.375 -16.484 -5.746 1 86.44 31 ALA B C 1
ATOM 4820 O O . ALA B 1 31 ? 26.75 -17.625 -6.062 1 86.44 31 ALA B O 1
ATOM 4821 N N . MET B 1 32 ? 27.062 -15.633 -5.062 1 86.25 32 MET B N 1
ATOM 4822 C CA . MET B 1 32 ? 28.484 -15.898 -4.84 1 86.25 32 MET B CA 1
ATOM 4823 C C . MET B 1 32 ? 28.703 -16.625 -3.514 1 86.25 32 MET B C 1
ATOM 4825 O O . MET B 1 32 ? 29.828 -16.984 -3.182 1 86.25 32 MET B O 1
ATOM 4829 N N . LEU B 1 33 ? 27.656 -16.828 -2.869 1 85.81 33 LEU B N 1
ATOM 4830 C CA . LEU B 1 33 ? 27.781 -17.531 -1.593 1 85.81 33 LEU B CA 1
ATOM 4831 C C . LEU B 1 33 ? 28.281 -18.953 -1.797 1 85.81 33 LEU B C 1
ATOM 4833 O O . LEU B 1 33 ? 27.906 -19.609 -2.771 1 85.81 33 LEU B O 1
ATOM 4837 N N . LYS B 1 34 ? 29.078 -19.297 -0.843 1 86.69 34 LYS B N 1
ATOM 4838 C CA . LYS B 1 34 ? 29.609 -20.656 -0.911 1 86.69 34 LYS B CA 1
ATOM 4839 C C . LYS B 1 34 ? 28.906 -21.562 0.093 1 86.69 34 LYS B C 1
ATOM 4841 O O . LYS B 1 34 ? 28.594 -21.156 1.208 1 86.69 34 LYS B O 1
ATOM 4846 N N . GLU B 1 35 ? 28.688 -22.812 -0.38 1 90.31 35 GLU B N 1
ATOM 4847 C CA . GLU B 1 35 ? 28.047 -23.797 0.491 1 90.31 35 GLU B CA 1
ATOM 4848 C C . GLU B 1 35 ? 28.953 -24.156 1.664 1 90.31 35 GLU B C 1
ATOM 4850 O O . GLU B 1 35 ? 30.172 -24.078 1.561 1 90.31 35 GLU B O 1
ATOM 4855 N N . PRO B 1 36 ? 28.297 -24.531 2.748 1 86.81 36 PRO B N 1
ATOM 4856 C CA . PRO B 1 36 ? 29.094 -25 3.887 1 86.81 36 PRO B CA 1
ATOM 4857 C C . PRO B 1 36 ? 29.859 -26.281 3.59 1 86.81 36 PRO B C 1
ATOM 4859 O O . PRO B 1 36 ? 29.562 -26.969 2.613 1 86.81 36 PRO B O 1
ATOM 4862 N N . LYS B 1 37 ? 30.812 -26.609 4.43 1 87.12 37 LYS B N 1
ATOM 4863 C CA . LYS B 1 37 ? 31.703 -27.75 4.219 1 87.12 37 LYS B CA 1
ATOM 4864 C C . LYS B 1 37 ? 30.922 -29.062 4.258 1 87.12 37 LYS B C 1
ATOM 4866 O O . LYS B 1 37 ? 31.266 -30 3.551 1 87.12 37 LYS B O 1
ATOM 4871 N N . ASP B 1 38 ? 29.828 -29.078 4.969 1 88.88 38 ASP B N 1
ATOM 4872 C CA . ASP B 1 38 ? 29.062 -30.312 5.121 1 88.88 38 ASP B CA 1
ATOM 4873 C C . ASP B 1 38 ? 27.906 -30.391 4.117 1 88.88 38 ASP B C 1
ATOM 4875 O O . ASP B 1 38 ? 27.016 -31.219 4.238 1 88.88 38 ASP B O 1
ATOM 4879 N N . PHE B 1 39 ? 28.031 -29.594 3.09 1 90.94 39 PHE B N 1
ATOM 4880 C CA . PHE B 1 39 ? 26.984 -29.531 2.08 1 90.94 39 PHE B CA 1
ATOM 4881 C C . PHE B 1 39 ? 26.984 -30.797 1.229 1 90.94 39 PHE B C 1
ATOM 4883 O O . PHE B 1 39 ? 28.016 -31.203 0.708 1 90.94 39 PHE B O 1
ATOM 4890 N N . LYS B 1 40 ? 25.812 -31.422 1.164 1 90.81 40 LYS B N 1
ATOM 4891 C CA . LYS B 1 40 ? 25.625 -32.594 0.3 1 90.81 4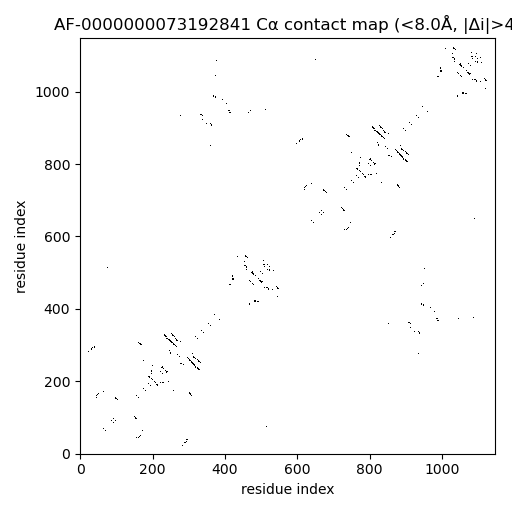0 LYS B CA 1
ATOM 4892 C C . LYS B 1 40 ? 24.531 -32.344 -0.736 1 90.81 40 LYS B C 1
ATOM 4894 O O . LYS B 1 40 ? 23.359 -32.188 -0.386 1 90.81 40 LYS B O 1
ATOM 4899 N N . PRO B 1 41 ? 24.906 -32.344 -1.994 1 92.5 41 PRO B N 1
ATOM 4900 C CA . PRO B 1 41 ? 23.906 -32.094 -3.047 1 92.5 41 PRO B CA 1
ATOM 4901 C C . PRO B 1 41 ? 22.703 -33.031 -2.959 1 92.5 41 PRO B C 1
ATOM 4903 O O . PRO B 1 41 ? 21.594 -32.625 -3.307 1 92.5 41 PRO B O 1
ATOM 4906 N N . GLU B 1 42 ? 22.859 -34.219 -2.471 1 90.25 42 GLU B N 1
ATOM 4907 C CA . GLU B 1 42 ? 21.812 -35.25 -2.414 1 90.25 42 GLU B CA 1
ATOM 4908 C C . GLU B 1 42 ? 20.703 -34.812 -1.456 1 90.25 42 GLU B C 1
ATOM 4910 O O . GLU B 1 42 ? 19.578 -35.312 -1.552 1 90.25 42 GLU B O 1
ATOM 4915 N N . ASP B 1 43 ? 21.031 -33.969 -0.579 1 88.38 43 ASP B N 1
ATOM 4916 C CA . ASP B 1 43 ? 20.047 -33.531 0.383 1 88.38 43 ASP B CA 1
ATOM 4917 C C . ASP B 1 43 ? 19.047 -32.562 -0.273 1 88.38 43 ASP B C 1
ATOM 4919 O O . ASP B 1 43 ? 17.984 -32.281 0.289 1 88.38 43 ASP B O 1
ATOM 4923 N N . TYR B 1 44 ? 19.375 -32.094 -1.5 1 92.94 44 TYR B N 1
ATOM 4924 C CA . TYR B 1 44 ? 18.562 -31.062 -2.127 1 92.94 44 TYR B CA 1
ATOM 4925 C C . TYR B 1 44 ? 18 -31.547 -3.461 1 92.94 44 TYR B C 1
ATOM 4927 O O . TYR B 1 44 ? 17.531 -30.734 -4.266 1 92.94 44 TYR B O 1
ATOM 4935 N N . ARG B 1 45 ? 18.109 -32.844 -3.674 1 93.56 45 ARG B N 1
ATOM 4936 C CA . ARG B 1 45 ? 17.562 -33.375 -4.93 1 93.56 45 ARG B CA 1
ATOM 4937 C C . ARG B 1 45 ? 17 -34.781 -4.742 1 93.56 45 ARG B C 1
ATOM 4939 O O . ARG B 1 45 ? 17.406 -35.5 -3.826 1 93.56 45 ARG B O 1
ATOM 4946 N N . VAL B 1 46 ? 16.047 -35.094 -5.449 1 91.5 46 VAL B N 1
ATOM 4947 C CA . VAL B 1 46 ? 15.5 -36.438 -5.613 1 91.5 46 VAL B CA 1
ATOM 4948 C C . VAL B 1 46 ? 15.516 -36.812 -7.09 1 91.5 46 VAL B C 1
ATOM 4950 O O . VAL B 1 46 ? 15 -36.094 -7.938 1 91.5 46 VAL B O 1
ATOM 4953 N N . VAL B 1 47 ? 16.203 -37.875 -7.453 1 93.31 47 VAL B N 1
ATOM 4954 C CA . VAL B 1 47 ? 16.266 -38.344 -8.828 1 93.31 47 VAL B CA 1
ATOM 4955 C C . VAL B 1 47 ? 15.555 -39.719 -8.922 1 93.31 47 VAL B C 1
ATOM 4957 O O . VAL B 1 47 ? 15.938 -40.656 -8.234 1 93.31 47 VAL B O 1
ATOM 4960 N N . LEU B 1 48 ? 14.539 -39.75 -9.703 1 91 48 LEU B N 1
ATOM 4961 C CA . LEU B 1 48 ? 13.805 -41 -9.945 1 91 48 LEU B CA 1
ATOM 4962 C C . LEU B 1 48 ? 14.086 -41.531 -11.336 1 91 48 LEU B C 1
ATOM 4964 O O . LEU B 1 48 ? 13.922 -40.812 -12.336 1 91 48 LEU B O 1
ATOM 4968 N N . LYS B 1 49 ? 14.578 -42.719 -11.469 1 88.31 49 LYS B N 1
ATOM 4969 C CA . LYS B 1 49 ? 14.828 -43.406 -12.742 1 88.31 49 LYS B CA 1
ATOM 4970 C C . LYS B 1 49 ? 13.852 -44.562 -12.961 1 88.31 49 LYS B C 1
ATOM 4972 O O . LYS B 1 49 ? 13.766 -45.469 -12.133 1 88.31 49 LYS B O 1
ATOM 4977 N N . CYS B 1 50 ? 13.016 -44.438 -13.906 1 80.56 50 CYS B N 1
ATOM 4978 C CA . CYS B 1 50 ? 12.023 -45.469 -14.195 1 80.56 50 CYS B CA 1
ATOM 4979 C C . CYS B 1 50 ? 12.625 -46.562 -15.055 1 80.56 50 CYS B C 1
ATOM 4981 O O . CYS B 1 50 ? 13.469 -46.312 -15.914 1 80.56 50 CYS B O 1
ATOM 4983 N N . ASP B 1 51 ? 12.75 -47.844 -14.562 1 61.78 51 ASP B N 1
ATOM 4984 C CA . ASP B 1 51 ? 13.219 -49 -15.359 1 61.78 51 ASP B CA 1
ATOM 4985 C C . ASP B 1 51 ? 12.281 -49.25 -16.531 1 61.78 51 ASP B C 1
ATOM 4987 O O . ASP B 1 51 ? 11.125 -48.844 -16.516 1 61.78 51 ASP B O 1
ATOM 4991 N N . LYS B 1 52 ? 12.797 -49.812 -17.688 1 53.59 52 LYS B N 1
ATOM 4992 C CA . LYS B 1 52 ? 12.07 -50.125 -18.906 1 53.59 52 LYS B CA 1
ATOM 4993 C C . LYS B 1 52 ? 10.688 -50.688 -18.609 1 53.59 52 LYS B C 1
ATOM 4995 O O . LYS B 1 52 ? 9.727 -50.438 -19.312 1 53.59 52 LYS B O 1
ATOM 5000 N N . GLN B 1 53 ? 10.602 -51.406 -17.625 1 46.53 53 GLN B N 1
ATOM 5001 C CA . GLN B 1 53 ? 9.344 -52.094 -17.312 1 46.53 53 GLN B CA 1
ATOM 5002 C C . GLN B 1 53 ? 8.352 -51.156 -16.641 1 46.53 53 GLN B C 1
ATOM 5004 O O . GLN B 1 53 ? 7.145 -51.25 -16.859 1 46.53 53 GLN B O 1
ATOM 5009 N N . MET B 1 54 ? 8.797 -50.25 -15.812 1 47.12 54 MET B N 1
ATOM 5010 C CA . MET B 1 54 ? 7.949 -49.281 -15.109 1 47.12 54 MET B CA 1
ATOM 5011 C C . MET B 1 54 ? 7.422 -48.219 -16.062 1 47.12 54 MET B C 1
ATOM 5013 O O . MET B 1 54 ? 6.41 -47.594 -15.781 1 47.12 54 MET B O 1
ATOM 5017 N N . ALA B 1 55 ? 8.148 -47.906 -16.953 1 46.84 55 ALA B N 1
ATOM 5018 C CA . ALA B 1 55 ? 7.754 -46.938 -17.969 1 46.84 55 ALA B CA 1
ATOM 5019 C C . ALA B 1 55 ? 6.473 -47.375 -18.672 1 46.84 55 ALA B C 1
ATOM 5021 O O . ALA B 1 55 ? 5.82 -46.562 -19.344 1 46.84 55 ALA B O 1
ATOM 5022 N N . LYS B 1 56 ? 6.23 -48.656 -18.719 1 42.44 56 LYS B N 1
ATOM 5023 C CA . LYS B 1 56 ? 5.023 -49.156 -19.359 1 42.44 56 LYS B CA 1
ATOM 5024 C C . LYS B 1 56 ? 3.783 -48.844 -18.531 1 42.44 56 LYS B C 1
ATOM 5026 O O . LYS B 1 56 ? 2.656 -49.031 -18.984 1 42.44 56 LYS B O 1
ATOM 5031 N N . GLY B 1 57 ? 3.816 -48.875 -17.141 1 38.75 57 GLY B N 1
ATOM 5032 C CA . GLY B 1 57 ? 2.727 -49.062 -16.188 1 38.75 57 GLY B CA 1
ATOM 5033 C C . GLY B 1 57 ? 1.841 -47.844 -16.047 1 38.75 57 GLY B C 1
ATOM 5034 O O . GLY B 1 57 ? 0.723 -47.938 -15.531 1 38.75 57 GLY B O 1
ATOM 5035 N N . GLN B 1 58 ? 2.361 -46.656 -15.695 1 42.94 58 GLN B N 1
ATOM 5036 C CA . GLN B 1 58 ? 1.45 -45.938 -14.805 1 42.94 58 GLN B CA 1
ATOM 5037 C C . GLN B 1 58 ? 0.095 -45.719 -15.477 1 42.94 58 GLN B C 1
ATOM 5039 O O . GLN B 1 58 ? -0.853 -45.25 -14.828 1 42.94 58 GLN B O 1
ATOM 5044 N N . LEU B 1 59 ? -0.19 -45 -16.625 1 44 59 LEU B N 1
ATOM 5045 C CA . LEU B 1 59 ? -1.619 -44.938 -16.922 1 44 59 LEU B CA 1
ATOM 5046 C C . LEU B 1 59 ? -2.174 -46.344 -17.203 1 44 59 LEU B C 1
ATOM 5048 O O . LEU B 1 59 ? -1.493 -47.188 -17.797 1 44 59 LEU B O 1
ATOM 5052 N N . LYS B 1 60 ? -2.914 -46.875 -16.453 1 40.34 60 LYS B N 1
ATOM 5053 C CA . LYS B 1 60 ? -3.801 -48 -16.734 1 40.34 60 LYS B CA 1
ATOM 5054 C C . LYS B 1 60 ? -4.207 -48.031 -18.203 1 40.34 60 LYS B C 1
ATOM 5056 O O . LYS B 1 60 ? -4.855 -47.094 -18.703 1 40.34 60 LYS B O 1
ATOM 5061 N N . GLY B 1 61 ? -3.361 -48.844 -19.094 1 42.53 61 GLY B N 1
ATOM 5062 C CA . GLY B 1 61 ? -3.568 -49.344 -20.438 1 42.53 61 GLY B CA 1
ATOM 5063 C C . GLY B 1 61 ? -2.574 -48.812 -21.453 1 42.53 61 GLY B C 1
ATOM 5064 O O . GLY B 1 61 ? -2.787 -48.906 -22.656 1 42.53 61 GLY B O 1
ATOM 5065 N N . GLY B 1 62 ? -1.178 -48.625 -21.078 1 49.47 62 GLY B N 1
ATOM 5066 C CA . GLY B 1 62 ? -0.116 -48.438 -22.062 1 49.47 62 GLY B CA 1
ATOM 5067 C C . GLY B 1 62 ? -0.358 -47.25 -22.969 1 49.47 62 GLY B C 1
ATOM 5068 O O . GLY B 1 62 ? 0.334 -47.094 -23.969 1 49.47 62 GLY B O 1
ATOM 5069 N N . THR B 1 63 ? -1.441 -46.594 -22.922 1 61.5 63 THR B N 1
ATOM 5070 C CA . THR B 1 63 ? -1.893 -45.719 -24 1 61.5 63 THR B CA 1
ATOM 5071 C C . THR B 1 63 ? -1.323 -44.312 -23.828 1 61.5 63 THR B C 1
ATOM 5073 O O . THR B 1 63 ? -1.289 -43.781 -22.719 1 61.5 63 THR B O 1
ATOM 5076 N N . VAL B 1 64 ? -0.519 -43.812 -24.781 1 78.94 64 VAL B N 1
ATOM 5077 C CA . VAL B 1 64 ? -0.053 -42.438 -24.969 1 78.94 64 VAL B CA 1
ATOM 5078 C C . VAL B 1 64 ? -1.204 -41.469 -24.719 1 78.94 64 VAL B C 1
ATOM 5080 O O . VAL B 1 64 ? -2.316 -41.688 -25.203 1 78.94 64 VAL B O 1
ATOM 5083 N N . VAL B 1 65 ? -0.936 -40.594 -23.75 1 85.75 65 VAL B N 1
ATOM 5084 C CA . VAL B 1 65 ? -1.954 -39.594 -23.391 1 85.75 65 VAL B CA 1
ATOM 5085 C C . VAL B 1 65 ? -2.355 -38.812 -24.641 1 85.75 65 VAL B C 1
ATOM 5087 O O . VAL B 1 65 ? -1.502 -38.438 -25.453 1 85.75 65 VAL B O 1
ATOM 5090 N N . ASN B 1 66 ? -3.607 -38.75 -24.875 1 89.19 66 ASN B N 1
ATOM 5091 C CA . ASN B 1 66 ? -4.18 -37.969 -25.953 1 89.19 66 ASN B CA 1
ATOM 5092 C C . ASN B 1 66 ? -4.957 -36.75 -25.422 1 89.19 66 ASN B C 1
ATOM 5094 O O . ASN B 1 66 ? -6.07 -36.906 -24.906 1 89.19 66 ASN B O 1
ATOM 5098 N N . PHE B 1 67 ? -4.457 -35.594 -25.625 1 90.75 67 PHE B N 1
ATOM 5099 C CA . PHE B 1 67 ? -5.012 -34.406 -25 1 90.75 67 PHE B CA 1
ATOM 5100 C C . PHE B 1 67 ? -6.258 -33.938 -25.75 1 90.75 67 PHE B C 1
ATOM 5102 O O . PHE B 1 67 ? -7.035 -33.156 -25.234 1 90.75 67 PHE B O 1
ATOM 5109 N N . ASP B 1 68 ? -6.43 -34.375 -26.922 1 87.25 68 ASP B N 1
ATOM 5110 C CA . ASP B 1 68 ? -7.66 -34.062 -27.641 1 87.25 68 ASP B CA 1
ATOM 5111 C C . ASP B 1 68 ? -8.875 -34.688 -26.969 1 87.25 68 ASP B C 1
ATOM 5113 O O . ASP B 1 68 ? -10.008 -34.25 -27.156 1 87.25 68 ASP B O 1
ATOM 5117 N N . GLU B 1 69 ? -8.578 -35.656 -26.156 1 88.62 69 GLU B N 1
ATOM 5118 C CA . GLU B 1 69 ? -9.648 -36.344 -25.453 1 88.62 69 GLU B CA 1
ATOM 5119 C C . GLU B 1 69 ? -9.836 -35.781 -24.047 1 88.62 69 GLU B C 1
ATOM 5121 O O . GLU B 1 69 ? -10.609 -36.344 -23.266 1 88.62 69 GLU B O 1
ATOM 5126 N N . LEU B 1 70 ? -9.164 -34.906 -23.703 1 90 70 LEU B N 1
ATOM 5127 C CA . LEU B 1 70 ? -9.258 -34.281 -22.406 1 90 70 LEU B CA 1
ATOM 5128 C C . LEU B 1 70 ? -9.094 -35.281 -21.281 1 90 70 LEU B C 1
ATOM 5130 O O . LEU B 1 70 ? -10 -35.469 -20.469 1 90 70 LEU B O 1
ATOM 5134 N N . PRO B 1 71 ? -8.008 -35.875 -21.219 1 89.38 71 PRO B N 1
ATOM 5135 C CA . PRO B 1 71 ? -7.785 -37 -20.312 1 89.38 71 PRO B CA 1
ATOM 5136 C C . PRO B 1 71 ? -7.969 -36.625 -18.844 1 89.38 71 PRO B C 1
ATOM 5138 O O . PRO B 1 71 ? -8.172 -37.531 -18.016 1 89.38 71 PRO B O 1
ATOM 5141 N N . PHE B 1 72 ? -7.961 -35.438 -18.516 1 90.88 72 PHE B N 1
ATOM 5142 C CA . PHE B 1 72 ? -8.078 -35.031 -17.125 1 90.88 72 PHE B CA 1
ATOM 5143 C C . PHE B 1 72 ? -9.398 -34.344 -16.875 1 90.88 72 PHE B C 1
ATOM 5145 O O . PHE B 1 72 ? -9.453 -33.344 -16.141 1 90.88 72 PHE B O 1
ATOM 5152 N N . SER B 1 73 ? -10.344 -34.688 -17.562 1 90.69 73 SER B N 1
ATOM 5153 C CA . SER B 1 73 ? -11.719 -34.25 -17.359 1 90.69 73 SER B CA 1
ATOM 5154 C C . SER B 1 73 ? -12.68 -35.406 -17.203 1 90.69 73 SER B C 1
ATOM 5156 O O . SER B 1 73 ? -13.812 -35.375 -17.688 1 90.69 73 SER B O 1
ATOM 5158 N N . LYS B 1 74 ? -12.242 -36.375 -16.547 1 88.62 74 LYS B N 1
ATOM 5159 C CA . LYS B 1 74 ? -12.992 -37.625 -16.484 1 88.62 74 LYS B CA 1
ATOM 5160 C C . LYS B 1 74 ? -13.859 -37.688 -15.234 1 88.62 74 LYS B C 1
ATOM 5162 O O . LYS B 1 74 ? -14.836 -38.438 -15.18 1 88.62 74 LYS B O 1
ATOM 5167 N N . HIS B 1 75 ? -13.531 -36.969 -14.258 1 90.12 75 HIS B N 1
ATOM 5168 C CA . HIS B 1 75 ? -14.281 -36.969 -13.008 1 90.12 75 HIS B CA 1
ATOM 5169 C C . HIS B 1 75 ? -15.211 -35.75 -12.938 1 90.12 75 HIS B C 1
ATOM 5171 O O . HIS B 1 75 ? -14.938 -34.719 -13.562 1 90.12 75 HIS B O 1
ATOM 5177 N N . ALA B 1 76 ? -16.234 -35.938 -12.148 1 91.19 76 ALA B N 1
ATOM 5178 C CA . ALA B 1 76 ? -17.141 -34.844 -11.922 1 91.19 76 ALA B CA 1
ATOM 5179 C C . ALA B 1 76 ? -16.484 -33.75 -11.062 1 91.19 76 ALA B C 1
ATOM 5181 O O . ALA B 1 76 ? -16.719 -32.562 -11.281 1 91.19 76 ALA B O 1
ATOM 5182 N N . ASP B 1 77 ? -15.672 -34.188 -10.203 1 92.94 77 ASP B N 1
ATOM 5183 C CA . ASP B 1 77 ? -15 -33.25 -9.305 1 92.94 77 ASP B CA 1
ATOM 5184 C C . ASP B 1 77 ? -13.758 -32.656 -9.969 1 92.94 77 ASP B C 1
ATOM 5186 O O . ASP B 1 77 ? -12.805 -33.406 -10.281 1 92.94 77 ASP B O 1
ATOM 5190 N N . SER B 1 78 ? -13.805 -31.406 -10.133 1 93.38 78 SER B N 1
ATOM 5191 C CA . SER B 1 78 ? -12.703 -30.719 -10.805 1 93.38 78 SER B CA 1
ATOM 5192 C C . SER B 1 78 ? -11.414 -30.828 -10 1 93.38 78 SER B C 1
ATOM 5194 O O . SER B 1 78 ? -10.32 -30.797 -10.57 1 93.38 78 SER B O 1
ATOM 5196 N N . VAL B 1 79 ? -11.477 -30.922 -8.68 1 91.94 79 VAL B N 1
ATOM 5197 C CA . VAL B 1 79 ? -10.297 -31.047 -7.836 1 91.94 79 VAL B CA 1
ATOM 5198 C C . VAL B 1 79 ? -9.641 -32.406 -8.078 1 91.94 79 VAL B C 1
ATOM 5200 O O . VAL B 1 79 ? -8.414 -32.5 -8.172 1 91.94 79 VAL B O 1
ATOM 5203 N N . GLN B 1 80 ? -10.469 -33.406 -8.203 1 91.81 80 GLN B N 1
ATOM 5204 C CA . GLN B 1 80 ? -9.93 -34.719 -8.508 1 91.81 80 GLN B CA 1
ATOM 5205 C C . GLN B 1 80 ? -9.242 -34.75 -9.867 1 91.81 80 GLN B C 1
ATOM 5207 O O . GLN B 1 80 ? -8.18 -35.344 -10.031 1 91.81 80 GLN B O 1
ATOM 5212 N N . ASN B 1 81 ? -9.859 -34.125 -10.828 1 92.81 81 ASN B N 1
ATOM 5213 C CA . ASN B 1 81 ? -9.234 -34 -12.141 1 92.81 81 ASN B CA 1
ATOM 5214 C C . ASN B 1 81 ? -7.859 -33.312 -12.047 1 92.81 81 ASN B C 1
ATOM 5216 O O . ASN B 1 81 ? -6.906 -33.781 -12.688 1 92.81 81 ASN B O 1
ATOM 5220 N N . ALA B 1 82 ? -7.789 -32.312 -11.25 1 91.94 82 ALA B N 1
ATOM 5221 C CA . ALA B 1 82 ? -6.527 -31.594 -11.07 1 91.94 82 ALA B CA 1
ATOM 5222 C C . ALA B 1 82 ? -5.492 -32.5 -10.383 1 91.94 82 ALA B C 1
ATOM 5224 O O . ALA B 1 82 ? -4.32 -32.5 -10.773 1 91.94 82 ALA B O 1
ATOM 5225 N N . ILE B 1 83 ? -5.902 -33.188 -9.352 1 90.31 83 ILE B N 1
ATOM 5226 C CA . ILE B 1 83 ? -5.008 -34.094 -8.641 1 90.31 83 ILE B CA 1
ATOM 5227 C C . ILE B 1 83 ? -4.465 -35.156 -9.609 1 90.31 83 ILE B C 1
ATOM 5229 O O . ILE B 1 83 ? -3.27 -35.469 -9.602 1 90.31 83 ILE B O 1
ATOM 5233 N N . ASP B 1 84 ? -5.324 -35.625 -10.469 1 91.25 84 ASP B N 1
ATOM 5234 C CA . ASP B 1 84 ? -4.914 -36.625 -11.461 1 91.25 84 ASP B CA 1
ATOM 5235 C C . ASP B 1 84 ? -3.893 -36.031 -12.43 1 91.25 84 ASP B C 1
ATOM 5237 O O . ASP B 1 84 ? -2.932 -36.688 -12.812 1 91.25 84 ASP B O 1
ATOM 5241 N N . ALA B 1 85 ? -4.145 -34.844 -12.836 1 92.75 85 ALA B N 1
ATOM 5242 C CA . ALA B 1 85 ? -3.211 -34.156 -13.742 1 92.75 85 ALA B CA 1
ATOM 5243 C C . ALA B 1 85 ? -1.847 -33.969 -13.086 1 92.75 85 ALA B C 1
ATOM 5245 O O . ALA B 1 85 ? -0.812 -34.25 -13.703 1 92.75 85 ALA B O 1
ATOM 5246 N N . TRP B 1 86 ? -1.879 -33.594 -11.852 1 91.81 86 TRP B N 1
ATOM 5247 C CA . TRP B 1 86 ? -0.627 -33.406 -11.125 1 91.81 86 TRP B CA 1
ATOM 5248 C C . TRP B 1 86 ? 0.1 -34.719 -10.938 1 91.81 86 TRP B C 1
ATOM 5250 O O . TRP B 1 86 ? 1.323 -34.812 -11.078 1 91.81 86 TRP B O 1
ATOM 5260 N N . GLN B 1 87 ? -0.681 -35.719 -10.586 1 90.31 87 GLN B N 1
ATOM 5261 C CA . GLN B 1 87 ? -0.091 -37.031 -10.453 1 90.31 87 GLN B CA 1
ATOM 5262 C C . GLN B 1 87 ? 0.594 -37.469 -11.742 1 90.31 87 GLN B C 1
ATOM 5264 O O . GLN B 1 87 ? 1.695 -38.031 -11.711 1 90.31 87 GLN B O 1
ATOM 5269 N N . TRP B 1 88 ? -0.088 -37.156 -12.852 1 91.25 88 TRP B N 1
ATOM 5270 C CA . TRP B 1 88 ? 0.474 -37.5 -14.156 1 91.25 88 TRP B CA 1
ATOM 5271 C C . TRP B 1 88 ? 1.761 -36.719 -14.406 1 91.25 88 TRP B C 1
ATOM 5273 O O . TRP B 1 88 ? 2.746 -37.281 -14.898 1 91.25 88 TRP B O 1
ATOM 5283 N N . ILE B 1 89 ? 1.841 -35.469 -14.062 1 92.81 89 ILE B N 1
ATOM 5284 C CA . ILE B 1 89 ? 2.982 -34.594 -14.32 1 92.81 89 ILE B CA 1
ATOM 5285 C C . ILE B 1 89 ? 4.203 -35.125 -13.555 1 92.81 89 ILE B C 1
ATOM 5287 O O . ILE B 1 89 ? 5.293 -35.219 -14.117 1 92.81 89 ILE B O 1
ATOM 5291 N N . ILE B 1 90 ? 3.996 -35.531 -12.297 1 92.19 90 ILE B N 1
ATOM 5292 C CA . ILE B 1 90 ? 5.172 -35.781 -11.469 1 92.19 90 ILE B CA 1
ATOM 5293 C C . ILE B 1 90 ? 5.375 -37.312 -11.312 1 92.19 90 ILE B C 1
ATOM 5295 O O . ILE B 1 90 ? 6.301 -37.75 -10.625 1 92.19 90 ILE B O 1
ATOM 5299 N N . ALA B 1 91 ? 4.543 -38.062 -11.953 1 89.44 91 ALA B N 1
ATOM 5300 C CA . ALA B 1 91 ? 4.711 -39.5 -11.852 1 89.44 91 ALA B CA 1
ATOM 5301 C C . ALA B 1 91 ? 6.145 -39.906 -12.18 1 89.44 91 ALA B C 1
ATOM 5303 O O . ALA B 1 91 ? 6.77 -39.344 -13.07 1 89.44 91 ALA B O 1
ATOM 5304 N N . PRO B 1 92 ? 6.77 -40.875 -11.422 1 90.31 92 PRO B N 1
ATOM 5305 C CA . PRO B 1 92 ? 6.09 -41.781 -10.508 1 90.31 92 PRO B CA 1
ATOM 5306 C C . PRO B 1 92 ? 6.031 -41.25 -9.078 1 90.31 92 PRO B C 1
ATOM 5308 O O . PRO B 1 92 ? 5.574 -41.969 -8.172 1 90.31 92 PRO B O 1
ATOM 5311 N N . MET B 1 93 ? 6.449 -40.125 -8.914 1 88.31 93 MET B N 1
ATOM 5312 C CA . MET B 1 93 ? 6.32 -39.5 -7.594 1 88.31 93 MET B CA 1
ATOM 5313 C C . MET B 1 93 ? 4.855 -39.312 -7.215 1 88.31 93 MET B C 1
ATOM 5315 O O . MET B 1 93 ? 4.035 -38.938 -8.047 1 88.31 93 MET B O 1
ATOM 5319 N N . LYS B 1 94 ? 4.531 -39.656 -5.984 1 86.69 94 LYS B N 1
ATOM 5320 C CA . LYS B 1 94 ? 3.162 -39.469 -5.516 1 86.69 94 LYS B CA 1
ATOM 5321 C C . LYS B 1 94 ? 2.92 -38 -5.102 1 86.69 94 LYS B C 1
ATOM 5323 O O . LYS B 1 94 ? 3.783 -37.375 -4.48 1 86.69 94 LYS B O 1
ATOM 5328 N N . VAL B 1 95 ? 1.762 -37.531 -5.418 1 88.19 95 VAL B N 1
ATOM 5329 C CA . VAL B 1 95 ? 1.407 -36.125 -5.18 1 88.19 95 VAL B CA 1
ATOM 5330 C C . VAL B 1 95 ? 1.459 -35.844 -3.682 1 88.19 95 VAL B C 1
ATOM 5332 O O . VAL B 1 95 ? 1.959 -34.781 -3.268 1 88.19 95 VAL B O 1
ATOM 5335 N N . ASP B 1 96 ? 0.992 -36.688 -2.834 1 82.12 96 ASP B N 1
ATOM 5336 C CA . ASP B 1 96 ? 0.959 -36.469 -1.389 1 82.12 96 ASP B CA 1
ATOM 5337 C C . ASP B 1 96 ? 2.371 -36.438 -0.809 1 82.12 96 ASP B C 1
ATOM 5339 O O . ASP B 1 96 ? 2.637 -35.688 0.141 1 82.12 96 ASP B O 1
ATOM 5343 N N . GLU B 1 97 ? 3.236 -37.188 -1.424 1 80.94 97 GLU B N 1
ATOM 5344 C CA . GLU B 1 97 ? 4.629 -37.219 -0.983 1 80.94 97 GLU B CA 1
ATOM 5345 C C . GLU B 1 97 ? 5.367 -35.938 -1.431 1 80.94 97 GLU B C 1
ATOM 5347 O O . GLU B 1 97 ? 6.266 -35.469 -0.736 1 80.94 97 GLU B O 1
ATOM 5352 N N . PHE B 1 98 ? 4.973 -35.531 -2.508 1 88.19 98 PHE B N 1
ATOM 5353 C CA . PHE B 1 98 ? 5.645 -34.375 -3.057 1 88.19 98 PHE B CA 1
ATOM 5354 C C . PHE B 1 98 ? 5.277 -33.094 -2.273 1 88.19 98 PHE B C 1
ATOM 5356 O O . PHE B 1 98 ? 6.152 -32.344 -1.878 1 88.19 98 PHE B O 1
ATOM 5363 N N . PHE B 1 99 ? 4.012 -32.875 -1.916 1 80.31 99 PHE B N 1
ATOM 5364 C CA . PHE B 1 99 ? 3.553 -31.641 -1.322 1 80.31 99 PHE B CA 1
ATOM 5365 C C . PHE B 1 99 ? 3.48 -31.75 0.195 1 80.31 99 PHE B C 1
ATOM 5367 O O . PHE B 1 99 ? 3.445 -30.734 0.899 1 80.31 99 PHE B O 1
ATOM 5374 N N . GLU B 1 100 ? 3.158 -32.75 0.982 1 65.25 100 GLU B N 1
ATOM 5375 C CA . GLU B 1 100 ? 2.932 -32.812 2.422 1 65.25 100 GLU B CA 1
ATOM 5376 C C . GLU B 1 100 ? 4.129 -33.406 3.145 1 65.25 100 GLU B C 1
ATOM 5378 O O . GLU B 1 100 ? 4.812 -34.281 2.6 1 65.25 100 GLU B O 1
ATOM 5383 N N . LEU B 1 101 ? 4.438 -32.656 4.336 1 50.53 101 LEU B N 1
ATOM 5384 C CA . LEU B 1 101 ? 5.426 -33.188 5.273 1 50.53 101 LEU B CA 1
ATOM 5385 C C . LEU B 1 101 ? 4.914 -34.469 5.953 1 50.53 101 LEU B C 1
ATOM 5387 O O . LEU B 1 101 ? 3.812 -34.469 6.508 1 50.53 101 LEU B O 1
ATOM 5391 N N . VAL B 1 102 ? 5.113 -35.625 5.691 1 38.97 102 VAL B N 1
ATOM 5392 C CA . VAL B 1 102 ? 4.703 -36.844 6.414 1 38.97 102 VAL B CA 1
ATOM 5393 C C . VAL B 1 102 ? 5.648 -37.062 7.59 1 38.97 102 VAL B C 1
ATOM 5395 O O . VAL B 1 102 ? 6.863 -37.188 7.406 1 38.97 102 VAL B O 1
ATOM 5398 N N . VAL B 1 103 ? 5.238 -36.531 8.875 1 34.78 103 VAL B N 1
ATOM 5399 C CA . VAL B 1 103 ? 5.973 -36.812 10.102 1 34.78 103 VAL B CA 1
ATOM 5400 C C . VAL B 1 103 ? 5.641 -38.219 10.578 1 34.78 103 VAL B C 1
ATOM 5402 O O . VAL B 1 103 ? 4.465 -38.562 10.742 1 34.78 103 VAL B O 1
ATOM 5405 N N . CYS B 1 104 ? 6.328 -39.312 10.414 1 29.94 104 CYS B N 1
ATOM 5406 C CA . CYS B 1 104 ? 6.102 -40.656 10.961 1 29.94 104 CYS B CA 1
ATOM 5407 C C . CYS B 1 104 ? 6.531 -40.719 12.422 1 29.94 104 CYS B C 1
ATOM 5409 O O . CYS B 1 104 ? 7.688 -40.438 12.742 1 29.94 104 CYS B O 1
ATOM 5411 N N . ASN B 1 105 ? 5.633 -40.531 13.43 1 28.84 105 ASN B N 1
ATOM 5412 C CA . ASN B 1 105 ? 5.844 -40.719 14.859 1 28.84 105 ASN B CA 1
ATOM 5413 C C . ASN B 1 105 ? 6.07 -42.188 15.195 1 28.84 105 ASN B C 1
ATOM 5415 O O . ASN B 1 105 ? 5.23 -43.031 14.898 1 28.84 105 ASN B O 1
ATOM 5419 N N . LEU B 1 106 ? 7.277 -42.812 15.281 1 29.55 106 LEU B N 1
ATOM 5420 C CA . LEU B 1 106 ? 7.625 -44.156 15.727 1 29.55 106 LEU B CA 1
ATOM 5421 C C . LEU B 1 106 ? 7.395 -44.312 17.219 1 29.55 106 LEU B C 1
ATOM 5423 O O . LEU B 1 106 ? 7.895 -43.5 18.016 1 29.55 106 LEU B O 1
ATOM 5427 N N . VAL B 1 107 ? 6.195 -44.906 17.594 1 28.05 107 VAL B N 1
ATOM 5428 C CA . VAL B 1 107 ? 5.812 -45.188 18.969 1 28.05 107 VAL B CA 1
ATOM 5429 C C . VAL B 1 107 ? 6.906 -46.031 19.641 1 28.05 107 VAL B C 1
ATOM 5431 O O . VAL B 1 107 ? 7.816 -46.531 18.984 1 28.05 107 VAL B O 1
ATOM 5434 N N . ASN B 1 108 ? 6.398 -46.969 20.578 1 26.5 108 ASN B N 1
ATOM 5435 C CA . ASN B 1 108 ? 6.84 -47.625 21.797 1 26.5 108 ASN B CA 1
ATOM 5436 C C . ASN B 1 108 ? 7.691 -48.844 21.484 1 26.5 108 ASN B C 1
ATOM 5438 O O . ASN B 1 108 ? 7.258 -49.75 20.766 1 26.5 108 ASN B O 1
ATOM 5442 N N . LEU B 1 109 ? 9.062 -48.719 21.406 1 26.58 109 LEU B N 1
ATOM 5443 C CA . LEU B 1 109 ? 9.945 -49.875 21.25 1 26.58 109 LEU B CA 1
ATOM 5444 C C . LEU B 1 109 ? 10.039 -50.656 22.562 1 26.58 109 LEU B C 1
ATOM 5446 O O . LEU B 1 109 ? 10.383 -50.094 23.609 1 26.58 109 LEU B O 1
ATOM 5450 N N . ASP B 1 110 ? 9.125 -51.594 22.766 1 26.56 110 ASP B N 1
ATOM 5451 C CA . ASP B 1 110 ? 9.273 -52.562 23.859 1 26.56 110 ASP B CA 1
ATOM 5452 C C . ASP B 1 110 ? 10.562 -53.375 23.719 1 26.56 110 ASP B C 1
ATOM 5454 O O . ASP B 1 110 ? 10.812 -53.969 22.672 1 26.56 110 ASP B O 1
ATOM 5458 N N . PHE B 1 111 ? 11.594 -52.969 24.453 1 27.39 111 PHE B N 1
ATOM 5459 C CA . PHE B 1 111 ? 12.906 -53.625 24.516 1 27.39 111 PHE B CA 1
ATOM 5460 C C . PHE B 1 111 ? 12.789 -55.031 25.094 1 27.39 111 PHE B C 1
ATOM 5462 O O . PHE B 1 111 ? 12.539 -55.219 26.281 1 27.39 111 PHE B O 1
ATOM 5469 N N . VAL B 1 112 ? 12.156 -56 24.375 1 24.2 112 VAL B N 1
ATOM 5470 C CA . VAL B 1 112 ? 12.305 -57.375 24.844 1 24.2 112 VAL B CA 1
ATOM 5471 C C . VAL B 1 112 ? 13.773 -57.781 24.797 1 24.2 112 VAL B C 1
ATOM 5473 O O . VAL B 1 112 ? 14.539 -57.25 23.984 1 24.2 112 VAL B O 1
ATOM 5476 N N . SER B 1 113 ? 14.336 -58.688 25.781 1 24.59 113 SER B N 1
ATOM 5477 C CA . SER B 1 113 ? 15.625 -59.281 26.078 1 24.59 113 SER B CA 1
ATOM 5478 C C . SER B 1 113 ? 16.234 -59.906 24.844 1 24.59 113 SER B C 1
ATOM 5480 O O . SER B 1 113 ? 17.469 -60.031 24.734 1 24.59 113 SER B O 1
ATOM 5482 N N . TYR B 1 114 ? 15.484 -61 24.188 1 24.11 114 TYR B N 1
ATOM 5483 C CA . TYR B 1 114 ? 16.234 -61.906 23.344 1 24.11 114 TYR B CA 1
ATOM 5484 C C . TYR B 1 114 ? 16.891 -61.188 22.188 1 24.11 114 TYR B C 1
ATOM 5486 O O . TYR B 1 114 ? 16.469 -60.062 21.828 1 24.11 114 TYR B O 1
ATOM 5494 N N . GLY B 1 115 ? 17.969 -61.812 21.453 1 26.11 115 GLY B N 1
ATOM 5495 C CA . GLY B 1 115 ? 18.734 -61.594 20.234 1 26.11 115 GLY B CA 1
ATOM 5496 C C . GLY B 1 115 ? 17.922 -61 19.109 1 26.11 115 GLY B C 1
ATOM 5497 O O . GLY B 1 115 ? 18.438 -60.781 18.016 1 26.11 115 GLY B O 1
ATOM 5498 N N . LEU B 1 116 ? 16.625 -61.469 19.031 1 24.64 116 LEU B N 1
ATOM 5499 C CA . LEU B 1 116 ? 15.82 -61.438 17.812 1 24.64 116 LEU B CA 1
ATOM 5500 C C . LEU B 1 116 ? 15.602 -60 17.344 1 24.64 116 LEU B C 1
ATOM 5502 O O . LEU B 1 116 ? 15.367 -59.125 18.172 1 24.64 116 LEU B O 1
ATOM 5506 N N . GLY B 1 117 ? 16.188 -59.75 16.109 1 25.53 117 GLY B N 1
ATOM 5507 C CA . GLY B 1 117 ? 16.094 -58.625 15.203 1 25.53 117 GLY B CA 1
ATOM 5508 C C . GLY B 1 117 ? 14.703 -58.031 15.125 1 25.53 117 GLY B C 1
ATOM 5509 O O . GLY B 1 117 ? 13.711 -58.781 15.086 1 25.53 117 GLY B O 1
ATOM 5510 N N . VAL B 1 118 ? 14.43 -57.125 16 1 26.61 118 VAL B N 1
ATOM 5511 C CA . VAL B 1 118 ? 13.102 -56.531 16.109 1 26.61 118 VAL B CA 1
ATOM 5512 C C . VAL B 1 118 ? 12.609 -56.094 14.734 1 26.61 118 VAL B C 1
ATOM 5514 O O . VAL B 1 118 ? 13.273 -55.312 14.047 1 26.61 118 VAL B O 1
ATOM 5517 N N . SER B 1 119 ? 12.117 -57.156 14.078 1 25.56 119 SER B N 1
ATOM 5518 C CA . SER B 1 119 ? 11.438 -56.938 12.805 1 25.56 119 SER B CA 1
ATOM 5519 C C . SER B 1 119 ? 10.273 -55.969 12.953 1 25.56 119 SER B C 1
ATOM 5521 O O . SER B 1 119 ? 9.414 -56.125 13.812 1 25.56 119 SER B O 1
ATOM 5523 N N . VAL B 1 120 ? 10.664 -54.719 12.984 1 26.3 120 VAL B N 1
ATOM 5524 C CA . VAL B 1 120 ? 9.609 -53.719 13.094 1 26.3 120 VAL B CA 1
ATOM 5525 C C . VAL B 1 120 ? 8.703 -53.781 11.867 1 26.3 120 VAL B C 1
ATOM 5527 O O . VAL B 1 120 ? 9.188 -53.75 10.734 1 26.3 120 VAL B O 1
ATOM 5530 N N . SER B 1 121 ? 7.867 -54.656 11.93 1 23.08 121 SER B N 1
ATOM 5531 C CA . SER B 1 121 ? 6.859 -54.812 10.883 1 23.08 121 SER B CA 1
ATOM 5532 C C . SER B 1 121 ? 6.148 -53.469 10.625 1 23.08 121 SER B C 1
ATOM 5534 O O . SER B 1 121 ? 5.566 -52.875 11.539 1 23.08 121 SER B O 1
ATOM 5536 N N . CYS B 1 122 ? 7.027 -52.594 9.875 1 23.61 122 CYS B N 1
ATOM 5537 C CA . CYS B 1 122 ? 6.43 -51.406 9.234 1 23.61 122 CYS B CA 1
ATOM 5538 C C . CYS B 1 122 ? 5.215 -51.812 8.406 1 23.61 122 CYS B C 1
ATOM 5540 O O . CYS B 1 122 ? 5.309 -52.656 7.535 1 23.61 122 CYS B O 1
ATOM 5542 N N . THR B 1 123 ? 4.195 -51.969 8.977 1 23.52 123 THR B N 1
ATOM 5543 C CA . THR B 1 123 ? 3.02 -52.219 8.148 1 23.52 123 THR B CA 1
ATOM 5544 C C . THR B 1 123 ? 2.998 -51.281 6.938 1 23.52 123 THR B C 1
ATOM 5546 O O . THR B 1 123 ? 2.758 -51.75 5.812 1 23.52 123 THR B O 1
ATOM 5549 N N . GLU B 1 124 ? 2.703 -50.344 6.148 1 24.2 124 GLU B N 1
ATOM 5550 C CA . GLU B 1 124 ? 3.121 -50.562 4.766 1 24.2 124 GLU B CA 1
ATOM 5551 C C . GLU B 1 124 ? 4.629 -50.375 4.609 1 24.2 124 GLU B C 1
ATOM 5553 O O . GLU B 1 124 ? 5.281 -49.781 5.473 1 24.2 124 GLU B O 1
ATOM 5558 N N . GLY B 1 125 ? 5.473 -50.5 3.633 1 22.22 125 GLY B N 1
ATOM 5559 C CA . GLY B 1 125 ? 6.859 -50.906 3.432 1 22.22 125 GLY B CA 1
ATOM 5560 C C . GLY B 1 125 ? 7.852 -49.875 3.979 1 22.22 125 GLY B C 1
ATOM 5561 O O . GLY B 1 125 ? 8.273 -48.969 3.262 1 22.22 125 GLY B O 1
ATOM 5562 N N . ARG B 1 126 ? 7.652 -49.469 5.344 1 23.98 126 ARG B N 1
ATOM 5563 C CA . ARG B 1 126 ? 8.422 -48.438 6.059 1 23.98 126 ARG B CA 1
ATOM 5564 C C . ARG B 1 126 ? 9.883 -48.875 6.191 1 23.98 126 ARG B C 1
ATOM 5566 O O . ARG B 1 126 ? 10.203 -49.781 6.945 1 23.98 126 ARG B O 1
ATOM 5573 N N . LEU B 1 127 ? 10.688 -49.094 5.129 1 21.86 127 LEU B N 1
ATOM 5574 C CA . LEU B 1 127 ? 12.016 -49.594 5.48 1 21.86 127 LEU B CA 1
ATOM 5575 C C . LEU B 1 127 ? 12.75 -48.594 6.367 1 21.86 127 LEU B C 1
ATOM 5577 O O . LEU B 1 127 ? 12.805 -47.406 6.055 1 21.86 127 LEU B O 1
ATOM 5581 N N . CYS B 1 128 ? 12.867 -48.906 7.695 1 23.41 128 CYS B N 1
ATOM 5582 C CA . CYS B 1 128 ? 13.594 -48.438 8.875 1 23.41 128 CYS B CA 1
ATOM 5583 C C . CYS B 1 128 ? 15.094 -48.438 8.617 1 23.41 128 CYS B C 1
ATOM 5585 O O . CYS B 1 128 ? 15.664 -49.438 8.203 1 23.41 128 CYS B O 1
ATOM 5587 N N . ILE B 1 129 ? 15.797 -47.469 8.031 1 25.12 129 ILE B N 1
ATOM 5588 C CA . ILE B 1 129 ? 17.25 -47.625 8.109 1 25.12 129 ILE B CA 1
ATOM 5589 C C . ILE B 1 129 ? 17.703 -47.531 9.562 1 25.12 129 ILE B C 1
ATOM 5591 O O . ILE B 1 129 ? 17.359 -46.594 10.266 1 25.12 129 ILE B O 1
ATOM 5595 N N . SER B 1 130 ? 17.984 -48.656 10.352 1 24.84 130 SER B N 1
ATOM 5596 C CA . SER B 1 130 ? 18.75 -49.094 11.516 1 24.84 130 SER B CA 1
ATOM 5597 C C . SER B 1 130 ? 20.141 -48.469 11.523 1 24.84 130 SER B C 1
ATOM 5599 O O . SER B 1 130 ? 20.938 -48.75 10.633 1 24.84 130 SER B O 1
ATOM 5601 N N . LEU B 1 131 ? 20.5 -47.125 11.688 1 25.08 131 LEU B N 1
ATOM 5602 C CA . LEU B 1 131 ? 21.891 -46.969 12.109 1 25.08 131 LEU B CA 1
ATOM 5603 C C . LEU B 1 131 ? 22.109 -47.531 13.508 1 25.08 131 LEU B C 1
ATOM 5605 O O . LEU B 1 131 ? 21.219 -47.438 14.367 1 25.08 131 LEU B O 1
ATOM 5609 N N . ILE B 1 132 ? 23.203 -48.438 13.836 1 25.11 132 ILE B N 1
ATOM 5610 C CA . ILE B 1 132 ? 24.031 -49.25 14.711 1 25.11 132 ILE B CA 1
ATOM 5611 C C . ILE B 1 132 ? 24.75 -48.375 15.719 1 25.11 132 ILE B C 1
ATOM 5613 O O . ILE B 1 132 ? 25.766 -47.75 15.391 1 25.11 132 ILE B O 1
ATOM 5617 N N . LEU B 1 133 ? 24.375 -47.25 16.453 1 25.09 133 LEU B N 1
ATOM 5618 C CA . LEU B 1 133 ? 25.312 -46.75 17.453 1 25.09 133 LEU B CA 1
ATOM 5619 C C . LEU B 1 133 ? 25.484 -47.781 18.562 1 25.09 133 LEU B C 1
ATOM 5621 O O . LEU B 1 133 ? 24.516 -48.219 19.156 1 25.09 133 LEU B O 1
ATOM 5625 N N . ARG B 1 134 ? 26.734 -48.5 18.734 1 23.75 134 ARG B N 1
ATOM 5626 C CA . ARG B 1 134 ? 27.469 -49.281 19.719 1 23.75 134 ARG B CA 1
ATOM 5627 C C . ARG B 1 134 ? 27.719 -48.5 20.984 1 23.75 134 ARG B C 1
ATOM 5629 O O . ARG B 1 134 ? 28.703 -47.75 21.094 1 23.75 134 ARG B O 1
ATOM 5636 N N . MET B 1 135 ? 26.844 -47.688 21.75 1 23.34 135 MET B N 1
ATOM 5637 C CA . MET B 1 135 ? 27.234 -47.25 23.078 1 23.34 135 MET B CA 1
ATOM 5638 C C . MET B 1 135 ? 27.453 -48.438 24 1 23.34 135 MET B C 1
ATOM 5640 O O . MET B 1 135 ? 26.594 -49.344 24.078 1 23.34 135 MET B O 1
ATOM 5644 N N . ASN B 1 136 ? 28.719 -48.75 24.406 1 24.94 136 ASN B N 1
ATOM 5645 C CA . ASN B 1 136 ? 29.312 -49.531 25.5 1 24.94 136 ASN B CA 1
ATOM 5646 C C . ASN B 1 136 ? 28.797 -49.062 26.859 1 24.94 136 ASN B C 1
ATOM 5648 O O . ASN B 1 136 ? 29.5 -48.344 27.578 1 24.94 136 ASN B O 1
ATOM 5652 N N . LEU B 1 137 ? 27.672 -48.344 27.156 1 23.25 137 LEU B N 1
ATOM 5653 C CA . LEU B 1 137 ? 27.359 -48.156 28.562 1 23.25 137 LEU B CA 1
ATOM 5654 C C . LEU B 1 137 ? 27.281 -49.5 29.281 1 23.25 137 LEU B C 1
ATOM 5656 O O . LEU B 1 137 ? 26.578 -50.406 28.828 1 23.25 137 LEU B O 1
ATOM 5660 N N . LEU B 1 138 ? 28.234 -49.906 30.172 1 24.36 138 LEU B N 1
ATOM 5661 C CA . LEU B 1 138 ? 28.531 -50.844 31.266 1 24.36 138 LEU B CA 1
ATOM 5662 C C . LEU B 1 138 ? 27.297 -51.031 32.156 1 24.36 138 LEU B C 1
ATOM 5664 O O . LEU B 1 138 ? 26.891 -52.156 32.406 1 24.36 138 LEU B O 1
ATOM 5668 N N . SER B 1 139 ? 27.359 -50.531 33.5 1 24.2 139 SER B N 1
ATOM 5669 C CA . SER B 1 139 ? 26.938 -51.188 34.719 1 24.2 139 SER B CA 1
ATOM 5670 C C . SER B 1 139 ? 25.406 -51.25 34.812 1 24.2 139 SER B C 1
ATOM 5672 O O . SER B 1 139 ? 24.719 -50.625 34.031 1 24.2 139 SER B O 1
ATOM 5674 N N . GLU B 1 140 ? 24.766 -51 36.125 1 26.59 140 GLU B N 1
ATOM 5675 C CA . GLU B 1 140 ? 23.656 -51.469 36.938 1 26.59 140 GLU B CA 1
ATOM 5676 C C . GLU B 1 140 ? 22.312 -51 36.375 1 26.59 140 GLU B C 1
ATOM 5678 O O . GLU B 1 140 ? 21.391 -51.781 36.156 1 26.59 140 GLU B O 1
ATOM 5683 N N . ASN B 1 141 ? 21.516 -50 37.125 1 25.83 141 ASN B N 1
ATOM 5684 C CA . ASN B 1 141 ? 20.109 -49.875 37.5 1 25.83 141 ASN B CA 1
ATOM 5685 C C . ASN B 1 141 ? 19.281 -49.375 36.312 1 25.83 141 ASN B C 1
ATOM 5687 O O . ASN B 1 141 ? 18.359 -50.062 35.844 1 25.83 141 ASN B O 1
ATOM 5691 N N . LYS B 1 142 ? 18.531 -48.031 36.438 1 26.97 142 LYS B N 1
ATOM 5692 C CA . LYS B 1 142 ? 17.125 -47.781 36.156 1 26.97 142 LYS B CA 1
ATOM 5693 C C . LYS B 1 142 ? 16.906 -47.594 34.656 1 26.97 142 LYS B C 1
ATOM 5695 O O . LYS B 1 142 ? 17.859 -47.312 33.906 1 26.97 142 LYS B O 1
ATOM 5700 N N . CYS B 1 143 ? 15.555 -47.219 34.219 1 25.62 143 CYS B N 1
ATOM 5701 C CA . CYS B 1 143 ? 14.625 -47.312 33.094 1 25.62 143 CYS B CA 1
ATOM 5702 C C . CYS B 1 143 ? 15.031 -46.344 31.984 1 25.62 143 CYS B C 1
ATOM 5704 O O . CYS B 1 143 ? 15.172 -45.125 32.219 1 25.62 143 CYS B O 1
ATOM 5706 N N . HIS B 1 144 ? 15.82 -46.688 31 1 27.02 144 HIS B N 1
ATOM 5707 C CA . HIS B 1 144 ? 16.406 -46.031 29.859 1 27.02 144 HIS B CA 1
ATOM 5708 C C . HIS B 1 144 ? 15.32 -45.375 28.984 1 27.02 144 HIS B C 1
ATOM 5710 O O . HIS B 1 144 ? 14.414 -46.062 28.516 1 27.02 144 HIS B O 1
ATOM 5716 N N . ARG B 1 145 ? 14.914 -44.031 29.312 1 26.94 145 ARG B N 1
ATOM 5717 C CA . ARG B 1 145 ? 13.852 -43.25 28.719 1 26.94 145 ARG B CA 1
ATOM 5718 C C . ARG B 1 145 ? 14 -43.156 27.203 1 26.94 145 ARG B C 1
ATOM 5720 O O . ARG B 1 145 ? 15.102 -42.969 26.688 1 26.94 145 ARG B O 1
ATOM 5727 N N . CYS B 1 146 ? 13.078 -43.75 26.375 1 25.97 146 CYS B N 1
ATOM 5728 C CA . CYS B 1 146 ? 12.812 -43.875 24.938 1 25.97 146 CYS B CA 1
ATOM 5729 C C . CYS B 1 146 ? 12.742 -42.5 24.281 1 25.97 146 CYS B C 1
ATOM 5731 O O . CYS B 1 146 ? 11.945 -41.656 24.688 1 25.97 146 CYS B O 1
ATOM 5733 N N . VAL B 1 147 ? 13.812 -41.906 23.875 1 27.25 147 VAL B N 1
ATOM 5734 C CA . VAL B 1 147 ? 13.727 -40.594 23.234 1 27.25 147 VAL B CA 1
ATOM 5735 C C . VAL B 1 147 ? 13.133 -40.75 21.844 1 27.25 147 VAL B C 1
ATOM 5737 O O . VAL B 1 147 ? 13.633 -41.5 21.016 1 27.25 147 VAL B O 1
ATOM 5740 N N . PRO B 1 148 ? 11.859 -40.469 21.469 1 29.73 148 PRO B N 1
ATOM 5741 C CA . PRO B 1 148 ? 11.156 -40.5 20.188 1 29.73 148 PRO B CA 1
ATOM 5742 C C . PRO B 1 148 ? 11.906 -39.75 19.078 1 29.73 148 PRO B C 1
ATOM 5744 O O . PRO B 1 148 ? 12.414 -38.656 19.312 1 29.73 148 PRO B O 1
ATOM 5747 N N . ILE B 1 149 ? 12.68 -40.469 18.203 1 31.88 149 ILE B N 1
ATOM 5748 C CA . ILE B 1 149 ? 13.359 -39.812 17.078 1 31.88 149 ILE B CA 1
ATOM 5749 C C . ILE B 1 149 ? 12.383 -39.656 15.914 1 31.88 149 ILE B C 1
ATOM 5751 O O . ILE B 1 149 ? 11.727 -40.625 15.508 1 31.88 149 ILE B O 1
ATOM 5755 N N . SER B 1 150 ? 11.664 -38.656 15.516 1 32.31 150 SER B N 1
ATOM 5756 C CA . SER B 1 150 ? 10.805 -38.281 14.398 1 32.31 150 SER B CA 1
ATOM 5757 C C . SER B 1 150 ? 11.609 -38.094 13.109 1 32.31 150 SER B C 1
ATOM 5759 O O . SER B 1 150 ? 12.602 -37.375 13.086 1 32.31 150 SER B O 1
ATOM 5761 N N . LEU B 1 151 ? 11.828 -39.219 12.266 1 34.06 151 LEU B N 1
ATOM 5762 C CA . LEU B 1 151 ? 12.453 -39.062 10.953 1 34.06 151 LEU B CA 1
ATOM 5763 C C . LEU B 1 151 ? 11.562 -38.25 10.008 1 34.06 151 LEU B C 1
ATOM 5765 O O . LEU B 1 151 ? 10.367 -38.531 9.898 1 34.06 151 LEU B O 1
ATOM 5769 N N . VAL B 1 152 ? 11.781 -37.094 9.664 1 38.69 152 VAL B N 1
ATOM 5770 C CA . VAL B 1 152 ? 11.203 -36.125 8.727 1 38.69 152 VAL B CA 1
ATOM 5771 C C . VAL B 1 152 ? 11.5 -36.562 7.293 1 38.69 152 VAL B C 1
ATOM 5773 O O . VAL B 1 152 ? 12.664 -36.625 6.887 1 38.69 152 VAL B O 1
ATOM 5776 N N . ILE B 1 153 ? 10.906 -37.625 6.715 1 41.97 153 ILE B N 1
ATOM 5777 C CA . ILE B 1 153 ? 11.141 -37.875 5.293 1 41.97 153 ILE B CA 1
ATOM 5778 C C . ILE B 1 153 ? 10.875 -36.594 4.5 1 41.97 153 ILE B C 1
ATOM 5780 O O . ILE B 1 153 ? 11.727 -36.156 3.723 1 41.97 153 ILE B O 1
ATOM 5784 N N . SER B 1 154 ? 9.406 -36.5 3.59 1 52.66 154 SER B N 1
ATOM 5785 C CA . SER B 1 154 ? 8.984 -36.156 2.238 1 52.66 154 SER B CA 1
ATOM 5786 C C . SER B 1 154 ? 8.688 -34.656 2.123 1 52.66 154 SER B C 1
ATOM 5788 O O . SER B 1 154 ? 7.551 -34.219 2.328 1 52.66 154 SER B O 1
ATOM 5790 N N . ASN B 1 155 ? 9.641 -33.75 2.182 1 70.94 155 ASN B N 1
ATOM 5791 C CA . ASN B 1 155 ? 9.562 -32.281 2.078 1 70.94 155 ASN B CA 1
ATOM 5792 C C . ASN B 1 155 ? 10.188 -31.781 0.78 1 70.94 155 ASN B C 1
ATOM 5794 O O . ASN B 1 155 ? 11.219 -31.109 0.802 1 70.94 155 ASN B O 1
ATOM 5798 N N . ILE B 1 156 ? 9.602 -32.25 -0.448 1 87.81 156 ILE B N 1
ATOM 5799 C CA . ILE B 1 156 ? 10.273 -31.891 -1.696 1 87.81 156 ILE B CA 1
ATOM 5800 C C . ILE B 1 156 ? 9.852 -30.484 -2.123 1 87.81 156 ILE B C 1
ATOM 5802 O O . ILE B 1 156 ? 10.703 -29.656 -2.473 1 87.81 156 ILE B O 1
ATOM 5806 N N . PHE B 1 157 ? 8.594 -30.312 -2.029 1 91.12 157 PHE B N 1
ATOM 5807 C CA . PHE B 1 157 ? 8.055 -29.062 -2.516 1 91.12 157 PHE B CA 1
ATOM 5808 C C . PHE B 1 157 ? 8.734 -27.875 -1.825 1 91.12 157 PHE B C 1
ATOM 5810 O O . PHE B 1 157 ? 8.75 -27.797 -0.595 1 91.12 157 PHE B O 1
ATOM 5817 N N . GLU B 1 158 ? 9.367 -27.031 -2.586 1 92.38 158 GLU B N 1
ATOM 5818 C CA . GLU B 1 158 ? 10.047 -25.797 -2.205 1 92.38 158 GLU B CA 1
ATOM 5819 C C . GLU B 1 158 ? 11.367 -26.078 -1.499 1 92.38 158 GLU B C 1
ATOM 5821 O O . GLU B 1 158 ? 12.062 -25.156 -1.069 1 92.38 158 GLU B O 1
ATOM 5826 N N . ASN B 1 159 ? 11.742 -27.391 -1.401 1 91.06 159 ASN B N 1
ATOM 5827 C CA . ASN B 1 159 ? 12.938 -27.719 -0.631 1 91.06 159 ASN B CA 1
ATOM 5828 C C . ASN B 1 159 ? 13.969 -28.453 -1.486 1 91.06 159 ASN B C 1
ATOM 5830 O O . ASN B 1 159 ? 15.172 -28.234 -1.323 1 91.06 159 ASN B O 1
ATOM 5834 N N . LYS B 1 160 ? 13.438 -29.328 -2.428 1 93.75 160 LYS B N 1
ATOM 5835 C CA . LYS B 1 160 ? 14.344 -30.156 -3.213 1 93.75 160 LYS B CA 1
ATOM 5836 C C . LYS B 1 160 ? 13.961 -30.141 -4.691 1 93.75 160 LYS B C 1
ATOM 5838 O O . LYS B 1 160 ? 12.773 -30.094 -5.027 1 93.75 160 LYS B O 1
ATOM 5843 N N . THR B 1 161 ? 14.953 -30.234 -5.508 1 96.56 161 THR B N 1
ATOM 5844 C CA . THR B 1 161 ? 14.719 -30.438 -6.93 1 96.56 161 THR B CA 1
ATOM 5845 C C . THR B 1 161 ? 14.312 -31.891 -7.203 1 96.56 161 THR B C 1
ATOM 5847 O O . THR B 1 161 ? 14.875 -32.812 -6.613 1 96.56 161 THR B O 1
ATOM 5850 N N . LEU B 1 162 ? 13.352 -32.125 -8.016 1 95.56 162 LEU B N 1
ATOM 5851 C CA . LEU B 1 162 ? 12.914 -33.438 -8.43 1 95.56 162 LEU B CA 1
ATOM 5852 C C . LEU B 1 162 ? 13.234 -33.688 -9.898 1 95.56 162 LEU B C 1
ATOM 5854 O O . LEU B 1 162 ? 12.875 -32.875 -10.758 1 95.56 162 LEU B O 1
ATOM 5858 N N . VAL B 1 163 ? 13.977 -34.719 -10.172 1 96.56 163 VAL B N 1
ATOM 5859 C CA . VAL B 1 163 ? 14.297 -35.125 -11.531 1 96.56 163 VAL B CA 1
ATOM 5860 C C . VAL B 1 163 ? 13.711 -36.5 -11.812 1 96.56 163 VAL B C 1
ATOM 5862 O O . VAL B 1 163 ? 13.984 -37.469 -11.078 1 96.56 163 VAL B O 1
ATOM 5865 N N . VAL B 1 164 ? 12.914 -36.625 -12.828 1 94.88 164 VAL B N 1
ATOM 5866 C CA . VAL B 1 164 ? 12.305 -37.875 -13.203 1 94.88 164 VAL B CA 1
ATOM 5867 C C . VAL B 1 164 ? 12.789 -38.312 -14.594 1 94.88 164 VAL B C 1
ATOM 5869 O O . VAL B 1 164 ? 12.477 -37.656 -15.586 1 94.88 164 VAL B O 1
ATOM 5872 N N . HIS B 1 165 ? 13.555 -39.312 -14.672 1 94.56 165 HIS B N 1
ATOM 5873 C CA . HIS B 1 165 ? 13.953 -39.938 -15.93 1 94.56 165 HIS B CA 1
ATOM 5874 C C . HIS B 1 165 ? 13.031 -41.094 -16.281 1 94.56 165 HIS B C 1
ATOM 5876 O O . HIS B 1 165 ? 13.07 -42.156 -15.633 1 94.56 165 HIS B O 1
ATOM 5882 N N . ARG B 1 166 ? 12.258 -40.875 -17.359 1 91.38 166 ARG B N 1
ATOM 5883 C CA . ARG B 1 166 ? 11.211 -41.844 -17.641 1 91.38 166 ARG B CA 1
ATOM 5884 C C . ARG B 1 166 ? 11.633 -42.781 -18.766 1 91.38 166 ARG B C 1
ATOM 5886 O O . ARG B 1 166 ? 11.039 -43.844 -18.953 1 91.38 166 ARG B O 1
ATOM 5893 N N . LYS B 1 167 ? 12.57 -42.469 -19.562 1 89.31 167 LYS B N 1
ATOM 5894 C CA . LYS B 1 167 ? 12.984 -43.219 -20.75 1 89.31 167 LYS B CA 1
ATOM 5895 C C . LYS B 1 167 ? 11.789 -43.531 -21.641 1 89.31 167 LYS B C 1
ATOM 5897 O O . LYS B 1 167 ? 11.648 -44.656 -22.141 1 89.31 167 LYS B O 1
ATOM 5902 N N . ASN B 1 168 ? 10.82 -42.656 -21.734 1 91.19 168 ASN B N 1
ATOM 5903 C CA . ASN B 1 168 ? 9.625 -42.719 -22.562 1 91.19 168 ASN B CA 1
ATOM 5904 C C . ASN B 1 168 ? 9.391 -41.406 -23.312 1 91.19 168 ASN B C 1
ATOM 5906 O O . ASN B 1 168 ? 8.664 -40.531 -22.844 1 91.19 168 ASN B O 1
ATOM 5910 N N . PRO B 1 169 ? 9.953 -41.344 -24.484 1 91.88 169 PRO B N 1
ATOM 5911 C CA . PRO B 1 169 ? 9.828 -40.125 -25.266 1 91.88 169 PRO B CA 1
ATOM 5912 C C . PRO B 1 169 ? 8.383 -39.781 -25.594 1 91.88 169 PRO B C 1
ATOM 5914 O O . PRO B 1 169 ? 8.086 -38.625 -25.938 1 91.88 169 PRO B O 1
ATOM 5917 N N . GLN B 1 170 ? 7.473 -40.719 -25.547 1 91.06 170 GLN B N 1
ATOM 5918 C CA . GLN B 1 170 ? 6.082 -40.469 -25.922 1 91.06 170 GLN B CA 1
ATOM 5919 C C . GLN B 1 170 ? 5.23 -40.156 -24.703 1 91.06 170 GLN B C 1
ATOM 5921 O O . GLN B 1 170 ? 4.008 -40.062 -24.797 1 91.06 170 GLN B O 1
ATOM 5926 N N . TYR B 1 171 ? 5.859 -40 -23.594 1 92.31 171 TYR B N 1
ATOM 5927 C CA . TYR B 1 171 ? 5.133 -39.844 -22.344 1 92.31 171 TYR B CA 1
ATOM 5928 C C . TYR B 1 171 ? 4.141 -38.688 -22.422 1 92.31 171 TYR B C 1
ATOM 5930 O O . TYR B 1 171 ? 2.992 -38.812 -21.984 1 92.31 171 TYR B O 1
ATOM 5938 N N . TYR B 1 172 ? 4.512 -37.594 -23.047 1 93.75 172 TYR B N 1
ATOM 5939 C CA . TYR B 1 172 ? 3.68 -36.375 -23.047 1 93.75 172 TYR B CA 1
ATOM 5940 C C . TYR B 1 172 ? 2.734 -36.375 -24.25 1 93.75 172 TYR B C 1
ATOM 5942 O O . TYR B 1 172 ? 1.961 -35.438 -24.438 1 93.75 172 TYR B O 1
ATOM 5950 N N . GLY B 1 173 ? 2.807 -37.344 -25.047 1 91.44 173 GLY B N 1
ATOM 5951 C CA . GLY B 1 173 ? 1.882 -37.5 -26.156 1 91.44 173 GLY B CA 1
ATOM 5952 C C . GLY B 1 173 ? 1.816 -36.281 -27.062 1 91.44 173 GLY B C 1
ATOM 5953 O O . GLY B 1 173 ? 2.848 -35.781 -27.516 1 91.44 173 GLY B O 1
ATOM 5954 N N . ASN B 1 174 ? 0.533 -35.844 -27.25 1 91.56 174 ASN B N 1
ATOM 5955 C CA . ASN B 1 174 ? 0.336 -34.75 -28.172 1 91.56 174 ASN B CA 1
ATOM 5956 C C . ASN B 1 174 ? 0.102 -33.438 -27.422 1 91.56 174 ASN B C 1
ATOM 5958 O O . ASN B 1 174 ? -0.618 -32.562 -27.906 1 91.56 174 ASN B O 1
ATOM 5962 N N . LEU B 1 175 ? 0.624 -33.375 -26.25 1 90.75 175 LEU B N 1
ATOM 5963 C CA . LEU B 1 175 ? 0.481 -32.156 -25.453 1 90.75 175 LEU B CA 1
ATOM 5964 C C . LEU B 1 175 ? 0.933 -30.938 -26.234 1 90.75 175 LEU B C 1
ATOM 5966 O O . LEU B 1 175 ? 0.202 -29.953 -26.328 1 90.75 175 LEU B O 1
ATOM 5970 N N . TYR B 1 176 ? 2.119 -31.016 -26.766 1 90.31 176 TYR B N 1
ATOM 5971 C CA . TYR B 1 176 ? 2.656 -29.906 -27.562 1 90.31 176 TYR B CA 1
ATOM 5972 C C . TYR B 1 176 ? 3.811 -30.375 -28.438 1 90.31 176 TYR B C 1
ATOM 5974 O O . TYR B 1 176 ? 4.352 -31.469 -28.219 1 90.31 176 TYR B O 1
ATOM 5982 N N . SER B 1 177 ? 4.125 -29.625 -29.438 1 91.06 177 SER B N 1
ATOM 5983 C CA . SER B 1 177 ? 5.211 -29.938 -30.375 1 91.06 177 SER B CA 1
ATOM 5984 C C . SER B 1 177 ? 5.562 -28.719 -31.234 1 91.06 177 SER B C 1
ATOM 5986 O O . SER B 1 177 ? 4.809 -27.75 -31.281 1 91.06 177 SER B O 1
ATOM 5988 N N . THR B 1 178 ? 6.742 -28.812 -31.812 1 91 178 THR B N 1
ATOM 5989 C CA . THR B 1 178 ? 7.129 -27.75 -32.75 1 91 178 THR B CA 1
ATOM 5990 C C . THR B 1 178 ? 6.145 -27.672 -33.906 1 91 178 THR B C 1
ATOM 5992 O O . THR B 1 178 ? 5.863 -26.594 -34.406 1 91 178 THR B O 1
ATOM 5995 N N . LYS B 1 179 ? 5.652 -28.781 -34.281 1 90.94 179 LYS B N 1
ATOM 5996 C CA . LYS B 1 179 ? 4.652 -28.812 -35.344 1 90.94 179 LYS B CA 1
ATOM 5997 C C . LYS B 1 179 ? 3.398 -28.047 -34.938 1 90.94 179 LYS B C 1
ATOM 5999 O O . LYS B 1 179 ? 2.859 -27.25 -35.719 1 90.94 179 LYS B O 1
ATOM 6004 N N . LYS B 1 180 ? 2.965 -28.344 -33.812 1 89.38 180 LYS B N 1
ATOM 6005 C CA . LYS B 1 180 ? 1.799 -27.641 -33.281 1 89.38 180 LYS B CA 1
ATOM 6006 C C . LYS B 1 180 ? 2.07 -26.141 -33.188 1 89.38 180 LYS B C 1
ATOM 6008 O O . LYS B 1 180 ? 1.19 -25.312 -33.469 1 89.38 180 LYS B O 1
ATOM 6013 N N . PHE B 1 181 ? 3.266 -25.781 -32.781 1 88.88 181 PHE B N 1
ATOM 6014 C CA . PHE B 1 181 ? 3.643 -24.375 -32.656 1 88.88 181 PHE B CA 1
ATOM 6015 C C . PHE B 1 181 ? 3.543 -23.672 -34.031 1 88.88 181 PHE B C 1
ATOM 6017 O O . PHE B 1 181 ? 2.984 -22.578 -34.125 1 88.88 181 PHE B O 1
ATOM 6024 N N . VAL B 1 182 ? 4.004 -24.297 -34.969 1 88.69 182 VAL B N 1
ATOM 6025 C CA . VAL B 1 182 ? 3.953 -23.734 -36.312 1 88.69 182 VAL B CA 1
ATOM 6026 C C . VAL B 1 182 ? 2.5 -23.547 -36.75 1 88.69 182 VAL B C 1
ATOM 6028 O O . VAL B 1 182 ? 2.139 -22.516 -37.312 1 88.69 182 VAL B O 1
ATOM 6031 N N . LYS B 1 183 ? 1.729 -24.531 -36.438 1 89.62 183 LYS B N 1
ATOM 6032 C CA . LYS B 1 183 ? 0.312 -24.453 -36.781 1 89.62 183 LYS B CA 1
ATOM 6033 C C . LYS B 1 183 ? -0.353 -23.266 -36.094 1 89.62 183 LYS B C 1
ATOM 6035 O O . LYS B 1 183 ? -1.153 -22.547 -36.688 1 89.62 183 LYS B O 1
ATOM 6040 N N . ILE B 1 184 ? -0.037 -23.078 -34.906 1 86.88 184 ILE B N 1
ATOM 6041 C CA . ILE B 1 184 ? -0.595 -21.984 -34.125 1 86.88 184 ILE B CA 1
ATOM 6042 C C . ILE B 1 184 ? -0.169 -20.641 -34.719 1 86.88 184 ILE B C 1
ATOM 6044 O O . ILE B 1 184 ? -0.98 -19.719 -34.844 1 86.88 184 ILE B O 1
ATOM 6048 N N . LEU B 1 185 ? 1.053 -20.531 -35.125 1 83.88 185 LEU B N 1
ATOM 6049 C CA . LEU B 1 185 ? 1.562 -19.297 -35.75 1 83.88 185 LEU B CA 1
ATOM 6050 C C . LEU B 1 185 ? 0.824 -19 -37.031 1 83.88 185 LEU B C 1
ATOM 6052 O O . LEU B 1 185 ? 0.613 -17.828 -37.375 1 83.88 185 LEU B O 1
ATOM 6056 N N . GLN B 1 186 ? 0.474 -20.125 -37.625 1 87 186 GLN B N 1
ATOM 6057 C CA . GLN B 1 186 ? -0.162 -19.969 -38.938 1 87 186 GLN B CA 1
ATOM 6058 C C . GLN B 1 186 ? -1.643 -19.641 -38.781 1 87 186 GLN B C 1
ATOM 6060 O O . GLN B 1 186 ? -2.193 -18.875 -39.594 1 87 186 GLN B O 1
ATOM 6065 N N . GLU B 1 187 ? -2.256 -20.125 -37.781 1 85.94 187 GLU B N 1
ATOM 6066 C CA . GLU B 1 187 ? -3.711 -20.062 -37.688 1 85.94 187 GLU B CA 1
ATOM 6067 C C . GLU B 1 187 ? -4.148 -18.922 -36.781 1 85.94 187 GLU B C 1
ATOM 6069 O O . GLU B 1 187 ? -5.309 -18.5 -36.812 1 85.94 187 GLU B O 1
ATOM 6074 N N . HIS B 1 188 ? -3.26 -18.484 -35.969 1 84.69 188 HIS B N 1
ATOM 6075 C CA . HIS B 1 188 ? -3.641 -17.469 -35 1 84.69 188 HIS B CA 1
ATOM 6076 C C . HIS B 1 188 ? -2.74 -16.234 -35.094 1 84.69 188 HIS B C 1
ATOM 6078 O O . HIS B 1 188 ? -1.663 -16.297 -35.688 1 84.69 188 HIS B O 1
ATOM 6084 N N . TYR B 1 189 ? -3.262 -15.133 -34.594 1 82.19 189 TYR B N 1
ATOM 6085 C CA . TYR B 1 189 ? -2.48 -13.906 -34.531 1 82.19 189 TYR B CA 1
ATOM 6086 C C . TYR B 1 189 ? -1.646 -13.844 -33.25 1 82.19 189 TYR B C 1
ATOM 6088 O O . TYR B 1 189 ? -2.166 -13.539 -32.188 1 82.19 189 TYR B O 1
ATOM 6096 N N . LEU B 1 190 ? -0.443 -14.172 -33.375 1 85.62 190 LEU B N 1
ATOM 6097 C CA . LEU B 1 190 ? 0.514 -14.031 -32.281 1 85.62 190 LEU B CA 1
ATOM 6098 C C . LEU B 1 190 ? 1.45 -12.852 -32.531 1 85.62 190 LEU B C 1
ATOM 6100 O O . LEU B 1 190 ? 1.886 -12.633 -33.656 1 85.62 190 LEU B O 1
ATOM 6104 N N . GLU B 1 191 ? 1.666 -12.125 -31.484 1 86.44 191 GLU B N 1
ATOM 6105 C CA . GLU B 1 191 ? 2.512 -10.945 -31.641 1 86.44 191 GLU B CA 1
ATOM 6106 C C . GLU B 1 191 ? 3.74 -11.031 -30.75 1 86.44 191 GLU B C 1
ATOM 6108 O O . GLU B 1 191 ? 3.686 -11.617 -29.656 1 86.44 191 GLU B O 1
ATOM 6113 N N . TYR B 1 192 ? 4.848 -10.391 -31.25 1 86 192 TYR B N 1
ATOM 6114 C CA . TYR B 1 192 ? 6.047 -10.289 -30.422 1 86 192 TYR B CA 1
ATOM 6115 C C . TYR B 1 192 ? 5.766 -9.508 -29.141 1 86 192 TYR B C 1
ATOM 6117 O O . TYR B 1 192 ? 5.039 -8.508 -29.172 1 86 192 TYR B O 1
ATOM 6125 N N . GLY B 1 193 ? 6.309 -9.906 -28.078 1 83 193 GLY B N 1
ATOM 6126 C CA . GLY B 1 193 ? 6.156 -9.188 -26.812 1 83 193 GLY B CA 1
ATOM 6127 C C . GLY B 1 193 ? 5.035 -9.734 -25.953 1 83 193 GLY B C 1
ATOM 6128 O O . GLY B 1 193 ? 5.23 -9.992 -24.766 1 83 193 GLY B O 1
ATOM 6129 N N . THR B 1 194 ? 3.934 -9.945 -26.641 1 81.56 194 THR B N 1
ATOM 6130 C CA . THR B 1 194 ? 2.76 -10.391 -25.906 1 81.56 194 THR B CA 1
ATOM 6131 C C . THR B 1 194 ? 2.699 -11.914 -25.844 1 81.56 194 THR B C 1
ATOM 6133 O O . THR B 1 194 ? 2.457 -12.5 -24.781 1 81.56 194 THR B O 1
ATOM 6136 N N . HIS B 1 195 ? 2.961 -12.547 -27.031 1 84.69 195 HIS B N 1
ATOM 6137 C CA . HIS B 1 195 ? 2.773 -13.992 -27.109 1 84.69 195 HIS B CA 1
ATOM 6138 C C . HIS B 1 195 ? 4.109 -14.711 -27.281 1 84.69 195 HIS B C 1
ATOM 6140 O O . HIS B 1 195 ? 4.285 -15.828 -26.781 1 84.69 195 HIS B O 1
ATOM 6146 N N . VAL B 1 196 ? 4.961 -14.055 -28 1 86.75 196 VAL B N 1
ATOM 6147 C CA . VAL B 1 196 ? 6.219 -14.695 -28.359 1 86.75 196 VAL B CA 1
ATOM 6148 C C . VAL B 1 196 ? 7.379 -13.734 -28.094 1 86.75 196 VAL B C 1
ATOM 6150 O O . VAL B 1 196 ? 7.273 -12.539 -28.359 1 86.75 196 VAL B O 1
ATOM 6153 N N . ASN B 1 197 ? 8.383 -14.297 -27.562 1 86.56 197 ASN B N 1
ATOM 6154 C CA . ASN B 1 197 ? 9.602 -13.523 -27.375 1 86.56 197 ASN B CA 1
ATOM 6155 C C . ASN B 1 197 ? 10.828 -14.289 -27.875 1 86.56 197 ASN B C 1
ATOM 6157 O O . ASN B 1 197 ? 10.922 -15.508 -27.703 1 86.56 197 ASN B O 1
ATOM 6161 N N . ALA B 1 198 ? 11.664 -13.516 -28.484 1 84.56 198 ALA B N 1
ATOM 6162 C CA . ALA B 1 198 ? 12.984 -14.047 -28.828 1 84.56 198 ALA B CA 1
ATOM 6163 C C . ALA B 1 198 ? 14.008 -13.695 -27.75 1 84.56 198 ALA B C 1
ATOM 6165 O O . ALA B 1 198 ? 13.93 -12.633 -27.125 1 84.56 198 ALA B O 1
ATOM 6166 N N . ALA B 1 199 ? 14.859 -14.617 -27.469 1 81.19 199 ALA B N 1
ATOM 6167 C CA . ALA B 1 199 ? 15.875 -14.367 -26.453 1 81.19 199 ALA B CA 1
ATOM 6168 C C . ALA B 1 199 ? 17.219 -14.977 -26.859 1 81.19 199 ALA B C 1
ATOM 6170 O O . ALA B 1 199 ? 17.266 -16.094 -27.375 1 81.19 199 ALA B O 1
ATOM 6171 N N . VAL B 1 200 ? 18.266 -14.156 -26.719 1 76.94 200 VAL B N 1
ATOM 6172 C CA . VAL B 1 200 ? 19.609 -14.648 -27.016 1 76.94 200 VAL B CA 1
ATOM 6173 C C . VAL B 1 200 ? 20.578 -14.242 -25.891 1 76.94 200 VAL B C 1
ATOM 6175 O O . VAL B 1 200 ? 20.453 -13.156 -25.328 1 76.94 200 VAL B O 1
ATOM 6178 N N . TYR B 1 201 ? 21.359 -15.188 -25.531 1 71.94 201 TYR B N 1
ATOM 6179 C CA . TYR B 1 201 ? 22.375 -14.93 -24.516 1 71.94 201 TYR B CA 1
ATOM 6180 C C . TYR B 1 201 ? 23.766 -14.828 -25.156 1 71.94 201 TYR B C 1
ATOM 6182 O O . TYR B 1 201 ? 24.281 -15.812 -25.688 1 71.94 201 TYR B O 1
ATOM 6190 N N . ILE B 1 202 ? 24.25 -13.594 -25.203 1 65.25 202 ILE B N 1
ATOM 6191 C CA . ILE B 1 202 ? 25.578 -13.336 -25.766 1 65.25 202 ILE B CA 1
ATOM 6192 C C . ILE B 1 202 ? 26.469 -12.695 -24.719 1 65.25 202 ILE B C 1
ATOM 6194 O O . ILE B 1 202 ? 26.125 -11.656 -24.156 1 65.25 202 ILE B O 1
ATOM 6198 N N . ASP B 1 203 ? 27.625 -13.328 -24.469 1 63.75 203 ASP B N 1
ATOM 6199 C CA . ASP B 1 203 ? 28.641 -12.797 -23.578 1 63.75 203 ASP B CA 1
ATOM 6200 C C . ASP B 1 203 ? 28.062 -12.5 -22.203 1 63.75 203 ASP B C 1
ATOM 6202 O O . ASP B 1 203 ? 28.312 -11.438 -21.625 1 63.75 203 ASP B O 1
ATOM 6206 N N . GLY B 1 204 ? 27.172 -13.32 -21.781 1 61.94 204 GLY B N 1
ATOM 6207 C CA . GLY B 1 204 ? 26.672 -13.219 -20.422 1 61.94 204 GLY B CA 1
ATOM 6208 C C . GLY B 1 204 ? 25.469 -12.305 -20.297 1 61.94 204 GLY B C 1
ATOM 6209 O O . GLY B 1 204 ? 24.969 -12.07 -19.203 1 61.94 204 GLY B O 1
ATOM 6210 N N . GLU B 1 205 ? 25.062 -11.711 -21.359 1 67.44 205 GLU B N 1
ATOM 6211 C CA . GLU B 1 205 ? 23.922 -10.805 -21.312 1 67.44 205 GLU B CA 1
ATOM 6212 C C . GLU B 1 205 ? 22.766 -11.32 -22.172 1 67.44 205 GLU B C 1
ATOM 6214 O O . GLU B 1 205 ? 22.984 -11.922 -23.219 1 67.44 205 GLU B O 1
ATOM 6219 N N . ARG B 1 206 ? 21.547 -11.086 -21.609 1 72.19 206 ARG B N 1
ATOM 6220 C CA . ARG B 1 206 ? 20.359 -11.5 -22.344 1 72.19 206 ARG B CA 1
ATOM 6221 C C . ARG B 1 206 ? 19.875 -10.383 -23.266 1 72.19 206 ARG B C 1
ATOM 6223 O O . ARG B 1 206 ? 19.859 -9.211 -22.875 1 72.19 206 ARG B O 1
ATOM 6230 N N . TYR B 1 207 ? 19.688 -10.68 -24.531 1 74.62 207 TYR B N 1
ATOM 6231 C CA . TYR B 1 207 ? 19.094 -9.766 -25.484 1 74.62 207 TYR B CA 1
ATOM 6232 C C . TYR B 1 207 ? 17.781 -10.32 -26.031 1 74.62 207 TYR B C 1
ATOM 6234 O O . TYR B 1 207 ? 17.625 -11.539 -26.188 1 74.62 207 TYR B O 1
ATOM 6242 N N . THR B 1 208 ? 16.797 -9.445 -26.188 1 80.56 208 THR B N 1
ATOM 6243 C CA . THR B 1 208 ? 15.477 -9.828 -26.703 1 80.56 208 THR B CA 1
ATOM 6244 C C . THR B 1 208 ? 15.234 -9.195 -28.078 1 80.56 208 THR B C 1
ATOM 6246 O O . THR B 1 208 ? 14.57 -8.164 -28.172 1 80.56 208 THR B O 1
ATOM 6249 N N . PRO B 1 209 ? 15.672 -9.852 -29.078 1 82.19 209 PRO B N 1
ATOM 6250 C CA . PRO B 1 209 ? 15.516 -9.305 -30.438 1 82.19 209 PRO B CA 1
ATOM 6251 C C . PRO B 1 209 ? 14.133 -9.578 -31.016 1 82.19 209 PRO B C 1
ATOM 6253 O O . PRO B 1 209 ? 14.023 -10.219 -32.062 1 82.19 209 PRO B O 1
ATOM 6256 N N . ASN B 1 210 ? 13.148 -8.992 -30.406 1 86.19 210 ASN B N 1
ATOM 6257 C CA . ASN B 1 210 ? 11.781 -9.141 -30.891 1 86.19 210 ASN B CA 1
ATOM 6258 C C . ASN B 1 210 ? 11.547 -8.32 -32.156 1 86.19 210 ASN B C 1
ATOM 6260 O O . ASN B 1 210 ? 12.086 -7.23 -32.312 1 86.19 210 ASN B O 1
ATOM 6264 N N . GLY B 1 211 ? 10.852 -8.93 -33.031 1 79.31 211 GLY B N 1
ATOM 6265 C CA . GLY B 1 211 ? 10.336 -8.125 -34.125 1 79.31 211 GLY B CA 1
ATOM 6266 C C . GLY B 1 211 ? 9.148 -7.266 -33.719 1 79.31 211 GLY B C 1
ATOM 6267 O O . GLY B 1 211 ? 8.898 -7.055 -32.531 1 79.31 211 GLY B O 1
ATOM 6268 N N . ILE B 1 212 ? 8.57 -6.688 -34.812 1 81.5 212 ILE B N 1
ATOM 6269 C CA . ILE B 1 212 ? 7.426 -5.816 -34.562 1 81.5 212 ILE B CA 1
ATOM 6270 C C . ILE B 1 212 ? 6.152 -6.473 -35.094 1 81.5 212 ILE B C 1
ATOM 6272 O O . ILE B 1 212 ? 6.137 -6.988 -36.219 1 81.5 212 ILE B O 1
ATOM 6276 N N . GLY B 1 213 ? 5.133 -6.512 -34.312 1 82.06 213 GLY B N 1
ATOM 6277 C CA . GLY B 1 213 ? 3.82 -6.953 -34.781 1 82.06 213 GLY B CA 1
ATOM 6278 C C . GLY B 1 213 ? 3.668 -8.461 -34.781 1 82.06 213 GLY B C 1
ATOM 6279 O O . GLY B 1 213 ? 4.145 -9.141 -33.844 1 82.06 213 GLY B O 1
ATOM 6280 N N . LYS B 1 214 ? 2.98 -8.938 -35.812 1 84.62 214 LYS B N 1
ATOM 6281 C CA . LYS B 1 214 ? 2.643 -10.352 -35.906 1 84.62 214 LYS B CA 1
ATOM 6282 C C . LYS B 1 214 ? 3.891 -11.195 -36.156 1 84.62 214 LYS B C 1
ATOM 6284 O O . LYS B 1 214 ? 4.77 -10.812 -36.906 1 84.62 214 LYS B O 1
ATOM 6289 N N . VAL B 1 215 ? 3.91 -12.391 -35.562 1 87 215 VAL B N 1
ATOM 6290 C CA . VAL B 1 215 ? 5.02 -13.32 -35.688 1 87 215 VAL B CA 1
ATOM 6291 C C . VAL B 1 215 ? 4.707 -14.328 -36.812 1 87 215 VAL B C 1
ATOM 6293 O O . VAL B 1 215 ? 3.664 -14.984 -36.781 1 87 215 VAL B O 1
ATOM 6296 N N . TYR B 1 216 ? 5.617 -14.445 -37.719 1 85.56 216 TYR B N 1
ATOM 6297 C CA . TYR B 1 216 ? 5.457 -15.406 -38.812 1 85.56 216 TYR B CA 1
ATOM 6298 C C . TYR B 1 216 ? 6.438 -16.562 -38.656 1 85.56 216 TYR B C 1
ATOM 6300 O O . TYR B 1 216 ? 7.547 -16.375 -38.156 1 85.56 216 TYR B O 1
ATOM 6308 N N . PRO B 1 217 ? 6.023 -17.75 -39.094 1 87.5 217 PRO B N 1
ATOM 6309 C CA . PRO B 1 217 ? 6.883 -18.938 -38.969 1 87.5 217 PRO B CA 1
ATOM 6310 C C . PRO B 1 217 ? 8.273 -18.734 -39.562 1 87.5 217 PRO B C 1
ATOM 6312 O O . PRO B 1 217 ? 9.266 -19.203 -39 1 87.5 217 PRO B O 1
ATOM 6315 N N . ASN B 1 218 ? 8.336 -18.109 -40.594 1 83.56 218 ASN B N 1
ATOM 6316 C CA . ASN B 1 218 ? 9.617 -17.891 -41.25 1 83.56 218 ASN B CA 1
ATOM 6317 C C . ASN B 1 218 ? 10.555 -17.062 -40.375 1 83.56 218 ASN B C 1
ATOM 6319 O O . ASN B 1 218 ? 11.773 -17.25 -40.406 1 83.56 218 ASN B O 1
ATOM 6323 N N . GLU B 1 219 ? 10.023 -16.141 -39.719 1 82.38 219 GLU B N 1
ATOM 6324 C CA . GLU B 1 219 ? 10.828 -15.336 -38.812 1 82.38 219 GLU B CA 1
ATOM 6325 C C . GLU B 1 219 ? 11.391 -16.172 -37.656 1 82.38 219 GLU B C 1
ATOM 6327 O O . GLU B 1 219 ? 12.531 -15.977 -37.25 1 82.38 219 GLU B O 1
ATOM 6332 N N . ILE B 1 220 ? 10.547 -17.016 -37.219 1 83.94 220 ILE B N 1
ATOM 6333 C CA . ILE B 1 220 ? 10.977 -17.906 -36.156 1 83.94 220 ILE B CA 1
ATOM 6334 C C . ILE B 1 220 ? 12.125 -18.797 -36.656 1 83.94 220 ILE B C 1
ATOM 6336 O O . ILE B 1 220 ? 13.125 -18.984 -35.938 1 83.94 220 ILE B O 1
ATOM 6340 N N . ARG B 1 221 ? 11.992 -19.297 -37.781 1 81.25 221 ARG B N 1
ATOM 6341 C CA . ARG B 1 221 ? 13.047 -20.078 -38.406 1 81.25 221 ARG B CA 1
ATOM 6342 C C . ARG B 1 221 ? 14.352 -19.297 -38.5 1 81.25 221 ARG B C 1
ATOM 6344 O O . ARG B 1 221 ? 15.43 -19.828 -38.188 1 81.25 221 ARG B O 1
ATOM 6351 N N . ALA B 1 222 ? 14.219 -18.109 -38.875 1 77.88 222 ALA B N 1
ATOM 6352 C CA . ALA B 1 222 ? 15.391 -17.234 -38.969 1 77.88 222 ALA B CA 1
ATOM 6353 C C . ALA B 1 222 ? 16.062 -17.062 -37.625 1 77.88 222 ALA B C 1
ATOM 6355 O O . ALA B 1 222 ? 17.297 -17.094 -37.531 1 77.88 222 ALA B O 1
ATOM 6356 N N . HIS B 1 223 ? 15.203 -16.812 -36.688 1 80.38 223 HIS B N 1
ATOM 6357 C CA . HIS B 1 223 ? 15.734 -16.672 -35.312 1 80.38 223 HIS B CA 1
ATOM 6358 C C . HIS B 1 223 ? 16.484 -17.938 -34.906 1 80.38 223 HIS B C 1
ATOM 6360 O O . HIS B 1 223 ? 17.625 -17.859 -34.406 1 80.38 223 HIS B O 1
ATOM 6366 N N . LEU B 1 224 ? 15.922 -19.047 -35.125 1 77.19 224 LEU B N 1
ATOM 6367 C CA . LEU B 1 224 ? 16.5 -20.328 -34.688 1 77.19 224 LEU B CA 1
ATOM 6368 C C . LEU B 1 224 ? 17.797 -20.609 -35.438 1 77.19 224 LEU B C 1
ATOM 6370 O O . LEU B 1 224 ? 18.734 -21.156 -34.875 1 77.19 224 LEU B O 1
ATOM 6374 N N . ASN B 1 225 ? 17.828 -20.203 -36.562 1 71.75 225 ASN B N 1
ATOM 6375 C CA . ASN B 1 225 ? 19.016 -20.438 -37.406 1 71.75 225 ASN B CA 1
ATOM 6376 C C . ASN B 1 225 ? 20.219 -19.641 -36.906 1 71.75 225 ASN B C 1
ATOM 6378 O O . ASN B 1 225 ? 21.359 -20 -37.156 1 71.75 225 ASN B O 1
ATOM 6382 N N . VAL B 1 226 ? 19.906 -18.609 -36.281 1 66.06 226 VAL B N 1
ATOM 6383 C CA . VAL B 1 226 ? 21.016 -17.812 -35.75 1 66.06 226 VAL B CA 1
ATOM 6384 C C . VAL B 1 226 ? 21.125 -18.016 -34.25 1 66.06 226 VAL B C 1
ATOM 6386 O O . VAL B 1 226 ? 21.5 -17.094 -33.5 1 66.06 226 VAL B O 1
ATOM 6389 N N . ALA B 1 227 ? 20.594 -19.109 -33.781 1 67.5 227 ALA B N 1
ATOM 6390 C CA . ALA B 1 227 ? 20.766 -19.594 -32.406 1 67.5 227 ALA B CA 1
ATOM 6391 C C . ALA B 1 227 ? 20 -18.719 -31.422 1 67.5 227 ALA B C 1
ATOM 6393 O O . ALA B 1 227 ? 20.484 -18.469 -30.312 1 67.5 227 ALA B O 1
ATOM 6394 N N . ILE B 1 228 ? 18.891 -18.25 -31.906 1 67.81 228 ILE B N 1
ATOM 6395 C CA . ILE B 1 228 ? 18.016 -17.469 -31.016 1 67.81 228 ILE B CA 1
ATOM 6396 C C . ILE B 1 228 ? 16.875 -18.359 -30.531 1 67.81 228 ILE B C 1
ATOM 6398 O O . ILE B 1 228 ? 16.203 -19.016 -31.328 1 67.81 228 ILE B O 1
ATOM 6402 N N . ARG B 1 229 ? 16.75 -18.312 -29.219 1 74.88 229 ARG B N 1
ATOM 6403 C CA . ARG B 1 229 ? 15.648 -19.062 -28.609 1 74.88 229 ARG B CA 1
ATOM 6404 C C . ARG B 1 229 ? 14.336 -18.297 -28.734 1 74.88 229 ARG B C 1
ATOM 6406 O O . ARG B 1 229 ? 14.328 -17.062 -28.766 1 74.88 229 ARG B O 1
ATOM 6413 N N . VAL B 1 230 ? 13.258 -19.109 -28.844 1 72.62 230 VAL B N 1
ATOM 6414 C CA . VAL B 1 230 ? 11.93 -18.531 -28.938 1 72.62 230 VAL B CA 1
ATOM 6415 C C . VAL B 1 230 ? 11.086 -18.969 -27.734 1 72.62 230 VAL B C 1
ATOM 6417 O O . VAL B 1 230 ? 11.047 -20.156 -27.406 1 72.62 230 VAL B O 1
ATOM 6420 N N . VAL B 1 231 ? 10.523 -17.953 -27.125 1 74.25 231 VAL B N 1
ATOM 6421 C CA . VAL B 1 231 ? 9.68 -18.219 -25.953 1 74.25 231 VAL B CA 1
ATOM 6422 C C . VAL B 1 231 ? 8.234 -17.844 -26.281 1 74.25 231 VAL B C 1
ATOM 6424 O O . VAL B 1 231 ? 7.957 -16.734 -26.75 1 74.25 231 VAL B O 1
ATOM 6427 N N . HIS B 1 232 ? 7.426 -18.828 -26.156 1 69.25 232 HIS B N 1
ATOM 6428 C CA . HIS B 1 232 ? 5.988 -18.609 -26.281 1 69.25 232 HIS B CA 1
ATOM 6429 C C . HIS B 1 232 ? 5.273 -18.906 -24.969 1 69.25 232 HIS B C 1
ATOM 6431 O O . HIS B 1 232 ? 4.934 -20.062 -24.688 1 69.25 232 HIS B O 1
ATOM 6437 N N . ARG B 1 233 ? 4.941 -17.797 -24.156 1 66.38 233 ARG B N 1
ATOM 6438 C CA . ARG B 1 233 ? 4.273 -17.906 -22.859 1 66.38 233 ARG B CA 1
ATOM 6439 C C . ARG B 1 233 ? 5.047 -18.812 -21.922 1 66.38 233 ARG B C 1
ATOM 6441 O O . ARG B 1 233 ? 6.121 -18.453 -21.438 1 66.38 233 ARG B O 1
ATOM 6448 N N . TYR B 1 234 ? 4.738 -20.141 -21.953 1 78.75 234 TYR B N 1
ATOM 6449 C CA . TYR B 1 234 ? 5.34 -21.109 -21.047 1 78.75 234 TYR B CA 1
ATOM 6450 C C . TYR B 1 234 ? 6.066 -22.219 -21.812 1 78.75 234 TYR B C 1
ATOM 6452 O O . TYR B 1 234 ? 6.406 -23.25 -21.234 1 78.75 234 TYR B O 1
ATOM 6460 N N . ILE B 1 235 ? 6.32 -21.891 -23.078 1 84.69 235 ILE B N 1
ATOM 6461 C CA . ILE B 1 235 ? 7.004 -22.828 -23.953 1 84.69 235 ILE B CA 1
ATOM 6462 C C . ILE B 1 235 ? 8.352 -22.25 -24.375 1 84.69 235 ILE B C 1
ATOM 6464 O O . ILE B 1 235 ? 8.43 -21.094 -24.812 1 84.69 235 ILE B O 1
ATOM 6468 N N . TYR B 1 236 ? 9.328 -23.047 -24.281 1 85.25 236 TYR B N 1
ATOM 6469 C CA . TYR B 1 236 ? 10.68 -22.609 -24.609 1 85.25 236 TYR B CA 1
ATOM 6470 C C . TYR B 1 236 ? 11.281 -23.484 -25.703 1 85.25 236 TYR B C 1
ATOM 6472 O O . TYR B 1 236 ? 11.516 -24.672 -25.5 1 85.25 236 TYR B O 1
ATOM 6480 N N . LEU B 1 237 ? 11.508 -22.875 -26.828 1 84.44 237 LEU B N 1
ATOM 6481 C CA . LEU B 1 237 ? 12.141 -23.531 -27.953 1 84.44 237 LEU B CA 1
ATOM 6482 C C . LEU B 1 237 ? 13.562 -23.031 -28.156 1 84.44 237 LEU B C 1
ATOM 6484 O O . LEU B 1 237 ? 13.773 -21.844 -28.453 1 84.44 237 LEU B O 1
ATOM 6488 N N . THR B 1 238 ? 14.492 -23.891 -27.969 1 85.19 238 THR B N 1
ATOM 6489 C CA . THR B 1 238 ? 15.906 -23.531 -28.078 1 85.19 238 THR B CA 1
ATOM 6490 C C . THR B 1 238 ? 16.578 -24.359 -29.156 1 85.19 238 THR B C 1
ATOM 6492 O O . THR B 1 238 ? 16.516 -25.594 -29.156 1 85.19 238 THR B O 1
ATOM 6495 N N . PRO B 1 239 ? 17.203 -23.672 -30.094 1 83.62 239 PRO B N 1
ATOM 6496 C CA . PRO B 1 239 ? 17.891 -24.406 -31.156 1 83.62 239 PRO B CA 1
ATOM 6497 C C . PRO B 1 239 ? 19.109 -25.172 -30.641 1 83.62 239 PRO B C 1
ATOM 6499 O O . PRO B 1 239 ? 19.578 -24.922 -29.531 1 83.62 239 PRO B O 1
ATOM 6502 N N . ALA B 1 240 ? 19.594 -26.062 -31.469 1 83.81 240 ALA B N 1
ATOM 6503 C CA . ALA B 1 240 ? 20.75 -26.875 -31.109 1 83.81 240 ALA B CA 1
ATOM 6504 C C . ALA B 1 240 ? 22 -26.016 -30.969 1 83.81 240 ALA B C 1
ATOM 6506 O O . ALA B 1 240 ? 22.188 -25.031 -31.688 1 83.81 240 ALA B O 1
ATOM 6507 N N . GLY B 1 241 ? 22.859 -26.406 -30.031 1 77.56 241 GLY B N 1
ATOM 6508 C CA . GLY B 1 241 ? 24.188 -25.828 -29.891 1 77.56 241 GLY B CA 1
ATOM 6509 C C . GLY B 1 241 ? 24.188 -24.453 -29.234 1 77.56 241 GLY B C 1
ATOM 6510 O O . GLY B 1 241 ? 25.094 -23.656 -29.469 1 77.56 241 GLY B O 1
ATOM 6511 N N . THR B 1 242 ? 23.219 -24.031 -28.703 1 74.69 242 THR B N 1
ATOM 6512 C CA . THR B 1 242 ? 23.141 -22.703 -28.125 1 74.69 242 THR B CA 1
ATOM 6513 C C . THR B 1 242 ? 23.078 -22.766 -26.609 1 74.69 242 THR B C 1
ATOM 6515 O O . THR B 1 242 ? 22.609 -23.766 -26.047 1 74.69 242 THR B O 1
ATOM 6518 N N . ALA B 1 243 ? 23.828 -21.672 -26.094 1 64.06 243 ALA B N 1
ATOM 6519 C CA . ALA B 1 243 ? 23.703 -21.516 -24.641 1 64.06 243 ALA B CA 1
ATOM 6520 C C . ALA B 1 243 ? 22.312 -21.031 -24.266 1 64.06 243 ALA B C 1
ATOM 6522 O O . ALA B 1 243 ? 21.766 -20.125 -24.906 1 64.06 243 ALA B O 1
ATOM 6523 N N . GLY B 1 244 ? 21.438 -21.828 -23.797 1 64.69 244 GLY B N 1
ATOM 6524 C CA . GLY B 1 244 ? 20.016 -21.641 -23.547 1 64.69 244 GLY B CA 1
ATOM 6525 C C . GLY B 1 244 ? 19.719 -20.578 -22.5 1 64.69 244 GLY B C 1
ATOM 6526 O O . GLY B 1 244 ? 19.203 -19.516 -22.828 1 64.69 244 GLY B O 1
ATOM 6527 N N . PHE B 1 245 ? 19.906 -20.719 -21.25 1 72.88 245 PHE B N 1
ATOM 6528 C CA . PHE B 1 245 ? 19.484 -19.859 -20.141 1 72.88 245 PHE B CA 1
ATOM 6529 C C . PHE B 1 245 ? 20.688 -19.469 -19.281 1 72.88 245 PHE B C 1
ATOM 6531 O O . PHE B 1 245 ? 21.406 -20.344 -18.797 1 72.88 245 PHE B O 1
ATOM 6538 N N . ALA B 1 246 ? 21.016 -18.109 -19.156 1 81.69 246 ALA B N 1
ATOM 6539 C CA . ALA B 1 246 ? 21.938 -17.672 -18.125 1 81.69 246 ALA B CA 1
ATOM 6540 C C . ALA B 1 246 ? 21.469 -18.109 -16.75 1 81.69 246 ALA B C 1
ATOM 6542 O O . ALA B 1 246 ? 20.266 -18.234 -16.5 1 81.69 246 ALA B O 1
ATOM 6543 N N . PRO B 1 247 ? 22.438 -18.359 -15.922 1 89.62 247 PRO B N 1
ATOM 6544 C CA . PRO B 1 247 ? 22.031 -18.766 -14.578 1 89.62 247 PRO B CA 1
ATOM 6545 C C . PRO B 1 247 ? 21.172 -17.703 -13.875 1 89.62 247 PRO B C 1
ATOM 6547 O O . PRO B 1 247 ? 21.453 -16.516 -13.984 1 89.62 247 PRO B O 1
ATOM 6550 N N . HIS B 1 248 ? 20.141 -18.094 -13.266 1 91.62 248 HIS B N 1
ATOM 6551 C CA . HIS B 1 248 ? 19.25 -17.234 -12.508 1 91.62 248 HIS B CA 1
ATOM 6552 C C . HIS B 1 248 ? 18.312 -18.031 -11.617 1 91.62 248 HIS B C 1
ATOM 6554 O O . HIS B 1 248 ? 18.25 -19.266 -11.727 1 91.62 248 HIS B O 1
ATOM 6560 N N . TRP B 1 249 ? 17.703 -17.391 -10.695 1 93.69 249 TRP B N 1
ATOM 6561 C CA . TRP B 1 249 ? 16.562 -18 -10.008 1 93.69 249 TRP B CA 1
ATOM 6562 C C . TRP B 1 249 ? 15.266 -17.297 -10.359 1 93.69 249 TRP B C 1
ATOM 6564 O O . TRP B 1 249 ? 15.273 -16.156 -10.805 1 93.69 249 TRP B O 1
ATOM 6574 N N . ASP B 1 250 ? 14.18 -18.016 -10.273 1 91.06 250 ASP B N 1
ATOM 6575 C CA . ASP B 1 250 ? 12.852 -17.469 -10.516 1 91.06 250 ASP B CA 1
ATOM 6576 C C . ASP B 1 250 ? 12.094 -17.25 -9.203 1 91.06 250 ASP B C 1
ATOM 6578 O O . ASP B 1 250 ? 12.484 -17.797 -8.164 1 91.06 250 ASP B O 1
ATOM 6582 N N . GLU B 1 251 ? 11.086 -16.469 -9.297 1 92.25 251 GLU B N 1
ATOM 6583 C CA . GLU B 1 251 ? 10.219 -16.203 -8.148 1 92.25 251 GLU B CA 1
ATOM 6584 C C . GLU B 1 251 ? 9.055 -17.188 -8.094 1 92.25 251 GLU B C 1
ATOM 6586 O O . GLU B 1 251 ? 8.078 -16.969 -7.383 1 92.25 251 GLU B O 1
ATOM 6591 N N . ILE B 1 252 ? 9.117 -18.219 -8.828 1 92.31 252 ILE B N 1
ATOM 6592 C CA . ILE B 1 252 ? 8.078 -19.234 -8.898 1 92.31 252 ILE B CA 1
ATOM 6593 C C . ILE B 1 252 ? 8.711 -20.625 -8.789 1 92.31 252 ILE B C 1
ATOM 6595 O O . ILE B 1 252 ? 9.93 -20.766 -8.898 1 92.31 252 ILE B O 1
ATOM 6599 N N . ASP B 1 253 ? 7.801 -21.578 -8.469 1 93.25 253 ASP B N 1
ATOM 6600 C CA . ASP B 1 253 ? 8.164 -22.984 -8.625 1 93.25 253 ASP B CA 1
ATOM 6601 C C . ASP B 1 253 ? 7.906 -23.453 -10.047 1 93.25 253 ASP B C 1
ATOM 6603 O O . ASP B 1 253 ? 6.812 -23.281 -10.586 1 93.25 253 ASP B O 1
ATOM 6607 N N . ALA B 1 254 ? 8.914 -24.141 -10.586 1 94.69 254 ALA B N 1
ATOM 6608 C CA . ALA B 1 254 ? 8.812 -24.469 -12.008 1 94.69 254 ALA B CA 1
ATOM 6609 C C . ALA B 1 254 ? 8.875 -25.969 -12.242 1 94.69 254 ALA B C 1
ATOM 6611 O O . ALA B 1 254 ? 9.781 -26.641 -11.734 1 94.69 254 ALA B O 1
ATOM 6612 N N . PHE B 1 255 ? 7.93 -26.5 -12.945 1 95.25 255 PHE B N 1
ATOM 6613 C CA . PHE B 1 255 ? 7.926 -27.859 -13.453 1 95.25 255 PHE B CA 1
ATOM 6614 C C . PHE B 1 255 ? 8.188 -27.875 -14.953 1 95.25 255 PHE B C 1
ATOM 6616 O O . PHE B 1 255 ? 7.344 -27.469 -15.742 1 95.25 255 PHE B O 1
ATOM 6623 N N . LEU B 1 256 ? 9.344 -28.328 -15.297 1 96.38 256 LEU B N 1
ATOM 6624 C CA . LEU B 1 256 ? 9.734 -28.344 -16.703 1 96.38 256 LEU B CA 1
ATOM 6625 C C . LEU B 1 256 ? 9.508 -29.719 -17.328 1 96.38 256 LEU B C 1
ATOM 6627 O O . LEU B 1 256 ? 10.133 -30.703 -16.906 1 96.38 256 LEU B O 1
ATOM 6631 N N . MET B 1 257 ? 8.68 -29.781 -18.281 1 96 257 MET B N 1
ATOM 6632 C CA . MET B 1 257 ? 8.375 -30.984 -19.031 1 96 257 MET B CA 1
ATOM 6633 C C . MET B 1 257 ? 9.07 -30.984 -20.391 1 96 257 MET B C 1
ATOM 6635 O O . MET B 1 257 ? 8.742 -30.172 -21.25 1 96 257 MET B O 1
ATOM 6639 N N . GLN B 1 258 ? 10 -31.875 -20.547 1 96.56 258 GLN B N 1
ATOM 6640 C CA . GLN B 1 258 ? 10.719 -31.938 -21.812 1 96.56 258 GLN B CA 1
ATOM 6641 C C . GLN B 1 258 ? 9.898 -32.656 -22.875 1 96.56 258 GLN B C 1
ATOM 6643 O O . GLN B 1 258 ? 9.805 -33.906 -22.859 1 96.56 258 GLN B O 1
ATOM 6648 N N . VAL B 1 259 ? 9.414 -31.938 -23.859 1 95.12 259 VAL B N 1
ATOM 6649 C CA . VAL B 1 259 ? 8.461 -32.5 -24.812 1 95.12 259 VAL B CA 1
ATOM 6650 C C . VAL B 1 259 ? 9.195 -32.938 -26.094 1 95.12 259 VAL B C 1
ATOM 6652 O O . VAL B 1 259 ? 8.781 -33.875 -26.766 1 95.12 259 VAL B O 1
ATOM 6655 N N . GLU B 1 260 ? 10.266 -32.219 -26.484 1 94.75 260 GLU B N 1
ATOM 6656 C CA . GLU B 1 260 ? 11.102 -32.594 -27.625 1 94.75 260 GLU B CA 1
ATOM 6657 C C . GLU B 1 260 ? 12.578 -32.406 -27.297 1 94.75 260 GLU B C 1
ATOM 6659 O O . GLU B 1 260 ? 12.953 -31.484 -26.578 1 94.75 260 GLU B O 1
ATOM 6664 N N . GLY B 1 261 ? 13.359 -33.25 -27.859 1 93.75 261 GLY B N 1
ATOM 6665 C CA . GLY B 1 261 ? 14.805 -33.125 -27.734 1 93.75 261 GLY B CA 1
ATOM 6666 C C . GLY B 1 261 ? 15.297 -33.312 -26.312 1 93.75 261 GLY B C 1
ATOM 6667 O O . GLY B 1 261 ? 14.82 -34.188 -25.578 1 93.75 261 GLY B O 1
ATOM 6668 N N . ARG B 1 262 ? 16.406 -32.625 -26 1 94 262 ARG B N 1
ATOM 6669 C CA . ARG B 1 262 ? 16.969 -32.719 -24.656 1 94 262 ARG B CA 1
ATOM 6670 C C . ARG B 1 262 ? 17.703 -31.422 -24.297 1 94 262 ARG B C 1
ATOM 6672 O O . ARG B 1 262 ? 18.062 -30.641 -25.188 1 94 262 ARG B O 1
ATOM 6679 N N . LYS B 1 263 ? 17.844 -31.141 -23.047 1 93.38 263 LYS B N 1
ATOM 6680 C CA . LYS B 1 263 ? 18.547 -29.969 -22.5 1 93.38 263 LYS B CA 1
ATOM 6681 C C . LYS B 1 263 ? 19.344 -30.344 -21.266 1 93.38 263 LYS B C 1
ATOM 6683 O O . LYS B 1 263 ? 18.891 -31.141 -20.438 1 93.38 263 LYS B O 1
ATOM 6688 N N . HIS B 1 264 ? 20.484 -29.859 -21.234 1 94.88 264 HIS B N 1
ATOM 6689 C CA . HIS B 1 264 ? 21.328 -30.047 -20.062 1 94.88 264 HIS B CA 1
ATOM 6690 C C . HIS B 1 264 ? 21.078 -28.969 -19.016 1 94.88 264 HIS B C 1
ATOM 6692 O O . HIS B 1 264 ? 21.125 -27.781 -19.328 1 94.88 264 HIS B O 1
ATOM 6698 N N . TRP B 1 265 ? 20.797 -29.406 -17.766 1 95.44 265 TRP B N 1
ATOM 6699 C CA . TRP B 1 265 ? 20.484 -28.453 -16.703 1 95.44 265 TRP B CA 1
ATOM 6700 C C . TRP B 1 265 ? 21.484 -28.547 -15.562 1 95.44 265 TRP B C 1
ATOM 6702 O O . TRP B 1 265 ? 21.891 -29.641 -15.188 1 95.44 265 TRP B O 1
ATOM 6712 N N . LYS B 1 266 ? 21.859 -27.406 -15.102 1 95.31 266 LYS B N 1
ATOM 6713 C CA . LYS B 1 266 ? 22.531 -27.266 -13.812 1 95.31 266 LYS B CA 1
ATOM 6714 C C . LYS B 1 266 ? 21.656 -26.547 -12.805 1 95.31 266 LYS B C 1
ATOM 6716 O O . LYS B 1 266 ? 21.078 -25.5 -13.125 1 95.31 266 LYS B O 1
ATOM 6721 N N . VAL B 1 267 ? 21.531 -27.125 -11.641 1 97.38 267 VAL B N 1
ATOM 6722 C CA . VAL B 1 267 ? 20.688 -26.531 -10.609 1 97.38 267 VAL B CA 1
ATOM 6723 C C . VAL B 1 267 ? 21.5 -26.375 -9.32 1 97.38 267 VAL B C 1
ATOM 6725 O O . VAL B 1 267 ? 22.234 -27.266 -8.922 1 97.38 267 VAL B O 1
ATOM 6728 N N . PHE B 1 268 ? 21.422 -25.203 -8.703 1 96.5 268 PHE B N 1
ATOM 6729 C CA . PHE B 1 268 ? 22.109 -24.875 -7.461 1 96.5 268 PHE B CA 1
ATOM 6730 C C . PHE B 1 268 ? 21.125 -24.547 -6.355 1 96.5 268 PHE B C 1
ATOM 6732 O O . PHE B 1 268 ? 20.219 -23.734 -6.555 1 96.5 268 PHE B O 1
ATOM 6739 N N . ALA B 1 269 ? 21.281 -25.188 -5.195 1 95.31 269 ALA B N 1
ATOM 6740 C CA . ALA B 1 269 ? 20.406 -24.922 -4.051 1 95.31 269 ALA B CA 1
ATOM 6741 C C . ALA B 1 269 ? 20.797 -23.641 -3.344 1 95.31 269 ALA B C 1
ATOM 6743 O O . ALA B 1 269 ? 21.953 -23.188 -3.447 1 95.31 269 ALA B O 1
ATOM 6744 N N . PRO B 1 270 ? 19.828 -23.047 -2.654 1 93.31 270 PRO B N 1
ATOM 6745 C CA . PRO B 1 270 ? 20.188 -21.906 -1.806 1 93.31 270 PRO B CA 1
ATOM 6746 C C . PRO B 1 270 ? 21.141 -22.297 -0.673 1 93.31 270 PRO B C 1
ATOM 6748 O O . PRO B 1 270 ? 21.094 -23.438 -0.19 1 93.31 270 PRO B O 1
ATOM 6751 N N . VAL B 1 271 ? 21.984 -21.406 -0.252 1 88.75 271 VAL B N 1
ATOM 6752 C CA . VAL B 1 271 ? 23 -21.688 0.745 1 88.75 271 VAL B CA 1
ATOM 6753 C C . VAL B 1 271 ? 22.422 -21.5 2.146 1 88.75 271 VAL B C 1
ATOM 6755 O O . VAL B 1 271 ? 22.781 -22.234 3.076 1 88.75 271 VAL B O 1
ATOM 6758 N N . GLY B 1 272 ? 21.484 -20.531 2.314 1 84.06 272 GLY B N 1
ATOM 6759 C CA . GLY B 1 272 ? 20.922 -20.281 3.633 1 84.06 272 GLY B CA 1
ATOM 6760 C C . GLY B 1 272 ? 19.469 -19.828 3.588 1 84.06 272 GLY B C 1
ATOM 6761 O O . GLY B 1 272 ? 18.891 -19.703 2.512 1 84.06 272 GLY B O 1
ATOM 6762 N N . GLU B 1 273 ? 18.969 -19.625 4.809 1 82.38 273 GLU B N 1
ATOM 6763 C CA . GLU B 1 273 ? 17.578 -19.219 4.953 1 82.38 273 GLU B CA 1
ATOM 6764 C C . GLU B 1 273 ? 17.344 -17.844 4.359 1 82.38 273 GLU B C 1
ATOM 6766 O O . GLU B 1 273 ? 16.234 -17.547 3.883 1 82.38 273 GLU B O 1
ATOM 6771 N N . GLY B 1 274 ? 18.375 -17.078 4.426 1 82.69 274 GLY B N 1
ATOM 6772 C CA . GLY B 1 274 ? 18.234 -15.711 3.943 1 82.69 274 GLY B CA 1
ATOM 6773 C C . GLY B 1 274 ? 18.047 -15.625 2.439 1 82.69 274 GLY B C 1
ATOM 6774 O O . GLY B 1 274 ? 17.438 -14.672 1.937 1 82.69 274 GLY B O 1
ATOM 6775 N N . ASP B 1 275 ? 18.453 -16.656 1.765 1 85.06 275 ASP B N 1
ATOM 6776 C CA . ASP B 1 275 ? 18.422 -16.594 0.307 1 85.06 275 ASP B CA 1
ATOM 6777 C C . ASP B 1 275 ? 17.375 -17.562 -0.259 1 85.06 275 ASP B C 1
ATOM 6779 O O . ASP B 1 275 ? 17.156 -17.594 -1.471 1 85.06 275 ASP B O 1
ATOM 6783 N N . ALA B 1 276 ? 16.766 -18.234 0.574 1 92.06 276 ALA B N 1
ATOM 6784 C CA . ALA B 1 276 ? 15.773 -19.219 0.118 1 92.06 276 ALA B CA 1
ATOM 6785 C C . ALA B 1 276 ? 14.43 -18.547 -0.16 1 92.06 276 ALA B C 1
ATOM 6787 O O . ALA B 1 276 ? 14.086 -17.547 0.476 1 92.06 276 ALA B O 1
ATOM 6788 N N . LEU B 1 277 ? 13.75 -19.031 -1.169 1 94.56 277 LEU B N 1
ATOM 6789 C CA . LEU B 1 277 ? 12.391 -18.656 -1.54 1 94.56 277 LEU B CA 1
ATOM 6790 C C . LEU B 1 277 ? 12.273 -17.156 -1.743 1 94.56 277 LEU B C 1
ATOM 6792 O O . LEU B 1 277 ? 11.414 -16.5 -1.148 1 94.56 277 LEU B O 1
ATOM 6796 N N . PRO B 1 278 ? 13.109 -16.656 -2.631 1 93.25 278 PRO B N 1
ATOM 6797 C CA . PRO B 1 278 ? 13.023 -15.211 -2.908 1 93.25 278 PRO B CA 1
ATOM 6798 C C . PRO B 1 278 ? 11.68 -14.805 -3.502 1 93.25 278 PRO B C 1
ATOM 6800 O O . PRO B 1 278 ? 11.016 -15.617 -4.156 1 93.25 278 PRO B O 1
ATOM 6803 N N . ARG B 1 279 ? 11.336 -13.594 -3.305 1 89.88 279 ARG B N 1
ATOM 6804 C CA . ARG B 1 279 ? 10.055 -13.094 -3.785 1 89.88 279 ARG B CA 1
ATOM 6805 C C . ARG B 1 279 ? 10.172 -12.562 -5.211 1 89.88 279 ARG B C 1
ATOM 6807 O O . ARG B 1 279 ? 9.18 -12.484 -5.934 1 89.88 279 ARG B O 1
ATOM 6814 N N . ASP B 1 280 ? 11.383 -12.156 -5.504 1 90.25 280 ASP B N 1
ATOM 6815 C CA . ASP B 1 280 ? 11.625 -11.602 -6.836 1 90.25 280 ASP B CA 1
ATOM 6816 C C . ASP B 1 280 ? 12.656 -12.438 -7.594 1 90.25 280 ASP B C 1
ATOM 6818 O O . ASP B 1 280 ? 13.492 -13.094 -6.988 1 90.25 280 ASP B O 1
ATOM 6822 N N . SER B 1 281 ? 12.555 -12.375 -8.898 1 90.75 281 SER B N 1
ATOM 6823 C CA . SER B 1 281 ? 13.555 -13.039 -9.727 1 90.75 281 SER B CA 1
ATOM 6824 C C . SER B 1 281 ? 14.922 -12.383 -9.578 1 90.75 281 SER B C 1
ATOM 6826 O O . SER B 1 281 ? 15.016 -11.227 -9.172 1 90.75 281 SER B O 1
ATOM 6828 N N . SER B 1 282 ? 15.961 -13.039 -9.852 1 89.56 282 SER B N 1
ATOM 6829 C CA . SER B 1 282 ? 17.312 -12.578 -9.547 1 89.56 282 SER B CA 1
ATOM 6830 C C . SER B 1 282 ? 17.891 -11.758 -10.703 1 89.56 282 SER B C 1
ATOM 6832 O O . SER B 1 282 ? 18.875 -11.047 -10.531 1 89.56 282 SER B O 1
ATOM 6834 N N . GLY B 1 283 ? 17.359 -11.781 -11.797 1 84.5 283 GLY B N 1
ATOM 6835 C CA . GLY B 1 283 ? 18.125 -11.406 -12.984 1 84.5 283 GLY B CA 1
ATOM 6836 C C . GLY B 1 283 ? 19.109 -12.469 -13.414 1 84.5 283 GLY B C 1
ATOM 6837 O O . GLY B 1 283 ? 18.969 -13.648 -13.062 1 84.5 283 GLY B O 1
ATOM 6838 N N . ASN B 1 284 ? 20.109 -12.094 -14.25 1 84.94 284 ASN B N 1
ATOM 6839 C CA . ASN B 1 284 ? 21.031 -13.078 -14.797 1 84.94 284 ASN B CA 1
ATOM 6840 C C . ASN B 1 284 ? 22.391 -13.008 -14.125 1 84.94 284 ASN B C 1
ATOM 6842 O O . ASN B 1 284 ? 22.922 -11.922 -13.914 1 84.94 284 ASN B O 1
ATOM 6846 N N . PHE B 1 285 ? 22.891 -14.148 -13.734 1 88.62 285 PHE B N 1
ATOM 6847 C CA . PHE B 1 285 ? 24.25 -14.273 -13.211 1 88.62 285 PHE B CA 1
ATOM 6848 C C . PHE B 1 285 ? 25.203 -14.742 -14.305 1 88.62 285 PHE B C 1
ATOM 6850 O O . PHE B 1 285 ? 24.766 -15.172 -15.375 1 88.62 285 PHE B O 1
ATOM 6857 N N . SER B 1 286 ? 26.438 -14.555 -14 1 83.94 286 SER B N 1
ATOM 6858 C CA . SER B 1 286 ? 27.469 -15.102 -14.883 1 83.94 286 SER B CA 1
ATOM 6859 C C . SER B 1 286 ? 28.031 -16.406 -14.344 1 83.94 286 SER B C 1
ATOM 6861 O O . SER B 1 286 ? 27.812 -16.75 -13.18 1 83.94 286 SER B O 1
ATOM 6863 N N . ASP B 1 287 ? 28.656 -17.094 -15.281 1 83.69 287 ASP B N 1
ATOM 6864 C CA . ASP B 1 287 ? 29.312 -18.328 -14.852 1 83.69 287 ASP B CA 1
ATOM 6865 C C . ASP B 1 287 ? 30.344 -18.047 -13.75 1 83.69 287 ASP B C 1
ATOM 6867 O O . ASP B 1 287 ? 30.531 -18.859 -12.852 1 83.69 287 ASP B O 1
ATOM 6871 N N . SER B 1 288 ? 31 -16.922 -13.844 1 85.31 288 SER B N 1
ATOM 6872 C CA . SER B 1 288 ? 32 -16.547 -12.852 1 85.31 288 SER B CA 1
ATOM 6873 C C . SER B 1 288 ? 31.359 -16.328 -11.484 1 85.31 288 SER B C 1
ATOM 6875 O O . SER B 1 288 ? 31.969 -16.594 -10.453 1 85.31 288 SER B O 1
ATOM 6877 N N . ASP B 1 289 ? 30.141 -15.906 -11.523 1 87.06 289 ASP B N 1
ATOM 6878 C CA . ASP B 1 289 ? 29.422 -15.672 -10.273 1 87.06 289 ASP B CA 1
ATOM 6879 C C . ASP B 1 289 ? 29.172 -16.984 -9.531 1 87.06 289 ASP B C 1
ATOM 6881 O O . ASP B 1 289 ? 29.062 -17 -8.305 1 87.06 289 ASP B O 1
ATOM 6885 N N . LEU B 1 290 ? 29.219 -17.984 -10.281 1 89.62 290 LEU B N 1
ATOM 6886 C CA . LEU B 1 290 ? 28.891 -19.281 -9.695 1 89.62 290 LEU B CA 1
ATOM 6887 C C . LEU B 1 290 ? 30.141 -20.141 -9.539 1 89.62 290 LEU B C 1
ATOM 6889 O O . LEU B 1 290 ? 30.047 -21.328 -9.203 1 89.62 290 LEU B O 1
ATOM 6893 N N . ALA B 1 291 ? 31.328 -19.391 -9.828 1 86.38 291 ALA B N 1
ATOM 6894 C CA . ALA B 1 291 ? 32.594 -20.078 -9.82 1 86.38 291 ALA B CA 1
ATOM 6895 C C . ALA B 1 291 ? 32.906 -20.656 -8.445 1 86.38 291 ALA B C 1
ATOM 6897 O O . ALA B 1 291 ? 32.906 -19.922 -7.445 1 86.38 291 ALA B O 1
ATOM 6898 N N . GLY B 1 292 ? 32.312 -21.422 -7.773 1 85.81 292 GLY B N 1
ATOM 6899 C CA . GLY B 1 292 ? 32.562 -22.078 -6.492 1 85.81 292 GLY B CA 1
ATOM 6900 C C . GLY B 1 292 ? 31.344 -22.797 -5.953 1 85.81 292 GLY B C 1
ATOM 6901 O O . GLY B 1 292 ? 31.391 -23.406 -4.887 1 85.81 292 GLY B O 1
ATOM 6902 N N . ARG B 1 293 ? 30.438 -22.734 -6.676 1 92.25 293 ARG B N 1
ATOM 6903 C CA . ARG B 1 293 ? 29.203 -23.391 -6.246 1 92.25 293 ARG B CA 1
ATOM 6904 C C . ARG B 1 293 ? 29.156 -24.828 -6.727 1 92.25 293 ARG B C 1
ATOM 6906 O O . ARG B 1 293 ? 29.734 -25.172 -7.762 1 92.25 293 ARG B O 1
ATOM 6913 N N . THR B 1 294 ? 28.516 -25.641 -5.941 1 93.5 294 THR B N 1
ATOM 6914 C CA . THR B 1 294 ? 28.312 -27.031 -6.309 1 93.5 294 THR B CA 1
ATOM 6915 C C . THR B 1 294 ? 26.859 -27.266 -6.738 1 93.5 294 THR B C 1
ATOM 6917 O O . THR B 1 294 ? 25.938 -27.078 -5.949 1 93.5 294 THR B O 1
ATOM 6920 N N . PRO B 1 295 ? 26.703 -27.703 -7.957 1 95.62 295 PRO B N 1
ATOM 6921 C CA . PRO B 1 295 ? 25.328 -27.953 -8.391 1 95.62 295 PRO B CA 1
ATOM 6922 C C . PRO B 1 295 ? 24.719 -29.172 -7.703 1 95.62 295 PRO B C 1
ATOM 6924 O O . PRO B 1 295 ? 25.406 -30.156 -7.434 1 95.62 295 PRO B O 1
ATOM 6927 N N . VAL B 1 296 ? 23.453 -29.109 -7.434 1 96.31 296 VAL B N 1
ATOM 6928 C CA . VAL B 1 296 ? 22.734 -30.234 -6.844 1 96.31 296 VAL B CA 1
ATOM 6929 C C . VAL B 1 296 ? 22.297 -31.188 -7.941 1 96.31 296 VAL B C 1
ATOM 6931 O O . VAL B 1 296 ? 22.016 -32.375 -7.676 1 96.31 296 VAL B O 1
ATOM 6934 N N . PHE B 1 297 ? 22.172 -30.703 -9.062 1 96.88 297 PHE B N 1
ATOM 6935 C CA . PHE B 1 297 ? 21.906 -31.516 -10.242 1 96.88 297 PHE B CA 1
ATOM 6936 C C . PHE B 1 297 ? 22.703 -31.016 -11.438 1 96.88 297 PHE B C 1
ATOM 6938 O O . PHE B 1 297 ? 22.828 -29.797 -11.641 1 96.88 297 PHE B O 1
ATOM 6945 N N . ASP B 1 298 ? 23.25 -31.781 -12.156 1 96.62 298 ASP B N 1
ATOM 6946 C CA . ASP B 1 298 ? 24.016 -31.547 -13.375 1 96.62 298 ASP B CA 1
ATOM 6947 C C . ASP B 1 298 ? 23.859 -32.688 -14.367 1 96.62 298 ASP B C 1
ATOM 6949 O O . ASP B 1 298 ? 24.609 -33.688 -14.312 1 96.62 298 ASP B O 1
ATOM 6953 N N . GLY B 1 299 ? 22.844 -32.5 -15.227 1 96.19 299 GLY B N 1
ATOM 6954 C CA . GLY B 1 299 ? 22.547 -33.625 -16.094 1 96.19 299 GLY B CA 1
ATOM 6955 C C . GLY B 1 299 ? 21.562 -33.281 -17.203 1 96.19 299 GLY B C 1
ATOM 6956 O O . GLY B 1 299 ? 21.078 -32.125 -17.281 1 96.19 299 GLY B O 1
ATOM 6957 N N . TRP B 1 300 ? 21.328 -34.281 -18.047 1 95.88 300 TRP B N 1
ATOM 6958 C CA . TRP B 1 300 ? 20.453 -34.125 -19.203 1 95.88 300 TRP B CA 1
ATOM 6959 C C . TRP B 1 300 ? 19.016 -34.469 -18.844 1 95.88 300 TRP B C 1
ATOM 6961 O O . TRP B 1 300 ? 18.766 -35.469 -18.125 1 95.88 300 TRP B O 1
ATOM 6971 N N . ILE B 1 301 ? 18.156 -33.75 -19.266 1 96.5 301 ILE B N 1
ATOM 6972 C CA . ILE B 1 301 ? 16.734 -34.031 -19.266 1 96.5 301 ILE B CA 1
ATOM 6973 C C . ILE B 1 301 ? 16.266 -34.344 -20.703 1 96.5 301 ILE B C 1
ATOM 6975 O O . ILE B 1 301 ? 16.344 -33.469 -21.578 1 96.5 301 ILE B O 1
ATOM 6979 N N . GLU B 1 302 ? 15.766 -35.531 -20.859 1 95.94 302 GLU B N 1
ATOM 6980 C CA . GLU B 1 302 ? 15.414 -36 -22.203 1 95.94 302 GLU B CA 1
ATOM 6981 C C . GLU B 1 302 ? 13.914 -35.906 -22.438 1 95.94 302 GLU B C 1
ATOM 6983 O O . GLU B 1 302 ? 13.141 -35.75 -21.5 1 95.94 302 GLU B O 1
ATOM 6988 N N . GLN B 1 303 ? 13.602 -36.031 -23.781 1 95.69 303 GLN B N 1
ATOM 6989 C CA . GLN B 1 303 ? 12.188 -36.031 -24.141 1 95.69 303 GLN B CA 1
ATOM 6990 C C . GLN B 1 303 ? 11.406 -37.031 -23.297 1 95.69 303 GLN B C 1
ATOM 6992 O O . GLN B 1 303 ? 11.789 -38.219 -23.203 1 95.69 303 GLN B O 1
ATOM 6997 N N . GLY B 1 304 ? 10.336 -36.562 -22.641 1 94.88 304 GLY B N 1
ATOM 6998 C CA . GLY B 1 304 ? 9.523 -37.375 -21.766 1 94.88 304 GLY B CA 1
ATOM 6999 C C . GLY B 1 304 ? 9.859 -37.188 -20.297 1 94.88 304 GLY B C 1
ATOM 7000 O O . GLY B 1 304 ? 9.07 -37.562 -19.422 1 94.88 304 GLY B O 1
ATOM 7001 N N . ASP B 1 305 ? 11.008 -36.656 -20.016 1 96.62 305 ASP B N 1
ATOM 7002 C CA . ASP B 1 305 ? 11.469 -36.469 -18.641 1 96.62 305 ASP B CA 1
ATOM 7003 C C . ASP B 1 305 ? 10.875 -35.188 -18.031 1 96.62 305 ASP B C 1
ATOM 7005 O O . ASP B 1 305 ? 10.227 -34.406 -18.719 1 96.62 305 ASP B O 1
ATOM 7009 N N . LEU B 1 306 ? 11.047 -35.094 -16.656 1 97 306 LEU B N 1
ATOM 7010 C CA . LEU B 1 306 ? 10.594 -33.938 -15.883 1 97 306 LEU B CA 1
ATOM 7011 C C . LEU B 1 306 ? 11.68 -33.469 -14.93 1 97 306 LEU B C 1
ATOM 7013 O O . LEU B 1 306 ? 12.375 -34.281 -14.312 1 97 306 LEU B O 1
ATOM 7017 N N . ILE B 1 307 ? 11.828 -32.156 -14.82 1 97.75 307 ILE B N 1
ATOM 7018 C CA . ILE B 1 307 ? 12.625 -31.594 -13.742 1 97.75 307 ILE B CA 1
ATOM 7019 C C . ILE B 1 307 ? 11.82 -30.516 -13.016 1 97.75 307 ILE B C 1
ATOM 7021 O O . ILE B 1 307 ? 11.219 -29.641 -13.648 1 97.75 307 ILE B O 1
ATOM 7025 N N . TYR B 1 308 ? 11.703 -30.672 -11.711 1 96.94 308 TYR B N 1
ATOM 7026 C CA . TYR B 1 308 ? 11.125 -29.656 -10.836 1 96.94 308 TYR B CA 1
ATOM 7027 C C . TYR B 1 308 ? 12.211 -28.797 -10.195 1 96.94 308 TYR B C 1
ATOM 7029 O O . TYR B 1 308 ? 13.125 -29.328 -9.547 1 96.94 308 TYR B O 1
ATOM 7037 N N . ILE B 1 309 ? 12.117 -27.469 -10.406 1 97.31 309 ILE B N 1
ATOM 7038 C CA . ILE B 1 309 ? 13.055 -26.516 -9.828 1 97.31 309 ILE B CA 1
ATOM 7039 C C . ILE B 1 309 ? 12.328 -25.625 -8.836 1 97.31 309 ILE B C 1
ATOM 7041 O O . ILE B 1 309 ? 11.508 -24.797 -9.227 1 97.31 309 ILE B O 1
ATOM 7045 N N . PRO B 1 310 ? 12.703 -25.75 -7.547 1 96 310 PRO B N 1
ATOM 7046 C CA . PRO B 1 310 ? 12.023 -24.922 -6.547 1 96 310 PRO B CA 1
ATOM 7047 C C . PRO B 1 310 ? 12.336 -23.438 -6.695 1 96 310 PRO B C 1
ATOM 7049 O O . PRO B 1 310 ? 13.398 -23.078 -7.207 1 96 310 PRO B O 1
ATOM 7052 N N . ARG B 1 311 ? 11.414 -22.625 -6.234 1 95.56 311 ARG B N 1
ATOM 7053 C CA . ARG B 1 311 ? 11.633 -21.172 -6.16 1 95.56 311 ARG B CA 1
ATOM 7054 C C . ARG B 1 311 ? 12.93 -20.859 -5.43 1 95.56 311 ARG B C 1
ATOM 7056 O O . ARG B 1 311 ? 13.188 -21.391 -4.344 1 95.56 311 ARG B O 1
ATOM 7063 N N . GLY B 1 312 ? 13.766 -20.062 -6.09 1 94.94 312 GLY B N 1
ATOM 7064 C CA . GLY B 1 312 ? 14.992 -19.625 -5.453 1 94.94 312 GLY B CA 1
ATOM 7065 C C . GLY B 1 312 ? 16.203 -20.438 -5.855 1 94.94 312 GLY B C 1
ATOM 7066 O O . GLY B 1 312 ? 17.344 -20.016 -5.621 1 94.94 312 GLY B O 1
ATOM 7067 N N . PHE B 1 313 ? 16 -21.625 -6.348 1 96.88 313 PHE B N 1
ATOM 7068 C CA . PHE B 1 313 ? 17.125 -22.391 -6.855 1 96.88 313 PHE B CA 1
ATOM 7069 C C . PHE B 1 313 ? 17.688 -21.781 -8.133 1 96.88 313 PHE B C 1
ATOM 7071 O O . PHE B 1 313 ? 16.922 -21.438 -9.039 1 96.88 313 PHE B O 1
ATOM 7078 N N . ILE B 1 314 ? 18.938 -21.625 -8.156 1 96 314 ILE B N 1
ATOM 7079 C CA . ILE B 1 314 ? 19.562 -21.109 -9.375 1 96 314 ILE B CA 1
ATOM 7080 C C . ILE B 1 314 ? 19.641 -22.219 -10.422 1 96 314 ILE B C 1
ATOM 7082 O O . ILE B 1 314 ? 19.953 -23.375 -10.094 1 96 314 ILE B O 1
ATOM 7086 N N . HIS B 1 315 ? 19.359 -21.906 -11.633 1 94.88 315 HIS B N 1
ATOM 7087 C CA . HIS B 1 315 ? 19.422 -22.906 -12.688 1 94.88 315 HIS B CA 1
ATOM 7088 C C . HIS B 1 315 ? 19.969 -22.312 -13.984 1 94.88 315 HIS B C 1
ATOM 7090 O O . HIS B 1 315 ? 19.828 -21.109 -14.227 1 94.88 315 HIS B O 1
ATOM 7096 N N . GLN B 1 316 ? 20.609 -23.203 -14.617 1 90.94 316 GLN B N 1
ATOM 7097 C CA . GLN B 1 316 ? 21.234 -22.906 -15.906 1 90.94 316 GLN B CA 1
ATOM 7098 C C . GLN B 1 316 ? 20.984 -24.047 -16.906 1 90.94 316 GLN B C 1
ATOM 7100 O O . GLN B 1 316 ? 20.969 -25.219 -16.531 1 90.94 316 GLN B O 1
ATOM 7105 N N . GLY B 1 317 ? 20.734 -23.672 -18.172 1 88.62 317 GLY B N 1
ATOM 7106 C CA . GLY B 1 317 ? 20.453 -24.688 -19.172 1 88.62 317 GLY B CA 1
ATOM 7107 C C . GLY B 1 317 ? 21.281 -24.516 -20.438 1 88.62 317 GLY B C 1
ATOM 7108 O O . GLY B 1 317 ? 21.547 -23.391 -20.875 1 88.62 317 GLY B O 1
ATOM 7109 N N . TYR B 1 318 ? 21.656 -25.688 -21.047 1 86.38 318 TYR B N 1
ATOM 7110 C CA . TYR B 1 318 ? 22.359 -25.719 -22.328 1 86.38 318 TYR B CA 1
ATOM 7111 C C . TYR B 1 318 ? 21.766 -26.781 -23.25 1 86.38 318 TYR B C 1
ATOM 7113 O O . TYR B 1 318 ? 21.344 -27.844 -22.797 1 86.38 318 TYR B O 1
ATOM 7121 N N . THR B 1 319 ? 21.734 -26.375 -24.5 1 85.38 319 THR B N 1
ATOM 7122 C CA . THR B 1 319 ? 21.188 -27.344 -25.438 1 85.38 319 THR B CA 1
ATOM 7123 C C . THR B 1 319 ? 22.312 -28.234 -26 1 85.38 319 THR B C 1
ATOM 7125 O O . THR B 1 319 ? 23.484 -27.844 -25.969 1 85.38 319 THR B O 1
ATOM 7128 N N . ASP B 1 320 ? 21.828 -29.312 -26.469 1 84.5 320 ASP B N 1
ATOM 7129 C CA . ASP B 1 320 ? 22.719 -30.25 -27.141 1 84.5 320 ASP B CA 1
ATOM 7130 C C . ASP B 1 320 ? 23.234 -29.688 -28.453 1 84.5 320 ASP B C 1
ATOM 7132 O O . ASP B 1 320 ? 22.562 -28.844 -29.078 1 84.5 320 ASP B O 1
ATOM 7136 N N . ALA B 1 321 ? 24.375 -30.188 -28.922 1 82.31 321 ALA B N 1
ATOM 7137 C CA . ALA B 1 321 ? 25 -29.688 -30.141 1 82.31 321 ALA B CA 1
ATOM 7138 C C . ALA B 1 321 ? 24.172 -30.062 -31.375 1 82.31 321 ALA B C 1
ATOM 7140 O O . ALA B 1 321 ? 24.156 -29.312 -32.344 1 82.31 321 ALA B O 1
ATOM 7141 N N . SER B 1 322 ? 23.484 -31.094 -31.328 1 87.31 322 SER B N 1
ATOM 7142 C CA . SER B 1 322 ? 22.891 -31.609 -32.562 1 87.31 322 SER B CA 1
ATOM 7143 C C . SER B 1 322 ? 21.359 -31.594 -32.469 1 87.31 322 SER B C 1
ATOM 7145 O O . SER B 1 322 ? 20.688 -31.734 -33.5 1 87.31 322 SER B O 1
ATOM 7147 N N . THR B 1 323 ? 20.891 -31.453 -31.344 1 88.69 323 THR B N 1
ATOM 7148 C CA . THR B 1 323 ? 19.438 -31.594 -31.203 1 88.69 323 THR B CA 1
ATOM 7149 C C . THR B 1 323 ? 18.859 -30.359 -30.516 1 88.69 323 THR B C 1
ATOM 7151 O O . THR B 1 323 ? 19.453 -29.812 -29.578 1 88.69 323 THR B O 1
ATOM 7154 N N . HIS B 1 324 ? 17.703 -29.891 -31.031 1 89.06 324 HIS B N 1
ATOM 7155 C CA . HIS B 1 324 ? 17 -28.781 -30.406 1 89.06 324 HIS B CA 1
ATOM 7156 C C . HIS B 1 324 ? 16.312 -29.219 -29.109 1 89.06 324 HIS B C 1
ATOM 7158 O O . HIS B 1 324 ? 16.312 -30.406 -28.766 1 89.06 324 HIS B O 1
ATOM 7164 N N . SER B 1 325 ? 15.867 -28.25 -28.391 1 92.06 325 SER B N 1
ATOM 7165 C CA . SER B 1 325 ? 15.125 -28.531 -27.172 1 92.06 325 SER B CA 1
ATOM 7166 C C . SER B 1 325 ? 13.812 -27.75 -27.125 1 92.06 325 SER B C 1
ATOM 7168 O O . SER B 1 325 ? 13.773 -26.562 -27.438 1 92.06 325 SER B O 1
ATOM 7170 N N . LEU B 1 326 ? 12.727 -28.469 -26.906 1 92.44 326 LEU B N 1
ATOM 7171 C CA . LEU B 1 326 ? 11.414 -27.875 -26.641 1 92.44 326 LEU B CA 1
ATOM 7172 C C . LEU B 1 326 ? 10.867 -28.359 -25.297 1 92.44 326 LEU B C 1
ATOM 7174 O O . LEU B 1 326 ? 10.703 -29.562 -25.078 1 92.44 326 LEU B O 1
ATOM 7178 N N . HIS B 1 327 ? 10.656 -27.438 -24.391 1 92.69 327 HIS B N 1
ATOM 7179 C CA . HIS B 1 327 ? 10.047 -27.844 -23.125 1 92.69 327 HIS B CA 1
ATOM 7180 C C . HIS B 1 327 ? 8.938 -26.875 -22.719 1 92.69 327 HIS B C 1
ATOM 7182 O O . HIS B 1 327 ? 8.914 -25.719 -23.172 1 92.69 327 HIS B O 1
ATOM 7188 N N . LEU B 1 328 ? 7.98 -27.406 -21.953 1 93.5 328 LEU B N 1
ATOM 7189 C CA . LEU B 1 328 ? 6.875 -26.672 -21.359 1 93.5 328 LEU B CA 1
ATOM 7190 C C . LEU B 1 328 ? 7.09 -26.484 -19.859 1 93.5 328 LEU B C 1
ATOM 7192 O O . LEU B 1 328 ? 7.516 -27.406 -19.172 1 93.5 328 LEU B O 1
ATOM 7196 N N . THR B 1 329 ? 6.84 -25.266 -19.391 1 92.19 329 THR B N 1
ATOM 7197 C CA . THR B 1 329 ? 7 -24.984 -17.969 1 92.19 329 THR B CA 1
ATOM 7198 C C . THR B 1 329 ? 5.652 -24.688 -17.328 1 92.19 329 THR B C 1
ATOM 7200 O O . THR B 1 329 ? 4.895 -23.844 -17.812 1 92.19 329 THR B O 1
ATOM 7203 N N . VAL B 1 330 ? 5.336 -25.453 -16.281 1 91.06 330 VAL B N 1
ATOM 7204 C CA . VAL B 1 330 ? 4.211 -25.125 -15.414 1 91.06 330 VAL B CA 1
ATOM 7205 C C .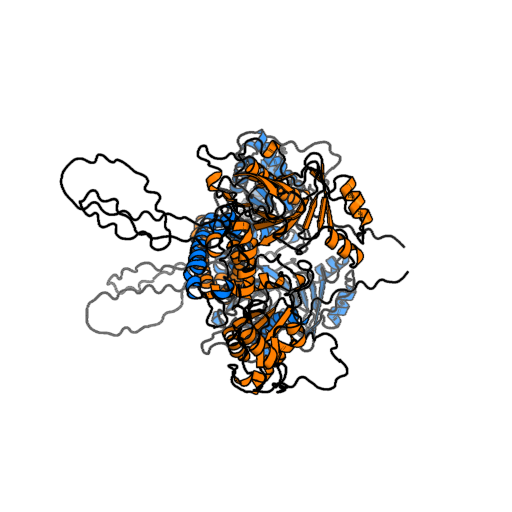 VAL B 1 330 ? 4.719 -24.422 -14.156 1 91.06 330 VAL B C 1
ATOM 7207 O O . VAL B 1 330 ? 5.512 -24.984 -13.398 1 91.06 330 VAL B O 1
ATOM 7210 N N . SER B 1 331 ? 4.289 -23.203 -14 1 89.31 331 SER B N 1
ATOM 7211 C CA . SER B 1 331 ? 4.73 -22.406 -12.867 1 89.31 331 SER B CA 1
ATOM 7212 C C . SER B 1 331 ? 3.637 -22.297 -11.805 1 89.31 331 SER B C 1
ATOM 7214 O O . SER B 1 331 ? 2.457 -22.156 -12.133 1 89.31 331 SER B O 1
ATOM 7216 N N . VAL B 1 332 ? 4.094 -22.438 -10.531 1 87.69 332 VAL B N 1
ATOM 7217 C CA . VAL B 1 332 ? 3.115 -22.328 -9.453 1 87.69 332 VAL B CA 1
ATOM 7218 C C . VAL B 1 332 ? 3.666 -21.422 -8.344 1 87.69 332 VAL B C 1
ATOM 7220 O O . VAL B 1 332 ? 4.871 -21.172 -8.281 1 87.69 332 VAL B O 1
ATOM 7223 N N . CYS B 1 333 ? 2.729 -20.859 -7.547 1 86.88 333 CYS B N 1
ATOM 7224 C CA . CYS B 1 333 ? 2.979 -20.188 -6.273 1 86.88 333 CYS B CA 1
ATOM 7225 C C . CYS B 1 333 ? 3.67 -18.844 -6.492 1 86.88 333 CYS B C 1
ATOM 7227 O O . CYS B 1 333 ? 4.605 -18.5 -5.77 1 86.88 333 CYS B O 1
ATOM 7229 N N . ARG B 1 334 ? 3.258 -18.172 -7.5 1 85.88 334 ARG B N 1
ATOM 7230 C CA . ARG B 1 334 ? 3.727 -16.797 -7.633 1 85.88 334 ARG B CA 1
ATOM 7231 C C . ARG B 1 334 ? 3.039 -15.883 -6.621 1 85.88 334 ARG B C 1
ATOM 7233 O O . ARG B 1 334 ? 1.812 -15.781 -6.605 1 85.88 334 ARG B O 1
ATOM 7240 N N . ARG B 1 335 ? 3.76 -15.227 -5.859 1 90.56 335 ARG B N 1
ATOM 7241 C CA . ARG B 1 335 ? 3.23 -14.289 -4.875 1 90.56 335 ARG B CA 1
ATOM 7242 C C . ARG B 1 335 ? 2.105 -14.922 -4.062 1 90.56 335 ARG B C 1
ATOM 7244 O O . ARG B 1 335 ? 1.029 -14.336 -3.92 1 90.56 335 ARG B O 1
ATOM 7251 N N . ASP B 1 336 ? 2.301 -16.062 -3.637 1 92.81 336 ASP B N 1
ATOM 7252 C CA . ASP B 1 336 ? 1.34 -16.844 -2.854 1 92.81 336 ASP B CA 1
ATOM 7253 C C . ASP B 1 336 ? 1.957 -17.312 -1.539 1 92.81 336 ASP B C 1
ATOM 7255 O O . ASP B 1 336 ? 1.768 -18.469 -1.138 1 92.81 336 ASP B O 1
ATOM 7259 N N . ALA B 1 337 ? 2.73 -16.469 -0.916 1 94.75 337 ALA B N 1
ATOM 7260 C CA . ALA B 1 337 ? 3.369 -16.766 0.363 1 94.75 337 ALA B CA 1
ATOM 7261 C C . ALA B 1 337 ? 2.635 -16.078 1.515 1 94.75 337 ALA B C 1
ATOM 7263 O O . ALA B 1 337 ? 1.769 -15.234 1.291 1 94.75 337 ALA B O 1
ATOM 7264 N N . PHE B 1 338 ? 2.988 -16.469 2.695 1 95.62 338 PHE B N 1
ATOM 7265 C CA . PHE B 1 338 ? 2.375 -15.875 3.873 1 95.62 338 PHE B CA 1
ATOM 7266 C C . PHE B 1 338 ? 2.625 -14.375 3.908 1 95.62 338 PHE B C 1
ATOM 7268 O O . PHE B 1 338 ? 1.764 -13.602 4.336 1 95.62 338 PHE B O 1
ATOM 7275 N N . VAL B 1 339 ? 3.756 -13.992 3.469 1 96.31 339 VAL B N 1
ATOM 7276 C CA . VAL B 1 339 ? 4.074 -12.562 3.438 1 96.31 339 VAL B CA 1
ATOM 7277 C C . VAL B 1 339 ? 3.123 -11.844 2.488 1 96.31 339 VAL B C 1
ATOM 7279 O O . VAL B 1 339 ? 2.73 -10.703 2.744 1 96.31 339 VAL B O 1
ATOM 7282 N N . ASP B 1 340 ? 2.795 -12.484 1.402 1 95.56 340 ASP B N 1
ATOM 7283 C CA . ASP B 1 340 ? 1.846 -11.891 0.463 1 95.56 340 ASP B CA 1
ATOM 7284 C C . ASP B 1 340 ? 0.468 -11.734 1.102 1 95.56 340 ASP B C 1
ATOM 7286 O O . ASP B 1 340 ? -0.218 -10.734 0.872 1 95.56 340 ASP B O 1
ATOM 7290 N N . LEU B 1 341 ? 0.053 -12.719 1.835 1 96.38 341 LEU B N 1
ATOM 7291 C CA . LEU B 1 341 ? -1.199 -12.641 2.58 1 96.38 341 LEU B CA 1
ATOM 7292 C C . LEU B 1 341 ? -1.198 -11.453 3.531 1 96.38 341 LEU B C 1
ATOM 7294 O O . LEU B 1 341 ? -2.15 -10.672 3.555 1 96.38 341 LEU B O 1
ATOM 7298 N N . LEU B 1 342 ? -0.141 -11.273 4.262 1 95.75 342 LEU B N 1
ATOM 7299 C CA . LEU B 1 342 ? -0.046 -10.203 5.246 1 95.75 342 LEU B CA 1
ATOM 7300 C C . LEU B 1 342 ? -0.038 -8.836 4.562 1 95.75 342 LEU B C 1
ATOM 7302 O O . LEU B 1 342 ? -0.706 -7.906 5.016 1 95.75 342 LEU B O 1
ATOM 7306 N N . GLU B 1 343 ? 0.719 -8.742 3.518 1 94.81 343 GLU B N 1
ATOM 7307 C CA . GLU B 1 343 ? 0.811 -7.477 2.791 1 94.81 343 GLU B CA 1
ATOM 7308 C C . GLU B 1 343 ? -0.552 -7.051 2.25 1 94.81 343 GLU B C 1
ATOM 7310 O O . GLU B 1 343 ? -0.854 -5.859 2.184 1 94.81 343 GLU B O 1
ATOM 7315 N N . LYS B 1 344 ? -1.327 -7.977 1.886 1 93.19 344 LYS B N 1
ATOM 7316 C CA . LYS B 1 344 ? -2.633 -7.676 1.307 1 93.19 344 LYS B CA 1
ATOM 7317 C C . LYS B 1 344 ? -3.674 -7.426 2.395 1 93.19 344 LYS B C 1
ATOM 7319 O O . LYS B 1 344 ? -4.516 -6.535 2.262 1 93.19 344 LYS B O 1
ATOM 7324 N N . PHE B 1 345 ? -3.607 -8.125 3.463 1 95.88 345 PHE B N 1
ATOM 7325 C CA . PHE B 1 345 ? -4.695 -8.125 4.438 1 95.88 345 PHE B CA 1
ATOM 7326 C C . PHE B 1 345 ? -4.465 -7.066 5.508 1 95.88 345 PHE B C 1
ATOM 7328 O O . PHE B 1 345 ? -5.418 -6.5 6.039 1 95.88 345 PHE B O 1
ATOM 7335 N N . LEU B 1 346 ? -3.303 -6.781 5.867 1 95.19 346 LEU B N 1
ATOM 7336 C CA . LEU B 1 346 ? -3.021 -5.914 7.004 1 95.19 346 LEU B CA 1
ATOM 7337 C C . LEU B 1 346 ? -3.57 -4.512 6.77 1 95.19 346 LEU B C 1
ATOM 7339 O O . LEU B 1 346 ? -4.148 -3.906 7.672 1 95.19 346 LEU B O 1
ATOM 7343 N N . PRO B 1 347 ? -3.355 -3.973 5.605 1 93.44 347 PRO B N 1
ATOM 7344 C CA . PRO B 1 347 ? -3.945 -2.65 5.383 1 93.44 347 PRO B CA 1
ATOM 7345 C C . PRO B 1 347 ? -5.449 -2.627 5.629 1 93.44 347 PRO B C 1
ATOM 7347 O O . PRO B 1 347 ? -5.973 -1.662 6.195 1 93.44 347 PRO B O 1
ATOM 7350 N N . VAL B 1 348 ? -6.102 -3.633 5.215 1 92.19 348 VAL B N 1
ATOM 7351 C CA . VAL B 1 348 ? -7.543 -3.732 5.414 1 92.19 348 VAL B CA 1
ATOM 7352 C C . VAL B 1 348 ? -7.852 -3.873 6.902 1 92.19 348 VAL B C 1
ATOM 7354 O O . VAL B 1 348 ? -8.773 -3.23 7.418 1 92.19 348 VAL B O 1
ATOM 7357 N N . ALA B 1 349 ? -7.125 -4.672 7.543 1 94 349 ALA B N 1
ATOM 7358 C CA . ALA B 1 349 ? -7.316 -4.895 8.969 1 94 349 ALA B CA 1
ATOM 7359 C C . ALA B 1 349 ? -7.082 -3.613 9.766 1 94 349 ALA B C 1
ATOM 7361 O O . ALA B 1 349 ? -7.84 -3.301 10.688 1 94 349 ALA B O 1
ATOM 7362 N N . ILE B 1 350 ? -6.062 -2.871 9.422 1 95.38 350 ILE B N 1
ATOM 7363 C CA . ILE B 1 350 ? -5.738 -1.619 10.094 1 95.38 350 ILE B CA 1
ATOM 7364 C C . ILE B 1 350 ? -6.883 -0.625 9.914 1 95.38 350 ILE B C 1
ATOM 7366 O O . ILE B 1 350 ? -7.309 0.025 10.875 1 95.38 350 ILE B O 1
ATOM 7370 N N . SER B 1 351 ? -7.297 -0.522 8.719 1 91.56 351 SER B N 1
ATOM 7371 C CA . SER B 1 351 ? -8.391 0.398 8.414 1 91.56 351 SER B CA 1
ATOM 7372 C C . SER B 1 351 ? -9.641 0.05 9.211 1 91.56 351 SER B C 1
ATOM 7374 O O . SER B 1 351 ? -10.281 0.932 9.797 1 91.56 351 SER B O 1
ATOM 7376 N N . SER B 1 352 ? -9.984 -1.211 9.219 1 90.06 352 SER B N 1
ATOM 7377 C CA . SER B 1 352 ? -11.156 -1.665 9.969 1 90.06 352 SER B CA 1
ATOM 7378 C C . SER B 1 352 ? -10.992 -1.4 11.461 1 90.06 352 SER B C 1
ATOM 7380 O O . SER B 1 352 ? -11.922 -0.926 12.117 1 90.06 352 SER B O 1
ATOM 7382 N N . LEU B 1 353 ? -9.859 -1.701 12 1 92 353 LEU B N 1
ATOM 7383 C CA . LEU B 1 353 ? -9.586 -1.475 13.414 1 92 353 LEU B CA 1
ATOM 7384 C C . LEU B 1 353 ? -9.641 0.013 13.75 1 92 353 LEU B C 1
ATOM 7386 O O . LEU B 1 353 ? -10.172 0.402 14.789 1 92 353 LEU B O 1
ATOM 7390 N N . ALA B 1 354 ? -9.055 0.832 12.891 1 93.19 354 ALA B N 1
ATOM 7391 C CA . ALA B 1 354 ? -9.039 2.277 13.102 1 93.19 354 ALA B CA 1
ATOM 7392 C C . ALA B 1 354 ? -10.453 2.84 13.141 1 93.19 354 ALA B C 1
ATOM 7394 O O . ALA B 1 354 ? -10.734 3.773 13.898 1 93.19 354 ALA B O 1
ATOM 7395 N N . ASP B 1 355 ? -11.297 2.305 12.344 1 88.25 355 ASP B N 1
ATOM 7396 C CA . ASP B 1 355 ? -12.688 2.75 12.312 1 88.25 355 ASP B CA 1
ATOM 7397 C C . ASP B 1 355 ? -13.375 2.51 13.656 1 88.25 355 ASP B C 1
ATOM 7399 O O . ASP B 1 355 ? -14.25 3.279 14.062 1 88.25 355 ASP B O 1
ATOM 7403 N N . GLU B 1 356 ? -12.922 1.513 14.336 1 87.75 356 GLU B N 1
ATOM 7404 C CA . GLU B 1 356 ? -13.594 1.116 15.57 1 87.75 356 GLU B CA 1
ATOM 7405 C C . GLU B 1 356 ? -12.836 1.617 16.797 1 87.75 356 GLU B C 1
ATOM 7407 O O . GLU B 1 356 ? -13.383 1.628 17.906 1 87.75 356 GLU B O 1
ATOM 7412 N N . THR B 1 357 ? -11.633 2.039 16.609 1 90.69 357 THR B N 1
ATOM 7413 C CA . THR B 1 357 ? -10.781 2.381 17.734 1 90.69 357 THR B CA 1
ATOM 7414 C C . THR B 1 357 ? -10.336 3.84 17.656 1 90.69 357 THR B C 1
ATOM 7416 O O . THR B 1 357 ? -9.461 4.188 16.875 1 90.69 357 THR B O 1
ATOM 7419 N N . LEU B 1 358 ? -10.828 4.629 18.547 1 92 358 LEU B N 1
ATOM 7420 C CA . LEU B 1 358 ? -10.555 6.059 18.547 1 92 358 LEU B CA 1
ATOM 7421 C C . LEU B 1 358 ? -9.07 6.332 18.781 1 92 358 LEU B C 1
ATOM 7423 O O . LEU B 1 358 ? -8.5 7.254 18.188 1 92 358 LEU B O 1
ATOM 7427 N N . SER B 1 359 ? -8.453 5.57 19.625 1 90.38 359 SER B N 1
ATOM 7428 C CA . SER B 1 359 ? -7.051 5.793 19.969 1 90.38 359 SER B CA 1
ATOM 7429 C C . SER B 1 359 ? -6.164 5.738 18.734 1 90.38 359 SER B C 1
ATOM 7431 O O . SER B 1 359 ? -5.125 6.402 18.672 1 90.38 359 SER B O 1
ATOM 7433 N N . MET B 1 360 ? -6.543 4.977 17.719 1 93.88 360 MET B N 1
ATOM 7434 C CA . MET B 1 360 ? -5.758 4.859 16.484 1 93.88 360 MET B CA 1
ATOM 7435 C C . MET B 1 360 ? -5.914 6.105 15.625 1 93.88 360 MET B C 1
ATOM 7437 O O . MET B 1 360 ? -5.035 6.426 14.82 1 93.88 360 MET B O 1
ATOM 7441 N N . ARG B 1 361 ? -7.008 6.797 15.805 1 94.69 361 ARG B N 1
ATOM 7442 C CA . ARG B 1 361 ? -7.281 7.977 14.992 1 94.69 361 ARG B CA 1
ATOM 7443 C C . ARG B 1 361 ? -6.777 9.242 15.68 1 94.69 361 ARG B C 1
ATOM 7445 O O . ARG B 1 361 ? -6.805 10.328 15.094 1 94.69 361 ARG B O 1
ATOM 7452 N N . ARG B 1 362 ? -6.305 9.094 16.828 1 93.31 362 ARG B N 1
ATOM 7453 C CA . ARG B 1 362 ? -5.715 10.234 17.531 1 93.31 362 ARG B CA 1
ATOM 7454 C C . ARG B 1 362 ? -4.414 10.672 16.859 1 93.31 362 ARG B C 1
ATOM 7456 O O . ARG B 1 362 ? -3.645 9.836 16.391 1 93.31 362 ARG B O 1
ATOM 7463 N N . SER B 1 363 ? -4.223 11.961 16.875 1 93.31 363 SER B N 1
ATOM 7464 C CA . SER B 1 363 ? -3.016 12.531 16.281 1 93.31 363 SER B CA 1
ATOM 7465 C C . SER B 1 363 ? -1.771 12.117 17.062 1 93.31 363 SER B C 1
ATOM 7467 O O . SER B 1 363 ? -1.849 11.812 18.25 1 93.31 363 SER B O 1
ATOM 7469 N N . MET B 1 364 ? -0.673 12.062 16.344 1 93.38 364 MET B N 1
ATOM 7470 C CA . MET B 1 364 ? 0.618 11.867 17 1 93.38 364 MET B CA 1
ATOM 7471 C C . MET B 1 364 ? 0.857 12.922 18.062 1 93.38 364 MET B C 1
ATOM 7473 O O . MET B 1 364 ? 0.354 14.047 17.969 1 93.38 364 MET B O 1
ATOM 7477 N N . PRO B 1 365 ? 1.604 12.539 19.078 1 91.56 365 PRO B N 1
ATOM 7478 C CA . PRO B 1 365 ? 1.89 13.539 20.125 1 91.56 365 PRO B CA 1
ATOM 7479 C C . PRO B 1 365 ? 2.6 14.766 19.562 1 91.56 365 PRO B C 1
ATOM 7481 O O . PRO B 1 365 ? 3.406 14.656 18.641 1 91.56 365 PRO B O 1
ATOM 7484 N N . THR B 1 366 ? 2.244 15.922 20.156 1 89.62 366 THR B N 1
ATOM 7485 C CA . THR B 1 366 ? 2.912 17.156 19.766 1 89.62 366 THR B CA 1
ATOM 7486 C C . THR B 1 366 ? 4.422 17.047 19.969 1 89.62 366 THR B C 1
ATOM 7488 O O . THR B 1 366 ? 4.879 16.516 20.969 1 89.62 366 THR B O 1
ATOM 7491 N N . ARG B 1 367 ? 5.242 17.469 19.016 1 91.88 367 ARG B N 1
ATOM 7492 C CA . ARG B 1 367 ? 6.703 17.5 19.047 1 91.88 367 ARG B CA 1
ATOM 7493 C C . ARG B 1 367 ? 7.285 16.094 19.078 1 91.88 367 ARG B C 1
ATOM 7495 O O . ARG B 1 367 ? 8.281 15.844 19.75 1 91.88 367 ARG B O 1
ATOM 7502 N N . TYR B 1 368 ? 6.59 15.148 18.438 1 93.88 368 TYR B N 1
ATOM 7503 C CA . TYR B 1 368 ? 7.078 13.773 18.438 1 93.88 368 TYR B CA 1
ATOM 7504 C C . TYR B 1 368 ? 8.438 13.672 17.766 1 93.88 368 TYR B C 1
ATOM 7506 O O . TYR B 1 368 ? 9.203 12.742 18.016 1 93.88 368 TYR B O 1
ATOM 7514 N N . MET B 1 369 ? 8.828 14.648 16.938 1 94.06 369 MET B N 1
ATOM 7515 C CA . MET B 1 369 ? 10.141 14.641 16.297 1 94.06 369 MET B CA 1
ATOM 7516 C C . MET B 1 369 ? 11.25 14.891 17.297 1 94.06 369 MET B C 1
ATOM 7518 O O . MET B 1 369 ? 12.414 14.594 17.031 1 94.06 369 MET B O 1
ATOM 7522 N N . ASP B 1 370 ? 10.875 15.484 18.422 1 94.94 370 ASP B N 1
ATOM 7523 C CA . ASP B 1 370 ? 11.836 15.75 19.484 1 94.94 370 ASP B CA 1
ATOM 7524 C C . ASP B 1 370 ? 11.898 14.586 20.469 1 94.94 370 ASP B C 1
ATOM 7526 O O . ASP B 1 370 ? 12.625 14.648 21.469 1 94.94 370 ASP B O 1
ATOM 7530 N N . MET B 1 371 ? 11.188 13.562 20.25 1 95.25 371 MET B N 1
ATOM 7531 C CA . MET B 1 371 ? 11.078 12.469 21.219 1 95.25 371 MET B CA 1
ATOM 7532 C C . MET B 1 371 ? 12.039 11.336 20.859 1 95.25 371 MET B C 1
ATOM 7534 O O . MET B 1 371 ? 12.633 10.719 21.734 1 95.25 371 MET B O 1
ATOM 7538 N N . CYS B 1 372 ? 12.07 11.055 19.547 1 94.69 372 CYS B N 1
ATOM 7539 C CA . CYS B 1 372 ? 12.977 9.961 19.203 1 94.69 372 CYS B CA 1
ATOM 7540 C C . CYS B 1 372 ? 13.203 9.906 17.688 1 94.69 372 CYS B C 1
ATOM 7542 O O . CYS B 1 372 ? 12.57 10.641 16.938 1 94.69 372 CYS B O 1
ATOM 7544 N N . GLY B 1 373 ? 14.172 9.078 17.234 1 95.25 373 GLY B N 1
ATOM 7545 C CA . GLY B 1 373 ? 14.633 8.766 15.891 1 95.25 373 GLY B CA 1
ATOM 7546 C C . GLY B 1 373 ? 15.781 7.766 15.875 1 95.25 373 GLY B C 1
ATOM 7547 O O . GLY B 1 373 ? 16.328 7.426 16.938 1 95.25 373 GLY B O 1
ATOM 7548 N N . VAL B 1 374 ? 16.062 7.316 14.711 1 95.94 374 VAL B N 1
ATOM 7549 C CA . VAL B 1 374 ? 17.109 6.312 14.602 1 95.94 374 VAL B CA 1
ATOM 7550 C C . VAL B 1 374 ? 18.469 6.953 14.875 1 95.94 374 VAL B C 1
ATOM 7552 O O . VAL B 1 374 ? 19.344 6.324 15.469 1 95.94 374 VAL B O 1
ATOM 7555 N N . LEU B 1 375 ? 18.609 8.195 14.367 1 96.19 375 LEU B N 1
ATOM 7556 C CA . LEU B 1 375 ? 19.859 8.922 14.633 1 96.19 375 LEU B CA 1
ATOM 7557 C C . LEU B 1 375 ? 20.078 9.094 16.125 1 96.19 375 LEU B C 1
ATOM 7559 O O . LEU B 1 375 ? 19.219 9.656 16.828 1 96.19 375 LEU B O 1
ATOM 7563 N N . PRO B 1 376 ? 21.172 8.594 16.609 1 93.19 376 PRO B N 1
ATOM 7564 C CA . PRO B 1 376 ? 21.422 8.758 18.047 1 93.19 376 PRO B CA 1
ATOM 7565 C C . PRO B 1 376 ? 21.734 10.203 18.422 1 93.19 376 PRO B C 1
ATOM 7567 O O . PRO B 1 376 ? 22.703 10.781 17.922 1 93.19 376 PRO B O 1
ATOM 7570 N N . LEU B 1 377 ? 20.938 10.773 19.109 1 92.19 377 LEU B N 1
ATOM 7571 C CA . LEU B 1 377 ? 21.188 12.094 19.672 1 92.19 377 LEU B CA 1
ATOM 7572 C C . LEU B 1 377 ? 20.312 12.344 20.891 1 92.19 377 LEU B C 1
ATOM 7574 O O . LEU B 1 377 ? 19.422 11.555 21.188 1 92.19 377 LEU B O 1
ATOM 7578 N N . LYS B 1 378 ? 20.703 13.352 21.625 1 92.5 378 LYS B N 1
ATOM 7579 C CA . LYS B 1 378 ? 19.938 13.711 22.812 1 92.5 378 LYS B CA 1
ATOM 7580 C C . LYS B 1 378 ? 18.672 14.484 22.453 1 92.5 378 LYS B C 1
ATOM 7582 O O . LYS B 1 378 ? 18.688 15.711 22.391 1 92.5 378 LYS B O 1
ATOM 7587 N N . TYR B 1 379 ? 17.594 13.781 22.328 1 94.12 379 TYR B N 1
ATOM 7588 C CA . TYR B 1 379 ? 16.328 14.414 22 1 94.12 379 TYR B CA 1
ATOM 7589 C C . TYR B 1 379 ? 15.75 15.148 23.203 1 94.12 379 TYR B C 1
ATOM 7591 O O . TYR B 1 379 ? 15.781 14.633 24.328 1 94.12 379 TYR B O 1
ATOM 7599 N N . ALA B 1 380 ? 15.195 16.297 23.016 1 91.44 380 ALA B N 1
ATOM 7600 C CA . ALA B 1 380 ? 14.703 17.172 24.078 1 91.44 380 ALA B CA 1
ATOM 7601 C C . ALA B 1 380 ? 13.602 16.484 24.891 1 91.44 380 ALA B C 1
ATOM 7603 O O . ALA B 1 380 ? 13.492 16.672 26.094 1 91.44 380 ALA B O 1
ATOM 7604 N N . LEU B 1 381 ? 12.797 15.625 24.25 1 94 381 LEU B N 1
ATOM 7605 C CA . LEU B 1 381 ? 11.664 14.977 24.891 1 94 381 LEU B CA 1
ATOM 7606 C C . LEU B 1 381 ? 11.797 13.461 24.844 1 94 381 LEU B C 1
ATOM 7608 O O . LEU B 1 381 ? 10.805 12.75 24.688 1 94 381 LEU B O 1
ATOM 7612 N N . GLU B 1 382 ? 12.984 12.992 24.984 1 95 382 GLU B N 1
ATOM 7613 C CA . GLU B 1 382 ? 13.281 11.57 24.844 1 95 382 GLU B CA 1
ATOM 7614 C C . GLU B 1 382 ? 12.508 10.742 25.859 1 95 382 GLU B C 1
ATOM 7616 O O . GLU B 1 382 ? 12.047 9.641 25.547 1 95 382 GLU B O 1
ATOM 7621 N N . LYS B 1 383 ? 12.297 11.25 27.062 1 93.69 383 LYS B N 1
ATOM 7622 C CA . LYS B 1 383 ? 11.641 10.523 28.141 1 93.69 383 LYS B CA 1
ATOM 7623 C C . LYS B 1 383 ? 10.164 10.289 27.844 1 93.69 383 LYS B C 1
ATOM 7625 O O . LYS B 1 383 ? 9.547 9.383 28.406 1 93.69 383 LYS B O 1
ATOM 7630 N N . LYS B 1 384 ? 9.625 11.07 26.938 1 93.31 384 LYS B N 1
ATOM 7631 C CA . LYS B 1 384 ? 8.203 10.969 26.625 1 93.31 384 LYS B CA 1
ATOM 7632 C C . LYS B 1 384 ? 7.961 9.969 25.5 1 93.31 384 LYS B C 1
ATOM 7634 O O . LYS B 1 384 ? 6.82 9.578 25.234 1 93.31 384 LYS B O 1
ATOM 7639 N N . ALA B 1 385 ? 9 9.523 24.875 1 95.06 385 ALA B N 1
ATOM 7640 C CA . ALA B 1 385 ? 8.867 8.672 23.688 1 95.06 385 ALA B CA 1
ATOM 7641 C C . ALA B 1 385 ? 8.203 7.344 24.047 1 95.06 385 ALA B C 1
ATOM 7643 O O . ALA B 1 385 ? 7.273 6.902 23.375 1 95.06 385 ALA B O 1
ATOM 7644 N N . LYS B 1 386 ? 8.625 6.691 25.078 1 94.62 386 LYS B N 1
ATOM 7645 C CA . LYS B 1 386 ? 8.117 5.375 25.453 1 94.62 386 LYS B CA 1
ATOM 7646 C C . LYS B 1 386 ? 6.664 5.457 25.906 1 94.62 386 LYS B C 1
ATOM 7648 O O . LYS B 1 386 ? 5.789 4.797 25.344 1 94.62 386 LYS B O 1
ATOM 7653 N N . PRO B 1 387 ? 6.301 6.332 26.781 1 93.88 387 PRO B N 1
ATOM 7654 C CA . PRO B 1 387 ? 4.914 6.355 27.25 1 93.88 387 PRO B CA 1
ATOM 7655 C C . PRO B 1 387 ? 3.941 6.91 26.219 1 93.88 387 PRO B C 1
ATOM 7657 O O . PRO B 1 387 ? 2.795 6.461 26.141 1 93.88 387 PRO B O 1
ATOM 7660 N N . LYS B 1 388 ? 4.375 7.871 25.359 1 93 388 LYS B N 1
ATOM 7661 C CA . LYS B 1 388 ? 3.432 8.555 24.484 1 93 388 LYS B CA 1
ATOM 7662 C C . LYS B 1 388 ? 3.367 7.883 23.109 1 93 388 LYS B C 1
ATOM 7664 O O . LYS B 1 388 ? 2.395 8.055 22.375 1 93 388 LYS B O 1
ATOM 7669 N N . ILE B 1 389 ? 4.41 7.129 22.812 1 95.62 389 ILE B N 1
ATOM 7670 C CA . ILE B 1 389 ? 4.422 6.578 21.469 1 95.62 389 ILE B CA 1
ATOM 7671 C C . ILE B 1 389 ? 4.504 5.055 21.531 1 95.62 389 ILE B C 1
ATOM 7673 O O . ILE B 1 389 ? 3.562 4.359 21.141 1 95.62 389 ILE B O 1
ATOM 7677 N N . LEU B 1 390 ? 5.582 4.52 22.172 1 96.19 390 LEU B N 1
ATOM 7678 C CA . LEU B 1 390 ? 5.844 3.086 22.125 1 96.19 390 LEU B CA 1
ATOM 7679 C C . LEU B 1 390 ? 4.73 2.311 22.828 1 96.19 390 LEU B C 1
ATOM 7681 O O . LEU B 1 390 ? 4.23 1.317 22.281 1 96.19 390 LEU B O 1
ATOM 7685 N N . SER B 1 391 ? 4.316 2.771 23.969 1 94.94 391 SER B N 1
ATOM 7686 C CA . SER B 1 391 ? 3.279 2.076 24.719 1 94.94 391 SER B CA 1
ATOM 7687 C C . SER B 1 391 ? 1.952 2.084 23.969 1 94.94 391 SER B C 1
ATOM 7689 O O . SER B 1 391 ? 1.231 1.084 23.969 1 94.94 391 SER B O 1
ATOM 7691 N N . VAL B 1 392 ? 1.66 3.184 23.375 1 93.88 392 VAL B N 1
ATOM 7692 C CA . VAL B 1 392 ? 0.428 3.305 22.609 1 93.88 392 VAL B CA 1
ATOM 7693 C C . VAL B 1 392 ? 0.494 2.393 21.391 1 93.88 392 VAL B C 1
ATOM 7695 O O . VAL B 1 392 ? -0.459 1.667 21.094 1 93.88 392 VAL B O 1
ATOM 7698 N N . LEU B 1 393 ? 1.588 2.365 20.75 1 94.75 393 LEU B N 1
ATOM 7699 C CA . LEU B 1 393 ? 1.785 1.538 19.562 1 94.75 393 LEU B CA 1
ATOM 7700 C C . LEU B 1 393 ? 1.657 0.058 19.906 1 94.75 393 LEU B C 1
ATOM 7702 O O . LEU B 1 393 ? 1.027 -0.703 19.172 1 94.75 393 LEU B O 1
ATOM 7706 N N . GLU B 1 394 ? 2.26 -0.301 21 1 95.25 394 GLU B N 1
ATOM 7707 C CA . GLU B 1 394 ? 2.217 -1.701 21.406 1 95.25 394 GLU B CA 1
ATOM 7708 C C . GLU B 1 394 ? 0.784 -2.154 21.672 1 95.25 394 GLU B C 1
ATOM 7710 O O . GLU B 1 394 ? 0.399 -3.266 21.297 1 95.25 394 GLU B O 1
ATOM 7715 N N . LYS B 1 395 ? 0.036 -1.299 22.281 1 94.81 395 LYS B N 1
ATOM 7716 C CA . LYS B 1 395 ? -1.369 -1.615 22.531 1 94.81 395 LYS B CA 1
ATOM 7717 C C . LYS B 1 395 ? -2.131 -1.769 21.219 1 94.81 395 LYS B C 1
ATOM 7719 O O . LYS B 1 395 ? -2.953 -2.674 21.062 1 94.81 395 LYS B O 1
ATOM 7724 N N . GLN B 1 396 ? -1.873 -0.932 20.359 1 95.25 396 GLN B N 1
ATOM 7725 C CA . GLN B 1 396 ? -2.537 -0.979 19.062 1 95.25 396 GLN B CA 1
ATOM 7726 C C . GLN B 1 396 ? -2.121 -2.219 18.281 1 95.25 396 GLN B C 1
ATOM 7728 O O . GLN B 1 396 ? -2.939 -2.822 17.578 1 95.25 396 GLN B O 1
ATOM 7733 N N . LEU B 1 397 ? -0.866 -2.58 18.406 1 95.88 397 LEU B N 1
ATOM 7734 C CA . LEU B 1 397 ? -0.376 -3.775 17.719 1 95.88 397 LEU B CA 1
ATOM 7735 C C . LEU B 1 397 ? -1.002 -5.035 18.312 1 95.88 397 LEU B C 1
ATOM 7737 O O . LEU B 1 397 ? -1.271 -5.996 17.594 1 95.88 397 LEU B O 1
ATOM 7741 N N . ASP B 1 398 ? -1.219 -5 19.594 1 95.56 398 ASP B N 1
ATOM 7742 C CA . ASP B 1 398 ? -1.929 -6.105 20.234 1 95.56 398 ASP B CA 1
ATOM 7743 C C . ASP B 1 398 ? -3.354 -6.227 19.688 1 95.56 398 ASP B C 1
ATOM 7745 O O . ASP B 1 398 ? -3.816 -7.324 19.391 1 95.56 398 ASP B O 1
ATOM 7749 N N . ALA B 1 399 ? -3.971 -5.086 19.609 1 94.62 399 ALA B N 1
ATOM 7750 C CA . ALA B 1 399 ? -5.328 -5.07 19.062 1 94.62 399 ALA B CA 1
ATOM 7751 C C . ALA B 1 399 ? -5.34 -5.539 17.625 1 94.62 399 ALA B C 1
ATOM 7753 O O . ALA B 1 399 ? -6.254 -6.262 17.203 1 94.62 399 ALA B O 1
ATOM 7754 N N . LEU B 1 400 ? -4.414 -5.133 16.875 1 95.06 400 LEU B N 1
ATOM 7755 C CA . LEU B 1 400 ? -4.309 -5.531 15.469 1 95.06 400 LEU B CA 1
ATOM 7756 C C . LEU B 1 400 ? -4.109 -7.035 15.344 1 95.06 400 LEU B C 1
ATOM 7758 O O . LEU B 1 400 ? -4.75 -7.684 14.508 1 95.06 400 LEU B O 1
ATOM 7762 N N . LYS B 1 401 ? -3.189 -7.598 16.141 1 95.5 401 LYS B N 1
ATOM 7763 C CA . LYS B 1 401 ? -2.965 -9.039 16.141 1 95.5 401 LYS B CA 1
ATOM 7764 C C . LYS B 1 401 ? -4.262 -9.805 16.406 1 95.5 401 LYS B C 1
ATOM 7766 O O . LYS B 1 401 ? -4.59 -10.75 15.688 1 95.5 401 LYS B O 1
ATOM 7771 N N . GLN B 1 402 ? -4.941 -9.32 17.375 1 94.5 402 GLN B N 1
ATOM 7772 C CA . GLN B 1 402 ? -6.211 -9.961 17.703 1 94.5 402 GLN B CA 1
ATOM 7773 C C . GLN B 1 402 ? -7.211 -9.828 16.562 1 94.5 402 GLN B C 1
ATOM 7775 O O . GLN B 1 402 ? -7.891 -10.797 16.219 1 94.5 402 GLN B O 1
ATOM 7780 N N . GLY B 1 403 ? -7.273 -8.617 16.062 1 93.25 403 GLY B N 1
ATOM 7781 C CA . GLY B 1 403 ? -8.18 -8.391 14.945 1 93.25 403 GLY B CA 1
ATOM 7782 C C . GLY B 1 403 ? -7.883 -9.266 13.742 1 93.25 403 GLY B C 1
ATOM 7783 O O . GLY B 1 403 ? -8.797 -9.82 13.125 1 93.25 403 GLY B O 1
ATOM 7784 N N . VAL B 1 404 ? -6.691 -9.422 13.398 1 93.75 404 VAL B N 1
ATOM 7785 C CA . VAL B 1 404 ? -6.27 -10.234 12.258 1 93.75 404 VAL B CA 1
ATOM 7786 C C . VAL B 1 404 ? -6.57 -11.703 12.539 1 93.75 404 VAL B C 1
ATOM 7788 O O . VAL B 1 404 ? -7.07 -12.422 11.664 1 93.75 404 VAL B O 1
ATOM 7791 N N . SER B 1 405 ? -6.227 -12.148 13.75 1 94.06 405 SER B N 1
ATOM 7792 C CA . SER B 1 405 ? -6.496 -13.531 14.133 1 94.06 405 SER B CA 1
ATOM 7793 C C . SER B 1 405 ? -7.988 -13.844 14.039 1 94.06 405 SER B C 1
ATOM 7795 O O . SER B 1 405 ? -8.375 -14.914 13.555 1 94.06 405 SER B O 1
ATOM 7797 N N . ASP B 1 406 ? -8.766 -12.883 14.43 1 93.25 406 ASP B N 1
ATOM 7798 C CA . ASP B 1 406 ? -10.211 -13.07 14.43 1 93.25 406 ASP B CA 1
ATOM 7799 C C . ASP B 1 406 ? -10.766 -13.07 13.008 1 93.25 406 ASP B C 1
ATOM 7801 O O . ASP B 1 406 ? -11.805 -13.68 12.742 1 93.25 406 ASP B O 1
ATOM 7805 N N . ALA B 1 407 ? -10.086 -12.438 12.133 1 94.12 407 ALA B N 1
ATOM 7806 C CA . ALA B 1 407 ? -10.625 -12.258 10.789 1 94.12 407 ALA B CA 1
ATOM 7807 C C . ALA B 1 407 ? -9.75 -12.961 9.75 1 94.12 407 ALA B C 1
ATOM 7809 O O . ALA B 1 407 ? -9.719 -12.555 8.586 1 94.12 407 ALA B O 1
ATOM 7810 N N . TYR B 1 408 ? -9.008 -13.984 10.125 1 95.12 408 TYR B N 1
ATOM 7811 C CA . TYR B 1 408 ? -8.047 -14.594 9.211 1 95.12 408 TYR B CA 1
ATOM 7812 C C . TYR B 1 408 ? -8.75 -15.281 8.047 1 95.12 408 TYR B C 1
ATOM 7814 O O . TYR B 1 408 ? -8.172 -15.469 6.977 1 95.12 408 TYR B O 1
ATOM 7822 N N . GLU B 1 409 ? -10.031 -15.656 8.219 1 96.06 409 GLU B N 1
ATOM 7823 C CA . GLU B 1 409 ? -10.812 -16.219 7.125 1 96.06 409 GLU B CA 1
ATOM 7824 C C . GLU B 1 409 ? -10.961 -15.227 5.98 1 96.06 409 GLU B C 1
ATOM 7826 O O . GLU B 1 409 ? -10.938 -15.609 4.809 1 96.06 409 GLU B O 1
ATOM 7831 N N . SER B 1 410 ? -11.156 -13.953 6.379 1 95.81 410 SER B N 1
ATOM 7832 C CA . SER B 1 410 ? -11.227 -12.898 5.371 1 95.81 410 SER B CA 1
ATOM 7833 C C . SER B 1 410 ? -9.922 -12.797 4.586 1 95.81 410 SER B C 1
ATOM 7835 O O . SER B 1 410 ? -9.938 -12.516 3.387 1 95.81 410 SER B O 1
ATOM 7837 N N . ALA B 1 411 ? -8.852 -13.008 5.273 1 96 411 ALA B N 1
ATOM 7838 C CA . ALA B 1 411 ? -7.551 -12.977 4.617 1 96 411 ALA B CA 1
ATOM 7839 C C . ALA B 1 411 ? -7.445 -14.07 3.555 1 96 411 ALA B C 1
ATOM 7841 O O . ALA B 1 411 ? -6.918 -13.836 2.465 1 96 411 ALA B O 1
ATOM 7842 N N . ILE B 1 412 ? -7.93 -15.234 3.811 1 96.81 412 ILE B N 1
ATOM 7843 C CA . ILE B 1 412 ? -7.902 -16.344 2.871 1 96.81 412 ILE B CA 1
ATOM 7844 C C . ILE B 1 412 ? -8.773 -16.016 1.658 1 96.81 412 ILE B C 1
ATOM 7846 O O . ILE B 1 412 ? -8.391 -16.297 0.519 1 96.81 412 ILE B O 1
ATOM 7850 N N . ASP B 1 413 ? -9.914 -15.453 1.932 1 97 413 ASP B N 1
ATOM 7851 C CA . ASP B 1 413 ? -10.789 -15.055 0.831 1 97 413 ASP B CA 1
ATOM 7852 C C . ASP B 1 413 ? -10.109 -14.023 -0.067 1 97 413 ASP B C 1
ATOM 7854 O O . ASP B 1 413 ? -10.289 -14.039 -1.285 1 97 413 ASP B O 1
ATOM 7858 N N . MET B 1 414 ? -9.359 -13.195 0.562 1 95.19 414 MET B N 1
ATOM 7859 C CA . MET B 1 414 ? -8.641 -12.195 -0.225 1 95.19 414 MET B CA 1
ATOM 7860 C C . MET B 1 414 ? -7.586 -12.859 -1.107 1 95.19 414 MET B C 1
ATOM 7862 O O . MET B 1 414 ? -7.402 -12.469 -2.262 1 95.19 414 MET B O 1
ATOM 7866 N N . MET B 1 415 ? -6.898 -13.812 -0.555 1 95.75 415 MET B N 1
ATOM 7867 C CA . MET B 1 415 ? -5.922 -14.562 -1.345 1 95.75 415 MET B CA 1
ATOM 7868 C C . MET B 1 415 ? -6.602 -15.32 -2.477 1 95.75 415 MET B C 1
ATOM 7870 O O . MET B 1 415 ? -6.082 -15.383 -3.592 1 95.75 415 MET B O 1
ATOM 7874 N N . ALA B 1 416 ? -7.707 -15.883 -2.162 1 95.62 416 ALA B N 1
ATOM 7875 C CA . ALA B 1 416 ? -8.477 -16.578 -3.184 1 95.62 416 ALA B CA 1
ATOM 7876 C C . ALA B 1 416 ? -8.875 -15.641 -4.312 1 95.62 416 ALA B C 1
ATOM 7878 O O . ALA B 1 416 ? -8.805 -16 -5.488 1 95.62 416 ALA B O 1
ATOM 7879 N N . ARG B 1 417 ? -9.281 -14.477 -3.926 1 95.69 417 ARG B N 1
ATOM 7880 C CA . ARG B 1 417 ? -9.656 -13.477 -4.918 1 95.69 417 ARG B CA 1
ATOM 7881 C C . ARG B 1 417 ? -8.484 -13.148 -5.84 1 95.69 417 ARG B C 1
ATOM 7883 O O . ARG B 1 417 ? -8.648 -13.086 -7.059 1 95.69 417 ARG B O 1
ATOM 7890 N N . GLU B 1 418 ? -7.387 -12.984 -5.234 1 92.69 418 GLU B N 1
ATOM 7891 C CA . GLU B 1 418 ? -6.199 -12.68 -6.027 1 92.69 418 GLU B CA 1
ATOM 7892 C C . GLU B 1 418 ? -5.879 -13.812 -7 1 92.69 418 GLU B C 1
ATOM 7894 O O . GLU B 1 418 ? -5.523 -13.562 -8.156 1 92.69 418 GLU B O 1
ATOM 7899 N N . TYR B 1 419 ? -5.957 -14.977 -6.578 1 91.62 419 TYR B N 1
ATOM 7900 C CA . TYR B 1 419 ? -5.723 -16.141 -7.426 1 91.62 419 TYR B CA 1
ATOM 7901 C C . TYR B 1 419 ? -6.699 -16.172 -8.594 1 91.62 419 TYR B C 1
ATOM 7903 O O . TYR B 1 419 ? -6.293 -16.344 -9.742 1 91.62 419 TYR B O 1
ATOM 7911 N N . LEU B 1 420 ? -7.965 -15.945 -8.305 1 93.56 420 LEU B N 1
ATOM 7912 C CA . LEU B 1 420 ? -9.008 -16.062 -9.312 1 93.56 420 LEU B CA 1
ATOM 7913 C C . LEU B 1 420 ? -8.898 -14.922 -10.336 1 93.56 420 LEU B C 1
ATOM 7915 O O . LEU B 1 420 ? -9.266 -15.094 -11.5 1 93.56 420 LEU B O 1
ATOM 7919 N N . LYS B 1 421 ? -8.383 -13.844 -9.883 1 91.62 421 LYS B N 1
ATOM 7920 C CA . LYS B 1 421 ? -8.195 -12.695 -10.766 1 91.62 421 LYS B CA 1
ATOM 7921 C C . LYS B 1 421 ? -7.156 -12.992 -11.844 1 91.62 421 LYS B C 1
ATOM 7923 O O . LYS B 1 421 ? -7.258 -12.5 -12.969 1 91.62 421 LYS B O 1
ATOM 7928 N N . THR B 1 422 ? -6.207 -13.859 -11.508 1 87.31 422 THR B N 1
ATOM 7929 C CA . THR B 1 422 ? -5.059 -14.008 -12.398 1 87.31 422 THR B CA 1
ATOM 7930 C C . THR B 1 422 ? -5.027 -15.406 -13.016 1 87.31 422 THR B C 1
ATOM 7932 O O . THR B 1 422 ? -4.285 -15.648 -13.969 1 87.31 422 THR B O 1
ATOM 7935 N N . ALA B 1 423 ? -5.859 -16.281 -12.617 1 88.62 423 ALA B N 1
ATOM 7936 C CA . ALA B 1 423 ? -5.848 -17.656 -13.086 1 88.62 423 ALA B CA 1
ATOM 7937 C C . ALA B 1 423 ? -6.391 -17.766 -14.508 1 88.62 423 ALA B C 1
ATOM 7939 O O . ALA B 1 423 ? -7.246 -16.984 -14.906 1 88.62 423 ALA B O 1
ATOM 7940 N N . ILE B 1 424 ? -5.914 -18.766 -15.234 1 87.56 424 ILE B N 1
ATOM 7941 C CA . ILE B 1 424 ? -6.406 -19.047 -16.578 1 87.56 424 ILE B CA 1
ATOM 7942 C C . ILE B 1 424 ? -7.84 -19.562 -16.5 1 87.56 424 ILE B C 1
ATOM 7944 O O . ILE B 1 424 ? -8.172 -20.359 -15.617 1 87.56 424 ILE B O 1
ATOM 7948 N N . PRO B 1 425 ? -8.664 -19.156 -17.391 1 90.38 425 PRO B N 1
ATOM 7949 C CA . PRO B 1 425 ? -10.023 -19.688 -17.375 1 90.38 425 PRO B CA 1
ATOM 7950 C C . PRO B 1 425 ? -10.086 -21.172 -17.703 1 90.38 425 PRO B C 1
ATOM 7952 O O . PRO B 1 425 ? -9.258 -21.672 -18.484 1 90.38 425 PRO B O 1
ATOM 7955 N N . PRO B 1 426 ? -11.047 -21.859 -17.141 1 91 426 PRO B N 1
ATOM 7956 C CA . PRO B 1 426 ? -11.156 -23.297 -17.422 1 91 426 PRO B CA 1
ATOM 7957 C C . PRO B 1 426 ? -11.57 -23.578 -18.875 1 91 426 PRO B C 1
ATOM 7959 O O . PRO B 1 426 ? -12.312 -22.797 -19.469 1 91 426 PRO B O 1
ATOM 7962 N N . LEU B 1 427 ? -11.055 -24.625 -19.406 1 90.06 427 LEU B N 1
ATOM 7963 C CA . LEU B 1 427 ? -11.508 -25.141 -20.703 1 90.06 427 LEU B CA 1
ATOM 7964 C C . LEU B 1 427 ? -12.734 -26.031 -20.531 1 90.06 427 LEU B C 1
ATOM 7966 O O . LEU B 1 427 ? -12.68 -27.047 -19.828 1 90.06 427 LEU B O 1
ATOM 7970 N N . LEU B 1 428 ? -13.82 -25.656 -21.156 1 90.81 428 LEU B N 1
ATOM 7971 C CA . LEU B 1 428 ? -15.062 -26.406 -21.016 1 90.81 428 LEU B CA 1
ATOM 7972 C C . LEU B 1 428 ? -15.102 -27.578 -22 1 90.81 428 LEU B C 1
ATOM 7974 O O . LEU B 1 428 ? -14.672 -27.438 -23.156 1 90.81 428 LEU B O 1
ATOM 7978 N N . THR B 1 429 ? -15.57 -28.703 -21.531 1 90.19 429 THR B N 1
ATOM 7979 C CA . THR B 1 429 ? -15.844 -29.812 -22.422 1 90.19 429 THR B CA 1
ATOM 7980 C C . THR B 1 429 ? -17.016 -29.484 -23.344 1 90.19 429 THR B C 1
ATOM 7982 O O . THR B 1 429 ? -17.719 -28.5 -23.125 1 90.19 429 THR B O 1
ATOM 7985 N N . LYS B 1 430 ? -17.172 -30.344 -24.312 1 88.69 430 LYS B N 1
ATOM 7986 C CA . LYS B 1 430 ? -18.297 -30.156 -25.219 1 88.69 430 LYS B CA 1
ATOM 7987 C C . LYS B 1 430 ? -19.625 -30.203 -24.453 1 88.69 430 LYS B C 1
ATOM 7989 O O . LYS B 1 430 ? -20.516 -29.391 -24.672 1 88.69 430 LYS B O 1
ATOM 7994 N N . GLU B 1 431 ? -19.703 -31.109 -23.594 1 88.5 431 GLU B N 1
ATOM 7995 C CA . GLU B 1 431 ? -20.906 -31.266 -22.797 1 88.5 431 GLU B CA 1
ATOM 7996 C C . GLU B 1 431 ? -21.141 -30.047 -21.906 1 88.5 431 GLU B C 1
ATOM 7998 O O . GLU B 1 431 ? -22.266 -29.547 -21.797 1 88.5 431 GLU B O 1
ATOM 8003 N N . GLU B 1 432 ? -20.109 -29.609 -21.312 1 90.81 432 GLU B N 1
ATOM 8004 C CA . GLU B 1 432 ? -20.219 -28.453 -20.438 1 90.81 432 GLU B CA 1
ATOM 8005 C C . GLU B 1 432 ? -20.672 -27.219 -21.203 1 90.81 432 GLU B C 1
ATOM 8007 O O . GLU B 1 432 ? -21.438 -26.406 -20.688 1 90.81 432 GLU B O 1
ATOM 8012 N N . ARG B 1 433 ? -20.219 -27.078 -22.344 1 89.94 433 ARG B N 1
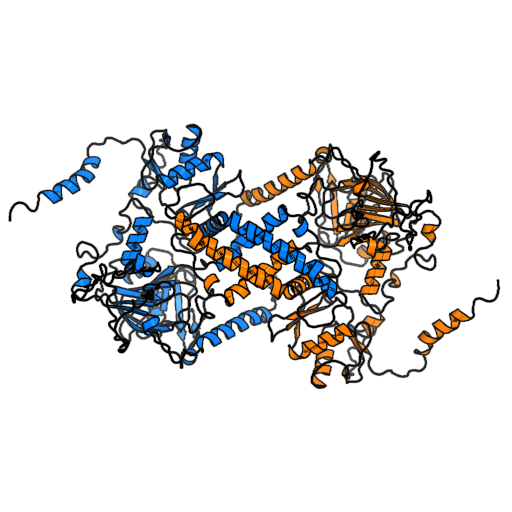ATOM 8013 C CA . ARG B 1 433 ? -20.625 -25.938 -23.188 1 89.94 433 ARG B CA 1
ATOM 8014 C C . ARG B 1 433 ? -22.109 -26 -23.5 1 89.94 433 ARG B C 1
ATOM 8016 O O . ARG B 1 433 ? -22.812 -24.984 -23.438 1 89.94 433 ARG B O 1
ATOM 8023 N N . GLU B 1 434 ? -22.516 -27.156 -23.75 1 87 434 GLU B N 1
ATOM 8024 C CA . GLU B 1 434 ? -23.922 -27.344 -24.125 1 87 434 GLU B CA 1
ATOM 8025 C C . GLU B 1 434 ? -24.844 -27.062 -22.938 1 87 434 GLU B C 1
ATOM 8027 O O . GLU B 1 434 ? -25.969 -26.594 -23.125 1 87 434 GLU B O 1
ATOM 8032 N N . LEU B 1 435 ? -24.312 -27.328 -21.828 1 90.75 435 LEU B N 1
ATOM 8033 C CA . LEU B 1 435 ? -25.156 -27.219 -20.641 1 90.75 435 LEU B CA 1
ATOM 8034 C C . LEU B 1 435 ? -24.969 -25.859 -19.953 1 90.75 435 LEU B C 1
ATOM 8036 O O . LEU B 1 435 ? -25.625 -25.562 -18.953 1 90.75 435 LEU B O 1
ATOM 8040 N N . SER B 1 436 ? -24.078 -25.109 -20.453 1 91.5 436 SER B N 1
ATOM 8041 C CA . SER B 1 436 ? -23.812 -23.797 -19.859 1 91.5 436 SER B CA 1
ATOM 8042 C C . SER B 1 436 ? -24.359 -22.672 -20.734 1 91.5 436 SER B C 1
ATOM 8044 O O . SER B 1 436 ? -24.891 -22.922 -21.812 1 91.5 436 SER B O 1
ATOM 8046 N N . VAL B 1 437 ? -24.188 -21.438 -20.219 1 88.69 437 VAL B N 1
ATOM 8047 C CA . VAL B 1 437 ? -24.734 -20.281 -20.922 1 88.69 437 VAL B CA 1
ATOM 8048 C C . VAL B 1 437 ? -23.953 -20.047 -22.219 1 88.69 437 VAL B C 1
ATOM 8050 O O . VAL B 1 437 ? -24.453 -19.375 -23.125 1 88.69 437 VAL B O 1
ATOM 8053 N N . THR B 1 438 ? -22.781 -20.594 -22.312 1 84.69 438 THR B N 1
ATOM 8054 C CA . THR B 1 438 ? -21.969 -20.453 -23.516 1 84.69 438 THR B CA 1
ATOM 8055 C C . THR B 1 438 ? -22.625 -21.109 -24.719 1 84.69 438 THR B C 1
ATOM 8057 O O . THR B 1 438 ? -22.516 -20.625 -25.844 1 84.69 438 THR B O 1
ATOM 8060 N N . GLY B 1 439 ? -23.297 -22.109 -24.5 1 80.25 439 GLY B N 1
ATOM 8061 C CA . GLY B 1 439 ? -23.984 -22.797 -25.562 1 80.25 439 GLY B CA 1
ATOM 8062 C C . GLY B 1 439 ? -23.078 -23.703 -26.375 1 80.25 439 GLY B C 1
ATOM 8063 O O . GLY B 1 439 ? -21.891 -23.438 -26.531 1 80.25 439 GLY B O 1
ATOM 8064 N N . GLY B 1 440 ? -23.688 -24.766 -26.828 1 77.38 440 GLY B N 1
ATOM 8065 C CA . GLY B 1 440 ? -22.938 -25.703 -27.656 1 77.38 440 GLY B CA 1
ATOM 8066 C C . GLY B 1 440 ? -22.953 -25.344 -29.141 1 77.38 440 GLY B C 1
ATOM 8067 O O . GLY B 1 440 ? -23.438 -24.266 -29.516 1 77.38 440 GLY B O 1
ATOM 8068 N N . GLU B 1 441 ? -22.219 -26.156 -29.828 1 75.12 441 GLU B N 1
ATOM 8069 C CA . GLU B 1 441 ? -22.219 -25.984 -31.281 1 75.12 441 GLU B CA 1
ATOM 8070 C C . GLU B 1 441 ? -23.641 -26 -31.844 1 75.12 441 GLU B C 1
ATOM 8072 O O . GLU B 1 441 ? -24.453 -26.859 -31.453 1 75.12 441 GLU B O 1
ATOM 8077 N N . GLY B 1 442 ? -24.109 -25.031 -32.625 1 69.12 442 GLY B N 1
ATOM 8078 C CA . GLY B 1 442 ? -25.422 -24.984 -33.25 1 69.12 442 GLY B CA 1
ATOM 8079 C C . GLY B 1 442 ? -26.438 -24.219 -32.406 1 69.12 442 GLY B C 1
ATOM 8080 O O . GLY B 1 442 ? -27.641 -24.359 -32.625 1 69.12 442 GLY B O 1
ATOM 8081 N N . PHE B 1 443 ? -25.953 -23.625 -31.5 1 69.69 443 PHE B N 1
ATOM 8082 C CA . PHE B 1 443 ? -26.844 -22.812 -30.672 1 69.69 443 PHE B CA 1
ATOM 8083 C C . PHE B 1 443 ? -27.672 -21.875 -31.531 1 69.69 443 PHE B C 1
ATOM 8085 O O . PHE B 1 443 ? -27.125 -21.125 -32.344 1 69.69 443 PHE B O 1
ATOM 8092 N N . ASP B 1 444 ? -28.969 -22 -31.422 1 71.38 444 ASP B N 1
ATOM 8093 C CA . ASP B 1 444 ? -29.891 -21.203 -32.219 1 71.38 444 ASP B CA 1
ATOM 8094 C C . ASP B 1 444 ? -30.312 -19.938 -31.484 1 71.38 444 ASP B C 1
ATOM 8096 O O . ASP B 1 444 ? -31.203 -19.969 -30.641 1 71.38 444 ASP B O 1
ATOM 8100 N N . ILE B 1 445 ? -29.812 -18.906 -31.891 1 75.06 445 ILE B N 1
ATOM 8101 C CA . ILE B 1 445 ? -30.062 -17.625 -31.219 1 75.06 445 ILE B CA 1
ATOM 8102 C C . ILE B 1 445 ? -31.484 -17.156 -31.484 1 75.06 445 ILE B C 1
ATOM 8104 O O . ILE B 1 445 ? -32.031 -16.328 -30.766 1 75.06 445 ILE B O 1
ATOM 8108 N N . LEU B 1 446 ? -32 -17.641 -32.469 1 74.25 446 LEU B N 1
ATOM 8109 C CA . LEU B 1 446 ? -33.312 -17.188 -32.906 1 74.25 446 LEU B CA 1
ATOM 8110 C C . LEU B 1 446 ? -34.406 -18.016 -32.25 1 74.25 446 LEU B C 1
ATOM 8112 O O . LEU B 1 446 ? -35.594 -17.688 -32.344 1 74.25 446 LEU B O 1
ATOM 8116 N N . ASN B 1 447 ? -33.906 -19.062 -31.625 1 70.44 447 ASN B N 1
ATOM 8117 C CA . ASN B 1 447 ? -34.875 -19.891 -30.922 1 70.44 447 ASN B CA 1
ATOM 8118 C C . ASN B 1 447 ? -35.531 -19.125 -29.766 1 70.44 447 ASN B C 1
ATOM 8120 O O . ASN B 1 447 ? -34.844 -18.562 -28.922 1 70.44 447 ASN B O 1
ATOM 8124 N N . LYS B 1 448 ? -36.812 -18.938 -29.766 1 64.44 448 LYS B N 1
ATOM 8125 C CA . LYS B 1 448 ? -37.562 -18.125 -28.812 1 64.44 448 LYS B CA 1
ATOM 8126 C C . LYS B 1 448 ? -37.75 -18.859 -27.484 1 64.44 448 LYS B C 1
ATOM 8128 O O . LYS B 1 448 ? -38.25 -18.297 -26.516 1 64.44 448 LYS B O 1
ATOM 8133 N N . LYS B 1 449 ? -37.312 -20.031 -27.453 1 67.19 449 LYS B N 1
ATOM 8134 C CA . LYS B 1 449 ? -37.5 -20.766 -26.203 1 67.19 449 LYS B CA 1
ATOM 8135 C C . LYS B 1 449 ? -36.5 -20.297 -25.125 1 67.19 449 LYS B C 1
ATOM 8137 O O . LYS B 1 449 ? -35.281 -20.359 -25.344 1 67.19 449 LYS B O 1
ATOM 8142 N N . GLU B 1 450 ? -37 -19.641 -24.141 1 71.19 450 GLU B N 1
ATOM 8143 C CA . GLU B 1 450 ? -36.188 -19.156 -23.031 1 71.19 450 GLU B CA 1
ATOM 8144 C C . GLU B 1 450 ? -35.906 -20.266 -22.031 1 71.19 450 GLU B C 1
ATOM 8146 O O . GLU B 1 450 ? -36.719 -21.188 -21.875 1 71.19 450 GLU B O 1
ATOM 8151 N N . THR B 1 451 ? -34.719 -20.281 -21.562 1 77.44 451 THR B N 1
ATOM 8152 C CA . THR B 1 451 ? -34.406 -21.203 -20.5 1 77.44 451 THR B CA 1
ATOM 8153 C C . THR B 1 451 ? -35.281 -20.953 -19.266 1 77.44 451 THR B C 1
ATOM 8155 O O . THR B 1 451 ? -35.25 -19.859 -18.703 1 77.44 451 THR B O 1
ATOM 8158 N N . LYS B 1 452 ? -36.219 -21.875 -19.016 1 82.94 452 LYS B N 1
ATOM 8159 C CA . LYS B 1 452 ? -37.094 -21.734 -17.859 1 82.94 452 LYS B CA 1
ATOM 8160 C C . LYS B 1 452 ? -36.594 -22.516 -16.656 1 82.94 452 LYS B C 1
ATOM 8162 O O . LYS B 1 452 ? -36.312 -23.719 -16.766 1 82.94 452 LYS B O 1
ATOM 8167 N N . PHE B 1 453 ? -36.375 -21.844 -15.602 1 90.56 453 PHE B N 1
ATOM 8168 C CA . PHE B 1 453 ? -35.938 -22.453 -14.352 1 90.56 453 PHE B CA 1
ATOM 8169 C C . PHE B 1 453 ? -37.125 -22.844 -13.492 1 90.56 453 PHE B C 1
ATOM 8171 O O . PHE B 1 453 ? -38.062 -22.062 -13.312 1 90.56 453 PHE B O 1
ATOM 8178 N N . THR B 1 454 ? -37.156 -24.062 -13.117 1 91.5 454 THR B N 1
ATOM 8179 C CA . THR B 1 454 ? -38.156 -24.547 -12.156 1 91.5 454 THR B CA 1
ATOM 8180 C C . THR B 1 454 ? -37.469 -25.219 -10.969 1 91.5 454 THR B C 1
ATOM 8182 O O . THR B 1 454 ? -36.25 -25.359 -10.945 1 91.5 454 THR B O 1
ATOM 8185 N N . THR B 1 455 ? -38.219 -25.594 -9.969 1 93.81 455 THR B N 1
ATOM 8186 C CA . THR B 1 455 ? -37.688 -26.25 -8.781 1 93.81 455 THR B CA 1
ATOM 8187 C C . THR B 1 455 ? -37.156 -27.625 -9.125 1 93.81 455 THR B C 1
ATOM 8189 O O . THR B 1 455 ? -36.375 -28.203 -8.359 1 93.81 455 THR B O 1
ATOM 8192 N N . LYS B 1 456 ? -37.469 -28.125 -10.289 1 92.12 456 LYS B N 1
ATOM 8193 C CA . LYS B 1 456 ? -37.031 -29.469 -10.688 1 92.12 456 LYS B CA 1
ATOM 8194 C C . LYS B 1 456 ? -35.781 -29.422 -11.539 1 92.12 456 LYS B C 1
ATOM 8196 O O . LYS B 1 456 ? -35.156 -30.438 -11.781 1 92.12 456 LYS B O 1
ATOM 8201 N N . THR B 1 457 ? -35.5 -28.234 -11.977 1 93.31 457 THR B N 1
ATOM 8202 C CA . THR B 1 457 ? -34.312 -28.062 -12.789 1 93.31 457 THR B CA 1
ATOM 8203 C C . THR B 1 457 ? -33.062 -28.484 -12.016 1 93.31 457 THR B C 1
ATOM 8205 O O . THR B 1 457 ? -32.938 -28.188 -10.82 1 93.31 457 THR B O 1
ATOM 8208 N N . LYS B 1 458 ? -32.188 -29.266 -12.703 1 95.5 458 LYS B N 1
ATOM 8209 C CA . LYS B 1 458 ? -30.953 -29.703 -12.062 1 95.5 458 LYS B CA 1
ATOM 8210 C C . LYS B 1 458 ? -29.797 -28.766 -12.414 1 95.5 458 LYS B C 1
ATOM 8212 O O . LYS B 1 458 ? -29.656 -28.344 -13.57 1 95.5 458 LYS B O 1
ATOM 8217 N N . VAL B 1 459 ? -29.094 -28.438 -11.359 1 96.31 459 VAL B N 1
ATOM 8218 C CA . VAL B 1 459 ? -27.984 -27.5 -11.57 1 96.31 459 VAL B CA 1
ATOM 8219 C C . VAL B 1 459 ? -26.75 -27.984 -10.844 1 96.31 459 VAL B C 1
ATOM 8221 O O . VAL B 1 459 ? -26.844 -28.812 -9.93 1 96.31 459 VAL B O 1
ATOM 8224 N N . LYS B 1 460 ? -25.594 -27.484 -11.328 1 95.88 460 LYS B N 1
ATOM 8225 C CA . LYS B 1 460 ? -24.312 -27.766 -10.695 1 95.88 460 LYS B CA 1
ATOM 8226 C C . LYS B 1 460 ? -23.266 -26.75 -11.109 1 95.88 460 LYS B C 1
ATOM 8228 O O . LYS B 1 460 ? -23.266 -26.266 -12.242 1 95.88 460 LYS B O 1
ATOM 8233 N N . PHE B 1 461 ? -22.391 -26.406 -10.172 1 97.19 461 PHE B N 1
ATOM 8234 C CA . PHE B 1 461 ? -21.266 -25.547 -10.547 1 97.19 461 PHE B CA 1
ATOM 8235 C C . PHE B 1 461 ? -20.406 -26.219 -11.602 1 97.19 461 PHE B C 1
ATOM 8237 O O . PHE B 1 461 ? -20.312 -27.453 -11.664 1 97.19 461 PHE B O 1
ATOM 8244 N N . ILE B 1 462 ? -19.719 -25.422 -12.383 1 95.5 462 ILE B N 1
ATOM 8245 C CA . ILE B 1 462 ? -18.828 -25.938 -13.422 1 95.5 462 ILE B CA 1
ATOM 8246 C C . ILE B 1 462 ? -17.547 -26.469 -12.781 1 95.5 462 ILE B C 1
ATOM 8248 O O . ILE B 1 462 ? -17.078 -27.562 -13.141 1 95.5 462 ILE B O 1
ATOM 8252 N N . ARG B 1 463 ? -16.922 -25.688 -11.922 1 95.94 463 ARG B N 1
ATOM 8253 C CA . ARG B 1 463 ? -15.734 -26.047 -11.172 1 95.94 463 ARG B CA 1
ATOM 8254 C C . ARG B 1 463 ? -15.891 -25.719 -9.695 1 95.94 463 ARG B C 1
ATOM 8256 O O . ARG B 1 463 ? -16.609 -24.766 -9.344 1 95.94 463 ARG B O 1
ATOM 8263 N N . ARG B 1 464 ? -15.188 -26.453 -8.875 1 94.69 464 ARG B N 1
ATOM 8264 C CA . ARG B 1 464 ? -15.203 -26.172 -7.441 1 94.69 464 ARG B CA 1
ATOM 8265 C C . ARG B 1 464 ? -14.578 -24.812 -7.148 1 94.69 464 ARG B C 1
ATOM 8267 O O . ARG B 1 464 ? -15.094 -24.047 -6.34 1 94.69 464 ARG B O 1
ATOM 8274 N N . HIS B 1 465 ? -13.453 -24.5 -7.824 1 94.25 465 HIS B N 1
ATOM 8275 C CA . HIS B 1 465 ? -12.688 -23.297 -7.508 1 94.25 465 HIS B CA 1
ATOM 8276 C C . HIS B 1 465 ? -12.656 -22.344 -8.695 1 94.25 465 HIS B C 1
ATOM 8278 O O . HIS B 1 465 ? -11.617 -21.734 -8.984 1 94.25 465 HIS B O 1
ATOM 8284 N N . ALA B 1 466 ? -13.734 -22.172 -9.352 1 95.81 466 ALA B N 1
ATOM 8285 C CA . ALA B 1 466 ? -13.844 -21.172 -10.406 1 95.81 466 ALA B CA 1
ATOM 8286 C C . ALA B 1 466 ? -14.461 -19.875 -9.875 1 95.81 466 ALA B C 1
ATOM 8288 O O . ALA B 1 466 ? -14.422 -18.844 -10.547 1 95.81 466 ALA B O 1
ATOM 8289 N N . GLN B 1 467 ? -15.008 -20 -8.672 1 97 467 GLN B N 1
ATOM 8290 C CA . GLN B 1 467 ? -15.672 -18.844 -8.07 1 97 467 GLN B CA 1
ATOM 8291 C C . GLN B 1 467 ? -15.461 -18.812 -6.562 1 97 467 GLN B C 1
ATOM 8293 O O . GLN B 1 467 ? -15.117 -19.828 -5.953 1 97 467 GLN B O 1
ATOM 8298 N N . ARG B 1 468 ? -15.648 -17.672 -6.023 1 97.38 468 ARG B N 1
ATOM 8299 C CA . ARG B 1 468 ? -15.586 -17.453 -4.582 1 97.38 468 ARG B CA 1
ATOM 8300 C C . ARG B 1 468 ? -16.531 -16.328 -4.164 1 97.38 468 ARG B C 1
ATOM 8302 O O . ARG B 1 468 ? -16.625 -15.305 -4.844 1 97.38 468 ARG B O 1
ATOM 8309 N N . LEU B 1 469 ? -17.359 -16.625 -3.178 1 97.88 469 LEU B N 1
ATOM 8310 C CA . LEU B 1 469 ? -18.203 -15.57 -2.619 1 97.88 469 LEU B CA 1
ATOM 8311 C C . LEU B 1 469 ? -17.484 -14.812 -1.512 1 97.88 469 LEU B C 1
ATOM 8313 O O . LEU B 1 469 ? -16.984 -15.422 -0.561 1 97.88 469 LEU B O 1
ATOM 8317 N N . ILE B 1 470 ? -17.422 -13.531 -1.588 1 96.31 470 ILE B N 1
ATOM 8318 C CA . ILE B 1 470 ? -16.688 -12.68 -0.663 1 96.31 470 ILE B CA 1
ATOM 8319 C C . ILE B 1 470 ? -17.641 -11.664 -0.021 1 96.31 470 ILE B C 1
ATOM 8321 O O . ILE B 1 470 ? -18.438 -11.031 -0.712 1 96.31 470 ILE B O 1
ATOM 8325 N N . PHE B 1 471 ? -17.516 -11.578 1.263 1 94 471 PHE B N 1
ATOM 8326 C CA . PHE B 1 471 ? -18.312 -10.602 1.991 1 94 471 PHE B CA 1
ATOM 8327 C C . PHE B 1 471 ? -17.562 -9.281 2.129 1 94 471 PHE B C 1
ATOM 8329 O O . PHE B 1 471 ? -16.422 -9.25 2.59 1 94 471 PHE B O 1
ATOM 8336 N N . GLU B 1 472 ? -18.141 -8.234 1.689 1 86.44 472 GLU B N 1
ATOM 8337 C CA . GLU B 1 472 ? -17.625 -6.895 1.939 1 86.44 472 GLU B CA 1
ATOM 8338 C C . GLU B 1 472 ? -18.062 -6.379 3.309 1 86.44 472 GLU B C 1
ATOM 8340 O O . GLU B 1 472 ? -17.281 -5.699 3.996 1 86.44 472 GLU B O 1
ATOM 8345 N N . SER B 1 473 ? -19.219 -6.625 3.598 1 85 473 SER B N 1
ATOM 8346 C CA . SER B 1 473 ? -19.828 -6.367 4.895 1 85 473 SER B CA 1
ATOM 8347 C C . SER B 1 473 ? -20.812 -7.473 5.281 1 85 473 SER B C 1
ATOM 8349 O O . SER B 1 473 ? -20.922 -8.477 4.574 1 85 473 SER B O 1
ATOM 8351 N N . GLU B 1 474 ? -21.406 -7.293 6.379 1 83.19 474 GLU B N 1
ATOM 8352 C CA . GLU B 1 474 ? -22.344 -8.312 6.832 1 83.19 474 GLU B CA 1
ATOM 8353 C C . GLU B 1 474 ? -23.547 -8.414 5.895 1 83.19 474 GLU B C 1
ATOM 8355 O O . GLU B 1 474 ? -24.125 -9.492 5.727 1 83.19 474 GLU B O 1
ATOM 8360 N N . ASP B 1 475 ? -23.812 -7.289 5.203 1 87.12 475 ASP B N 1
ATOM 8361 C CA . ASP B 1 475 ? -25.047 -7.27 4.418 1 87.12 475 ASP B CA 1
ATOM 8362 C C . ASP B 1 475 ? -24.75 -7.215 2.924 1 87.12 475 ASP B C 1
ATOM 8364 O O . ASP B 1 475 ? -25.672 -7.168 2.102 1 87.12 475 ASP B O 1
ATOM 8368 N N . ARG B 1 476 ? -23.531 -7.242 2.66 1 90.38 476 ARG B N 1
ATOM 8369 C CA . ARG B 1 476 ? -23.172 -7.129 1.252 1 90.38 476 ARG B CA 1
ATOM 8370 C C . ARG B 1 476 ? -22.109 -8.156 0.881 1 90.38 476 ARG B C 1
ATOM 8372 O O . ARG B 1 476 ? -21.109 -8.297 1.588 1 90.38 476 ARG B O 1
ATOM 8379 N N . CYS B 1 477 ? -22.406 -8.891 -0.172 1 94.62 477 CYS B N 1
ATOM 8380 C CA . CYS B 1 477 ? -21.422 -9.844 -0.672 1 94.62 477 CYS B CA 1
ATOM 8381 C C . CYS B 1 477 ? -21.391 -9.852 -2.195 1 94.62 477 CYS B C 1
ATOM 8383 O O . CYS B 1 477 ? -22.281 -9.281 -2.838 1 94.62 477 CYS B O 1
ATOM 8385 N N . TYR B 1 478 ? -20.344 -10.281 -2.764 1 95.69 478 TYR B N 1
ATOM 8386 C CA . TYR B 1 478 ? -20.188 -10.414 -4.207 1 95.69 478 TYR B CA 1
ATOM 8387 C C . TYR B 1 478 ? -19.422 -11.688 -4.559 1 95.69 478 TYR B C 1
ATOM 8389 O O . TYR B 1 478 ? -18.812 -12.312 -3.689 1 95.69 478 TYR B O 1
ATOM 8397 N N . VAL B 1 479 ? -19.547 -12.078 -5.805 1 97.06 479 VAL B N 1
ATOM 8398 C CA . VAL B 1 479 ? -18.875 -13.289 -6.277 1 97.06 479 VAL B CA 1
ATOM 8399 C C . VAL B 1 479 ? -17.781 -12.93 -7.281 1 97.06 479 VAL B C 1
ATOM 8401 O O . VAL B 1 479 ? -18 -12.117 -8.18 1 97.06 479 VAL B O 1
ATOM 8404 N N . VAL B 1 480 ? -16.625 -13.453 -6.996 1 96.81 480 VAL B N 1
ATOM 8405 C CA . VAL B 1 480 ? -15.531 -13.336 -7.949 1 96.81 480 VAL B CA 1
ATOM 8406 C C . VAL B 1 480 ? -15.367 -14.656 -8.703 1 96.81 480 VAL B C 1
ATOM 8408 O O . VAL B 1 480 ? -15.57 -15.734 -8.133 1 96.81 480 VAL B O 1
ATOM 8411 N N . HIS B 1 481 ? -15.031 -14.594 -9.977 1 95.62 481 HIS B N 1
ATOM 8412 C CA . HIS B 1 481 ? -14.844 -15.836 -10.727 1 95.62 481 HIS B CA 1
ATOM 8413 C C . HIS B 1 481 ? -13.828 -15.656 -11.852 1 95.62 481 HIS B C 1
ATOM 8415 O O . HIS B 1 481 ? -13.5 -14.523 -12.219 1 95.62 481 HIS B O 1
ATOM 8421 N N . ARG B 1 482 ? -13.344 -16.734 -12.398 1 94.19 482 ARG B N 1
ATOM 8422 C CA . ARG B 1 482 ? -12.273 -16.688 -13.391 1 94.19 482 ARG B CA 1
ATOM 8423 C C . ARG B 1 482 ? -12.766 -17.172 -14.75 1 94.19 482 ARG B C 1
ATOM 8425 O O . ARG B 1 482 ? -11.961 -17.453 -15.641 1 94.19 482 ARG B O 1
ATOM 8432 N N . MET B 1 483 ? -14.062 -17.297 -14.977 1 92.62 483 MET B N 1
ATOM 8433 C CA . MET B 1 483 ? -14.633 -17.922 -16.172 1 92.62 483 MET B CA 1
ATOM 8434 C C . MET B 1 483 ? -14.352 -17.078 -17.406 1 92.62 483 MET B C 1
ATOM 8436 O O . MET B 1 483 ? -14.258 -17.594 -18.516 1 92.62 483 MET B O 1
ATOM 8440 N N . THR B 1 484 ? -14.188 -15.844 -17.203 1 89.5 484 THR B N 1
ATOM 8441 C CA . THR B 1 484 ? -14.047 -14.969 -18.359 1 89.5 484 THR B CA 1
ATOM 8442 C C . THR B 1 484 ? -12.68 -14.289 -18.359 1 89.5 484 THR B C 1
ATOM 8444 O O . THR B 1 484 ? -12.492 -13.25 -18.984 1 89.5 484 THR B O 1
ATOM 8447 N N . ASN B 1 485 ? -11.773 -14.812 -17.594 1 89.31 485 ASN B N 1
ATOM 8448 C CA . ASN B 1 485 ? -10.422 -14.266 -17.578 1 89.31 485 ASN B CA 1
ATOM 8449 C C . ASN B 1 485 ? -9.773 -14.352 -18.953 1 89.31 485 ASN B C 1
ATOM 8451 O O . ASN B 1 485 ? -10.18 -15.172 -19.781 1 89.31 485 ASN B O 1
ATOM 8455 N N . SER B 1 486 ? -8.82 -13.5 -19.109 1 86.19 486 SER B N 1
ATOM 8456 C CA . SER B 1 486 ? -7.996 -13.57 -20.297 1 86.19 486 SER B CA 1
ATOM 8457 C C . SER B 1 486 ? -6.934 -14.656 -20.188 1 86.19 486 SER B C 1
ATOM 8459 O O . SER B 1 486 ? -6.543 -15.031 -19.078 1 86.19 486 SER B O 1
ATOM 8461 N N . ARG B 1 487 ? -6.516 -15.211 -21.297 1 83.81 487 ARG B N 1
ATOM 8462 C CA . ARG B 1 487 ? -5.395 -16.141 -21.297 1 83.81 487 ARG B CA 1
ATOM 8463 C C . ARG B 1 487 ? -4.066 -15.406 -21.172 1 83.81 487 ARG B C 1
ATOM 8465 O O . ARG B 1 487 ? -3.025 -16.016 -20.953 1 83.81 487 ARG B O 1
ATOM 8472 N N . ILE B 1 488 ? -4.211 -14.133 -21.359 1 79 488 ILE B N 1
ATOM 8473 C CA . ILE B 1 488 ? -3.061 -13.273 -21.094 1 79 488 ILE B CA 1
ATOM 8474 C C . ILE B 1 488 ? -3.1 -12.797 -19.656 1 79 488 ILE B C 1
ATOM 8476 O O . ILE B 1 488 ? -4.141 -12.344 -19.172 1 79 488 ILE B O 1
ATOM 8480 N N . TYR B 1 489 ? -1.966 -12.961 -19.094 1 79.81 489 TYR B N 1
ATOM 8481 C CA . TYR B 1 489 ? -1.877 -12.562 -17.688 1 79.81 489 TYR B CA 1
ATOM 8482 C C . TYR B 1 489 ? -2.338 -11.125 -17.484 1 79.81 489 TYR B C 1
ATOM 8484 O O . TYR B 1 489 ? -1.795 -10.203 -18.109 1 79.81 489 TYR B O 1
ATOM 8492 N N . GLU B 1 490 ? -3.363 -10.898 -16.672 1 78.25 490 GLU B N 1
ATOM 8493 C CA . GLU B 1 490 ? -3.971 -9.609 -16.344 1 78.25 490 GLU B CA 1
ATOM 8494 C C . GLU B 1 490 ? -4.41 -8.875 -17.609 1 78.25 490 GLU B C 1
ATOM 8496 O O . GLU B 1 490 ? -4.27 -7.656 -17.703 1 78.25 490 GLU B O 1
ATOM 8501 N N . GLY B 1 491 ? -4.812 -9.672 -18.484 1 77.5 491 GLY B N 1
ATOM 8502 C CA . GLY B 1 491 ? -5.215 -9.094 -19.75 1 77.5 491 GLY B CA 1
ATOM 8503 C C . GLY B 1 491 ? -6.594 -8.469 -19.719 1 77.5 491 GLY B C 1
ATOM 8504 O O . GLY B 1 491 ? -6.957 -7.699 -20.609 1 77.5 491 GLY B O 1
ATOM 8505 N N . ARG B 1 492 ? -7.352 -8.852 -18.781 1 85.12 492 ARG B N 1
ATOM 8506 C CA . ARG B 1 492 ? -8.68 -8.289 -18.562 1 85.12 492 ARG B CA 1
ATOM 8507 C C . ARG B 1 492 ? -8.891 -7.93 -17.094 1 85.12 492 ARG B C 1
ATOM 8509 O O . ARG B 1 492 ? -8.281 -8.539 -16.203 1 85.12 492 ARG B O 1
ATOM 8516 N N . PRO B 1 493 ? -9.695 -6.992 -16.891 1 86.94 493 PRO B N 1
ATOM 8517 C CA . PRO B 1 493 ? -9.992 -6.664 -15.484 1 86.94 493 PRO B CA 1
ATOM 8518 C C . PRO B 1 493 ? -10.734 -7.781 -14.766 1 86.94 493 PRO B C 1
ATOM 8520 O O . PRO B 1 493 ? -11.344 -8.641 -15.406 1 86.94 493 PRO B O 1
ATOM 8523 N N . GLU B 1 494 ? -10.648 -7.699 -13.477 1 90.5 494 GLU B N 1
ATOM 8524 C CA . GLU B 1 494 ? -11.359 -8.656 -12.641 1 90.5 494 GLU B CA 1
ATOM 8525 C C . GLU B 1 494 ? -12.867 -8.609 -12.898 1 90.5 494 GLU B C 1
ATOM 8527 O O . GLU B 1 494 ? -13.438 -7.535 -13.07 1 90.5 494 GLU B O 1
ATOM 8532 N N . VAL B 1 495 ? -13.469 -9.742 -12.945 1 86.38 495 VAL B N 1
ATOM 8533 C CA . VAL B 1 495 ? -14.906 -9.82 -13.156 1 86.38 495 VAL B CA 1
ATOM 8534 C C . VAL B 1 495 ? -15.602 -10.242 -11.867 1 86.38 495 VAL B C 1
ATOM 8536 O O . VAL B 1 495 ? -15.234 -11.258 -11.258 1 86.38 495 VAL B O 1
ATOM 8539 N N . THR B 1 496 ? -16.484 -9.453 -11.445 1 93.12 496 THR B N 1
ATOM 8540 C CA . THR B 1 496 ? -17.266 -9.727 -10.242 1 93.12 496 THR B CA 1
ATOM 8541 C C . THR B 1 496 ? -18.734 -9.398 -10.469 1 93.12 496 THR B C 1
ATOM 8543 O O . THR B 1 496 ? -19.094 -8.742 -11.445 1 93.12 496 THR B O 1
ATOM 8546 N N . PHE B 1 497 ? -19.609 -10.023 -9.695 1 92.94 497 PHE B N 1
ATOM 8547 C CA . PHE B 1 497 ? -21.016 -9.617 -9.695 1 92.94 497 PHE B CA 1
ATOM 8548 C C . PHE B 1 497 ? -21.578 -9.656 -8.281 1 92.94 497 PHE B C 1
ATOM 8550 O O . PHE B 1 497 ? -21.203 -10.508 -7.477 1 92.94 497 PHE B O 1
ATOM 8557 N N . GLY B 1 498 ? -22.5 -8.773 -8.047 1 92.88 498 GLY B N 1
ATOM 8558 C CA . GLY B 1 498 ? -23.109 -8.672 -6.734 1 92.88 498 GLY B CA 1
ATOM 8559 C C . GLY B 1 498 ? -24.141 -9.758 -6.473 1 92.88 498 GLY B C 1
ATOM 8560 O O . GLY B 1 498 ? -24.797 -10.234 -7.398 1 92.88 498 GLY B O 1
ATOM 8561 N N . LEU B 1 499 ? -24.219 -10.133 -5.23 1 93.69 499 LEU B N 1
ATOM 8562 C CA . LEU B 1 499 ? -25.203 -11.094 -4.77 1 93.69 499 LEU B CA 1
ATOM 8563 C C . LEU B 1 499 ? -25.828 -10.641 -3.455 1 93.69 499 LEU B C 1
ATOM 8565 O O . LEU B 1 499 ? -25.141 -10.133 -2.574 1 93.69 499 LEU B O 1
ATOM 8569 N N . ASP B 1 500 ? -27.156 -10.773 -3.414 1 92.75 500 ASP B N 1
ATOM 8570 C CA . ASP B 1 500 ? -27.812 -10.477 -2.15 1 92.75 500 ASP B CA 1
ATOM 8571 C C . ASP B 1 500 ? -27.328 -11.406 -1.042 1 92.75 500 ASP B C 1
ATOM 8573 O O . ASP B 1 500 ? -27.234 -12.617 -1.244 1 92.75 500 ASP B O 1
ATOM 8577 N N . ALA B 1 501 ? -27.109 -10.797 0.089 1 93.69 501 ALA B N 1
ATOM 8578 C CA . ALA B 1 501 ? -26.562 -11.547 1.217 1 93.69 501 ALA B CA 1
ATOM 8579 C C . ALA B 1 501 ? -27.516 -12.672 1.634 1 93.69 501 ALA B C 1
ATOM 8581 O O . ALA B 1 501 ? -27.062 -13.711 2.127 1 93.69 501 ALA B O 1
ATOM 8582 N N . ASP B 1 502 ? -28.766 -12.531 1.321 1 94.31 502 ASP B N 1
ATOM 8583 C CA . ASP B 1 502 ? -29.781 -13.523 1.681 1 94.31 502 ASP B CA 1
ATOM 8584 C C . ASP B 1 502 ? -29.609 -14.797 0.854 1 94.31 502 ASP B C 1
ATOM 8586 O O . ASP B 1 502 ? -30.125 -15.852 1.223 1 94.31 502 ASP B O 1
ATOM 8590 N N . LEU B 1 503 ? -28.922 -14.664 -0.21 1 96.62 503 LEU B N 1
ATOM 8591 C CA . LEU B 1 503 ? -28.75 -15.805 -1.107 1 96.62 503 LEU B CA 1
ATOM 8592 C C . LEU B 1 503 ? -27.453 -16.547 -0.794 1 96.62 503 LEU B C 1
ATOM 8594 O O . LEU B 1 503 ? -27.156 -17.562 -1.42 1 96.62 503 LEU B O 1
ATOM 8598 N N . SER B 1 504 ? -26.703 -16.047 0.204 1 96.62 504 SER B N 1
ATOM 8599 C CA . SER B 1 504 ? -25.391 -16.609 0.505 1 96.62 504 SER B CA 1
ATOM 8600 C C . SER B 1 504 ? -25.5 -18.047 1.011 1 96.62 504 SER B C 1
ATOM 8602 O O . SER B 1 504 ? -24.656 -18.891 0.705 1 96.62 504 SER B O 1
ATOM 8604 N N . ASP B 1 505 ? -26.547 -18.391 1.752 1 96.19 505 ASP B N 1
ATOM 8605 C CA . ASP B 1 505 ? -26.75 -19.75 2.227 1 96.19 505 ASP B CA 1
ATOM 8606 C C . ASP B 1 505 ? -27 -20.703 1.061 1 96.19 505 ASP B C 1
ATOM 8608 O O . ASP B 1 505 ? -26.531 -21.859 1.084 1 96.19 505 ASP B O 1
ATOM 8612 N N . GLY B 1 506 ? -27.781 -20.219 0.119 1 97.62 506 GLY B N 1
ATOM 8613 C CA . GLY B 1 506 ? -27.984 -21.016 -1.081 1 97.62 506 GLY B CA 1
ATOM 8614 C C . GLY B 1 506 ? -26.703 -21.281 -1.849 1 97.62 506 GLY B C 1
ATOM 8615 O O . GLY B 1 506 ? -26.469 -22.391 -2.316 1 97.62 506 GLY B O 1
ATOM 8616 N N . PHE B 1 507 ? -25.953 -20.266 -2.006 1 98.06 507 PHE B N 1
ATOM 8617 C CA . PHE B 1 507 ? -24.656 -20.406 -2.654 1 98.06 507 PHE B CA 1
ATOM 8618 C C . PHE B 1 507 ? -23.797 -21.453 -1.949 1 98.06 507 PHE B C 1
ATOM 8620 O O . PHE B 1 507 ? -23.188 -22.297 -2.6 1 98.06 507 PHE B O 1
ATOM 8627 N N . ALA B 1 508 ? -23.766 -21.391 -0.611 1 97.12 508 ALA B N 1
ATOM 8628 C CA . ALA B 1 508 ? -23.016 -22.344 0.198 1 97.12 508 ALA B CA 1
ATOM 8629 C C . ALA B 1 508 ? -23.516 -23.766 -0.025 1 97.12 508 ALA B C 1
ATOM 8631 O O . ALA B 1 508 ? -22.719 -24.703 -0.161 1 97.12 508 ALA B O 1
ATOM 8632 N N . SER B 1 509 ? -24.797 -23.906 -0.072 1 96.94 509 SER B N 1
ATOM 8633 C CA . SER B 1 509 ? -25.375 -25.234 -0.258 1 96.94 509 SER B CA 1
ATOM 8634 C C . SER B 1 509 ? -24.984 -25.828 -1.608 1 96.94 509 SER B C 1
ATOM 8636 O O . SER B 1 509 ? -24.766 -27.031 -1.726 1 96.94 509 SER B O 1
ATOM 8638 N N . LEU B 1 510 ? -24.922 -25.016 -2.609 1 97.19 510 LEU B N 1
ATOM 8639 C CA . LEU B 1 510 ? -24.516 -25.469 -3.938 1 97.19 510 LEU B CA 1
ATOM 8640 C C . LEU B 1 510 ? -23.047 -25.922 -3.932 1 97.19 510 LEU B C 1
ATOM 8642 O O . LEU B 1 510 ? -22.719 -26.922 -4.562 1 97.19 510 LEU B O 1
ATOM 8646 N N . LEU B 1 511 ? -22.219 -25.219 -3.213 1 96.44 511 LEU B N 1
ATOM 8647 C CA . LEU B 1 511 ? -20.812 -25.594 -3.107 1 96.44 511 LEU B CA 1
ATOM 8648 C C . LEU B 1 511 ? -20.672 -26.922 -2.371 1 96.44 511 LEU B C 1
ATOM 8650 O O . LEU B 1 511 ? -19.812 -27.75 -2.729 1 96.44 511 LEU B O 1
ATOM 8654 N N . GLU B 1 512 ? -21.469 -27.125 -1.404 1 95.31 512 GLU B N 1
ATOM 8655 C CA . GLU B 1 512 ? -21.406 -28.359 -0.618 1 95.31 512 GLU B CA 1
ATOM 8656 C C . GLU B 1 512 ? -21.891 -29.562 -1.427 1 95.31 512 GLU B C 1
ATOM 8658 O O . GLU B 1 512 ? -21.422 -30.672 -1.236 1 95.31 512 GLU B O 1
ATOM 8663 N N . THR B 1 513 ? -22.828 -29.281 -2.314 1 95.44 513 THR B N 1
ATOM 8664 C CA . THR B 1 513 ? -23.391 -30.344 -3.135 1 95.44 513 THR B CA 1
ATOM 8665 C C . THR B 1 513 ? -22.453 -30.719 -4.277 1 95.44 513 THR B C 1
ATOM 8667 O O . THR B 1 513 ? -22.422 -31.859 -4.723 1 95.44 513 THR B O 1
ATOM 8670 N N . TYR B 1 514 ? -21.703 -29.797 -4.703 1 95.75 514 TYR B N 1
ATOM 8671 C CA . TYR B 1 514 ? -20.75 -30.078 -5.762 1 95.75 514 TYR B CA 1
ATOM 8672 C C . TYR B 1 514 ? -19.828 -31.234 -5.379 1 95.75 514 TYR B C 1
ATOM 8674 O O . TYR B 1 514 ? -19.359 -31.312 -4.242 1 95.75 514 TYR B O 1
ATOM 8682 N N . PRO B 1 515 ? -19.594 -32.219 -6.281 1 95.62 515 PRO B N 1
ATOM 8683 C CA . PRO B 1 515 ? -19.734 -32.125 -7.734 1 95.62 515 PRO B CA 1
ATOM 8684 C C . PRO B 1 515 ? -21.016 -32.812 -8.234 1 95.62 515 PRO B C 1
ATOM 8686 O O . PRO B 1 515 ? -21.156 -33.062 -9.43 1 95.62 515 PRO B O 1
ATOM 8689 N N . ASP B 1 516 ? -21.953 -33.062 -7.332 1 95.19 516 ASP B N 1
ATOM 8690 C CA . ASP B 1 516 ? -23.203 -33.719 -7.703 1 95.19 516 ASP B CA 1
ATOM 8691 C C . ASP B 1 516 ? -24.219 -32.719 -8.242 1 95.19 516 ASP B C 1
ATOM 8693 O O . ASP B 1 516 ? -24.156 -31.531 -7.918 1 95.19 516 ASP B O 1
ATOM 8697 N N . TRP B 1 517 ? -25.109 -33.25 -9.047 1 95.88 517 TRP B N 1
ATOM 8698 C CA . TRP B 1 517 ? -26.25 -32.438 -9.5 1 95.88 517 TRP B CA 1
ATOM 8699 C C . TRP B 1 517 ? -27.266 -32.25 -8.383 1 95.88 517 TRP B C 1
ATOM 8701 O O . TRP B 1 517 ? -27.453 -33.156 -7.547 1 95.88 517 TRP B O 1
ATOM 8711 N N . CYS B 1 518 ? -27.844 -31.109 -8.32 1 94.44 518 CYS B N 1
ATOM 8712 C CA . CYS B 1 518 ? -28.938 -30.906 -7.363 1 94.44 518 CYS B CA 1
ATOM 8713 C C . CYS B 1 518 ? -30.094 -30.156 -8.008 1 94.44 518 CYS B C 1
ATOM 8715 O O . CYS B 1 518 ? -29.906 -29.438 -8.992 1 94.44 518 CYS B O 1
ATOM 8717 N N . SER B 1 519 ? -31.25 -30.391 -7.43 1 96 519 SER B N 1
ATOM 8718 C CA . SER B 1 519 ? -32.406 -29.672 -7.914 1 96 519 SER B CA 1
ATOM 8719 C C . SER B 1 519 ? -32.469 -28.25 -7.359 1 96 519 SER B C 1
ATOM 8721 O O . SER B 1 519 ? -32.031 -28 -6.227 1 96 519 SER B O 1
ATOM 8723 N N . VAL B 1 520 ? -32.969 -27.406 -8.141 1 96.69 520 VAL B N 1
ATOM 8724 C CA . VAL B 1 520 ? -33.094 -26.016 -7.695 1 96.69 520 VAL B CA 1
ATOM 8725 C C . VAL B 1 520 ? -33.938 -25.953 -6.422 1 96.69 520 VAL B C 1
ATOM 8727 O O . VAL B 1 520 ? -33.656 -25.156 -5.531 1 96.69 520 VAL B O 1
ATOM 8730 N N . GLY B 1 521 ? -34.812 -26.797 -6.324 1 95.69 521 GLY B N 1
ATOM 8731 C CA . GLY B 1 521 ? -35.688 -26.844 -5.156 1 95.69 521 GLY B CA 1
ATOM 8732 C C . GLY B 1 521 ? -34.969 -27.234 -3.887 1 95.69 521 GLY B C 1
ATOM 8733 O O . GLY B 1 521 ? -35.438 -26.984 -2.781 1 95.69 521 GLY B O 1
ATOM 8734 N N . SER B 1 522 ? -33.844 -27.828 -4.02 1 95.75 522 SER B N 1
ATOM 8735 C CA . SER B 1 522 ? -33.094 -28.344 -2.861 1 95.75 522 SER B CA 1
ATOM 8736 C C . SER B 1 522 ? -32.094 -27.312 -2.357 1 95.75 522 SER B C 1
ATOM 8738 O O . SER B 1 522 ? -31.453 -27.516 -1.322 1 95.75 522 SER B O 1
ATOM 8740 N N . ILE B 1 523 ? -32 -26.203 -3.043 1 97.06 523 ILE B N 1
ATOM 8741 C CA . ILE B 1 523 ? -31.062 -25.156 -2.639 1 97.06 523 ILE B CA 1
ATOM 8742 C C . ILE B 1 523 ? -31.547 -24.516 -1.338 1 97.06 523 ILE B C 1
ATOM 8744 O O . ILE B 1 523 ? -32.719 -24.25 -1.162 1 97.06 523 ILE B O 1
ATOM 8748 N N . GLU B 1 524 ? -30.641 -24.219 -0.461 1 95.94 524 GLU B N 1
ATOM 8749 C CA . GLU B 1 524 ? -31 -23.703 0.863 1 95.94 524 GLU B CA 1
ATOM 8750 C C . GLU B 1 524 ? -31.234 -22.203 0.833 1 95.94 524 GLU B C 1
ATOM 8752 O O . GLU B 1 524 ? -30.391 -21.422 1.259 1 95.94 524 GLU B O 1
ATOM 8757 N N . CYS B 1 525 ? -32.375 -21.875 0.422 1 96.06 525 CYS B N 1
ATOM 8758 C CA . CYS B 1 525 ? -32.875 -20.516 0.48 1 96.06 525 CYS B CA 1
ATOM 8759 C C . CYS B 1 525 ? -34.219 -20.453 1.196 1 96.06 525 CYS B C 1
ATOM 8761 O O . CYS B 1 525 ? -34.812 -21.5 1.486 1 96.06 525 CYS B O 1
ATOM 8763 N N . GLU B 1 526 ? -34.688 -19.312 1.494 1 95 526 GLU B N 1
ATOM 8764 C CA . GLU B 1 526 ? -35.906 -19.156 2.254 1 95 526 GLU B CA 1
ATOM 8765 C C . GLU B 1 526 ? -37.125 -19.438 1.383 1 95 526 GLU B C 1
ATOM 8767 O O . GLU B 1 526 ? -38.125 -20.016 1.846 1 95 526 GLU B O 1
ATOM 8772 N N . THR B 1 527 ? -37.062 -18.938 0.088 1 96.38 527 THR B N 1
ATOM 8773 C CA . THR B 1 527 ? -38.25 -19.078 -0.785 1 96.38 527 THR B CA 1
ATOM 8774 C C . THR B 1 527 ? -37.844 -19.688 -2.127 1 96.38 527 THR B C 1
ATOM 8776 O O . THR B 1 527 ? -36.656 -19.688 -2.486 1 96.38 527 THR B O 1
ATOM 8779 N N . ASP B 1 528 ? -38.812 -20.234 -2.807 1 95.62 528 ASP B N 1
ATOM 8780 C CA . ASP B 1 528 ? -38.594 -20.781 -4.141 1 95.62 528 ASP B CA 1
ATOM 8781 C C . ASP B 1 528 ? -38.156 -19.688 -5.113 1 95.62 528 ASP B C 1
ATOM 8783 O O . ASP B 1 528 ? -37.375 -19.938 -6.027 1 95.62 528 ASP B O 1
ATOM 8787 N N . GLU B 1 529 ? -38.656 -18.578 -4.848 1 95.44 529 GLU B N 1
ATOM 8788 C CA . GLU B 1 529 ? -38.281 -17.453 -5.691 1 95.44 529 GLU B CA 1
ATOM 8789 C C . GLU B 1 529 ? -36.781 -17.141 -5.559 1 95.44 529 GLU B C 1
ATOM 8791 O O . GLU B 1 529 ? -36.125 -16.875 -6.555 1 95.44 529 GLU B O 1
ATOM 8796 N N . GLN B 1 530 ? -36.344 -17.203 -4.379 1 96.69 530 GLN B N 1
ATOM 8797 C CA . GLN B 1 530 ? -34.938 -16.953 -4.125 1 96.69 530 GLN B CA 1
ATOM 8798 C C . GLN B 1 530 ? -34.062 -18.047 -4.746 1 96.69 530 GLN B C 1
ATOM 8800 O O . GLN B 1 530 ? -33 -17.75 -5.312 1 96.69 530 GLN B O 1
ATOM 8805 N N . ARG B 1 531 ? -34.562 -19.234 -4.656 1 97.31 531 ARG B N 1
ATOM 8806 C CA . ARG B 1 531 ? -33.844 -20.359 -5.219 1 97.31 531 ARG B CA 1
ATOM 8807 C C . ARG B 1 531 ? -33.688 -20.219 -6.73 1 97.31 531 ARG B C 1
ATOM 8809 O O . ARG B 1 531 ? -32.594 -20.391 -7.266 1 97.31 531 ARG B O 1
ATOM 8816 N N . ILE B 1 532 ? -34.719 -19.922 -7.297 1 95.94 532 ILE B N 1
ATOM 8817 C CA . ILE B 1 532 ? -34.75 -19.766 -8.75 1 95.94 532 ILE B CA 1
ATOM 8818 C C . ILE B 1 532 ? -33.906 -18.562 -9.148 1 95.94 532 ILE B C 1
ATOM 8820 O O . ILE B 1 532 ? -33.125 -18.625 -10.117 1 95.94 532 ILE B O 1
ATOM 8824 N N . GLN B 1 533 ? -34 -17.547 -8.406 1 95.25 533 GLN B N 1
ATOM 8825 C CA . GLN B 1 533 ? -33.219 -16.359 -8.664 1 95.25 533 GLN B CA 1
ATOM 8826 C C . GLN B 1 533 ? -31.719 -16.656 -8.594 1 95.25 533 GLN B C 1
ATOM 8828 O O . GLN B 1 533 ? -30.953 -16.234 -9.461 1 95.25 533 GLN B O 1
ATOM 8833 N N . LEU B 1 534 ? -31.344 -17.297 -7.57 1 97.31 534 LEU B N 1
ATOM 8834 C CA . LEU B 1 534 ? -29.938 -17.641 -7.398 1 97.31 534 LEU B CA 1
ATOM 8835 C C . LEU B 1 534 ? -29.438 -18.484 -8.57 1 97.31 534 LEU B C 1
ATOM 8837 O O . LEU B 1 534 ? -28.375 -18.188 -9.141 1 97.31 534 LEU B O 1
ATOM 8841 N N . ALA B 1 535 ? -30.172 -19.438 -8.945 1 96.12 535 ALA B N 1
ATOM 8842 C CA . ALA B 1 535 ? -29.781 -20.312 -10.055 1 96.12 535 ALA B CA 1
ATOM 8843 C C . ALA B 1 535 ? -29.656 -19.516 -11.352 1 96.12 535 ALA B C 1
ATOM 8845 O O . ALA B 1 535 ? -28.703 -19.703 -12.109 1 96.12 535 ALA B O 1
ATOM 8846 N N . LYS B 1 536 ? -30.547 -18.641 -11.539 1 93 536 LYS B N 1
ATOM 8847 C CA . LYS B 1 536 ? -30.547 -17.812 -12.742 1 93 536 LYS B CA 1
ATOM 8848 C C . LYS B 1 536 ? -29.312 -16.922 -12.789 1 93 536 LYS B C 1
ATOM 8850 O O . LYS B 1 536 ? -28.656 -16.797 -13.836 1 93 536 LYS B O 1
ATOM 8855 N N . VAL B 1 537 ? -29.031 -16.328 -11.695 1 94.62 537 VAL B N 1
ATOM 8856 C CA . VAL B 1 537 ? -27.906 -15.391 -11.633 1 94.62 537 VAL B CA 1
ATOM 8857 C C . VAL B 1 537 ? -26.594 -16.141 -11.859 1 94.62 537 VAL B C 1
ATOM 8859 O O . VAL B 1 537 ? -25.734 -15.695 -12.625 1 94.62 537 VAL B O 1
ATOM 8862 N N . LEU B 1 538 ? -26.453 -17.266 -11.234 1 96.56 538 LEU B N 1
ATOM 8863 C CA . LEU B 1 538 ? -25.219 -18.031 -11.352 1 96.56 538 LEU B CA 1
ATOM 8864 C C . LEU B 1 538 ? -25.062 -18.578 -12.766 1 96.56 538 LEU B C 1
ATOM 8866 O O . LEU B 1 538 ? -23.953 -18.562 -13.32 1 96.56 538 LEU B O 1
ATOM 8870 N N . TYR B 1 539 ? -26.156 -19.047 -13.32 1 94 539 TYR B N 1
ATOM 8871 C CA . TYR B 1 539 ? -26.141 -19.531 -14.695 1 94 539 TYR B CA 1
ATOM 8872 C C . TYR B 1 539 ? -25.828 -18.406 -15.664 1 94 539 TYR B C 1
ATOM 8874 O O . TYR B 1 539 ? -25 -18.562 -16.562 1 94 539 TYR B O 1
ATOM 8882 N N . GLY B 1 540 ? -26.422 -17.359 -15.453 1 91.38 540 GLY B N 1
ATOM 8883 C CA . GLY B 1 540 ? -26.234 -16.219 -16.328 1 91.38 540 GLY B CA 1
ATOM 8884 C C . GLY B 1 540 ? -24.828 -15.68 -16.328 1 91.38 540 GLY B C 1
ATOM 8885 O O . GLY B 1 540 ? -24.359 -15.117 -17.328 1 91.38 540 GLY B O 1
ATOM 8886 N N . ASN B 1 541 ? -24.172 -15.906 -15.234 1 92.94 541 ASN B N 1
ATOM 8887 C CA . ASN B 1 541 ? -22.797 -15.422 -15.125 1 92.94 541 ASN B CA 1
ATOM 8888 C C . ASN B 1 541 ? -21.781 -16.484 -15.539 1 92.94 541 ASN B C 1
ATOM 8890 O O . ASN B 1 541 ? -20.578 -16.281 -15.398 1 92.94 541 ASN B O 1
ATOM 8894 N N . GLY B 1 542 ? -22.219 -17.625 -15.984 1 93 542 GLY B N 1
ATOM 8895 C CA . GLY B 1 542 ? -21.375 -18.625 -16.641 1 93 542 GLY B CA 1
ATOM 8896 C C . GLY B 1 542 ? -20.672 -19.547 -15.68 1 93 542 GLY B C 1
ATOM 8897 O O . GLY B 1 542 ? -19.641 -20.141 -16.016 1 93 542 GLY B O 1
ATOM 8898 N N . ILE B 1 543 ? -21.141 -19.656 -14.43 1 95.88 543 ILE B N 1
ATOM 8899 C CA . ILE B 1 543 ? -20.406 -20.484 -13.477 1 95.88 543 ILE B CA 1
ATOM 8900 C C . ILE B 1 543 ? -21.234 -21.734 -13.133 1 95.88 543 ILE B C 1
ATOM 8902 O O . ILE B 1 543 ? -20.828 -22.531 -12.289 1 95.88 543 ILE B O 1
ATOM 8906 N N . MET B 1 544 ? -22.328 -21.938 -13.859 1 95.5 544 MET B N 1
ATOM 8907 C CA . MET B 1 544 ? -23.234 -23.031 -13.5 1 95.5 544 MET B CA 1
ATOM 8908 C C . MET B 1 544 ? -23.703 -23.766 -14.75 1 95.5 544 MET B C 1
ATOM 8910 O O . MET B 1 544 ? -23.844 -23.172 -15.812 1 95.5 544 MET B O 1
ATOM 8914 N N . LEU B 1 545 ? -23.922 -25.109 -14.586 1 94.62 545 LEU B N 1
ATOM 8915 C CA . LEU B 1 545 ? -24.516 -25.953 -15.602 1 94.62 545 LEU B CA 1
ATOM 8916 C C . LEU B 1 545 ? -25.984 -26.219 -15.297 1 94.62 545 LEU B C 1
ATOM 8918 O O . LEU B 1 545 ? -26.406 -26.188 -14.133 1 94.62 545 LEU B O 1
ATOM 8922 N N . LEU B 1 546 ? -26.734 -26.391 -16.328 1 91.88 546 LEU B N 1
ATOM 8923 C CA . LEU B 1 546 ? -28.172 -26.609 -16.188 1 91.88 546 LEU B CA 1
ATOM 8924 C C . LEU B 1 546 ? -28.625 -27.781 -17.047 1 91.88 546 LEU B C 1
ATOM 8926 O O . LEU B 1 546 ? -28.188 -27.938 -18.188 1 91.88 546 LEU B O 1
ATOM 8930 N N . VAL B 1 547 ? -29.297 -28.734 -16.438 1 86.38 547 VAL B N 1
ATOM 8931 C CA . VAL B 1 547 ? -29.984 -29.797 -17.172 1 86.38 547 VAL B CA 1
ATOM 8932 C C . VAL B 1 547 ? -31.5 -29.656 -17 1 86.38 547 VAL B C 1
ATOM 8934 O O . VAL B 1 547 ? -32 -29.594 -15.883 1 86.38 547 VAL B O 1
ATOM 8937 N N . LEU B 1 548 ? -32.156 -29.25 -18.062 1 66.31 548 LEU B N 1
ATOM 8938 C CA . LEU B 1 548 ? -33.594 -29.125 -18 1 66.31 548 LEU B CA 1
ATOM 8939 C C . LEU B 1 548 ? -34.281 -30.484 -17.906 1 66.31 548 LEU B C 1
ATOM 8941 O O . LEU B 1 548 ? -33.625 -31.516 -18.141 1 66.31 548 LEU B O 1
ATOM 8945 N N . LYS B 1 549 ? -35.406 -30.781 -17.906 1 53.88 549 LYS B N 1
ATOM 8946 C CA . LYS B 1 549 ? -36.156 -32.031 -17.828 1 53.88 549 LYS B CA 1
ATOM 8947 C C . LYS B 1 549 ? -35.594 -33.062 -18.812 1 53.88 549 LYS B C 1
ATOM 8949 O O . LYS B 1 549 ? -35.156 -32.688 -19.906 1 53.88 549 LYS B O 1
ATOM 89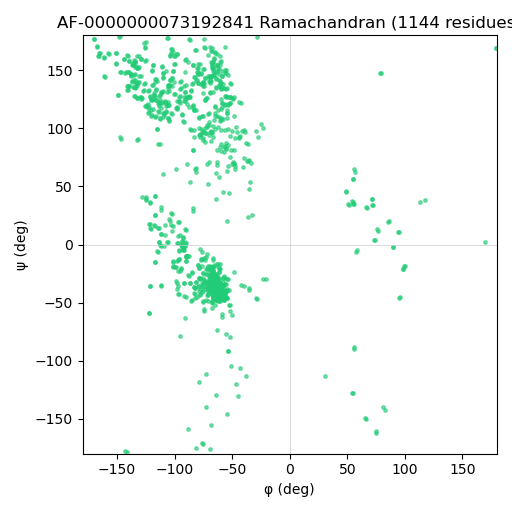54 N N . VAL B 1 550 ? -35.312 -34.188 -18.203 1 42.38 550 VAL B N 1
ATOM 8955 C CA . VAL B 1 550 ? -35 -35.469 -18.859 1 42.38 550 VAL B CA 1
ATOM 8956 C C . VAL B 1 550 ? -35.844 -35.594 -20.125 1 42.38 550 VAL B C 1
ATOM 8958 O O . VAL B 1 550 ? -37.062 -35.688 -20.062 1 42.38 550 VAL B O 1
ATOM 8961 N N . ILE B 1 551 ? -35.656 -35 -21.078 1 35.62 551 ILE B N 1
ATOM 8962 C CA . ILE B 1 551 ? -36.25 -35.688 -22.188 1 35.62 551 ILE B CA 1
ATOM 8963 C C . ILE B 1 551 ? -35.938 -37.188 -22.109 1 35.62 551 ILE B C 1
ATOM 8965 O O . ILE B 1 551 ? -34.75 -37.562 -22.062 1 35.62 551 ILE B O 1
ATOM 8969 N N . LEU B 1 552 ? -36.812 -38.062 -21.484 1 31.45 552 LEU B N 1
ATOM 8970 C CA . LEU B 1 552 ? -36.875 -39.5 -21.672 1 31.45 552 LEU B CA 1
ATOM 8971 C C . LEU B 1 552 ? -36.5 -39.875 -23.109 1 31.45 552 LEU B C 1
ATOM 8973 O O . LEU B 1 552 ? -37.375 -39.938 -23.984 1 31.45 552 LEU B O 1
ATOM 8977 N N . SER B 1 553 ? -35.844 -39.281 -23.844 1 28.38 553 SER B N 1
ATOM 8978 C CA . SER B 1 553 ? -35.5 -40.156 -24.953 1 28.38 553 SER B CA 1
ATOM 8979 C C . SER B 1 553 ? -34.75 -41.406 -24.469 1 28.38 553 SER B C 1
ATOM 8981 O O . SER B 1 553 ? -33.906 -41.312 -23.578 1 28.38 553 SER B O 1
ATOM 8983 N N . ALA B 1 554 ? -35.281 -42.688 -24.656 1 30.16 554 ALA B N 1
ATOM 8984 C CA . ALA B 1 554 ? -34.875 -44.094 -24.578 1 30.16 554 ALA B CA 1
ATOM 8985 C C . ALA B 1 554 ? -33.375 -44.25 -24.891 1 30.16 554 ALA B C 1
ATOM 8987 O O . ALA B 1 554 ? -32.688 -45.094 -24.297 1 30.16 554 ALA B O 1
ATOM 8988 N N . ASN B 1 555 ? -32.844 -43.656 -25.906 1 28.95 555 ASN B N 1
ATOM 8989 C CA . ASN B 1 555 ? -31.562 -44.156 -26.422 1 28.95 555 ASN B CA 1
ATOM 8990 C C . ASN B 1 555 ? -30.391 -43.688 -25.562 1 28.95 555 ASN B C 1
ATOM 8992 O O . ASN B 1 555 ? -29.375 -44.375 -25.469 1 28.95 555 ASN B O 1
ATOM 8996 N N . ALA B 1 556 ? -30.328 -42.531 -25.078 1 28.41 556 ALA B N 1
ATOM 8997 C CA . ALA B 1 556 ? -29.016 -42.156 -24.578 1 28.41 556 ALA B CA 1
ATOM 8998 C C . ALA B 1 556 ? -28.844 -42.594 -23.125 1 28.41 556 ALA B C 1
ATOM 9000 O O . ALA B 1 556 ? -27.766 -42.406 -22.547 1 28.41 556 ALA B O 1
ATOM 9001 N N . VAL B 1 557 ? -29.828 -43.062 -22.375 1 29.38 557 VAL B N 1
ATOM 9002 C CA . VAL B 1 557 ? -29.625 -43.781 -21.125 1 29.38 557 VAL B CA 1
ATOM 9003 C C . VAL B 1 557 ? -28.922 -45.094 -21.406 1 29.38 557 VAL B C 1
ATOM 9005 O O . VAL B 1 557 ? -28.25 -45.656 -20.531 1 29.38 557 VAL B O 1
ATOM 9008 N N . VAL B 1 558 ? -29.141 -45.719 -22.594 1 28.39 558 VAL B N 1
ATOM 9009 C CA . VAL B 1 558 ? -28.562 -47 -23.031 1 28.39 558 VAL B CA 1
ATOM 9010 C C . VAL B 1 558 ? -27.047 -46.844 -23.125 1 28.39 558 VAL B C 1
ATOM 9012 O O . VAL B 1 558 ? -26.312 -47.781 -22.766 1 28.39 558 VAL B O 1
ATOM 9015 N N . LEU B 1 559 ? -26.547 -45.75 -23.516 1 27.7 559 LEU B N 1
ATOM 9016 C CA . LEU B 1 559 ? -25.109 -45.844 -23.75 1 27.7 559 LEU B CA 1
ATOM 9017 C C . LEU B 1 559 ? -24.359 -45.844 -22.422 1 27.7 559 LEU B C 1
ATOM 9019 O O . LEU B 1 559 ? -23.359 -46.562 -22.281 1 27.7 559 LEU B O 1
ATOM 9023 N N . TRP B 1 560 ? -24.828 -45.125 -21.469 1 28.72 560 TRP B N 1
ATOM 9024 C CA . TRP B 1 560 ? -23.922 -45.219 -20.328 1 28.72 560 TRP B CA 1
ATOM 9025 C C . TRP B 1 560 ? -24.141 -46.531 -19.578 1 28.72 560 TRP B C 1
ATOM 9027 O O . TRP B 1 560 ? -23.188 -47.156 -19.125 1 28.72 560 TRP B O 1
ATOM 9037 N N . LYS B 1 561 ? -25.312 -47.156 -19.547 1 28.44 561 LYS B N 1
ATOM 9038 C CA . LYS B 1 561 ? -25.438 -48.5 -18.984 1 28.44 561 LYS B CA 1
ATOM 9039 C C . LYS B 1 561 ? -24.781 -49.531 -19.875 1 28.44 561 LYS B C 1
ATOM 9041 O O . LYS B 1 561 ? -24.172 -50.5 -19.391 1 28.44 561 LYS B O 1
ATOM 9046 N N . CYS B 1 562 ? -24.953 -49.438 -21.172 1 26.73 562 CYS B N 1
ATOM 9047 C CA . CYS B 1 562 ? -24.422 -50.5 -22 1 26.73 562 CYS B CA 1
ATOM 9048 C C . CYS B 1 562 ? -22.891 -50.5 -21.984 1 26.73 562 CYS B C 1
ATOM 9050 O O . CYS B 1 562 ? -22.266 -51.531 -22.109 1 26.73 562 CYS B O 1
ATOM 9052 N N . ARG B 1 563 ? -22.219 -49.438 -21.953 1 27.39 563 ARG B N 1
ATOM 9053 C CA . ARG B 1 563 ? -20.781 -49.688 -22.016 1 27.39 563 ARG B CA 1
ATOM 9054 C C . ARG B 1 563 ? -20.297 -50.375 -20.75 1 27.39 563 ARG B C 1
ATOM 9056 O O . ARG B 1 563 ? -19.297 -51.125 -20.781 1 27.39 563 ARG B O 1
ATOM 9063 N N . ASN B 1 564 ? -20.953 -50.25 -19.609 1 26.2 564 ASN B N 1
ATOM 9064 C CA . ASN B 1 564 ? -20.438 -51.125 -18.562 1 26.2 564 ASN B CA 1
ATOM 9065 C C . ASN B 1 564 ? -20.859 -52.594 -18.797 1 26.2 564 ASN B C 1
ATOM 9067 O O . ASN B 1 564 ? -20.266 -53.5 -18.234 1 26.2 564 ASN B O 1
ATOM 9071 N N . LEU B 1 565 ? -22.047 -52.875 -19.422 1 24.34 565 LEU B N 1
ATOM 9072 C CA . LEU B 1 565 ? -22.359 -54.281 -19.562 1 24.34 565 LEU B CA 1
ATOM 9073 C C . LEU B 1 565 ? -21.438 -54.938 -20.609 1 24.34 565 LEU B C 1
ATOM 9075 O O . LEU B 1 565 ? -21.062 -56.094 -20.453 1 24.34 565 LEU B O 1
ATOM 9079 N N . LEU B 1 566 ? -21.109 -54.312 -21.719 1 23.78 566 LEU B N 1
ATOM 9080 C CA . LEU B 1 566 ? -20.375 -55.094 -22.719 1 23.78 566 LEU B CA 1
ATOM 9081 C C . LEU B 1 566 ? -18.984 -55.438 -22.219 1 23.78 566 LEU B C 1
ATOM 9083 O O . LEU B 1 566 ? -18.391 -56.438 -22.656 1 23.78 566 LEU B O 1
ATOM 9087 N N . VAL B 1 567 ? -18.312 -54.656 -21.438 1 22.98 567 VAL B N 1
ATOM 9088 C CA . VAL B 1 567 ? -16.953 -55.125 -21.156 1 22.98 567 VAL B CA 1
ATOM 9089 C C . VAL B 1 567 ? -17.016 -56.344 -20.234 1 22.98 567 VAL B C 1
ATOM 9091 O O . VAL B 1 567 ? -15.977 -56.938 -19.922 1 22.98 567 VAL B O 1
ATOM 9094 N N . LEU B 1 568 ? -18.203 -56.719 -19.672 1 22.27 568 LEU B N 1
ATOM 9095 C CA . LEU B 1 568 ? -18.078 -58 -18.953 1 22.27 568 LEU B CA 1
ATOM 9096 C C . LEU B 1 568 ? -17.766 -59.125 -19.922 1 22.27 568 LEU B C 1
ATOM 9098 O O . LEU B 1 568 ? -16.984 -60.031 -19.594 1 22.27 568 LEU B O 1
ATOM 9102 N N . PHE B 1 569 ? -18.516 -59.406 -21.094 1 22.56 569 PHE B N 1
ATOM 9103 C CA . PHE B 1 569 ? -18.438 -60.719 -21.75 1 22.56 569 PHE B CA 1
ATOM 9104 C C . PHE B 1 569 ? -17.156 -60.875 -22.547 1 22.56 569 PHE B C 1
ATOM 9106 O O . PHE B 1 569 ? -16.938 -61.875 -23.188 1 22.56 569 PHE B O 1
ATOM 9113 N N . GLY B 1 570 ? -16.438 -59.906 -22.922 1 19.33 570 GLY B N 1
ATOM 9114 C CA . GLY B 1 570 ? -15.453 -60.312 -23.922 1 19.33 570 GLY B CA 1
ATOM 9115 C C . GLY B 1 570 ? -14.375 -61.219 -23.344 1 19.33 570 GLY B C 1
ATOM 9116 O O . GLY B 1 570 ? -13.586 -61.812 -24.094 1 19.33 570 GLY B O 1
ATOM 9117 N N . GLU B 1 571 ? -13.914 -61.469 -22.047 1 18.86 571 GLU B N 1
ATOM 9118 C CA . GLU B 1 571 ? -12.781 -62.375 -21.844 1 18.86 571 GLU B CA 1
ATOM 9119 C C . GLU B 1 571 ? -13.242 -63.812 -21.75 1 18.86 571 GLU B C 1
ATOM 9121 O O . GLU B 1 571 ? -13.797 -64.25 -20.734 1 18.86 571 GLU B O 1
ATOM 9126 N N . GLY B 1 572 ? -14 -64.75 -22.453 1 16.86 572 GLY B N 1
ATOM 9127 C CA . GLY B 1 572 ? -13.516 -66.125 -22.484 1 16.86 572 GLY B CA 1
ATOM 9128 C C . GLY B 1 572 ? -12.078 -66.188 -22.969 1 16.86 572 GLY B C 1
ATOM 9129 O O . GLY B 1 572 ? -11.234 -66.812 -22.297 1 16.86 572 GLY B O 1
ATOM 9130 N N . LEU B 1 573 ? -11.773 -66.375 -24.391 1 19.75 573 LEU B N 1
ATOM 9131 C CA . LEU B 1 573 ? -11.211 -67.438 -25.172 1 19.75 573 LEU B CA 1
ATOM 9132 C C . LEU B 1 573 ? -9.688 -67.375 -25.188 1 19.75 573 LEU B C 1
ATOM 9134 O O . LEU B 1 573 ? -9.016 -68.438 -25.266 1 19.75 573 LEU B O 1
ATOM 9138 N N . LYS B 1 574 ? -8.516 -66.688 -25.344 1 20.11 574 LYS B N 1
ATOM 9139 C CA . LYS B 1 574 ? -7.34 -67.562 -25.094 1 20.11 574 LYS B CA 1
ATOM 9140 C C . LYS B 1 574 ? -7.098 -67.688 -23.594 1 20.11 574 LYS B C 1
ATOM 9142 O O . LYS B 1 574 ? -7.344 -66.812 -22.812 1 20.11 574 LYS B O 1
#